Protein AF-A0A821Z2F1-F1 (afdb_monomer_lite)

Sequence (787 aa):
LSSLIKKAEKNDVDFREMKLNYENVFTEQVNHIKKLVKEREVLHLYIQRLEVENSSLAARTNDDETIKLLTYSSQSPTSYEEACTLIIQLREQIIEQIKIRDKLRHDIEQLEHNYNADIRQREQIEQLINRDLTAAKDEIVVLQSVRSEYEHLLNLTNDRERQLEECTNELTTTKTVVHSITNRFKEKIEEISSEKEKLNEENVGLRIQIQKLKIDFENSESVQHDFVKLSQALQVQLEEIRNSENELRWQPEEDFSDCQRCHTQFSVTWRKHHCRHCGKVLCKECTNKTVYTGPNNRPSRVCDVCYTLLVKSSQPYFFTGVPQNPADISAISSLSSVASIWPVTVYPRPVTSGKNIVDLSEFVTETENAAYKNAFAPHVMGGVDKLHAQGFKGEGVFIAVVDTGVDYRHPALGRGFGLGYKIQFGYDFVGDNYNGSNSFVPDPDPLDCGGHGTHVSGIVSAIAPTFTGVAPNATLGVYRVFGCSGGSSNDVVIAAFNAAYQAGAQIITASLGSPSGWTEDPLAVVVDRIVDAGVSCTFSAGNNGNEGLFFASTAANGIDVTAIGSVDSIITPQIMYEGQFTINSSANTNFQYLPANNPFPNNISGYPLYVVDHNITNPADACTALPADTPILSEKIVLIRRGSCTFLSKIANVQKFGAQYIMIYNNENPMVKPQSPSGVFAAMVSAEQGAYWISRLQESLVINFYFSPKSITTTISSPNNITGGTMSIFSSWSPTNELIIKPEVSAPGGNILSTYPLHLGGYAILSGTSMAAPYIAGVIALYKNAK

Structure (mmCIF, N/CA/C/O backbone):
data_AF-A0A821Z2F1-F1
#
_entry.id   AF-A0A821Z2F1-F1
#
loop_
_atom_site.group_PDB
_atom_site.id
_atom_site.type_symbol
_atom_site.label_atom_id
_atom_site.label_alt_id
_atom_site.label_comp_id
_atom_site.label_asym_id
_atom_site.label_entity_id
_atom_site.label_seq_id
_atom_site.pdbx_PDB_ins_code
_atom_site.Cartn_x
_atom_site.Cartn_y
_atom_site.Cartn_z
_atom_site.occupancy
_atom_site.B_iso_or_equiv
_atom_site.auth_seq_id
_atom_site.auth_comp_id
_atom_site.auth_asym_id
_atom_site.auth_atom_id
_atom_site.pdbx_PDB_model_num
ATOM 1 N N . LEU A 1 1 ? 14.673 15.417 26.219 1.00 50.06 1 LEU A N 1
ATOM 2 C CA . LEU A 1 1 ? 15.508 14.726 27.230 1.00 50.06 1 LEU A CA 1
ATOM 3 C C . LEU A 1 1 ? 15.208 15.129 28.680 1.00 50.06 1 LEU A C 1
ATOM 5 O O . LEU A 1 1 ? 14.709 14.291 29.409 1.00 50.06 1 LEU A O 1
ATOM 9 N N . SER A 1 2 ? 15.421 16.380 29.117 1.00 41.91 2 SER A N 1
ATOM 10 C CA . SER A 1 2 ? 15.244 16.776 30.540 1.00 41.91 2 SER A CA 1
ATOM 11 C C . SER A 1 2 ? 13.840 16.500 31.120 1.00 41.91 2 SER A C 1
ATOM 13 O O . SER A 1 2 ? 13.707 16.049 32.254 1.00 41.91 2 SER A O 1
ATOM 15 N N . SER A 1 3 ? 12.783 16.687 30.322 1.00 46.91 3 SER A N 1
ATOM 16 C CA . SER A 1 3 ? 11.408 16.341 30.719 1.00 46.91 3 SER A CA 1
ATOM 17 C C . SER A 1 3 ? 11.168 14.828 30.823 1.00 46.91 3 SER A C 1
ATOM 19 O O . SER A 1 3 ? 10.341 14.418 31.631 1.00 46.91 3 SER A O 1
ATOM 21 N N . LEU A 1 4 ? 11.871 14.015 30.030 1.00 49.72 4 LEU A N 1
ATOM 22 C CA . LEU A 1 4 ? 11.778 12.552 30.068 1.00 49.72 4 LEU A CA 1
ATOM 23 C C . LEU A 1 4 ? 12.533 11.995 31.275 1.00 49.72 4 LEU A C 1
ATOM 25 O O . LEU A 1 4 ? 12.000 11.130 31.957 1.00 49.72 4 LEU A O 1
ATOM 29 N N . ILE A 1 5 ? 13.698 12.566 31.601 1.00 67.06 5 ILE A N 1
ATOM 30 C CA . ILE A 1 5 ? 14.477 12.220 32.800 1.00 67.06 5 ILE A CA 1
ATOM 31 C C . ILE A 1 5 ? 13.660 12.508 34.065 1.00 67.06 5 ILE A C 1
ATOM 33 O O . ILE A 1 5 ? 13.474 11.614 34.879 1.00 67.06 5 ILE A O 1
ATOM 37 N N . LYS A 1 6 ? 13.037 13.692 34.172 1.00 66.38 6 LYS A N 1
ATOM 38 C CA . LYS A 1 6 ? 12.150 14.014 35.308 1.00 66.38 6 LYS A CA 1
ATOM 39 C C . LYS A 1 6 ? 10.935 13.090 35.418 1.00 66.38 6 LYS A C 1
ATOM 41 O O . LYS A 1 6 ? 10.429 12.860 36.512 1.00 66.38 6 LYS A O 1
ATOM 46 N N . LYS A 1 7 ? 10.432 12.589 34.286 1.00 60.81 7 LYS A N 1
ATOM 47 C CA . LYS A 1 7 ? 9.293 11.663 34.254 1.00 60.81 7 LYS A CA 1
ATOM 48 C C . LYS A 1 7 ? 9.719 10.248 34.651 1.00 60.81 7 LYS A C 1
ATOM 50 O O . LYS A 1 7 ? 8.982 9.588 35.368 1.00 60.81 7 LYS A O 1
ATOM 55 N N . ALA A 1 8 ? 10.914 9.822 34.245 1.00 58.22 8 ALA A N 1
ATOM 56 C CA . ALA A 1 8 ? 11.517 8.562 34.667 1.00 58.22 8 ALA A CA 1
ATOM 57 C C . ALA A 1 8 ? 11.845 8.568 36.168 1.00 58.22 8 ALA A C 1
ATOM 59 O O . ALA A 1 8 ? 11.496 7.622 36.861 1.00 58.22 8 ALA A O 1
ATOM 60 N N . GLU A 1 9 ? 12.414 9.659 36.688 1.00 70.06 9 GLU A N 1
ATOM 61 C CA . GLU A 1 9 ? 12.672 9.838 38.124 1.00 70.06 9 GLU A CA 1
ATOM 62 C C . GLU A 1 9 ? 11.376 9.800 38.940 1.00 70.06 9 GLU A C 1
ATOM 64 O O . GLU A 1 9 ? 11.316 9.136 39.970 1.00 70.06 9 GLU A O 1
ATOM 69 N N . LYS A 1 10 ? 10.316 10.465 38.461 1.00 73.56 10 LYS A N 1
ATOM 70 C CA . LYS A 1 10 ? 9.008 10.430 39.121 1.00 73.56 10 LYS A CA 1
ATOM 71 C C . LYS A 1 10 ? 8.396 9.027 39.107 1.00 73.56 10 LYS A C 1
ATOM 73 O O . LYS A 1 10 ? 7.945 8.562 40.144 1.00 73.56 10 LYS A O 1
ATOM 78 N N . ASN A 1 11 ? 8.444 8.335 37.971 1.00 67.81 11 ASN A N 1
ATOM 79 C CA . ASN A 1 11 ? 7.937 6.968 37.866 1.00 67.81 11 ASN A CA 1
ATOM 80 C C . ASN A 1 11 ? 8.715 5.987 38.762 1.00 67.81 11 ASN A C 1
ATOM 82 O O . ASN A 1 11 ? 8.120 5.061 39.302 1.00 67.81 11 ASN A O 1
ATOM 86 N N . ASP A 1 12 ? 10.024 6.187 38.942 1.00 75.88 12 ASP A N 1
ATOM 87 C CA . ASP A 1 12 ? 10.842 5.353 39.831 1.00 75.88 12 ASP A CA 1
ATOM 88 C C . ASP A 1 12 ? 10.504 5.595 41.315 1.00 75.88 12 ASP A C 1
ATOM 90 O O . ASP A 1 12 ? 10.508 4.666 42.123 1.00 75.88 12 ASP A O 1
ATOM 94 N N . VAL A 1 13 ? 10.139 6.832 41.676 1.00 79.19 13 VAL A N 1
ATOM 95 C CA . VAL A 1 13 ? 9.620 7.173 43.011 1.00 79.19 13 VAL A CA 1
ATOM 96 C C . VAL A 1 13 ? 8.240 6.552 43.239 1.00 79.19 13 VAL A C 1
ATOM 98 O O . VAL A 1 13 ? 8.054 5.865 44.244 1.00 79.19 13 VAL A O 1
ATOM 101 N N . ASP A 1 14 ? 7.317 6.707 42.287 1.00 71.88 14 ASP A N 1
ATOM 102 C CA . ASP A 1 14 ? 5.956 6.159 42.370 1.00 71.88 14 ASP A CA 1
ATOM 103 C C . ASP A 1 14 ? 5.987 4.617 42.461 1.00 71.88 14 ASP A C 1
ATOM 105 O O . ASP A 1 14 ? 5.252 4.005 43.239 1.00 71.88 14 ASP A O 1
ATOM 109 N N . PHE A 1 15 ? 6.903 3.966 41.733 1.00 70.06 15 PHE A N 1
ATOM 110 C CA . PHE A 1 15 ? 7.087 2.514 41.789 1.00 70.06 15 PHE A CA 1
ATOM 111 C C . PHE A 1 15 ? 7.615 2.036 43.150 1.00 70.06 15 PHE A C 1
ATOM 113 O O . PHE A 1 15 ? 7.170 1.008 43.668 1.00 70.06 15 PHE A O 1
ATOM 120 N N . ARG A 1 16 ? 8.540 2.782 43.771 1.00 76.75 16 ARG A N 1
ATOM 121 C CA . ARG A 1 16 ? 9.030 2.466 45.123 1.00 76.75 16 ARG A CA 1
ATOM 122 C C . ARG A 1 16 ? 7.940 2.635 46.175 1.00 76.75 16 ARG A C 1
ATOM 124 O O . ARG A 1 16 ? 7.850 1.802 47.073 1.00 76.75 16 ARG A O 1
ATOM 131 N N . GLU A 1 17 ? 7.111 3.667 46.054 1.00 76.81 17 GLU A N 1
ATOM 132 C CA . GLU A 1 17 ? 5.995 3.911 46.971 1.00 76.81 17 GLU A CA 1
ATOM 133 C C . GLU A 1 17 ? 4.920 2.821 46.846 1.00 76.81 17 GLU A C 1
ATOM 135 O O . GLU A 1 17 ? 4.467 2.271 47.851 1.00 76.81 17 GLU A O 1
ATOM 140 N N . MET A 1 18 ? 4.597 2.410 45.617 1.00 70.19 18 MET A N 1
ATOM 141 C CA . MET A 1 18 ? 3.678 1.303 45.352 1.00 70.19 18 MET A CA 1
ATOM 142 C C . MET A 1 18 ? 4.207 -0.031 45.896 1.00 70.19 18 MET A C 1
ATOM 144 O O . MET A 1 18 ? 3.452 -0.791 46.506 1.00 70.19 18 MET A O 1
ATOM 148 N N . LYS A 1 19 ? 5.508 -0.303 45.738 1.00 75.88 19 LYS A N 1
ATOM 149 C CA . LYS A 1 19 ? 6.150 -1.495 46.307 1.00 75.88 19 LYS A CA 1
ATOM 150 C C . LYS A 1 19 ? 6.089 -1.498 47.837 1.00 75.88 19 LYS A C 1
ATOM 152 O O . LYS A 1 19 ? 5.759 -2.526 48.423 1.00 75.88 19 LYS A O 1
ATOM 157 N N . LEU A 1 20 ? 6.347 -0.355 48.474 1.00 80.88 20 LEU A N 1
ATOM 158 C CA . LEU A 1 20 ? 6.273 -0.211 49.929 1.00 80.88 20 LEU A CA 1
ATOM 159 C C . LEU A 1 20 ? 4.838 -0.418 50.442 1.00 80.88 20 LEU A C 1
ATOM 161 O O . LEU A 1 20 ? 4.628 -1.108 51.438 1.00 80.88 20 LEU A O 1
ATOM 165 N N . ASN A 1 21 ? 3.841 0.124 49.736 1.00 77.44 21 ASN A N 1
ATOM 166 C CA . ASN A 1 21 ? 2.431 -0.091 50.063 1.00 77.44 21 ASN A CA 1
ATOM 167 C C . ASN A 1 21 ? 2.036 -1.563 49.930 1.00 77.44 21 ASN A C 1
ATOM 169 O O . ASN A 1 21 ? 1.373 -2.099 50.815 1.00 77.44 21 ASN A O 1
ATOM 173 N N . TYR A 1 22 ? 2.479 -2.237 48.869 1.00 77.25 22 TYR A N 1
ATOM 174 C CA . TYR A 1 22 ? 2.230 -3.664 48.693 1.00 77.25 22 TYR A CA 1
ATOM 175 C C . TYR A 1 22 ? 2.861 -4.498 49.817 1.00 77.25 22 TYR A C 1
ATOM 177 O O . TYR A 1 22 ? 2.195 -5.359 50.388 1.00 77.25 22 TYR A O 1
ATOM 185 N N . GLU A 1 23 ? 4.114 -4.222 50.187 1.00 77.38 23 GLU A N 1
ATOM 186 C CA . GLU A 1 23 ? 4.799 -4.911 51.289 1.00 77.38 23 GLU A CA 1
ATOM 187 C C . GLU A 1 23 ? 4.103 -4.674 52.641 1.00 77.38 23 GLU A C 1
ATOM 189 O O . GLU A 1 23 ? 3.961 -5.612 53.431 1.00 77.38 23 GLU A O 1
ATOM 194 N N . ASN A 1 24 ? 3.595 -3.461 52.887 1.00 76.31 24 ASN A N 1
ATOM 195 C CA . ASN A 1 24 ? 2.825 -3.136 54.089 1.00 76.31 24 ASN A CA 1
ATOM 196 C C . ASN A 1 24 ? 1.492 -3.895 54.140 1.00 76.31 24 ASN A C 1
ATOM 198 O O . ASN A 1 24 ? 1.216 -4.565 55.135 1.00 76.31 24 ASN A O 1
ATOM 202 N N . VAL A 1 25 ? 0.707 -3.861 53.057 1.00 75.50 25 VAL A N 1
ATOM 203 C CA . VAL A 1 25 ? -0.578 -4.577 52.961 1.00 75.50 25 VAL A CA 1
ATOM 204 C C . VAL A 1 25 ? -0.365 -6.085 53.083 1.00 75.50 25 VAL A C 1
ATOM 206 O O . VAL A 1 25 ? -1.085 -6.760 53.817 1.00 75.50 25 VAL A O 1
ATOM 209 N N . PHE A 1 26 ? 0.661 -6.628 52.427 1.00 78.12 26 PHE A N 1
ATOM 210 C CA . PHE A 1 26 ? 1.012 -8.042 52.525 1.00 78.12 26 PHE A CA 1
ATOM 211 C C . PHE A 1 26 ? 1.370 -8.436 53.963 1.00 78.12 26 PHE A C 1
ATOM 213 O O . PHE A 1 26 ? 0.881 -9.442 54.479 1.00 78.12 26 PHE A O 1
ATOM 220 N N . THR A 1 27 ? 2.177 -7.622 54.645 1.00 79.69 27 THR A N 1
ATOM 221 C CA . THR A 1 27 ? 2.567 -7.865 56.040 1.00 79.69 27 THR A CA 1
ATOM 222 C C . THR A 1 27 ? 1.363 -7.786 56.982 1.00 79.69 27 THR A C 1
ATOM 224 O O . THR A 1 27 ? 1.234 -8.609 57.892 1.00 79.69 27 THR A O 1
ATOM 227 N N . GLU A 1 28 ? 0.450 -6.843 56.750 1.00 78.12 28 GLU A N 1
ATOM 228 C CA . GLU A 1 28 ? -0.784 -6.689 57.520 1.00 78.12 28 GLU A CA 1
ATOM 229 C C . GLU A 1 28 ? -1.712 -7.902 57.354 1.00 78.12 28 GLU A C 1
ATOM 231 O O . GLU A 1 28 ? -2.166 -8.470 58.350 1.00 78.12 28 GLU A O 1
ATOM 236 N N . GLN A 1 29 ? -1.895 -8.386 56.121 1.00 73.56 29 GLN A N 1
ATOM 237 C CA . GLN A 1 29 ? -2.688 -9.585 55.832 1.00 73.56 29 GLN A CA 1
ATOM 238 C C . GLN A 1 29 ? -2.061 -10.853 56.425 1.00 73.56 29 GLN A C 1
ATOM 240 O O . GLN A 1 29 ? -2.753 -11.660 57.048 1.00 73.56 29 GLN A O 1
ATOM 245 N N . VAL A 1 30 ? -0.738 -11.016 56.330 1.00 77.81 30 VAL A N 1
ATOM 246 C CA . VAL A 1 30 ? -0.025 -12.143 56.956 1.00 77.81 30 VAL A CA 1
ATOM 247 C C . VAL A 1 30 ? -0.170 -12.115 58.480 1.00 77.81 30 VAL A C 1
ATOM 249 O O . VAL A 1 30 ? -0.363 -13.162 59.103 1.00 77.81 30 VAL A O 1
ATOM 252 N N . ASN A 1 31 ? -0.114 -10.936 59.101 1.00 75.69 31 ASN A N 1
ATOM 253 C CA . ASN A 1 31 ? -0.331 -10.791 60.540 1.00 75.69 31 ASN A CA 1
ATOM 254 C C . ASN A 1 31 ? -1.787 -11.074 60.935 1.00 75.69 31 ASN A C 1
ATOM 256 O O . ASN A 1 31 ? -2.022 -11.710 61.965 1.00 75.69 31 ASN A O 1
ATOM 260 N N . HIS A 1 32 ? -2.753 -10.677 60.104 1.00 72.69 32 HIS A N 1
ATOM 261 C CA . HIS A 1 32 ? -4.164 -10.998 60.301 1.00 72.69 32 HIS A CA 1
ATOM 262 C C . HIS A 1 32 ? -4.412 -12.513 60.233 1.00 72.69 32 HIS A C 1
ATOM 264 O O . HIS A 1 32 ? -5.022 -13.082 61.137 1.00 72.69 32 HIS A O 1
ATOM 270 N N . ILE A 1 33 ? -3.833 -13.196 59.242 1.00 68.44 33 ILE A N 1
ATOM 271 C CA . ILE A 1 33 ? -3.902 -14.659 59.114 1.00 68.44 33 ILE A CA 1
ATOM 272 C C . ILE A 1 33 ? -3.255 -15.345 60.323 1.00 68.44 33 ILE A C 1
ATOM 274 O O . ILE A 1 33 ? -3.845 -16.257 60.898 1.00 68.44 33 ILE A O 1
ATOM 278 N N . LYS A 1 34 ? -2.079 -14.888 60.775 1.00 76.50 34 LYS A N 1
ATOM 279 C CA . LYS A 1 34 ? -1.432 -15.428 61.987 1.00 76.50 34 LYS A CA 1
ATOM 280 C C . LYS A 1 34 ? -2.302 -15.262 63.232 1.00 76.50 34 LYS A C 1
ATOM 282 O O . LYS A 1 34 ? -2.340 -16.166 64.066 1.00 76.50 34 LYS A O 1
ATOM 287 N N . LYS A 1 35 ? -3.009 -14.136 63.361 1.00 78.00 35 LYS A N 1
ATOM 288 C CA . LYS A 1 35 ? -3.954 -13.897 64.457 1.00 78.00 35 LYS A CA 1
ATOM 289 C C . LYS A 1 35 ? -5.127 -14.880 64.399 1.00 78.00 35 LYS A C 1
ATOM 291 O O . LYS A 1 35 ? -5.404 -15.526 65.403 1.00 78.00 35 LYS A O 1
ATOM 296 N N . LEU A 1 36 ? -5.728 -15.066 63.223 1.00 65.44 36 LEU A N 1
ATOM 297 C CA . LEU A 1 36 ? -6.833 -16.008 63.011 1.00 65.44 36 LEU A CA 1
ATOM 298 C C . LEU A 1 36 ? -6.425 -17.468 63.259 1.00 65.44 36 LEU A C 1
ATOM 300 O O . LEU A 1 36 ? -7.190 -18.231 63.842 1.00 65.44 36 LEU A O 1
ATOM 304 N N . VAL A 1 37 ? -5.210 -17.866 62.869 1.00 74.00 37 VAL A N 1
ATOM 305 C CA . VAL A 1 37 ? -4.671 -19.206 63.169 1.00 74.00 37 VAL A CA 1
ATOM 306 C C . VAL A 1 37 ? -4.535 -19.406 64.678 1.00 74.00 37 VAL A C 1
ATOM 308 O O . VAL A 1 37 ? -4.934 -20.445 65.196 1.00 74.00 37 VAL A O 1
ATOM 311 N N . LYS A 1 38 ? -4.050 -18.391 65.398 1.00 76.00 38 LYS A N 1
ATOM 312 C CA . LYS A 1 38 ? -3.902 -18.443 66.855 1.00 76.00 38 LYS A CA 1
ATOM 313 C C . LYS A 1 38 ? -5.256 -18.476 67.573 1.00 76.00 38 LYS A C 1
ATOM 315 O O . LYS A 1 38 ? -5.428 -19.229 68.524 1.00 76.00 38 LYS A O 1
ATOM 320 N N . GLU A 1 39 ? -6.235 -17.709 67.097 1.00 72.88 39 GLU A N 1
ATOM 321 C CA . GLU A 1 39 ? -7.618 -17.750 67.595 1.00 72.88 39 GLU A CA 1
ATOM 322 C C . GLU A 1 39 ? -8.273 -19.111 67.329 1.00 72.88 39 GLU A C 1
ATOM 324 O O . GLU A 1 39 ? -8.926 -19.663 68.214 1.00 72.88 39 GLU A O 1
ATOM 329 N N . ARG A 1 40 ? -8.027 -19.707 66.156 1.00 73.19 40 ARG A N 1
ATOM 330 C CA . ARG A 1 40 ? -8.454 -21.074 65.837 1.00 73.19 40 ARG A CA 1
ATOM 331 C C . ARG A 1 40 ? -7.820 -22.099 66.776 1.00 73.19 40 ARG A C 1
ATOM 333 O O . ARG A 1 40 ? -8.531 -22.983 67.233 1.00 73.19 40 ARG A O 1
ATOM 340 N N . GLU A 1 41 ? -6.524 -22.011 67.067 1.00 76.44 41 GLU A N 1
ATOM 341 C CA . GLU A 1 41 ? -5.853 -22.918 68.014 1.00 76.44 41 GLU A CA 1
ATOM 342 C C . GLU A 1 41 ? -6.441 -22.801 69.426 1.00 76.44 41 GLU A C 1
ATOM 344 O O . GLU A 1 41 ? -6.706 -23.815 70.070 1.00 76.44 41 GLU A O 1
ATOM 349 N N . VAL A 1 42 ? -6.726 -21.577 69.885 1.00 76.06 42 VAL A N 1
ATOM 350 C CA . VAL A 1 42 ? -7.385 -21.332 71.178 1.00 76.06 42 VAL A CA 1
ATOM 351 C C . VAL A 1 42 ? -8.796 -21.920 71.202 1.00 76.06 42 VAL A C 1
ATOM 353 O O . VAL A 1 42 ? -9.159 -22.585 72.172 1.00 76.06 42 VAL A O 1
ATOM 356 N N . LEU A 1 43 ? -9.578 -21.733 70.136 1.00 70.00 43 LEU A N 1
ATOM 357 C CA . LEU A 1 43 ? -10.902 -22.345 70.002 1.00 70.00 43 LEU A CA 1
ATOM 358 C C . LEU A 1 43 ? -10.817 -2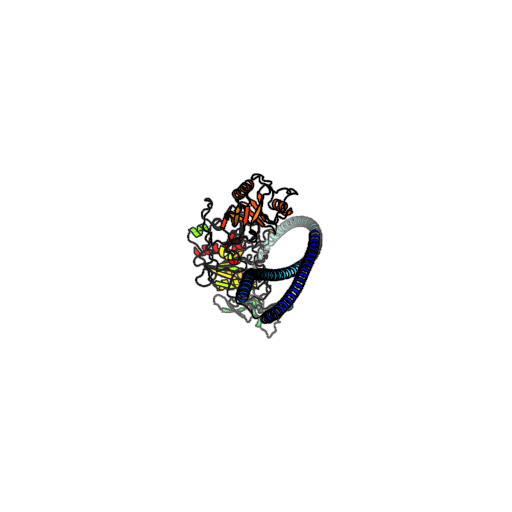3.870 69.967 1.00 70.00 43 LEU A C 1
ATOM 360 O O . LEU A 1 43 ? -11.637 -24.538 70.585 1.00 70.00 43 LEU A O 1
ATOM 364 N N . HIS A 1 44 ? -9.805 -24.432 69.308 1.00 72.94 44 HIS A N 1
ATOM 365 C CA . HIS A 1 44 ? -9.620 -25.876 69.235 1.00 72.94 44 HIS A CA 1
ATOM 366 C C . HIS A 1 44 ? -9.276 -26.482 70.601 1.00 72.94 44 HIS A C 1
ATOM 368 O O . HIS A 1 44 ? -9.797 -27.541 70.947 1.00 72.94 44 HIS A O 1
ATOM 374 N N . LEU A 1 45 ? -8.455 -25.787 71.396 1.00 75.50 45 LEU A N 1
ATOM 375 C CA . LEU A 1 45 ? -8.164 -26.147 72.785 1.00 75.50 45 LEU A CA 1
ATOM 376 C C . LEU A 1 45 ? -9.397 -25.992 73.684 1.00 75.50 45 LEU A C 1
ATOM 378 O O . LEU A 1 45 ? -9.601 -26.796 74.591 1.00 75.50 45 LEU A O 1
ATOM 382 N N . TYR A 1 46 ? -10.235 -24.984 73.433 1.00 71.88 46 TYR A N 1
ATOM 383 C CA . TYR A 1 46 ? -11.494 -24.798 74.153 1.00 71.88 46 TYR A CA 1
ATOM 384 C C . TYR A 1 46 ? -12.497 -25.911 73.834 1.00 71.88 46 TYR A C 1
ATOM 386 O O . TYR A 1 46 ? -13.099 -26.455 74.752 1.00 71.88 46 TYR A O 1
ATOM 394 N N . ILE A 1 47 ? -12.609 -26.316 72.564 1.00 70.31 47 ILE A N 1
ATOM 395 C CA . ILE A 1 47 ? -13.419 -27.464 72.138 1.00 70.31 47 ILE A CA 1
ATOM 396 C C . ILE A 1 47 ? -12.895 -28.749 72.778 1.00 70.31 47 ILE A C 1
ATOM 398 O O . ILE A 1 47 ? -13.682 -29.467 73.373 1.00 70.31 47 ILE A O 1
ATOM 402 N N . GLN A 1 48 ? -11.584 -29.007 72.763 1.00 73.19 48 GLN A N 1
ATOM 403 C CA . GLN A 1 48 ? -11.016 -30.184 73.436 1.00 73.19 48 GLN A CA 1
ATOM 404 C C . GLN A 1 48 ? -11.275 -30.176 74.945 1.00 73.19 48 GLN A C 1
ATOM 406 O O . GLN A 1 48 ? -11.576 -31.212 75.534 1.00 73.19 48 GLN A O 1
ATOM 411 N N . ARG A 1 49 ? -11.186 -29.009 75.595 1.00 77.19 49 ARG A N 1
ATOM 412 C CA . ARG A 1 49 ? -11.540 -28.876 77.011 1.00 77.19 49 ARG A CA 1
ATOM 413 C C . ARG A 1 49 ? -13.020 -29.160 77.237 1.00 77.19 49 ARG A C 1
ATOM 415 O O . ARG A 1 49 ? -13.331 -29.888 78.170 1.00 77.19 49 ARG A O 1
ATOM 422 N N . LEU A 1 50 ? -13.902 -28.627 76.392 1.00 70.12 50 LEU A N 1
ATOM 423 C CA . LEU A 1 50 ? -15.335 -28.898 76.448 1.00 70.12 50 LEU A CA 1
ATOM 424 C C . LEU A 1 50 ? -15.635 -30.371 76.177 1.00 70.12 50 LEU A C 1
ATOM 426 O O . LEU A 1 50 ? -16.467 -30.930 76.866 1.00 70.12 50 LEU A O 1
ATOM 430 N N . GLU A 1 51 ? -14.943 -31.034 75.253 1.00 69.25 51 GLU A N 1
ATOM 431 C CA . GLU A 1 51 ? -15.082 -32.472 74.997 1.00 69.25 51 GLU A CA 1
ATOM 432 C C . GLU A 1 51 ? -14.655 -33.301 76.211 1.00 69.25 51 GLU A C 1
ATOM 434 O O . GLU A 1 51 ? -15.344 -34.253 76.576 1.00 69.25 51 GLU A O 1
ATOM 439 N N . VAL A 1 52 ? -13.563 -32.924 76.883 1.00 73.81 52 VAL A N 1
ATOM 440 C CA . VAL A 1 52 ? -13.109 -33.576 78.121 1.00 73.81 52 VAL A CA 1
ATOM 441 C C . VAL A 1 52 ? -14.057 -33.285 79.284 1.00 73.81 52 VAL A C 1
ATOM 443 O O . VAL A 1 52 ? -14.396 -34.202 80.027 1.00 73.81 52 VAL A O 1
ATOM 446 N N . GLU A 1 53 ? -14.528 -32.048 79.444 1.00 71.81 53 GLU A N 1
ATOM 447 C CA . GLU A 1 53 ? -15.521 -31.684 80.458 1.00 71.81 53 GLU A CA 1
ATOM 448 C C . GLU A 1 53 ? -16.841 -32.407 80.212 1.00 71.81 53 GLU A C 1
ATOM 450 O O . GLU A 1 53 ? -17.393 -32.961 81.156 1.00 71.81 53 GLU A O 1
ATOM 455 N N . ASN A 1 54 ? -17.294 -32.498 78.963 1.00 63.97 54 ASN A N 1
ATOM 456 C CA . ASN A 1 54 ? -18.511 -33.197 78.567 1.00 63.97 54 ASN A CA 1
ATOM 457 C C . ASN A 1 54 ? -18.358 -34.717 78.729 1.00 63.97 54 ASN A C 1
ATOM 459 O O . ASN A 1 54 ? -19.274 -35.371 79.207 1.00 63.97 54 ASN A O 1
ATOM 463 N N . SER A 1 55 ? -17.175 -35.277 78.455 1.00 64.31 55 SER A N 1
ATOM 464 C CA . SER A 1 55 ? -16.849 -36.678 78.764 1.00 64.31 55 SER A CA 1
ATOM 465 C C . SER A 1 55 ? -16.804 -36.929 80.275 1.00 64.31 55 SER A C 1
ATOM 467 O O . SER A 1 55 ? -17.261 -37.967 80.744 1.00 64.31 55 SER A O 1
ATOM 469 N N . SER A 1 56 ? -16.300 -35.969 81.060 1.00 62.88 56 SER A N 1
ATOM 470 C CA . SER A 1 56 ? -16.284 -36.039 82.526 1.00 62.88 56 SER A CA 1
ATOM 471 C C . SER A 1 56 ? -17.677 -35.865 83.130 1.00 62.88 56 SER A C 1
ATOM 473 O O . SER A 1 56 ? -17.981 -36.494 84.137 1.00 62.88 56 SER A O 1
ATOM 475 N N . LEU A 1 57 ? -18.530 -35.046 82.509 1.00 55.41 57 LEU A N 1
ATOM 476 C CA . LEU A 1 57 ? -19.927 -34.855 82.875 1.00 55.41 57 LEU A CA 1
ATOM 477 C C . LEU A 1 57 ? -20.733 -36.092 82.502 1.00 55.41 57 LEU A C 1
ATOM 479 O O . LEU A 1 57 ? -21.474 -36.551 83.351 1.00 55.41 57 LEU A O 1
ATOM 483 N N . ALA A 1 58 ? -20.507 -36.684 81.325 1.00 52.53 58 ALA A N 1
ATOM 484 C CA . ALA A 1 58 ? -21.104 -37.947 80.894 1.00 52.53 58 ALA A CA 1
ATOM 485 C C . ALA A 1 58 ? -20.697 -39.120 81.804 1.00 52.53 58 ALA A C 1
ATOM 487 O O . ALA A 1 58 ? -21.534 -39.949 82.160 1.00 52.53 58 ALA A O 1
ATOM 488 N N . ALA A 1 59 ? -19.430 -39.168 82.232 1.00 54.81 59 ALA A N 1
ATOM 489 C CA . ALA A 1 59 ? -18.948 -40.131 83.220 1.00 54.81 59 ALA A CA 1
ATOM 490 C C . ALA A 1 59 ? -19.541 -39.865 84.615 1.00 54.81 59 ALA A C 1
ATOM 492 O O . ALA A 1 59 ? -19.973 -40.799 85.279 1.00 54.81 59 ALA A O 1
ATOM 493 N N . ARG A 1 60 ? -19.650 -38.598 85.041 1.00 53.16 60 ARG A N 1
ATOM 494 C CA . ARG A 1 60 ? -20.296 -38.217 86.307 1.00 53.16 60 ARG A CA 1
ATOM 495 C C . ARG A 1 60 ? -21.807 -38.421 86.295 1.00 53.16 60 ARG A C 1
ATOM 497 O O . ARG A 1 60 ? -22.337 -38.729 87.344 1.00 53.16 60 ARG A O 1
ATOM 504 N N . THR A 1 61 ? -22.514 -38.295 85.175 1.00 50.66 61 THR A N 1
ATOM 505 C CA . THR A 1 61 ? -23.935 -38.670 85.080 1.00 50.66 61 THR A CA 1
ATOM 506 C C . THR A 1 61 ? -24.086 -40.184 85.089 1.00 50.66 61 THR A C 1
ATOM 508 O O . THR A 1 61 ? -24.930 -40.687 85.814 1.00 50.66 61 THR A O 1
ATOM 511 N N . ASN A 1 62 ? -23.211 -40.932 84.408 1.00 48.00 62 ASN A N 1
ATOM 512 C CA . ASN A 1 62 ? -23.230 -42.393 84.495 1.00 48.00 62 ASN A CA 1
ATOM 513 C C . ASN A 1 62 ? -22.869 -42.910 85.896 1.00 48.00 62 ASN A C 1
ATOM 515 O O . ASN A 1 62 ? -23.426 -43.921 86.300 1.00 48.00 62 ASN A O 1
ATOM 519 N N . ASP A 1 63 ? -22.016 -42.231 86.665 1.00 47.84 63 ASP A N 1
ATOM 520 C CA . ASP A 1 63 ? -21.681 -42.653 88.031 1.00 47.84 63 ASP A CA 1
ATOM 521 C C . ASP A 1 63 ? -22.658 -42.087 89.078 1.00 47.84 63 ASP A C 1
ATOM 523 O O . ASP A 1 63 ? -23.123 -42.831 89.932 1.00 47.84 63 ASP A O 1
ATOM 527 N N . ASP A 1 64 ? -23.047 -40.811 89.018 1.00 47.31 64 ASP A N 1
ATOM 528 C CA . ASP A 1 64 ? -23.890 -40.149 90.031 1.00 47.31 64 ASP A CA 1
ATOM 529 C C . ASP A 1 64 ? -25.388 -40.470 89.855 1.00 47.31 64 ASP A C 1
ATOM 531 O O . ASP A 1 64 ? -26.125 -40.525 90.839 1.00 47.31 64 ASP A O 1
ATOM 535 N N . GLU A 1 65 ? -25.853 -40.758 88.631 1.00 49.91 65 GLU A N 1
ATOM 536 C CA . GLU A 1 65 ? -27.225 -41.217 88.359 1.00 49.91 65 GLU A CA 1
ATOM 537 C C . GLU A 1 65 ? -27.368 -42.724 88.633 1.00 49.91 65 GLU A C 1
ATOM 539 O O . GLU A 1 65 ? -28.351 -43.133 89.248 1.00 49.91 65 GLU A O 1
ATOM 544 N N . THR A 1 66 ? -26.341 -43.538 88.341 1.00 45.94 66 THR A N 1
ATOM 545 C CA . THR A 1 66 ? -26.297 -44.956 88.755 1.00 45.94 66 THR A CA 1
ATOM 546 C C . THR A 1 66 ? -26.132 -45.094 90.274 1.00 45.94 66 THR A C 1
ATOM 548 O O . THR A 1 66 ? -26.786 -45.943 90.874 1.00 45.94 66 THR A O 1
ATOM 551 N N . ILE A 1 67 ? -25.362 -44.225 90.945 1.00 49.00 67 ILE A N 1
ATOM 552 C CA . ILE A 1 67 ? -25.254 -44.201 92.415 1.00 49.00 67 ILE A CA 1
ATOM 553 C C . ILE A 1 67 ? -26.538 -43.646 93.063 1.00 49.00 67 ILE A C 1
ATOM 555 O O . ILE A 1 67 ? -26.988 -44.212 94.060 1.00 49.00 67 ILE A O 1
ATOM 559 N N . LYS A 1 68 ? -27.218 -42.633 92.502 1.00 48.28 68 LYS A N 1
ATOM 560 C CA . LYS A 1 68 ? -28.533 -42.179 93.017 1.00 48.28 68 LYS A CA 1
ATOM 561 C C . LYS A 1 68 ? -29.647 -43.210 92.794 1.00 48.28 68 LYS A C 1
ATOM 563 O O . LYS A 1 68 ? -30.441 -43.424 93.711 1.00 48.28 68 LYS A O 1
ATOM 568 N N . LEU A 1 69 ? -29.665 -43.909 91.654 1.00 46.72 69 LEU A N 1
ATOM 569 C CA . LEU A 1 69 ? -30.591 -45.022 91.384 1.00 46.72 69 LEU A CA 1
ATOM 570 C C . LEU A 1 69 ? -30.322 -46.237 92.286 1.00 46.72 69 LEU A C 1
ATOM 572 O O . LEU A 1 69 ? -31.267 -46.874 92.752 1.00 46.72 69 LEU A O 1
ATOM 576 N N . LEU A 1 70 ? -29.057 -46.527 92.609 1.00 44.19 70 LEU A N 1
ATOM 577 C CA . LEU A 1 70 ? -28.702 -47.586 93.560 1.00 44.19 70 LEU A CA 1
ATOM 578 C C . LEU A 1 70 ? -29.046 -47.211 95.010 1.00 44.19 70 LEU A C 1
ATOM 580 O O . LEU A 1 70 ? -29.474 -48.081 95.771 1.00 44.19 70 LEU A O 1
ATOM 584 N N . THR A 1 71 ? -28.954 -45.929 95.382 1.00 46.47 71 THR A N 1
ATOM 585 C CA . THR A 1 71 ? -29.291 -45.465 96.741 1.00 46.47 71 THR A CA 1
ATOM 586 C C . THR A 1 71 ? -30.806 -45.438 96.990 1.00 46.47 71 THR A C 1
ATOM 588 O O . THR A 1 71 ? -31.242 -45.796 98.085 1.00 46.47 71 THR A O 1
ATOM 591 N N . TYR A 1 72 ? -31.634 -45.126 95.982 1.00 45.94 72 TYR A N 1
ATOM 592 C CA . TYR A 1 72 ? -33.101 -45.182 96.118 1.00 45.94 72 TYR A CA 1
ATOM 593 C C . TYR A 1 72 ? -33.665 -46.618 96.181 1.00 45.94 72 TYR A C 1
ATOM 595 O O . TYR A 1 72 ? -34.776 -46.823 96.663 1.00 45.94 72 TYR A O 1
ATOM 603 N N . SER A 1 73 ? -32.900 -47.641 95.771 1.00 44.41 73 SER A N 1
ATOM 604 C CA . SER A 1 73 ? -33.347 -49.049 95.823 1.00 44.41 73 SER A CA 1
ATOM 605 C C . SER A 1 73 ? -33.317 -49.689 97.224 1.00 44.41 73 SER A C 1
ATOM 607 O O . SER A 1 73 ? -33.638 -50.867 97.373 1.00 44.41 73 SER A O 1
ATOM 609 N N . SER A 1 74 ? -32.970 -48.925 98.267 1.00 47.47 74 SER A N 1
ATOM 610 C CA . SER A 1 74 ? -32.858 -49.423 99.648 1.00 47.47 74 SER A CA 1
ATOM 611 C C . SER A 1 74 ? -34.039 -49.083 100.572 1.00 47.47 74 SER A C 1
ATOM 613 O O . SER A 1 74 ? -34.019 -49.461 101.743 1.00 47.47 74 SER A O 1
ATOM 615 N N . GLN A 1 75 ? -35.113 -48.469 100.062 1.00 52.38 75 GLN A N 1
ATOM 616 C CA . GLN A 1 75 ? -36.392 -48.376 100.778 1.00 52.38 75 GLN A CA 1
ATOM 617 C C . GLN A 1 75 ? -37.522 -48.938 99.913 1.00 52.38 75 GLN A C 1
ATOM 619 O O . GLN A 1 75 ? -38.074 -48.266 99.048 1.00 52.38 75 GLN A O 1
ATOM 624 N N . SER A 1 76 ? -37.860 -50.207 100.150 1.00 49.09 76 SER A N 1
ATOM 625 C CA . SER A 1 76 ? -39.095 -50.798 99.636 1.00 49.09 76 SER A CA 1
ATOM 626 C C . SER A 1 76 ? -40.280 -50.090 100.311 1.00 49.09 76 SER A C 1
ATOM 628 O O . SER A 1 76 ? -40.311 -50.070 101.545 1.00 49.09 76 SER A O 1
ATOM 630 N N . PRO A 1 77 ? -41.232 -49.497 99.567 1.00 52.59 77 PRO A N 1
ATOM 631 C CA . PRO A 1 77 ? -42.378 -48.813 100.160 1.00 52.59 77 PRO A CA 1
ATOM 632 C C . PRO A 1 77 ? -43.189 -49.812 100.987 1.00 52.59 77 PRO A C 1
ATOM 634 O O . PRO A 1 77 ? -43.562 -50.881 100.502 1.00 52.59 77 PRO A O 1
ATOM 637 N N . THR A 1 78 ? -43.434 -49.492 102.257 1.00 50.28 78 THR A N 1
ATOM 638 C CA . THR A 1 78 ? -44.103 -50.426 103.183 1.00 50.28 78 THR A CA 1
ATOM 639 C C . THR A 1 78 ? -45.630 -50.326 103.125 1.00 50.28 78 THR A C 1
ATOM 641 O O . THR A 1 78 ? -46.318 -51.136 103.747 1.00 50.28 78 THR A O 1
ATOM 644 N N . SER A 1 79 ? -46.175 -49.397 102.323 1.00 59.22 79 SER A N 1
ATOM 645 C CA . SER A 1 79 ? -47.611 -49.264 102.048 1.00 59.22 79 SER A CA 1
ATOM 646 C C . SER A 1 79 ? -47.929 -48.922 100.579 1.00 59.22 79 SER A C 1
ATOM 648 O O . SER A 1 79 ? -47.111 -48.362 99.846 1.00 59.22 79 SER A O 1
ATOM 650 N N . TYR A 1 80 ? -49.153 -49.252 100.149 1.00 62.06 80 TYR A N 1
ATOM 651 C CA . TYR A 1 80 ? -49.665 -48.996 98.794 1.00 62.06 80 TYR A CA 1
ATOM 652 C C . TYR A 1 80 ? -49.703 -47.494 98.440 1.00 62.06 80 TYR A C 1
ATOM 654 O O . TYR A 1 80 ? -49.445 -47.125 97.296 1.00 62.06 80 TYR A O 1
ATOM 662 N N . GLU A 1 81 ? -49.955 -46.616 99.417 1.00 63.66 81 GLU A N 1
ATOM 663 C CA . GLU A 1 81 ? -49.983 -45.160 99.208 1.00 63.66 81 GLU A CA 1
ATOM 664 C C . GLU A 1 81 ? -48.587 -44.575 98.941 1.00 63.66 81 GLU A C 1
ATOM 666 O O . GLU A 1 81 ? -48.434 -43.721 98.065 1.00 63.66 81 GLU A O 1
ATOM 671 N N . GLU A 1 82 ? -47.543 -45.077 99.606 1.00 60.00 82 GLU A N 1
ATOM 672 C CA . GLU A 1 82 ? -46.157 -44.643 99.364 1.00 60.00 82 GLU A CA 1
ATOM 673 C C . GLU A 1 82 ? -45.675 -45.039 97.960 1.00 60.00 82 GLU A C 1
ATOM 675 O O . GLU A 1 82 ? -45.049 -44.236 97.265 1.00 60.00 82 GLU A O 1
ATOM 680 N N . ALA A 1 83 ? -46.038 -46.240 97.493 1.00 58.41 83 ALA A N 1
ATOM 681 C CA . ALA A 1 83 ? -45.710 -46.708 96.147 1.00 58.41 83 ALA A CA 1
ATOM 682 C C . ALA A 1 83 ? -46.403 -45.876 95.051 1.00 58.41 83 ALA A C 1
ATOM 684 O O . ALA A 1 83 ? -45.774 -45.513 94.055 1.00 58.41 83 ALA A O 1
ATOM 685 N N . CYS A 1 84 ? -47.683 -45.528 95.233 1.00 63.41 84 CYS A N 1
ATOM 686 C CA . CYS A 1 84 ? -48.404 -44.671 94.288 1.00 63.41 84 CYS A CA 1
ATOM 687 C C . CYS A 1 84 ? -47.811 -43.257 94.214 1.00 63.41 84 CYS A C 1
ATOM 689 O O . CYS A 1 84 ? -47.694 -42.701 93.122 1.00 63.41 84 CYS A O 1
ATOM 691 N N . THR A 1 85 ? -47.394 -42.696 95.350 1.00 70.00 85 THR A N 1
ATOM 692 C CA . THR A 1 85 ? -46.802 -41.351 95.408 1.00 70.00 85 THR A CA 1
ATOM 693 C C . THR A 1 85 ? -45.433 -41.315 94.721 1.00 70.00 85 THR A C 1
ATOM 695 O O . THR A 1 85 ? -45.158 -40.409 93.932 1.00 70.00 85 THR A O 1
ATOM 698 N N . LEU A 1 86 ? -44.614 -42.352 94.925 1.00 70.00 86 LEU A N 1
ATOM 699 C CA . LEU A 1 86 ? -43.312 -42.490 94.274 1.00 70.00 86 LEU A CA 1
ATOM 700 C C . LEU A 1 86 ? -43.433 -42.647 92.746 1.00 70.00 86 LEU A C 1
ATOM 702 O O . LEU A 1 86 ? -42.669 -42.041 91.999 1.00 70.00 86 LEU A O 1
ATOM 706 N N . ILE A 1 87 ? -44.424 -43.405 92.259 1.00 70.00 87 ILE A N 1
ATOM 707 C CA . ILE A 1 87 ? -44.684 -43.561 90.815 1.00 70.00 87 ILE A CA 1
ATOM 708 C C . ILE A 1 87 ? -45.077 -42.226 90.166 1.00 70.00 87 ILE A C 1
ATOM 710 O O . ILE A 1 87 ? -44.676 -41.957 89.032 1.00 70.00 87 ILE A O 1
ATOM 714 N N . ILE A 1 88 ? -45.850 -41.388 90.862 1.00 72.25 88 ILE A N 1
ATOM 715 C CA . ILE A 1 88 ? -46.244 -40.065 90.360 1.00 72.25 88 ILE A CA 1
ATOM 716 C C . ILE A 1 88 ? -45.026 -39.136 90.290 1.00 72.25 88 ILE A C 1
ATOM 718 O O . ILE A 1 88 ? -44.802 -38.531 89.243 1.00 72.25 88 ILE A O 1
ATOM 722 N N . GLN A 1 89 ? -44.194 -39.098 91.335 1.00 71.62 89 GLN A N 1
ATOM 723 C CA . GLN A 1 89 ? -42.964 -38.296 91.345 1.00 71.62 89 GLN A CA 1
ATOM 724 C C . GLN A 1 89 ? -41.969 -38.735 90.260 1.00 71.62 89 GLN A C 1
ATOM 726 O O . GLN A 1 89 ? -41.409 -37.894 89.557 1.00 71.62 89 GLN A O 1
ATOM 731 N N . LEU A 1 90 ? -41.796 -40.045 90.056 1.00 69.88 90 LEU A N 1
ATOM 732 C CA . LEU A 1 90 ? -40.956 -40.576 88.978 1.00 69.88 90 LEU A CA 1
ATOM 733 C C . LEU A 1 90 ? -41.517 -40.231 87.591 1.00 69.88 90 LEU A C 1
ATOM 735 O O . LEU A 1 90 ? -40.756 -39.904 86.682 1.00 69.88 90 LEU A O 1
ATOM 739 N N . ARG A 1 91 ? -42.846 -40.255 87.409 1.00 72.12 91 ARG A N 1
ATOM 740 C CA . ARG A 1 91 ? -43.479 -39.824 86.152 1.00 72.12 91 ARG A CA 1
ATOM 741 C C . ARG A 1 91 ? -43.263 -38.343 85.870 1.00 72.12 91 ARG A C 1
ATOM 743 O O . ARG A 1 91 ? -42.977 -38.003 84.725 1.00 72.12 91 ARG A O 1
ATOM 750 N N . GLU A 1 92 ? -43.392 -37.479 86.873 1.00 73.44 92 GLU A N 1
ATOM 751 C CA . GLU A 1 92 ? -43.132 -36.044 86.708 1.00 73.44 92 GLU A CA 1
ATOM 752 C C . GLU A 1 92 ? -41.673 -35.781 86.327 1.00 73.44 92 GLU A C 1
ATOM 754 O O . GLU A 1 92 ? -41.427 -35.073 85.349 1.00 73.44 92 GLU A O 1
ATOM 759 N N . GLN A 1 93 ? -40.717 -36.440 86.991 1.00 72.19 93 GLN A N 1
ATOM 760 C CA . GLN A 1 93 ? -39.297 -36.332 86.639 1.00 72.19 93 GLN A CA 1
ATOM 761 C C . GLN A 1 93 ? -39.006 -36.815 85.211 1.00 72.19 93 GLN A C 1
ATOM 763 O O . GLN A 1 93 ? -38.271 -36.157 84.476 1.00 72.19 93 GLN A O 1
ATOM 768 N N . ILE A 1 94 ? -39.617 -37.921 84.770 1.00 71.75 94 ILE A N 1
ATOM 769 C CA . ILE A 1 94 ? -39.458 -38.420 83.394 1.00 71.75 94 ILE A CA 1
ATOM 770 C C . ILE A 1 94 ? -40.023 -37.423 82.373 1.00 71.75 94 ILE A C 1
ATOM 772 O O . ILE A 1 94 ? -39.400 -37.182 81.340 1.00 71.75 94 ILE A O 1
ATOM 776 N N . ILE A 1 95 ? -41.184 -36.820 82.642 1.00 73.62 95 ILE A N 1
ATOM 777 C CA . ILE A 1 95 ? -41.792 -35.824 81.745 1.00 73.62 95 ILE A CA 1
ATOM 778 C C . ILE A 1 95 ? -40.902 -34.582 81.628 1.00 73.62 95 ILE A C 1
ATOM 780 O O . ILE A 1 95 ? -40.756 -34.026 80.537 1.00 73.62 95 ILE A O 1
ATOM 784 N N . GLU A 1 96 ? -40.295 -34.147 82.728 1.00 74.19 96 GLU A N 1
ATOM 785 C CA . GLU A 1 96 ? -39.396 -32.996 82.738 1.00 74.19 96 GLU A CA 1
ATOM 786 C C . GLU A 1 96 ? -38.100 -33.277 81.959 1.00 74.19 96 GLU A C 1
ATOM 788 O O . GLU A 1 96 ? -37.694 -32.464 81.126 1.00 74.19 96 GLU A O 1
ATOM 793 N N . GLN A 1 97 ? -37.533 -34.479 82.104 1.00 71.56 97 GLN A N 1
ATOM 794 C CA . GLN A 1 97 ? -36.380 -34.927 81.314 1.00 71.56 97 GLN A CA 1
ATOM 795 C C . GLN A 1 97 ? -36.691 -35.037 79.814 1.00 71.56 97 GLN A C 1
ATOM 797 O O . GLN A 1 97 ? -35.880 -34.636 78.977 1.00 71.56 97 GLN A O 1
ATOM 802 N N . ILE A 1 98 ? -37.888 -35.509 79.444 1.00 74.56 98 ILE A N 1
ATOM 803 C CA . ILE A 1 98 ? -38.324 -35.565 78.039 1.00 74.56 98 ILE A CA 1
ATOM 804 C C . ILE A 1 98 ? -38.395 -34.158 77.431 1.00 74.56 98 ILE A C 1
ATOM 806 O O . ILE A 1 98 ? -37.898 -33.954 76.326 1.00 74.56 98 ILE A O 1
ATOM 810 N N . LYS A 1 99 ? -38.929 -33.167 78.159 1.00 77.81 99 LYS A N 1
ATOM 811 C CA . LYS A 1 99 ? -38.984 -31.772 77.679 1.00 77.81 99 LYS A CA 1
ATOM 812 C C . LYS A 1 99 ? -37.594 -31.183 77.439 1.00 77.81 99 LYS A C 1
ATOM 814 O O . LYS A 1 99 ? -37.389 -30.491 76.445 1.00 77.81 99 LYS A O 1
ATOM 819 N N . ILE A 1 100 ? -36.649 -31.449 78.341 1.00 77.88 100 ILE A N 1
ATOM 820 C CA . ILE A 1 100 ? -35.263 -30.981 78.211 1.00 77.88 100 ILE A CA 1
ATOM 821 C C . ILE A 1 100 ? -34.597 -31.629 76.992 1.00 77.88 100 ILE A C 1
ATOM 823 O O . ILE A 1 100 ? -33.987 -30.930 76.183 1.00 77.88 100 ILE A O 1
ATOM 827 N N . ARG A 1 101 ? -34.769 -32.944 76.816 1.00 77.88 101 ARG A N 1
ATOM 828 C CA . ARG A 1 101 ? -34.242 -33.688 75.666 1.00 77.88 101 ARG A CA 1
ATOM 829 C C . ARG A 1 101 ? -34.802 -33.177 74.341 1.00 77.88 101 ARG A C 1
ATOM 831 O O . ARG A 1 101 ? -34.046 -33.003 73.392 1.00 77.88 101 ARG A O 1
ATOM 838 N N . ASP A 1 102 ? -36.107 -32.936 74.269 1.00 76.94 102 ASP A N 1
ATOM 839 C CA . ASP A 1 102 ? -36.749 -32.484 73.035 1.00 76.94 102 ASP A CA 1
ATOM 840 C C . ASP A 1 102 ? -36.304 -31.054 72.669 1.00 76.94 102 ASP A C 1
ATOM 842 O O . ASP A 1 102 ? -36.100 -30.757 71.492 1.00 76.94 102 ASP A O 1
ATOM 846 N N . LYS A 1 103 ? -36.046 -30.199 73.671 1.00 82.88 103 LYS A N 1
ATOM 847 C CA . LYS A 1 103 ? -35.447 -28.872 73.464 1.00 82.88 103 LYS A CA 1
ATOM 848 C C . LYS A 1 103 ? -34.003 -28.960 72.956 1.00 82.88 103 LYS A C 1
ATOM 850 O O . LYS A 1 103 ? -33.682 -28.345 71.947 1.00 82.88 103 LYS A O 1
ATOM 855 N N . LEU A 1 104 ? -33.163 -29.776 73.597 1.00 80.62 104 LEU A N 1
ATOM 856 C CA . LEU A 1 104 ? -31.782 -30.025 73.156 1.00 80.62 104 LEU A CA 1
ATOM 857 C C . LEU A 1 104 ? -31.726 -30.584 71.731 1.00 80.62 104 LEU A C 1
ATOM 859 O O . LEU A 1 104 ? -30.869 -30.188 70.948 1.00 80.62 104 LEU A O 1
ATOM 863 N N . ARG A 1 105 ? -32.654 -31.478 71.374 1.00 79.56 105 ARG A N 1
ATOM 864 C CA . ARG A 1 105 ? -32.749 -32.040 70.023 1.00 79.56 105 ARG A CA 1
ATOM 865 C C . ARG A 1 105 ? -33.028 -30.959 68.981 1.00 79.56 105 ARG A C 1
ATOM 867 O O . ARG A 1 105 ? -32.389 -30.958 67.936 1.00 79.56 105 ARG A O 1
ATOM 874 N N . HIS A 1 106 ? -33.935 -30.033 69.283 1.00 83.69 106 HIS A N 1
ATOM 875 C CA . HIS A 1 106 ? -34.235 -28.912 68.398 1.00 83.69 106 HIS A CA 1
ATOM 876 C C . HIS A 1 106 ? -33.042 -27.957 68.242 1.00 83.69 106 HIS A C 1
ATOM 878 O O . HIS A 1 106 ? -32.705 -27.572 67.124 1.00 83.69 106 HIS A O 1
ATOM 884 N N . ASP A 1 107 ? -32.361 -27.633 69.344 1.00 83.50 107 ASP A N 1
ATOM 885 C CA . ASP A 1 107 ? -31.188 -26.753 69.323 1.00 83.50 107 ASP A CA 1
ATOM 886 C C . ASP A 1 107 ? -30.026 -27.376 68.515 1.00 83.50 107 ASP A C 1
ATOM 888 O O . ASP A 1 107 ? -29.343 -26.672 67.768 1.00 83.50 107 ASP A O 1
ATOM 892 N N . ILE A 1 108 ? -29.832 -28.701 68.599 1.00 82.69 108 ILE A N 1
ATOM 893 C CA . ILE A 1 108 ? -28.844 -29.443 67.792 1.00 82.69 108 ILE A CA 1
ATOM 894 C C . ILE A 1 108 ? -29.198 -29.390 66.302 1.00 82.69 108 ILE A C 1
ATOM 896 O O . ILE A 1 108 ? -28.336 -29.048 65.494 1.00 82.69 108 ILE A O 1
ATOM 900 N N . GLU A 1 109 ? -30.454 -29.666 65.934 1.00 83.06 109 GLU A N 1
ATOM 901 C CA . GLU A 1 109 ? -30.912 -29.602 64.536 1.00 83.06 109 GLU A CA 1
ATOM 902 C C . GLU A 1 109 ? -30.699 -28.191 63.945 1.00 83.06 109 GLU A C 1
ATOM 904 O O . GLU A 1 109 ? -30.281 -28.034 62.794 1.00 83.06 109 GLU A O 1
ATOM 909 N N . GLN A 1 110 ? -30.921 -27.144 64.747 1.00 85.12 110 GLN A N 1
ATOM 910 C CA . GLN A 1 110 ? -30.707 -25.760 64.329 1.00 85.12 110 GLN A CA 1
ATOM 911 C C . GLN A 1 110 ? -29.215 -25.415 64.167 1.00 85.12 110 GLN A C 1
ATOM 913 O O . GLN A 1 110 ? -28.833 -24.742 63.205 1.00 85.12 110 GLN A O 1
ATOM 918 N N . LEU A 1 111 ? -28.356 -25.894 65.071 1.00 81.06 111 LEU A N 1
ATOM 919 C CA . LEU A 1 111 ? -26.905 -25.713 64.978 1.00 81.06 111 LEU A CA 1
ATOM 920 C C . LEU A 1 111 ? -26.305 -26.454 63.776 1.00 81.06 111 LEU A C 1
ATOM 922 O O . LEU A 1 111 ? -25.469 -25.883 63.076 1.00 81.06 111 LEU A O 1
ATOM 926 N N . GLU A 1 112 ? -26.759 -27.674 63.484 1.00 86.25 112 GLU A N 1
ATOM 927 C CA . GLU A 1 112 ? -26.336 -28.431 62.299 1.00 86.25 112 GLU A CA 1
ATOM 928 C C . GLU A 1 112 ? -26.715 -27.714 60.999 1.00 86.25 112 GLU A C 1
ATOM 930 O O . GLU A 1 112 ? -25.921 -27.659 60.055 1.00 86.25 112 GLU A O 1
ATOM 935 N N . HIS A 1 113 ? -27.908 -27.116 60.941 1.00 84.12 113 HIS A N 1
ATOM 936 C CA . HIS A 1 113 ? -28.319 -26.336 59.777 1.00 84.12 113 HIS A CA 1
ATOM 937 C C . HIS A 1 113 ? -27.409 -25.116 59.563 1.00 84.12 113 HIS A C 1
ATOM 939 O O . HIS A 1 113 ? -26.986 -24.850 58.433 1.00 84.12 113 HIS A O 1
ATOM 945 N N . ASN A 1 114 ? -27.084 -24.386 60.633 1.00 81.81 114 ASN A N 1
ATOM 946 C CA . ASN A 1 114 ? -26.202 -23.219 60.564 1.00 81.81 114 ASN A CA 1
ATOM 947 C C . ASN A 1 114 ? -24.770 -23.614 60.175 1.00 81.81 114 ASN A C 1
ATOM 949 O O . ASN A 1 114 ? -24.182 -23.001 59.287 1.00 81.81 114 ASN A O 1
ATOM 953 N N . TYR A 1 115 ? -24.239 -24.690 60.755 1.00 83.25 115 TYR A N 1
ATOM 954 C CA . TYR A 1 115 ? -22.907 -25.203 60.436 1.00 83.25 115 TYR A CA 1
ATOM 955 C C . TYR A 1 115 ? -22.773 -25.609 58.958 1.00 83.25 115 TYR A C 1
ATOM 957 O O . TYR A 1 115 ? -21.810 -25.243 58.283 1.00 83.25 115 TYR A O 1
ATOM 965 N N . ASN A 1 116 ? -23.779 -26.296 58.411 1.00 84.00 116 ASN A N 1
ATOM 966 C CA . ASN A 1 116 ? -23.799 -26.680 56.998 1.00 84.00 116 ASN A CA 1
ATOM 967 C C . ASN A 1 116 ? -23.986 -25.483 56.047 1.00 84.00 116 ASN A C 1
ATOM 969 O O . ASN A 1 116 ? -23.614 -25.553 54.873 1.00 84.00 116 ASN A O 1
ATOM 973 N N . ALA A 1 117 ? -24.598 -24.388 56.504 1.00 82.94 117 ALA A N 1
ATOM 974 C CA . ALA A 1 117 ? -24.660 -23.144 55.738 1.00 82.94 117 ALA A CA 1
ATOM 975 C C . ALA A 1 117 ? -23.281 -22.463 55.674 1.00 82.94 117 ALA A C 1
ATOM 977 O O . ALA A 1 117 ? -22.830 -22.121 54.580 1.00 82.94 117 ALA A O 1
ATOM 978 N N . ASP A 1 118 ? -22.576 -22.382 56.805 1.00 79.50 118 ASP A N 1
ATOM 979 C CA . ASP A 1 118 ? -21.227 -21.809 56.891 1.00 79.50 118 ASP A CA 1
ATOM 980 C C . ASP A 1 118 ? -20.198 -22.583 56.052 1.00 79.50 118 ASP A C 1
ATOM 982 O O . ASP A 1 118 ? -19.358 -21.973 55.385 1.00 79.50 118 ASP A O 1
ATOM 986 N N . ILE A 1 119 ? -20.272 -23.922 56.027 1.00 85.88 119 ILE A N 1
ATOM 987 C CA . ILE A 1 119 ? -19.405 -24.752 55.170 1.00 85.88 119 ILE A CA 1
ATOM 988 C C . ILE A 1 119 ? -19.600 -24.399 53.693 1.00 85.88 119 ILE A C 1
ATOM 990 O O . ILE A 1 119 ? -18.624 -24.139 52.991 1.00 85.88 119 ILE A O 1
ATOM 994 N N . ARG A 1 120 ? -20.853 -24.326 53.229 1.00 84.38 120 ARG A N 1
ATOM 995 C CA . ARG A 1 120 ? -21.156 -23.987 51.829 1.00 84.38 120 ARG A CA 1
ATOM 996 C C . ARG A 1 120 ? -20.666 -22.591 51.461 1.00 84.38 120 ARG A C 1
ATOM 998 O O . ARG A 1 120 ? -20.152 -22.390 50.363 1.00 84.38 120 ARG A O 1
ATOM 1005 N N . GLN A 1 121 ? -20.785 -21.636 52.379 1.00 83.44 121 GLN A N 1
ATOM 1006 C CA . GLN A 1 121 ? -20.282 -20.284 52.164 1.00 83.44 121 GLN A CA 1
ATOM 1007 C C . GLN A 1 121 ? -18.748 -20.252 52.082 1.00 83.44 121 GLN A C 1
ATOM 1009 O O . GLN A 1 121 ? -18.194 -19.562 51.226 1.00 83.44 121 GLN A O 1
ATOM 1014 N N . ARG A 1 122 ? -18.047 -21.033 52.916 1.00 81.00 122 ARG A N 1
ATOM 1015 C CA . ARG A 1 122 ? -16.586 -21.187 52.830 1.00 81.00 122 ARG A CA 1
ATOM 1016 C C . ARG A 1 122 ? -16.136 -21.776 51.499 1.00 81.00 122 ARG A C 1
ATOM 1018 O O . ARG A 1 122 ? -15.232 -21.216 50.888 1.00 81.00 122 ARG A O 1
ATOM 1025 N N . GLU A 1 123 ? -16.774 -22.849 51.039 1.00 87.31 123 GLU A N 1
ATOM 1026 C CA . GLU A 1 123 ? -16.431 -23.491 49.763 1.00 87.31 123 GLU A CA 1
ATOM 1027 C C . GLU A 1 123 ? -16.610 -22.531 48.576 1.00 87.31 123 GLU A C 1
ATOM 1029 O O . GLU A 1 123 ? -15.761 -22.475 47.686 1.00 87.31 123 GLU A O 1
ATOM 1034 N N . GLN A 1 124 ? -17.670 -21.714 48.583 1.00 85.94 124 GLN A N 1
ATOM 1035 C CA . GLN A 1 124 ? -17.891 -20.690 47.555 1.00 85.94 124 GLN A CA 1
ATOM 1036 C C . GLN A 1 124 ? -16.805 -19.607 47.557 1.00 85.94 124 GLN A C 1
ATOM 1038 O O . GLN A 1 124 ? -16.317 -19.217 46.495 1.00 85.94 124 GLN A O 1
ATOM 1043 N N . ILE A 1 125 ? -16.405 -19.129 48.739 1.00 82.25 125 ILE A N 1
ATOM 1044 C CA . ILE A 1 125 ? -15.342 -18.124 48.876 1.00 82.25 125 ILE A CA 1
ATOM 1045 C C . ILE A 1 125 ? -13.996 -18.699 48.418 1.00 82.25 125 ILE A C 1
ATOM 1047 O O . ILE A 1 125 ? -13.247 -18.025 47.715 1.00 82.25 125 ILE A O 1
ATOM 1051 N N . GLU A 1 126 ? -13.693 -19.949 48.763 1.00 84.50 126 GLU A N 1
ATOM 1052 C CA . GLU A 1 126 ? -12.444 -20.607 48.371 1.00 84.50 126 GLU A CA 1
ATOM 1053 C C . GLU A 1 126 ? -12.349 -20.814 46.850 1.00 84.50 126 GLU A C 1
ATOM 1055 O O . GLU A 1 126 ? -11.288 -20.609 46.256 1.00 84.50 126 GLU A O 1
ATOM 1060 N N . GLN A 1 127 ? -13.465 -21.136 46.189 1.00 86.31 127 GLN A N 1
ATOM 1061 C CA . GLN A 1 127 ? -13.527 -21.202 44.726 1.00 86.31 127 GLN A CA 1
ATOM 1062 C C . GLN A 1 127 ? -13.303 -19.835 44.067 1.00 86.31 127 GLN A C 1
ATOM 1064 O O . GLN A 1 127 ? -12.567 -19.752 43.082 1.00 86.31 127 GLN A O 1
ATOM 1069 N N . LEU A 1 128 ? -13.892 -18.767 44.616 1.00 88.19 128 LEU A N 1
ATOM 1070 C CA . LEU A 1 128 ? -13.684 -17.395 44.141 1.00 88.19 128 LEU A CA 1
ATOM 1071 C C . LEU A 1 128 ? -12.216 -16.974 44.265 1.00 88.19 128 LEU A C 1
ATOM 1073 O O . LEU A 1 128 ? -11.614 -16.566 43.274 1.00 88.19 128 LEU A O 1
ATOM 1077 N N . ILE A 1 129 ? -11.612 -17.171 45.442 1.00 83.38 129 ILE A N 1
ATOM 1078 C CA . ILE A 1 129 ? -10.205 -16.829 45.692 1.00 83.38 129 ILE A CA 1
ATOM 1079 C C . ILE A 1 129 ? -9.278 -17.599 44.748 1.00 83.38 129 ILE A C 1
ATOM 1081 O O . ILE A 1 129 ? -8.360 -17.013 44.180 1.00 83.38 129 ILE A O 1
ATOM 1085 N N . ASN A 1 130 ? -9.510 -18.899 44.544 1.00 82.50 130 ASN A N 1
ATOM 1086 C CA . ASN A 1 130 ? -8.682 -19.691 43.633 1.00 82.50 130 ASN A CA 1
ATOM 1087 C C . ASN A 1 130 ? -8.812 -19.221 42.179 1.00 82.50 130 ASN A C 1
ATOM 1089 O O . ASN A 1 130 ? -7.816 -19.198 41.453 1.00 82.50 130 ASN A O 1
ATOM 1093 N N . ARG A 1 131 ? -10.007 -18.802 41.748 1.00 86.25 131 ARG A N 1
ATOM 1094 C CA . ARG A 1 131 ? -10.211 -18.254 40.403 1.00 86.25 131 ARG A CA 1
ATOM 1095 C C . ARG A 1 131 ? -9.448 -16.944 40.210 1.00 86.25 131 ARG A C 1
ATOM 1097 O O . ARG A 1 131 ? -8.729 -16.809 39.221 1.00 86.25 131 ARG A O 1
ATOM 1104 N N . ASP A 1 132 ? -9.538 -16.039 41.178 1.00 84.12 132 ASP A N 1
ATOM 1105 C CA . ASP A 1 132 ? -8.857 -14.741 41.140 1.00 84.12 132 ASP A CA 1
ATOM 1106 C C . ASP A 1 132 ? -7.331 -14.901 41.232 1.00 84.12 132 ASP A C 1
ATOM 1108 O O . ASP A 1 132 ? -6.587 -14.242 40.507 1.00 84.12 132 ASP A O 1
ATOM 1112 N N . LEU A 1 133 ? -6.844 -15.849 42.043 1.00 81.31 133 LEU A N 1
ATOM 1113 C CA . LEU A 1 133 ? -5.421 -16.193 42.130 1.00 81.31 133 LEU A CA 1
ATOM 1114 C C . LEU A 1 133 ? -4.876 -16.720 40.794 1.00 81.31 133 LEU A C 1
ATOM 1116 O O . LEU A 1 133 ? -3.729 -16.448 40.442 1.00 81.31 133 LEU A O 1
ATOM 1120 N N . THR A 1 134 ? -5.675 -17.499 40.064 1.00 84.69 134 THR A N 1
ATOM 1121 C CA . THR A 1 134 ? -5.270 -18.050 38.764 1.00 84.69 134 THR A CA 1
ATOM 1122 C C . THR A 1 134 ? -5.210 -16.941 37.714 1.00 84.69 134 THR A C 1
ATOM 1124 O O . THR A 1 134 ? -4.194 -16.807 37.039 1.00 84.69 134 THR A O 1
ATOM 1127 N N . ALA A 1 135 ? -6.221 -16.068 37.673 1.00 81.75 135 ALA A N 1
ATOM 1128 C CA . ALA A 1 135 ? -6.233 -14.903 36.790 1.00 81.75 135 ALA A CA 1
ATOM 1129 C C . ALA A 1 135 ? -5.044 -13.958 37.051 1.00 81.75 135 ALA A C 1
ATOM 1131 O O . ALA A 1 135 ? -4.365 -13.546 36.113 1.00 81.75 135 ALA A O 1
ATOM 1132 N N . ALA A 1 136 ? -4.728 -13.684 38.321 1.00 74.62 136 ALA A N 1
ATOM 1133 C CA . ALA A 1 136 ? -3.585 -12.848 38.689 1.00 74.62 136 ALA A CA 1
ATOM 1134 C C . ALA A 1 136 ? -2.235 -13.474 38.285 1.00 74.62 136 ALA A C 1
ATOM 1136 O O . ALA A 1 136 ? -1.302 -12.763 37.913 1.00 74.62 136 ALA A O 1
ATOM 1137 N N . LYS A 1 137 ? -2.106 -14.808 38.338 1.00 80.62 137 LYS A N 1
ATOM 1138 C CA . LYS A 1 137 ? -0.897 -15.509 37.871 1.00 80.62 137 LYS A CA 1
ATOM 1139 C C . LYS A 1 137 ? -0.720 -15.396 36.360 1.00 80.62 137 LYS A C 1
ATOM 1141 O O . LYS A 1 137 ? 0.399 -15.143 35.917 1.00 80.62 137 LYS A O 1
ATOM 1146 N N . ASP A 1 138 ? -1.796 -15.543 35.595 1.00 84.56 138 ASP A N 1
ATOM 1147 C CA . ASP A 1 138 ? -1.756 -15.399 34.138 1.00 84.56 138 ASP A CA 1
ATOM 1148 C C . ASP A 1 138 ? -1.381 -13.962 33.739 1.00 84.56 138 ASP A C 1
ATOM 1150 O O . ASP A 1 138 ? -0.551 -13.749 32.853 1.00 84.56 138 ASP A O 1
ATOM 1154 N N . GLU A 1 139 ? -1.898 -12.967 34.462 1.00 84.50 139 GLU A N 1
ATOM 1155 C CA . GLU A 1 139 ? -1.566 -11.556 34.253 1.00 84.50 139 GLU A CA 1
ATOM 1156 C C . GLU A 1 139 ? -0.081 -11.256 34.536 1.00 84.50 139 GLU A C 1
ATOM 1158 O O . GLU A 1 139 ? 0.574 -10.551 33.765 1.00 84.50 139 GLU A O 1
ATOM 1163 N N . ILE A 1 140 ? 0.503 -11.867 35.575 1.00 80.25 140 ILE A N 1
ATOM 1164 C CA . ILE A 1 140 ? 1.943 -11.759 35.869 1.00 80.25 140 ILE A CA 1
ATOM 1165 C C . ILE A 1 140 ? 2.799 -12.329 34.728 1.00 80.25 140 ILE A C 1
ATOM 1167 O O . ILE A 1 140 ? 3.822 -11.732 34.388 1.00 80.25 140 ILE A O 1
ATOM 1171 N N . VAL A 1 141 ? 2.403 -13.451 34.120 1.00 87.31 141 VAL A N 1
ATOM 1172 C CA . VAL A 1 141 ? 3.140 -14.051 32.991 1.00 87.31 141 VAL A CA 1
ATOM 1173 C C . VAL A 1 141 ? 3.132 -13.117 31.779 1.00 87.31 141 VAL A C 1
ATOM 1175 O O . VAL A 1 141 ? 4.176 -12.895 31.159 1.00 87.31 141 VAL A O 1
ATOM 1178 N N . VAL A 1 142 ? 1.985 -12.504 31.478 1.00 85.06 142 VAL A N 1
ATOM 1179 C CA . VAL A 1 142 ? 1.873 -11.513 30.398 1.00 85.06 142 VAL A CA 1
ATOM 1180 C C . VAL A 1 142 ? 2.752 -10.294 30.689 1.00 85.06 142 VAL A C 1
ATOM 1182 O O . VAL A 1 142 ? 3.514 -9.863 29.823 1.00 85.06 142 VAL A O 1
ATOM 1185 N N . LEU A 1 143 ? 2.731 -9.773 31.919 1.00 79.44 143 LEU A N 1
ATOM 1186 C CA . LEU A 1 143 ? 3.568 -8.636 32.316 1.00 79.44 143 LEU A CA 1
ATOM 1187 C C . LEU A 1 143 ? 5.072 -8.949 32.239 1.00 79.44 143 LEU A C 1
ATOM 1189 O O . LEU A 1 143 ? 5.861 -8.081 31.862 1.00 79.44 143 LEU A O 1
ATOM 1193 N N . GLN A 1 144 ? 5.486 -10.181 32.545 1.00 83.44 144 GLN A N 1
ATOM 1194 C CA . GLN A 1 144 ? 6.876 -10.621 32.385 1.00 83.44 144 GLN A CA 1
ATOM 1195 C C . GLN A 1 144 ? 7.304 -10.668 30.912 1.00 83.44 144 GLN A C 1
ATOM 1197 O O . GLN A 1 144 ? 8.408 -10.224 30.590 1.00 83.44 144 GLN A O 1
ATOM 1202 N N . SER A 1 145 ? 6.424 -11.130 30.019 1.00 84.25 145 SER A N 1
ATOM 1203 C CA . SER A 1 145 ? 6.654 -11.092 28.569 1.00 84.25 145 SER A CA 1
ATOM 1204 C C . SER A 1 145 ? 6.831 -9.657 28.068 1.00 84.25 145 SER A C 1
ATOM 1206 O O . SER A 1 145 ? 7.821 -9.346 27.408 1.00 84.25 145 SER A O 1
ATOM 1208 N N . VAL A 1 146 ? 5.916 -8.758 28.447 1.00 82.38 146 VAL A N 1
ATOM 1209 C CA . VAL A 1 146 ? 5.962 -7.339 28.052 1.00 82.38 146 VAL A CA 1
ATOM 1210 C C . VAL A 1 146 ? 7.226 -6.656 28.576 1.00 82.38 146 VAL A C 1
ATOM 1212 O O . VAL A 1 146 ? 7.849 -5.864 27.869 1.00 82.38 146 VAL A O 1
ATOM 1215 N N . ARG A 1 147 ? 7.658 -6.982 29.800 1.00 83.75 147 ARG A N 1
ATOM 1216 C CA . ARG A 1 147 ? 8.908 -6.460 30.361 1.00 83.75 147 ARG A CA 1
ATOM 1217 C C . ARG A 1 147 ? 10.132 -6.904 29.555 1.00 83.75 147 ARG A C 1
ATOM 1219 O O . ARG A 1 147 ? 10.994 -6.072 29.285 1.00 83.75 147 ARG A O 1
ATOM 1226 N N . SER A 1 148 ? 10.209 -8.178 29.169 1.00 83.31 148 SER A N 1
ATOM 1227 C CA . SER A 1 148 ? 11.316 -8.687 28.347 1.00 83.31 148 SER A CA 1
ATOM 1228 C C . SER A 1 148 ? 11.380 -7.982 26.989 1.00 83.31 148 SER A C 1
ATOM 1230 O O . SER A 1 148 ? 12.463 -7.670 26.495 1.00 83.31 148 SER A O 1
ATOM 1232 N N . GLU A 1 149 ? 10.224 -7.713 26.387 1.00 86.25 149 GLU A N 1
ATOM 1233 C CA . GLU A 1 149 ? 10.131 -6.996 25.117 1.00 86.25 149 GLU A CA 1
ATOM 1234 C C . GLU A 1 149 ? 10.539 -5.521 25.265 1.00 86.25 149 GLU A C 1
ATOM 1236 O O . GLU A 1 149 ? 11.290 -4.993 24.444 1.00 86.25 149 GLU A O 1
ATOM 1241 N N . TYR A 1 150 ? 10.147 -4.872 26.364 1.00 83.25 150 TYR A N 1
ATOM 1242 C CA . TYR A 1 150 ? 10.579 -3.512 26.685 1.00 83.25 150 TYR A CA 1
ATOM 1243 C C . TYR A 1 150 ? 12.098 -3.408 26.891 1.00 83.25 150 TYR A C 1
ATOM 1245 O O . TYR A 1 150 ? 12.729 -2.499 26.353 1.00 83.25 150 TYR A O 1
ATOM 1253 N N . GLU A 1 151 ? 12.706 -4.347 27.625 1.00 87.00 151 GLU A N 1
ATOM 1254 C CA . GLU A 1 151 ? 14.162 -4.400 27.821 1.00 87.00 151 GLU A CA 1
ATOM 1255 C C . GLU A 1 151 ? 14.900 -4.579 26.479 1.00 87.00 151 GLU A C 1
ATOM 1257 O O . GLU A 1 151 ? 15.915 -3.920 26.232 1.00 87.00 151 GLU A O 1
ATOM 1262 N N . HIS A 1 152 ? 14.356 -5.387 25.561 1.00 86.69 152 HIS A N 1
ATOM 1263 C CA . HIS A 1 152 ? 14.904 -5.512 24.212 1.00 86.69 152 HIS A CA 1
ATOM 1264 C C . HIS A 1 152 ? 14.804 -4.196 23.421 1.00 86.69 152 HIS A C 1
ATOM 1266 O O . HIS A 1 152 ? 15.795 -3.763 22.820 1.00 86.69 152 HIS A O 1
ATOM 1272 N N . LEU A 1 153 ? 13.639 -3.546 23.424 1.00 83.88 153 LEU A N 1
ATOM 1273 C CA . LEU A 1 153 ? 13.420 -2.288 22.704 1.00 83.88 153 LEU A CA 1
ATOM 1274 C C . LEU A 1 153 ? 14.290 -1.150 23.249 1.00 83.88 153 LEU A C 1
ATOM 1276 O O . LEU A 1 153 ? 14.782 -0.328 22.472 1.00 83.88 153 LEU A O 1
ATOM 1280 N N . LEU A 1 154 ? 14.525 -1.118 24.561 1.00 87.06 154 LEU A N 1
ATOM 1281 C CA . LEU A 1 154 ? 15.416 -0.149 25.194 1.00 87.06 154 LEU A CA 1
ATOM 1282 C C . LEU A 1 154 ? 16.857 -0.311 24.692 1.00 87.06 154 LEU A C 1
ATOM 1284 O O . LEU A 1 154 ? 17.479 0.670 24.287 1.00 87.06 154 LEU A O 1
ATOM 1288 N N . ASN A 1 155 ? 17.362 -1.547 24.634 1.00 87.88 155 ASN A N 1
ATOM 1289 C CA . ASN A 1 155 ? 18.696 -1.826 24.097 1.00 87.88 155 ASN A CA 1
ATOM 1290 C C . ASN A 1 155 ? 18.817 -1.429 22.620 1.00 87.88 155 ASN A C 1
ATOM 1292 O O . ASN A 1 155 ? 19.799 -0.801 22.233 1.00 87.88 155 ASN A O 1
ATOM 1296 N N . LEU A 1 156 ? 17.794 -1.722 21.811 1.00 86.81 156 LEU A N 1
ATOM 1297 C CA . LEU A 1 156 ? 17.760 -1.342 20.395 1.00 86.81 156 LEU A CA 1
ATOM 1298 C C . LEU A 1 156 ? 17.745 0.184 20.203 1.00 86.81 156 LEU A C 1
ATOM 1300 O O . LEU A 1 156 ? 18.324 0.705 19.252 1.00 86.81 156 LEU A O 1
ATOM 1304 N N . THR A 1 157 ? 17.068 0.904 21.099 1.00 83.31 157 THR A N 1
ATOM 1305 C CA . THR A 1 157 ? 17.000 2.371 21.065 1.00 83.31 157 THR A CA 1
ATOM 1306 C C . THR A 1 157 ? 18.357 2.983 21.398 1.00 83.31 157 THR A C 1
ATOM 1308 O O . THR A 1 157 ? 18.817 3.848 20.659 1.00 83.31 157 THR A O 1
ATOM 1311 N N . ASN A 1 158 ? 19.034 2.481 22.433 1.00 87.38 158 ASN A N 1
ATOM 1312 C CA . ASN A 1 158 ? 20.377 2.937 22.801 1.00 87.38 158 ASN A CA 1
ATOM 1313 C C . ASN A 1 158 ? 21.396 2.694 21.674 1.00 87.38 158 ASN A C 1
ATOM 1315 O O . ASN A 1 158 ? 22.232 3.552 21.395 1.00 87.38 158 ASN A O 1
ATOM 1319 N N . ASP A 1 159 ? 21.311 1.546 20.997 1.00 87.94 159 ASP A N 1
ATOM 1320 C CA . ASP A 1 159 ? 22.210 1.220 19.885 1.00 87.94 159 ASP A CA 1
ATOM 1321 C C . ASP A 1 159 ? 21.964 2.134 18.670 1.00 87.94 159 ASP A C 1
ATOM 1323 O O . ASP A 1 159 ? 22.899 2.630 18.042 1.00 87.94 159 ASP A O 1
ATOM 1327 N N . ARG A 1 160 ? 20.694 2.463 18.395 1.00 87.00 160 ARG A N 1
ATOM 1328 C CA . ARG A 1 160 ? 20.317 3.449 17.369 1.00 87.00 160 ARG A CA 1
ATOM 1329 C C . ARG A 1 160 ? 20.766 4.867 17.702 1.00 87.00 160 ARG A C 1
ATOM 1331 O O . ARG A 1 160 ? 21.203 5.571 16.798 1.00 87.00 160 ARG A O 1
ATOM 1338 N N . GLU A 1 161 ? 20.663 5.300 18.957 1.00 85.19 161 GLU A N 1
ATOM 1339 C CA . GLU A 1 161 ? 21.164 6.617 19.376 1.00 85.19 161 GLU A CA 1
ATOM 1340 C C . GLU A 1 161 ? 22.677 6.722 19.159 1.00 85.19 161 GLU A C 1
ATOM 1342 O O . GLU A 1 161 ? 23.150 7.728 18.631 1.00 85.19 161 GLU A O 1
ATOM 1347 N N . ARG A 1 162 ? 23.422 5.650 19.454 1.00 88.38 162 ARG A N 1
ATOM 1348 C CA . ARG A 1 162 ? 24.862 5.582 19.188 1.00 88.38 162 ARG A CA 1
ATOM 1349 C C . ARG A 1 162 ? 25.184 5.664 17.692 1.00 88.38 162 ARG A C 1
ATOM 1351 O O . ARG A 1 162 ? 26.038 6.452 17.297 1.00 88.38 162 ARG A O 1
ATOM 1358 N N . GLN A 1 163 ? 24.473 4.907 16.856 1.00 87.19 163 GLN A N 1
ATOM 1359 C CA . GLN A 1 163 ? 24.637 4.970 15.396 1.00 87.19 163 GLN A CA 1
ATOM 1360 C C . GLN A 1 163 ? 24.290 6.355 14.832 1.00 87.19 163 GLN A C 1
ATOM 1362 O O . GLN A 1 163 ? 24.945 6.837 13.908 1.00 87.19 163 GLN A O 1
ATOM 1367 N N . LEU A 1 164 ? 23.275 7.019 15.391 1.00 85.38 164 LEU A N 1
ATOM 1368 C CA . LEU A 1 164 ? 22.893 8.370 14.989 1.00 85.38 164 LEU A CA 1
ATOM 1369 C C . LEU A 1 164 ? 23.991 9.386 15.332 1.00 85.38 164 LEU A C 1
ATOM 1371 O O . LEU A 1 164 ? 24.265 10.283 14.533 1.00 85.38 164 LEU A O 1
ATOM 1375 N N . GLU A 1 165 ? 24.629 9.249 16.493 1.00 90.19 165 GLU A N 1
ATOM 1376 C CA . GLU A 1 165 ? 25.742 10.106 16.908 1.00 90.19 165 GLU A CA 1
ATOM 1377 C C . GLU A 1 165 ? 26.974 9.905 16.010 1.00 90.19 165 GLU A C 1
ATOM 1379 O O . GLU A 1 165 ? 27.553 10.883 15.529 1.00 90.19 165 GLU A O 1
ATOM 1384 N N . GLU A 1 166 ? 27.315 8.655 15.686 1.00 90.62 166 GLU A N 1
ATOM 1385 C CA . GLU A 1 166 ? 28.384 8.320 14.734 1.00 90.62 166 GLU A CA 1
ATOM 1386 C C . GLU A 1 166 ? 28.101 8.912 13.341 1.00 90.62 166 GLU A C 1
ATOM 1388 O O . GLU A 1 166 ? 28.933 9.641 12.796 1.00 90.62 166 GLU A O 1
ATOM 1393 N N . CYS A 1 167 ? 26.887 8.728 12.812 1.00 84.25 167 CYS A N 1
ATOM 1394 C CA . CYS A 1 167 ? 26.487 9.281 11.516 1.00 84.25 167 CYS A CA 1
ATOM 1395 C C . CYS A 1 167 ? 26.484 10.823 11.507 1.00 84.25 167 CYS A C 1
ATOM 1397 O O . CYS A 1 167 ? 26.879 11.455 10.526 1.00 84.25 167 CYS A O 1
ATOM 1399 N N . THR A 1 168 ? 26.099 11.462 12.616 1.00 87.94 168 THR A N 1
ATOM 1400 C CA . THR A 1 168 ? 26.120 12.930 12.749 1.00 87.94 168 THR A CA 1
ATOM 1401 C C . THR A 1 168 ? 27.553 13.479 12.730 1.00 87.94 168 THR A C 1
ATOM 1403 O O . THR A 1 168 ? 27.822 14.528 12.128 1.00 87.94 168 THR A O 1
ATOM 1406 N N . ASN A 1 169 ? 28.496 12.758 13.339 1.00 88.81 169 ASN A N 1
ATOM 1407 C CA . ASN A 1 169 ? 29.919 13.101 13.323 1.00 88.81 169 ASN A CA 1
ATOM 1408 C C . ASN A 1 169 ? 30.543 12.903 11.929 1.00 88.81 169 ASN A C 1
ATOM 1410 O O . ASN A 1 169 ? 31.311 13.746 11.452 1.00 88.81 169 ASN A O 1
ATOM 1414 N N . GLU A 1 170 ? 30.164 11.843 11.217 1.00 89.69 170 GLU A N 1
ATOM 1415 C CA . GLU A 1 170 ? 30.581 11.638 9.825 1.00 89.69 170 GLU A CA 1
ATOM 1416 C C . GLU A 1 170 ? 30.005 12.709 8.894 1.00 89.69 170 GLU A C 1
ATOM 1418 O O . GLU A 1 170 ? 30.719 13.257 8.048 1.00 89.69 170 GLU A O 1
ATOM 1423 N N . LEU A 1 171 ? 28.736 13.080 9.080 1.00 86.94 171 LEU A N 1
ATOM 1424 C CA . LEU A 1 171 ? 28.075 14.120 8.296 1.00 86.94 171 LEU A CA 1
ATOM 1425 C C . LEU A 1 171 ? 28.733 15.489 8.501 1.00 86.94 171 LEU A C 1
ATOM 1427 O O . LEU A 1 171 ? 28.947 16.225 7.537 1.00 86.94 171 LEU A O 1
ATOM 1431 N N . THR A 1 172 ? 29.082 15.844 9.739 1.00 87.44 172 THR A N 1
ATOM 1432 C CA . THR A 1 172 ? 29.783 17.107 10.027 1.00 87.44 172 THR A CA 1
ATOM 1433 C C . THR A 1 172 ? 31.185 17.124 9.423 1.00 87.44 172 THR A C 1
ATOM 1435 O O . THR A 1 172 ? 31.576 18.138 8.841 1.00 87.44 172 THR A O 1
ATOM 1438 N N . THR A 1 173 ? 31.896 15.996 9.454 1.00 90.69 173 THR A N 1
ATOM 1439 C CA . THR A 1 173 ? 33.210 15.844 8.806 1.00 90.69 173 THR A CA 1
ATOM 1440 C C . THR A 1 173 ? 33.100 15.933 7.280 1.00 90.69 173 THR A C 1
ATOM 1442 O O . THR A 1 173 ? 33.858 16.643 6.623 1.00 90.69 173 THR A O 1
ATOM 1445 N N . THR A 1 174 ? 32.098 15.288 6.688 1.00 86.19 174 THR A N 1
ATOM 1446 C CA . THR A 1 174 ? 31.858 15.356 5.241 1.00 86.19 174 THR A CA 1
ATOM 1447 C C . THR A 1 174 ? 31.489 16.775 4.818 1.00 86.19 174 THR A C 1
ATOM 1449 O O . THR A 1 174 ? 31.985 17.280 3.812 1.00 86.19 174 THR A O 1
ATOM 1452 N N . LYS A 1 175 ? 30.677 17.474 5.616 1.00 88.75 175 LYS A N 1
ATOM 1453 C CA . LYS A 1 175 ? 30.271 18.857 5.349 1.00 88.75 175 LYS A CA 1
ATOM 1454 C C . LYS A 1 175 ? 31.459 19.822 5.347 1.00 88.75 175 LYS A C 1
ATOM 1456 O O . LYS A 1 175 ? 31.505 20.707 4.493 1.00 88.75 175 LYS A O 1
ATOM 1461 N N . THR A 1 176 ? 32.431 19.657 6.246 1.00 89.88 176 THR A N 1
ATOM 1462 C CA . THR A 1 176 ? 33.652 20.484 6.251 1.00 89.88 176 THR A CA 1
ATOM 1463 C C . THR A 1 176 ? 34.556 20.180 5.056 1.00 89.88 176 THR A C 1
ATOM 1465 O O . THR A 1 176 ? 35.085 21.113 4.447 1.00 89.88 176 THR A O 1
ATOM 1468 N N . VAL A 1 177 ? 34.669 18.911 4.647 1.00 92.00 177 VAL A N 1
ATOM 1469 C CA . VAL A 1 177 ? 35.400 18.512 3.430 1.00 92.00 177 VAL A CA 1
ATOM 1470 C C . VAL A 1 177 ? 34.735 19.067 2.167 1.00 92.00 177 VAL A C 1
ATOM 1472 O O . VAL A 1 177 ? 35.405 19.668 1.331 1.00 92.00 177 VAL A O 1
ATOM 1475 N N . VAL A 1 178 ? 33.414 18.951 2.032 1.00 89.31 178 VAL A N 1
ATOM 1476 C CA . VAL A 1 178 ? 32.679 19.518 0.889 1.00 89.31 178 VAL A CA 1
ATOM 1477 C C . VAL A 1 178 ? 32.835 21.036 0.847 1.00 89.31 178 VAL A C 1
ATOM 1479 O O . VAL A 1 178 ? 33.044 21.604 -0.227 1.00 89.31 178 VAL A O 1
ATOM 1482 N N . HIS A 1 179 ? 32.794 21.706 2.001 1.00 89.50 179 HIS A N 1
ATOM 1483 C CA . HIS A 1 179 ? 32.993 23.151 2.070 1.00 89.50 179 HIS A CA 1
ATOM 1484 C C . HIS A 1 179 ? 34.403 23.564 1.617 1.00 89.50 179 HIS A C 1
ATOM 1486 O O . HIS A 1 179 ? 34.540 24.504 0.832 1.00 89.50 179 HIS A O 1
ATOM 1492 N N . SER A 1 180 ? 35.449 22.837 2.031 1.00 89.75 180 SER A N 1
ATOM 1493 C CA . SER A 1 180 ? 36.825 23.125 1.603 1.00 89.75 180 SER A CA 1
ATOM 1494 C C . SER A 1 180 ? 37.034 22.871 0.106 1.00 89.75 180 SER A C 1
ATOM 1496 O O . SER A 1 180 ? 37.628 23.701 -0.583 1.00 89.75 180 SER A O 1
ATOM 1498 N N . ILE A 1 181 ? 36.470 21.783 -0.428 1.00 90.81 181 ILE A N 1
ATOM 1499 C CA . ILE A 1 181 ? 36.494 21.472 -1.862 1.00 90.81 181 ILE A CA 1
ATOM 1500 C C . ILE A 1 181 ? 35.764 22.556 -2.664 1.00 90.81 181 ILE A C 1
ATOM 1502 O O . ILE A 1 181 ? 36.276 23.009 -3.686 1.00 90.81 181 ILE A O 1
ATOM 1506 N N . THR A 1 182 ? 34.603 23.009 -2.185 1.00 87.12 182 THR A N 1
ATOM 1507 C CA . THR A 1 182 ? 33.812 24.066 -2.833 1.00 87.12 182 THR A CA 1
ATOM 1508 C C . THR A 1 182 ? 34.593 25.374 -2.913 1.00 87.12 182 THR A C 1
ATOM 1510 O O . THR A 1 182 ? 34.619 26.002 -3.969 1.00 87.12 182 THR A O 1
ATOM 1513 N N . ASN A 1 183 ? 35.270 25.772 -1.833 1.00 89.44 183 ASN A N 1
ATOM 1514 C CA . ASN A 1 183 ? 36.089 26.987 -1.831 1.00 89.44 183 ASN A CA 1
ATOM 1515 C C . ASN A 1 183 ? 37.268 26.866 -2.806 1.00 89.44 183 ASN A C 1
ATOM 1517 O O . ASN A 1 183 ? 37.495 27.769 -3.605 1.00 89.44 183 ASN A O 1
ATOM 1521 N N . ARG A 1 184 ? 37.929 25.705 -2.849 1.00 92.19 184 ARG A N 1
ATOM 1522 C CA . ARG A 1 184 ? 39.030 25.448 -3.787 1.00 92.19 184 ARG A CA 1
ATOM 1523 C C . ARG A 1 184 ? 38.581 25.453 -5.255 1.00 92.19 184 ARG A C 1
ATOM 1525 O O . ARG A 1 184 ? 39.340 25.842 -6.139 1.00 92.19 184 ARG A O 1
ATOM 1532 N N . PHE A 1 185 ? 37.356 25.005 -5.541 1.00 90.31 185 PHE A N 1
ATOM 1533 C CA . PHE A 1 185 ? 36.783 25.113 -6.885 1.00 90.31 185 PHE A CA 1
ATOM 1534 C C . PHE A 1 185 ? 36.407 26.550 -7.245 1.00 90.31 185 PHE A C 1
ATOM 1536 O O . PHE A 1 185 ? 36.618 26.934 -8.390 1.00 90.31 185 PHE A O 1
ATOM 1543 N N . LYS A 1 186 ? 35.910 27.353 -6.297 1.00 91.12 186 LYS A N 1
ATOM 1544 C CA . LYS A 1 186 ? 35.650 28.782 -6.534 1.00 91.12 186 LYS A CA 1
ATOM 1545 C C . LYS A 1 186 ? 36.924 29.536 -6.909 1.00 91.12 186 LYS A C 1
ATOM 1547 O O . LYS A 1 186 ? 36.917 30.232 -7.915 1.00 91.12 186 LYS A O 1
ATOM 1552 N N . GLU A 1 187 ? 38.015 29.313 -6.178 1.00 92.75 187 GLU A N 1
ATOM 1553 C CA . GLU A 1 187 ? 39.325 29.905 -6.490 1.00 92.75 187 GLU A CA 1
ATOM 1554 C C . GLU A 1 187 ? 39.791 29.531 -7.907 1.00 92.75 187 GLU A C 1
ATOM 1556 O O . GLU A 1 187 ? 40.170 30.399 -8.688 1.00 92.75 187 GLU A O 1
ATOM 1561 N N . LYS A 1 188 ? 39.675 28.250 -8.290 1.00 92.12 188 LYS A N 1
ATOM 1562 C CA . LYS A 1 188 ? 40.003 27.803 -9.656 1.00 92.12 188 LYS A CA 1
ATOM 1563 C C . LYS A 1 188 ? 39.103 28.407 -10.730 1.00 92.12 188 LYS A C 1
ATOM 1565 O O . LYS A 1 188 ? 39.569 28.651 -11.837 1.00 92.12 188 LYS A O 1
ATOM 1570 N N . ILE A 1 189 ? 37.818 28.614 -10.444 1.00 89.62 189 ILE A N 1
ATOM 1571 C CA . ILE A 1 189 ? 36.895 29.258 -11.388 1.00 89.62 189 ILE A CA 1
ATOM 1572 C C . ILE A 1 189 ? 37.302 30.717 -11.606 1.00 89.62 189 ILE A C 1
ATOM 1574 O O . ILE A 1 189 ? 37.305 31.168 -12.749 1.00 89.62 189 ILE A O 1
ATOM 1578 N N . GLU A 1 190 ? 37.674 31.438 -10.548 1.00 91.50 190 GLU A N 1
ATOM 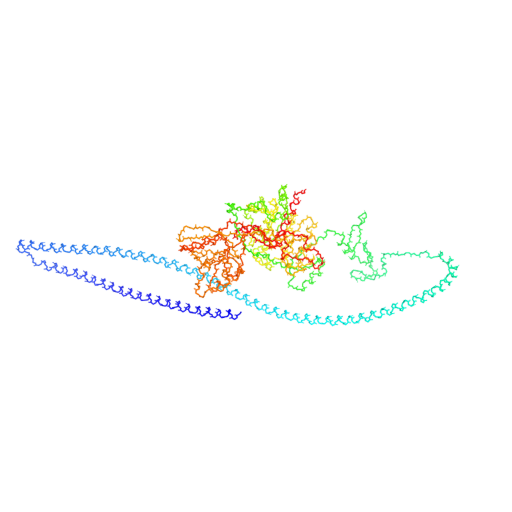1579 C CA . GLU A 1 190 ? 38.170 32.815 -10.656 1.00 91.50 190 GLU A CA 1
ATOM 1580 C C . GLU A 1 190 ? 39.482 32.882 -11.454 1.00 91.50 190 GLU A C 1
ATOM 1582 O O . GLU A 1 190 ? 39.611 33.716 -12.353 1.00 91.50 190 GLU A O 1
ATOM 1587 N N . GLU A 1 191 ? 40.412 31.955 -11.206 1.00 93.12 191 GLU A N 1
ATOM 1588 C CA . GLU A 1 191 ? 41.673 31.840 -11.949 1.00 93.12 191 GLU A CA 1
ATOM 1589 C C . GLU A 1 191 ? 41.436 31.576 -13.446 1.00 93.12 191 GLU A C 1
ATOM 1591 O O . GLU A 1 191 ? 41.909 32.334 -14.296 1.00 93.12 191 GLU A O 1
ATOM 1596 N N . ILE A 1 192 ? 40.624 30.563 -13.775 1.00 91.88 192 ILE A N 1
ATOM 1597 C CA . ILE A 1 192 ? 40.273 30.218 -15.162 1.00 91.88 192 ILE A CA 1
ATOM 1598 C C . ILE A 1 192 ? 39.521 31.369 -15.839 1.00 91.88 192 ILE A C 1
ATOM 1600 O O . ILE A 1 192 ? 39.717 31.617 -17.029 1.00 91.88 192 ILE A O 1
ATOM 1604 N N . SER A 1 193 ? 38.661 32.087 -15.112 1.00 90.19 193 SER A N 1
ATOM 1605 C CA . SER A 1 193 ? 37.943 33.240 -15.663 1.00 90.19 193 SER A CA 1
ATOM 1606 C C . SER A 1 193 ? 38.906 34.365 -16.046 1.00 90.19 193 SER A C 1
ATOM 1608 O O . SER A 1 193 ? 38.774 34.928 -17.131 1.00 90.19 193 SER A O 1
ATOM 1610 N N . SER A 1 194 ? 39.908 34.648 -15.207 1.00 93.06 194 SER A N 1
ATOM 1611 C CA . SER A 1 194 ? 40.938 35.647 -15.514 1.00 93.06 194 SER A CA 1
ATOM 1612 C C . SER A 1 194 ? 41.801 35.236 -16.711 1.00 93.06 194 SER A C 1
ATOM 1614 O O . SER A 1 194 ? 42.111 36.056 -17.576 1.00 93.06 194 SER A O 1
ATOM 1616 N N . GLU A 1 195 ? 42.172 33.958 -16.804 1.00 93.75 195 GLU A N 1
ATOM 1617 C CA . GLU A 1 195 ? 42.954 33.448 -17.933 1.00 93.75 195 GLU A CA 1
ATOM 1618 C C . GLU A 1 195 ? 42.150 33.459 -19.241 1.00 93.75 195 GLU A C 1
ATOM 1620 O O . GLU A 1 195 ? 42.664 33.855 -20.290 1.00 93.75 195 GLU A O 1
ATOM 1625 N N . LYS A 1 196 ? 40.855 33.126 -19.173 1.00 92.44 196 LYS A N 1
ATOM 1626 C CA . LYS A 1 196 ? 39.927 33.227 -20.304 1.00 92.44 196 LYS A CA 1
ATOM 1627 C C . LYS A 1 196 ? 39.839 34.655 -20.840 1.00 92.44 196 LYS A C 1
ATOM 1629 O O . LYS A 1 196 ? 39.821 34.826 -22.056 1.00 92.44 196 LYS A O 1
ATOM 1634 N N . GLU A 1 197 ? 39.769 35.664 -19.973 1.00 92.44 197 GLU A N 1
ATOM 1635 C CA . GLU A 1 197 ? 39.740 37.070 -20.398 1.00 92.44 197 GLU A CA 1
ATOM 1636 C C . GLU A 1 197 ? 41.013 37.450 -21.163 1.00 92.44 197 GLU A C 1
ATOM 1638 O O . GLU A 1 197 ? 40.915 37.968 -22.277 1.00 92.44 197 GLU A O 1
ATOM 1643 N N . LYS A 1 198 ? 42.193 37.078 -20.648 1.00 93.38 198 LYS A N 1
ATOM 1644 C CA . LYS A 1 198 ? 43.482 37.322 -21.320 1.00 93.38 198 LYS A CA 1
ATOM 1645 C C . LYS A 1 198 ? 43.571 36.638 -22.684 1.00 93.38 198 LYS A C 1
ATOM 1647 O O . LYS A 1 198 ? 43.931 37.271 -23.674 1.00 93.38 198 LYS A O 1
ATOM 1652 N N . LEU A 1 199 ? 43.201 35.358 -22.757 1.00 91.75 199 LEU A N 1
ATOM 1653 C CA . LEU A 1 199 ? 43.196 34.610 -24.018 1.00 91.75 199 LEU A CA 1
ATOM 1654 C C . LEU A 1 199 ? 42.194 35.182 -25.023 1.00 91.75 199 LEU A C 1
ATOM 1656 O O . LEU A 1 199 ? 42.406 35.082 -26.232 1.00 91.75 199 LEU A O 1
ATOM 1660 N N . ASN A 1 200 ? 41.090 35.763 -24.554 1.00 91.69 200 ASN A N 1
ATOM 1661 C CA . ASN A 1 200 ? 40.112 36.395 -25.427 1.00 91.69 200 ASN A CA 1
ATOM 1662 C C . ASN A 1 200 ? 40.658 37.706 -26.015 1.00 91.69 200 ASN A C 1
ATOM 1664 O O . ASN A 1 200 ? 40.507 37.940 -27.213 1.00 91.69 200 ASN A O 1
ATOM 1668 N N . GLU A 1 201 ? 41.353 38.519 -25.214 1.00 92.56 201 GLU A N 1
ATOM 1669 C CA . GLU A 1 201 ? 42.064 39.710 -25.698 1.00 92.56 201 GLU A CA 1
ATOM 1670 C C . GLU A 1 201 ? 43.141 39.348 -26.732 1.00 92.56 201 GLU A C 1
ATOM 1672 O O . GLU A 1 201 ? 43.204 39.952 -27.806 1.00 92.56 201 GLU A O 1
ATOM 1677 N N . GLU A 1 202 ? 43.933 38.307 -26.463 1.00 93.50 202 GLU A N 1
ATOM 1678 C CA . GLU A 1 202 ? 44.951 37.818 -27.396 1.00 93.50 202 GLU A CA 1
ATOM 1679 C C . GLU A 1 202 ? 44.329 37.288 -28.696 1.00 93.50 202 GLU A C 1
ATOM 1681 O O . GLU A 1 202 ? 44.784 37.632 -29.788 1.00 93.50 202 GLU A O 1
ATOM 1686 N N . ASN A 1 203 ? 43.231 36.526 -28.612 1.00 90.31 203 ASN A N 1
ATOM 1687 C CA . ASN A 1 203 ? 42.491 36.057 -29.786 1.00 90.31 203 ASN A CA 1
ATOM 1688 C C . ASN A 1 203 ? 41.959 37.211 -30.639 1.00 90.31 203 ASN A C 1
ATOM 1690 O O . ASN A 1 203 ? 41.997 37.134 -31.869 1.00 90.31 203 ASN A O 1
ATOM 1694 N N . VAL A 1 204 ? 41.458 38.281 -30.016 1.00 92.81 204 VAL A N 1
ATOM 1695 C CA . VAL A 1 204 ? 41.034 39.485 -30.740 1.00 92.81 204 VAL A CA 1
ATOM 1696 C 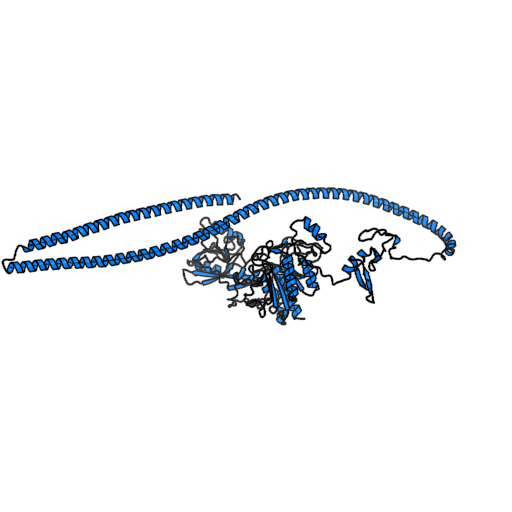C . VAL A 1 204 ? 42.229 40.117 -31.460 1.00 92.81 204 VAL A C 1
ATOM 1698 O O . VAL A 1 204 ? 42.124 40.429 -32.647 1.00 92.81 204 VAL A O 1
ATOM 1701 N N . GLY A 1 205 ? 43.383 40.227 -30.796 1.00 91.88 205 GLY A N 1
ATOM 1702 C CA . GLY A 1 205 ? 44.621 40.724 -31.405 1.00 91.88 205 GLY A CA 1
ATOM 1703 C C . GLY A 1 205 ? 45.096 39.878 -32.592 1.00 91.88 205 GLY A C 1
ATOM 1704 O O . GLY A 1 205 ? 45.370 40.411 -33.671 1.00 91.88 205 GLY A O 1
ATOM 1705 N N . LEU A 1 206 ? 45.125 38.553 -32.434 1.00 91.88 206 LEU A N 1
ATOM 1706 C CA . LEU A 1 206 ? 45.496 37.613 -33.493 1.00 91.88 206 LEU A CA 1
ATOM 1707 C C . LEU A 1 206 ? 44.523 37.668 -34.672 1.00 91.88 206 LEU A C 1
ATOM 1709 O O . LEU A 1 206 ? 44.957 37.643 -35.819 1.00 91.88 206 LEU A O 1
ATOM 1713 N N . ARG A 1 207 ? 43.214 37.812 -34.430 1.00 90.69 207 ARG A N 1
ATOM 1714 C CA . ARG A 1 207 ? 42.222 37.988 -35.505 1.00 90.69 207 ARG A CA 1
ATOM 1715 C C . ARG A 1 207 ? 42.478 39.250 -36.321 1.00 90.69 207 ARG A C 1
ATOM 1717 O O . ARG A 1 207 ? 42.391 39.195 -37.546 1.00 90.69 207 ARG A O 1
ATOM 1724 N N . ILE A 1 208 ? 42.838 40.355 -35.669 1.00 91.31 208 ILE A N 1
ATOM 1725 C CA . ILE A 1 208 ? 43.216 41.599 -36.356 1.00 91.31 208 ILE A CA 1
ATOM 1726 C C . ILE A 1 208 ? 44.472 41.375 -37.211 1.00 91.31 208 ILE A C 1
ATOM 1728 O O . ILE A 1 208 ? 44.519 41.810 -38.363 1.00 91.31 208 ILE A O 1
ATOM 1732 N N . GLN A 1 209 ? 45.475 40.658 -36.693 1.00 91.88 209 GLN A N 1
ATOM 1733 C CA . GLN A 1 209 ? 46.679 40.320 -37.459 1.00 91.88 209 GLN A CA 1
ATOM 1734 C C . GLN A 1 209 ? 46.386 39.399 -38.645 1.00 91.88 209 GLN A C 1
ATOM 1736 O O . GLN A 1 209 ? 46.875 39.663 -39.739 1.00 91.88 209 GLN A O 1
ATOM 1741 N N . ILE A 1 210 ? 45.564 38.362 -38.460 1.00 90.88 210 ILE A N 1
ATOM 1742 C CA . ILE A 1 210 ? 45.123 37.469 -39.538 1.00 90.88 210 ILE A CA 1
ATOM 1743 C C . ILE A 1 210 ? 44.387 38.270 -40.607 1.00 90.88 210 ILE A C 1
ATOM 1745 O O . ILE A 1 210 ? 44.637 38.066 -41.787 1.00 90.88 210 ILE A O 1
ATOM 1749 N N . GLN A 1 211 ? 43.515 39.204 -40.223 1.00 90.12 211 GLN A N 1
ATOM 1750 C CA . GLN A 1 211 ? 42.804 40.048 -41.181 1.00 90.12 211 GLN A CA 1
ATOM 1751 C C . GLN A 1 211 ? 43.767 40.936 -41.975 1.00 90.12 211 GLN A C 1
ATOM 1753 O O . GLN A 1 211 ? 43.621 41.060 -43.188 1.00 90.12 211 GLN A O 1
ATOM 1758 N N . LYS A 1 212 ? 44.788 41.495 -41.318 1.00 92.25 212 LYS A N 1
ATOM 1759 C CA . LYS A 1 212 ? 45.839 42.265 -41.990 1.00 92.25 212 LYS A CA 1
ATOM 1760 C C . LYS A 1 212 ? 46.654 41.400 -42.955 1.00 92.25 212 LYS A C 1
ATOM 1762 O O . LYS A 1 212 ? 46.789 41.756 -44.118 1.00 92.25 212 LYS A O 1
ATOM 1767 N N . LEU A 1 213 ? 47.130 40.242 -42.497 1.00 90.12 213 LEU A N 1
ATOM 1768 C CA . LEU A 1 213 ? 47.873 39.289 -43.324 1.00 90.12 213 LEU A CA 1
ATOM 1769 C C . LEU A 1 213 ? 47.031 38.751 -44.478 1.00 90.12 213 LEU A C 1
ATOM 1771 O O . LEU A 1 213 ? 47.570 38.514 -45.547 1.00 90.12 213 LEU A O 1
ATOM 1775 N N . LYS A 1 214 ? 45.721 38.577 -44.285 1.00 89.06 214 LYS A N 1
ATOM 1776 C CA . LYS A 1 214 ? 44.798 38.167 -45.341 1.00 89.06 214 LYS A CA 1
ATOM 1777 C C . LYS A 1 214 ? 44.700 39.232 -46.428 1.00 89.06 214 LYS A C 1
ATOM 1779 O O . LYS A 1 214 ? 44.757 38.878 -47.592 1.00 89.06 214 LYS A O 1
ATOM 1784 N N . ILE A 1 215 ? 44.624 40.511 -46.060 1.00 88.56 215 ILE A N 1
ATOM 1785 C CA . ILE A 1 215 ? 44.654 41.619 -47.027 1.00 88.56 215 ILE A CA 1
ATOM 1786 C C . ILE A 1 215 ? 45.998 41.642 -47.772 1.00 88.56 215 ILE A C 1
ATOM 1788 O O . ILE A 1 215 ? 46.029 41.746 -48.995 1.00 88.56 215 ILE A O 1
ATOM 1792 N N . ASP A 1 216 ? 47.117 41.501 -47.059 1.00 86.50 216 ASP A N 1
ATOM 1793 C CA . ASP A 1 216 ? 48.451 41.453 -47.675 1.00 86.50 216 ASP A CA 1
ATOM 1794 C C . ASP A 1 216 ? 48.620 40.224 -48.588 1.00 86.50 216 ASP A C 1
ATOM 1796 O O . ASP A 1 216 ? 49.257 40.300 -49.645 1.00 86.50 216 ASP A O 1
ATOM 1800 N N . PHE A 1 217 ? 48.017 39.098 -48.202 1.00 86.38 217 PHE A N 1
ATOM 1801 C CA . PHE A 1 217 ? 47.970 37.878 -48.992 1.00 86.38 217 PHE A CA 1
ATOM 1802 C C . PHE A 1 217 ? 47.088 38.047 -50.224 1.00 86.38 217 PHE A C 1
ATOM 1804 O O . PHE A 1 217 ? 47.561 37.724 -51.295 1.00 86.38 217 PHE A O 1
ATOM 1811 N N . GLU A 1 218 ? 45.882 38.610 -50.124 1.00 84.62 218 GLU A N 1
ATOM 1812 C CA . GLU A 1 218 ? 45.007 38.907 -51.272 1.00 84.62 218 GLU A CA 1
ATOM 1813 C C . GLU A 1 218 ? 45.705 39.848 -52.267 1.00 84.62 218 GLU A C 1
ATOM 1815 O O . GLU A 1 218 ? 45.647 39.647 -53.481 1.00 84.62 218 GLU A O 1
ATOM 1820 N N . ASN A 1 219 ? 46.452 40.834 -51.762 1.00 82.88 219 ASN A N 1
ATOM 1821 C CA . ASN A 1 219 ? 47.287 41.698 -52.594 1.00 82.88 219 ASN A CA 1
ATOM 1822 C C . ASN A 1 219 ? 48.415 40.911 -53.284 1.00 82.88 219 ASN A C 1
ATOM 1824 O O . ASN A 1 219 ? 48.669 41.108 -54.472 1.00 82.88 219 ASN A O 1
ATOM 1828 N N . SER A 1 220 ? 49.080 40.004 -52.566 1.00 79.12 220 SER A N 1
ATOM 1829 C CA . SER A 1 220 ? 50.148 39.161 -53.122 1.00 79.12 220 SER A CA 1
ATOM 1830 C C . SER A 1 220 ? 49.614 38.092 -54.081 1.00 79.12 220 SER A C 1
ATOM 1832 O O . SER A 1 220 ? 50.258 37.799 -55.082 1.00 79.12 220 SER A O 1
ATOM 1834 N N . GLU A 1 221 ? 48.438 37.532 -53.807 1.00 80.94 221 GLU A N 1
ATOM 1835 C CA . GLU A 1 221 ? 47.714 36.566 -54.629 1.00 80.94 221 GLU A CA 1
ATOM 1836 C C . GLU A 1 221 ? 47.254 37.226 -55.918 1.00 80.94 221 GLU A C 1
ATOM 1838 O O . GLU A 1 221 ? 47.410 36.631 -56.969 1.00 80.94 221 GLU A O 1
ATOM 1843 N N . SER A 1 222 ? 46.779 38.471 -55.878 1.00 77.19 222 SER A N 1
ATOM 1844 C CA . SER A 1 222 ? 46.495 39.243 -57.090 1.00 77.19 222 SER A CA 1
ATOM 1845 C C . SER A 1 222 ? 47.742 39.352 -57.981 1.00 77.19 222 SER A C 1
ATOM 1847 O O . SER A 1 222 ? 47.702 39.016 -59.166 1.00 77.19 222 SER A O 1
ATOM 1849 N N . VAL A 1 223 ? 48.895 39.690 -57.387 1.00 76.06 223 VAL A N 1
ATOM 1850 C CA . VAL A 1 223 ? 50.187 39.750 -58.095 1.00 76.06 223 VAL A CA 1
ATOM 1851 C C . VAL A 1 223 ? 50.621 38.373 -58.614 1.00 76.06 223 VAL A C 1
ATOM 1853 O O . VAL A 1 223 ? 51.117 38.257 -59.735 1.00 76.06 223 VAL A O 1
ATOM 1856 N N . GLN A 1 224 ? 50.429 37.310 -57.831 1.00 69.56 224 GLN A N 1
ATOM 1857 C CA . GLN A 1 224 ? 50.736 35.946 -58.256 1.00 69.56 224 GLN A CA 1
ATOM 1858 C C . GLN A 1 224 ? 49.766 35.433 -59.309 1.00 69.56 224 GLN A C 1
ATOM 1860 O O . GLN A 1 224 ? 50.206 34.737 -60.204 1.00 69.56 224 GLN A O 1
ATOM 1865 N N . HIS A 1 225 ? 48.484 35.771 -59.257 1.00 72.31 225 HIS A N 1
ATOM 1866 C CA . HIS A 1 225 ? 47.478 35.394 -60.240 1.00 72.31 225 HIS A CA 1
ATOM 1867 C C . HIS A 1 225 ? 47.771 36.049 -61.589 1.00 72.31 225 HIS A C 1
ATOM 1869 O O . HIS A 1 225 ? 47.606 35.411 -62.626 1.00 72.31 225 HIS A O 1
ATOM 1875 N N . ASP A 1 226 ? 48.308 37.267 -61.593 1.00 68.19 226 ASP A N 1
ATOM 1876 C CA . ASP A 1 226 ? 48.858 37.871 -62.806 1.00 68.19 226 ASP A CA 1
ATOM 1877 C C . ASP A 1 226 ? 50.095 37.101 -63.316 1.00 68.19 226 ASP A C 1
ATOM 1879 O O . ASP A 1 226 ? 50.236 36.874 -64.519 1.00 68.19 226 ASP A O 1
ATOM 1883 N N . PHE A 1 227 ? 50.940 36.591 -62.414 1.00 65.12 227 PHE A N 1
ATOM 1884 C CA . PHE A 1 227 ? 52.076 35.717 -62.746 1.00 65.12 227 PHE A CA 1
ATOM 1885 C C . PHE A 1 227 ? 51.654 34.307 -63.208 1.00 65.12 227 PHE A C 1
ATOM 1887 O O . PHE A 1 227 ? 52.285 33.711 -64.078 1.00 65.12 227 PHE A O 1
ATOM 1894 N N . VAL A 1 228 ? 50.567 33.776 -62.651 1.00 64.81 228 VAL A N 1
ATOM 1895 C CA . VAL A 1 228 ? 50.003 32.449 -62.910 1.00 64.81 228 VAL A CA 1
ATOM 1896 C C . VAL A 1 228 ? 49.166 32.468 -64.175 1.00 64.81 228 VAL A C 1
ATOM 1898 O O . VAL A 1 228 ? 49.230 31.515 -64.931 1.00 64.81 228 VAL A O 1
ATOM 1901 N N . LYS A 1 229 ? 48.476 33.558 -64.517 1.00 64.81 229 LYS A N 1
ATOM 1902 C CA . LYS A 1 229 ? 47.954 33.750 -65.879 1.00 64.81 229 LYS A CA 1
ATOM 1903 C C . LYS A 1 229 ? 49.078 33.684 -66.913 1.00 64.81 229 LYS A C 1
ATOM 1905 O O . LYS A 1 229 ? 48.878 33.142 -67.998 1.00 64.81 229 LYS A O 1
ATOM 1910 N N . LEU A 1 230 ? 50.269 34.171 -66.554 1.00 54.59 230 LEU A N 1
ATOM 1911 C CA . LEU A 1 230 ? 51.479 34.026 -67.360 1.00 54.59 230 LEU A CA 1
ATOM 1912 C C . LEU A 1 230 ? 51.996 32.569 -67.405 1.00 54.59 230 LEU A C 1
ATOM 1914 O O . LEU A 1 230 ? 52.501 32.146 -68.441 1.00 54.59 230 LEU A O 1
ATOM 1918 N N . SER A 1 231 ? 51.862 31.787 -66.322 1.00 54.75 231 SER A N 1
ATOM 1919 C CA . SER A 1 231 ? 52.387 30.410 -66.219 1.00 54.75 231 SER A CA 1
ATOM 1920 C C . SER A 1 231 ? 51.399 29.292 -66.594 1.00 54.75 231 SER A C 1
ATOM 1922 O O . SER A 1 231 ? 51.827 28.235 -67.044 1.00 54.75 231 SER A O 1
ATOM 1924 N N . GLN A 1 232 ? 50.086 29.490 -66.462 1.00 57.56 232 GLN A N 1
ATOM 1925 C CA . GLN A 1 232 ? 49.009 28.582 -66.889 1.00 57.56 232 GLN A CA 1
ATOM 1926 C C . GLN A 1 232 ? 48.908 28.520 -68.410 1.00 57.56 232 GLN A C 1
ATOM 1928 O O . GLN A 1 232 ? 48.579 27.470 -68.956 1.00 57.56 232 GLN A O 1
ATOM 1933 N N . ALA A 1 233 ? 49.320 29.586 -69.103 1.00 54.50 233 ALA A N 1
ATOM 1934 C CA . ALA A 1 233 ? 49.629 29.511 -70.526 1.00 54.50 233 ALA A CA 1
ATOM 1935 C C . ALA A 1 233 ? 50.714 28.449 -70.841 1.00 54.50 233 ALA A C 1
ATOM 1937 O O . ALA A 1 233 ? 50.755 27.938 -71.956 1.00 54.50 233 ALA A O 1
ATOM 1938 N N . LEU A 1 234 ? 51.556 28.082 -69.862 1.00 50.56 234 LEU A N 1
ATOM 1939 C CA . LEU A 1 234 ? 52.622 27.078 -69.964 1.00 50.56 234 LEU A CA 1
ATOM 1940 C C . LEU A 1 234 ? 52.234 25.694 -69.389 1.00 50.56 234 LEU A C 1
ATOM 1942 O O . LEU A 1 234 ? 52.720 24.678 -69.874 1.00 50.56 234 LEU A O 1
ATOM 1946 N N . GLN A 1 235 ? 51.379 25.621 -68.361 1.00 49.66 235 GLN A N 1
ATOM 1947 C CA . GLN A 1 235 ? 51.061 24.373 -67.636 1.00 49.66 235 GLN A CA 1
ATOM 1948 C C . GLN A 1 235 ? 49.864 23.577 -68.172 1.00 49.66 235 GLN A C 1
ATOM 1950 O O . GLN A 1 235 ? 49.791 22.380 -67.907 1.00 49.66 235 GLN A O 1
ATOM 1955 N N . VAL A 1 236 ? 49.002 24.163 -69.013 1.00 54.78 236 VAL A N 1
ATOM 1956 C CA . VAL A 1 236 ? 47.995 23.391 -69.780 1.00 54.78 236 VAL A CA 1
ATOM 1957 C C . VAL A 1 236 ? 48.655 22.284 -70.630 1.00 54.78 236 VAL A C 1
ATOM 1959 O O . VAL A 1 236 ? 48.006 21.311 -70.992 1.00 54.78 236 VAL A O 1
ATOM 1962 N N . GLN A 1 237 ? 49.966 22.372 -70.877 1.00 47.62 237 GLN A N 1
ATOM 1963 C CA . GLN A 1 237 ? 50.762 21.344 -71.555 1.00 47.62 237 GLN A CA 1
ATOM 1964 C C . GLN A 1 237 ? 51.225 20.170 -70.662 1.00 47.62 237 GLN A C 1
ATOM 1966 O O . GLN A 1 237 ? 51.733 19.188 -71.193 1.00 47.62 237 GLN A O 1
ATOM 1971 N N . LEU A 1 238 ? 51.103 20.245 -69.331 1.00 47.00 238 LEU A N 1
ATOM 1972 C CA . LEU A 1 238 ? 51.645 19.247 -68.385 1.00 47.00 238 LEU A CA 1
ATOM 1973 C C . LEU A 1 238 ? 50.567 18.434 -67.644 1.00 47.00 238 LEU A C 1
ATOM 1975 O O . LEU A 1 238 ? 50.870 17.365 -67.108 1.00 47.00 238 LEU A O 1
ATOM 1979 N N . GLU A 1 239 ? 49.313 18.886 -67.668 1.00 45.81 239 GLU A N 1
ATOM 1980 C CA . GLU A 1 239 ? 48.171 18.260 -66.982 1.00 45.81 239 GLU A CA 1
ATOM 1981 C C . GLU A 1 239 ? 47.570 17.045 -67.728 1.00 45.81 239 GLU A C 1
ATOM 1983 O O . GLU A 1 239 ? 46.507 16.552 -67.365 1.00 45.81 239 GLU A O 1
ATOM 1988 N N . GLU A 1 240 ? 48.241 16.521 -68.759 1.00 45.34 240 GLU A N 1
ATOM 1989 C CA . GLU A 1 240 ? 47.849 15.268 -69.432 1.00 45.34 240 GLU A CA 1
ATOM 1990 C C . GLU A 1 240 ? 48.419 14.002 -68.757 1.00 45.34 240 GLU A C 1
ATOM 1992 O O . GLU A 1 240 ? 48.041 12.893 -69.125 1.00 45.34 240 GLU A O 1
ATOM 1997 N N . ILE A 1 241 ? 49.306 14.115 -67.755 1.00 44.59 241 ILE A N 1
ATOM 1998 C CA . ILE A 1 241 ? 50.104 12.960 -67.282 1.00 44.59 241 ILE A CA 1
ATOM 1999 C C . ILE A 1 241 ? 49.705 12.386 -65.907 1.00 44.59 241 ILE A C 1
ATOM 2001 O O . ILE A 1 241 ? 50.143 11.287 -65.578 1.00 44.59 241 ILE A O 1
ATOM 2005 N N . ARG A 1 242 ? 48.883 13.031 -65.068 1.00 39.34 242 ARG A N 1
ATOM 2006 C CA . ARG A 1 242 ? 48.781 12.615 -63.643 1.00 39.34 242 ARG A CA 1
ATOM 2007 C C . ARG A 1 242 ? 47.382 12.314 -63.109 1.00 39.34 242 ARG A C 1
ATOM 2009 O O . ARG A 1 242 ? 47.063 12.642 -61.973 1.00 39.34 242 ARG A O 1
ATOM 2016 N N . ASN A 1 243 ? 46.597 11.578 -63.891 1.00 42.47 243 ASN A N 1
ATOM 2017 C CA . ASN A 1 243 ? 45.510 10.752 -63.355 1.00 42.47 243 ASN A CA 1
ATOM 2018 C C . ASN A 1 243 ? 46.024 9.328 -63.052 1.00 42.47 243 ASN A C 1
ATOM 2020 O O . ASN A 1 243 ? 46.324 8.592 -63.989 1.00 42.47 243 ASN A O 1
ATOM 2024 N N . SER A 1 244 ? 46.134 8.952 -61.769 1.00 32.53 244 SER A N 1
ATOM 2025 C CA . SER A 1 244 ? 46.176 7.584 -61.164 1.00 32.53 244 SER A CA 1
ATOM 2026 C C . SER A 1 244 ? 46.815 7.711 -59.762 1.00 32.53 244 SER A C 1
ATOM 2028 O O . SER A 1 244 ? 47.815 8.401 -59.640 1.00 32.53 244 SER A O 1
ATOM 2030 N N . GLU A 1 245 ? 46.352 7.170 -58.627 1.00 39.66 245 GLU A N 1
ATOM 2031 C CA . GLU A 1 245 ? 45.515 6.004 -58.309 1.00 39.66 245 GLU A CA 1
ATOM 2032 C C . GLU A 1 245 ? 45.115 5.995 -56.797 1.00 39.66 245 GLU A C 1
ATOM 2034 O O . GLU A 1 245 ? 45.608 6.800 -56.011 1.00 39.66 245 GLU A O 1
ATOM 2039 N N . ASN A 1 246 ? 44.213 5.069 -56.429 1.00 40.44 246 ASN A N 1
ATOM 2040 C CA . ASN A 1 246 ? 43.369 4.944 -55.216 1.00 40.44 246 ASN A CA 1
ATOM 2041 C C . ASN A 1 246 ? 43.942 4.172 -53.982 1.00 40.44 246 ASN A C 1
ATOM 2043 O O . ASN A 1 246 ? 44.950 3.480 -54.071 1.00 40.44 246 ASN A O 1
ATOM 2047 N N . GLU A 1 247 ? 43.187 4.226 -52.861 1.00 41.88 247 GLU A N 1
ATOM 2048 C CA . GLU A 1 247 ? 43.267 3.507 -51.553 1.00 41.88 247 GLU A CA 1
ATOM 2049 C C . GLU A 1 247 ? 42.943 1.979 -51.553 1.00 41.88 247 GLU A C 1
ATOM 2051 O O . GLU A 1 247 ? 42.215 1.518 -52.429 1.00 41.88 247 GLU A O 1
ATOM 2056 N N . LEU A 1 248 ? 43.328 1.215 -50.491 1.00 40.56 248 LEU A N 1
ATOM 2057 C CA . LEU A 1 248 ? 42.743 -0.104 -50.095 1.00 40.56 248 LEU A CA 1
ATOM 2058 C C . LEU A 1 248 ? 42.884 -0.476 -48.579 1.00 40.56 248 LEU A C 1
ATOM 2060 O O . LEU A 1 248 ? 43.856 -0.115 -47.924 1.00 40.56 248 LEU A O 1
ATOM 2064 N N . ARG A 1 249 ? 41.907 -1.249 -48.040 1.00 57.81 249 ARG A N 1
ATOM 2065 C CA . ARG A 1 249 ? 41.557 -1.502 -46.605 1.00 57.81 249 ARG A CA 1
ATOM 2066 C C . ARG A 1 249 ? 41.820 -2.947 -46.088 1.00 57.81 249 ARG A C 1
ATOM 2068 O O . ARG A 1 249 ? 41.025 -3.484 -45.316 1.00 57.81 249 ARG A O 1
ATOM 2075 N N . TRP A 1 250 ? 42.900 -3.603 -46.519 1.00 60.38 250 TRP A N 1
ATOM 2076 C CA . TRP A 1 250 ? 43.356 -4.921 -46.028 1.00 60.38 250 TRP A CA 1
ATOM 2077 C C . TRP A 1 250 ? 44.677 -4.741 -45.283 1.00 60.38 250 TRP A C 1
ATOM 2079 O O . TRP A 1 250 ? 45.577 -4.102 -45.817 1.00 60.38 250 TRP A O 1
ATOM 2089 N N . GLN A 1 251 ? 44.793 -5.269 -44.060 1.00 67.31 251 GLN A N 1
ATOM 2090 C CA . GLN A 1 251 ? 46.011 -5.083 -43.271 1.00 67.31 251 GLN A CA 1
ATOM 2091 C C . GLN A 1 251 ? 47.125 -6.017 -43.779 1.00 67.31 251 GLN A C 1
ATOM 2093 O O . GLN A 1 251 ? 46.927 -7.243 -43.777 1.00 67.31 251 GLN A O 1
ATOM 2098 N N . PRO A 1 252 ? 48.272 -5.467 -44.227 1.00 69.75 252 PRO A N 1
ATOM 2099 C CA . PRO A 1 252 ? 49.405 -6.258 -44.687 1.00 69.75 252 PRO A CA 1
ATOM 2100 C C . PRO A 1 252 ? 49.916 -7.172 -43.574 1.00 69.75 252 PRO A C 1
ATOM 2102 O O . PRO A 1 252 ? 50.028 -6.779 -42.415 1.00 69.75 252 PRO A O 1
ATOM 2105 N N . GLU A 1 253 ? 50.260 -8.413 -43.918 1.00 67.38 253 GLU A N 1
ATOM 2106 C CA . GLU A 1 253 ? 50.862 -9.347 -42.955 1.00 67.38 253 GLU A CA 1
ATOM 2107 C C . GLU A 1 253 ? 52.258 -8.899 -42.496 1.00 67.38 253 GLU A C 1
ATOM 2109 O O . GLU A 1 253 ? 52.770 -9.406 -41.498 1.00 67.38 253 GLU A O 1
ATOM 2114 N N . GLU A 1 254 ? 52.875 -7.978 -43.232 1.00 70.44 254 GLU A N 1
ATOM 2115 C CA . GLU A 1 254 ? 54.236 -7.475 -43.033 1.00 70.44 254 GLU A CA 1
ATOM 2116 C C . GLU A 1 254 ? 54.348 -6.578 -41.792 1.00 70.44 254 GLU A C 1
ATOM 2118 O O . GLU A 1 254 ? 55.392 -6.564 -41.145 1.00 70.44 254 GLU A O 1
ATOM 2123 N N . ASP A 1 255 ? 53.243 -5.948 -41.385 1.00 72.50 255 ASP A N 1
ATOM 2124 C CA . ASP A 1 255 ? 53.224 -4.931 -40.327 1.00 72.50 255 ASP A CA 1
ATOM 2125 C C . ASP A 1 255 ? 53.125 -5.507 -38.901 1.00 72.50 255 ASP A C 1
ATOM 2127 O O . ASP A 1 255 ? 53.225 -4.768 -37.922 1.00 72.50 255 ASP A O 1
ATOM 2131 N N . PHE A 1 256 ? 52.930 -6.824 -38.751 1.00 76.88 256 PHE A N 1
ATOM 2132 C CA . PHE A 1 256 ? 52.655 -7.451 -37.449 1.00 76.88 256 PHE A CA 1
ATOM 2133 C C . PHE A 1 256 ? 53.608 -8.605 -37.144 1.00 76.88 256 PHE A C 1
ATOM 2135 O O . PHE A 1 256 ? 53.583 -9.644 -37.809 1.00 76.88 256 PHE A O 1
ATOM 2142 N N . SER A 1 257 ? 54.437 -8.447 -36.113 1.00 78.50 257 SER A N 1
ATOM 2143 C CA . SER A 1 257 ? 55.382 -9.466 -35.633 1.00 78.50 257 SER A CA 1
ATOM 2144 C C . SER A 1 257 ? 54.810 -10.352 -34.515 1.00 78.50 257 SER A C 1
ATOM 2146 O O . SER A 1 257 ? 55.356 -11.422 -34.245 1.00 78.50 257 SER A O 1
ATOM 2148 N N . ASP A 1 258 ? 53.673 -9.980 -33.927 1.00 81.69 258 ASP A N 1
ATOM 2149 C CA . ASP A 1 258 ? 52.947 -10.715 -32.890 1.00 81.69 258 ASP A CA 1
ATOM 2150 C C . ASP A 1 258 ? 51.449 -10.864 -33.211 1.00 81.69 258 ASP A C 1
ATOM 2152 O O . ASP A 1 258 ? 50.858 -10.115 -33.991 1.00 81.69 258 ASP A O 1
ATOM 2156 N N . CYS A 1 259 ? 50.812 -11.879 -32.623 1.00 81.12 259 CYS A N 1
ATOM 2157 C CA . CYS A 1 259 ? 49.370 -12.069 -32.741 1.00 81.12 259 CYS A CA 1
ATOM 2158 C C . CYS A 1 259 ? 48.636 -10.893 -32.087 1.00 81.12 259 CYS A C 1
ATOM 2160 O O . CYS A 1 259 ? 48.714 -10.738 -30.872 1.00 81.12 259 CYS A O 1
ATOM 2162 N N . GLN A 1 260 ? 47.808 -10.158 -32.839 1.00 76.94 260 GLN A N 1
ATOM 2163 C CA . GLN A 1 260 ? 47.075 -8.969 -32.362 1.00 76.94 260 GLN A CA 1
ATOM 2164 C C . GLN A 1 260 ? 46.006 -9.245 -31.274 1.00 76.94 260 GLN A C 1
ATOM 2166 O O . GLN A 1 260 ? 45.130 -8.414 -31.031 1.00 76.94 260 GLN A O 1
ATOM 2171 N N . ARG A 1 261 ? 46.011 -10.432 -30.657 1.00 79.00 261 ARG A N 1
ATOM 2172 C CA . ARG A 1 261 ? 45.089 -10.828 -29.587 1.00 79.00 261 ARG A CA 1
ATOM 2173 C C . ARG A 1 261 ? 45.775 -11.478 -28.395 1.00 79.00 261 ARG A C 1
ATOM 2175 O O . ARG A 1 261 ? 45.479 -11.110 -27.269 1.00 79.00 261 ARG A O 1
ATOM 2182 N N . CYS A 1 262 ? 46.621 -12.479 -28.627 1.00 79.62 262 CYS A N 1
ATOM 2183 C CA . CYS A 1 262 ? 47.346 -13.153 -27.545 1.00 79.62 262 CYS A CA 1
ATOM 2184 C C . CYS A 1 262 ? 48.788 -12.654 -27.400 1.00 79.62 262 CYS A C 1
ATOM 2186 O O . CYS A 1 262 ? 49.505 -13.149 -26.538 1.00 79.62 262 CYS A O 1
ATOM 2188 N N . HIS A 1 263 ? 49.218 -11.721 -28.260 1.00 82.94 263 HIS A N 1
ATOM 2189 C CA . HIS A 1 263 ? 50.551 -11.109 -28.290 1.00 82.94 263 HIS A CA 1
ATOM 2190 C C . HIS A 1 263 ? 51.718 -12.103 -28.37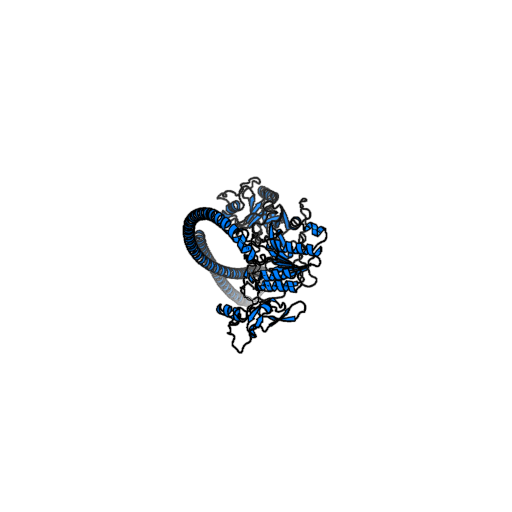0 1.00 82.94 263 HIS A C 1
ATOM 2192 O O . HIS A 1 263 ? 52.877 -11.759 -28.158 1.00 82.94 263 HIS A O 1
ATOM 2198 N N . THR A 1 264 ? 51.432 -13.358 -28.718 1.00 81.12 264 THR A N 1
ATOM 2199 C CA . THR A 1 264 ? 52.458 -14.363 -28.982 1.00 81.12 264 THR A CA 1
ATOM 2200 C C . THR A 1 264 ? 53.186 -13.995 -30.269 1.00 81.12 264 THR A C 1
ATOM 2202 O O . THR A 1 264 ? 52.542 -13.797 -31.304 1.00 81.12 264 THR A O 1
ATOM 2205 N N . GLN A 1 265 ? 54.515 -13.910 -30.210 1.00 81.06 265 GLN A N 1
ATOM 2206 C CA . GLN A 1 265 ? 55.342 -13.603 -31.374 1.00 81.06 265 GLN A CA 1
ATOM 2207 C C . GLN A 1 265 ? 55.195 -14.677 -32.454 1.00 81.06 265 GLN A C 1
ATOM 2209 O O . GLN A 1 265 ? 55.226 -15.878 -32.175 1.00 81.06 265 GLN A O 1
ATOM 2214 N N . PHE A 1 266 ? 55.048 -14.240 -33.703 1.00 80.06 266 PHE A N 1
ATOM 2215 C CA . PHE A 1 266 ? 55.069 -15.142 -34.842 1.00 80.06 266 PHE A CA 1
ATOM 2216 C C . PHE A 1 266 ? 56.507 -15.592 -35.109 1.00 80.06 266 PHE A C 1
ATOM 2218 O O . PHE A 1 266 ? 57.423 -14.779 -35.201 1.00 80.06 266 PHE A O 1
ATOM 2225 N N . SER A 1 267 ? 56.704 -16.898 -35.258 1.00 74.12 267 SER A N 1
ATOM 2226 C CA . SER A 1 267 ? 57.982 -17.486 -35.656 1.00 74.12 267 SER A CA 1
ATOM 2227 C C . SER A 1 267 ? 57.923 -17.965 -37.108 1.00 74.12 267 SER A C 1
ATOM 2229 O O . SER A 1 267 ? 56.848 -18.131 -37.682 1.00 74.12 267 SER A O 1
ATOM 2231 N N . VAL A 1 268 ? 59.083 -18.251 -37.704 1.00 67.69 268 VAL A N 1
ATOM 2232 C CA . VAL A 1 268 ? 59.200 -18.738 -39.095 1.00 67.69 268 VAL A CA 1
ATOM 2233 C C . VAL A 1 268 ? 58.472 -20.079 -39.313 1.00 67.69 268 VAL A C 1
ATOM 2235 O O . VAL A 1 268 ? 58.147 -20.443 -40.440 1.00 67.69 268 VAL A O 1
ATOM 2238 N N . THR A 1 269 ? 58.168 -20.814 -38.239 1.00 66.38 269 THR A N 1
ATOM 2239 C CA . THR A 1 269 ? 57.419 -22.077 -38.287 1.00 66.38 269 THR A CA 1
ATOM 2240 C C . THR A 1 269 ? 55.903 -21.900 -38.130 1.00 66.38 269 THR A C 1
ATOM 2242 O O . THR A 1 269 ? 55.166 -22.873 -38.290 1.00 66.38 269 THR A O 1
ATOM 2245 N N . TRP A 1 270 ? 55.405 -20.695 -37.816 1.00 64.56 270 TRP A N 1
ATOM 2246 C CA . TRP A 1 270 ? 53.996 -20.429 -37.498 1.00 64.56 270 TRP A CA 1
ATOM 2247 C C . TRP A 1 270 ? 53.342 -19.522 -38.547 1.00 64.56 270 TRP A C 1
ATOM 2249 O O . TRP A 1 270 ? 53.774 -18.401 -38.799 1.00 64.56 270 TRP A O 1
ATOM 2259 N N . ARG A 1 271 ? 52.248 -19.993 -39.156 1.00 72.88 271 ARG A N 1
ATOM 2260 C CA . ARG A 1 271 ? 51.543 -19.263 -40.220 1.00 72.88 271 ARG A CA 1
ATOM 2261 C C . ARG A 1 271 ? 50.610 -18.187 -39.643 1.00 72.88 271 ARG A C 1
ATOM 2263 O O . ARG A 1 271 ? 49.775 -18.499 -38.792 1.00 72.88 271 ARG A O 1
ATOM 2270 N N . LYS A 1 272 ? 50.715 -16.951 -40.148 1.00 84.12 272 LYS A N 1
ATOM 2271 C CA . LYS A 1 272 ? 49.792 -15.837 -39.862 1.00 84.12 272 LYS A CA 1
ATOM 2272 C C . LYS A 1 272 ? 48.412 -16.112 -40.482 1.00 84.12 272 LYS A C 1
ATOM 2274 O O . LYS A 1 272 ? 48.310 -16.714 -41.554 1.00 84.12 272 LYS A O 1
ATOM 2279 N N . HIS A 1 273 ? 47.336 -15.731 -39.795 1.00 84.56 273 HIS A N 1
ATOM 2280 C CA . HIS A 1 273 ? 45.962 -15.933 -40.264 1.00 84.56 273 HIS A CA 1
ATOM 2281 C C . HIS A 1 273 ? 45.113 -14.678 -40.077 1.00 84.56 273 HIS A C 1
ATOM 2283 O O . HIS A 1 273 ? 45.061 -14.141 -38.976 1.00 84.56 273 HIS A O 1
ATOM 2289 N N . HIS A 1 274 ? 44.356 -14.266 -41.097 1.00 86.19 274 HIS A N 1
ATOM 2290 C CA . HIS A 1 274 ? 43.368 -13.199 -40.930 1.00 86.19 274 HIS A CA 1
ATOM 2291 C C . HIS A 1 274 ? 42.028 -13.714 -40.410 1.00 86.19 274 HIS A C 1
ATOM 2293 O O . HIS A 1 274 ? 41.514 -14.747 -40.854 1.00 86.19 274 HIS A O 1
ATOM 2299 N N . CYS A 1 275 ? 41.407 -12.944 -39.518 1.00 81.06 275 CYS A N 1
ATOM 2300 C CA . CYS A 1 275 ? 39.983 -13.087 -39.241 1.00 81.06 275 CYS A CA 1
ATOM 2301 C C . CYS A 1 275 ? 39.183 -12.640 -40.471 1.00 81.06 275 CYS A C 1
ATOM 2303 O O . CYS A 1 275 ? 39.267 -11.481 -40.878 1.00 81.06 275 CYS A O 1
ATOM 2305 N N . ARG A 1 276 ? 38.347 -13.521 -41.033 1.00 83.25 276 ARG A N 1
ATOM 2306 C CA . ARG A 1 276 ? 37.560 -13.224 -42.247 1.00 83.25 276 ARG A CA 1
ATOM 2307 C C . ARG A 1 276 ? 36.385 -12.269 -42.026 1.00 83.25 276 ARG A C 1
ATOM 2309 O O . ARG A 1 276 ? 35.643 -11.998 -42.962 1.00 83.25 276 ARG A O 1
ATOM 2316 N N . HIS A 1 277 ? 36.212 -11.783 -40.801 1.00 77.50 277 HIS A N 1
ATOM 2317 C CA . HIS A 1 277 ? 35.206 -10.786 -40.457 1.00 77.50 277 HIS A CA 1
ATOM 2318 C C . HIS A 1 277 ? 35.821 -9.403 -40.200 1.00 77.50 277 HIS A C 1
ATOM 2320 O O . HIS A 1 277 ? 35.331 -8.419 -40.738 1.00 77.50 277 HIS A O 1
ATOM 2326 N N . CYS A 1 278 ? 36.911 -9.317 -39.427 1.00 77.19 278 CYS A N 1
ATOM 2327 C CA . CYS A 1 278 ? 37.508 -8.035 -39.026 1.00 77.19 278 CYS A CA 1
ATOM 2328 C C . CYS A 1 278 ? 38.880 -7.722 -39.649 1.00 77.19 278 CYS A C 1
ATOM 2330 O O . CYS A 1 278 ? 39.431 -6.664 -39.366 1.00 77.19 278 CYS A O 1
ATOM 2332 N N . GLY A 1 279 ? 39.456 -8.618 -40.459 1.00 76.81 279 GLY A N 1
ATOM 2333 C CA . GLY A 1 279 ? 40.702 -8.367 -41.198 1.00 76.81 279 GLY A CA 1
ATOM 2334 C C . GLY A 1 279 ? 41.984 -8.323 -40.355 1.00 76.81 279 GLY A C 1
ATOM 2335 O O . GLY A 1 279 ? 43.036 -8.002 -40.892 1.00 76.81 279 GLY A O 1
ATOM 2336 N N . LYS A 1 280 ? 41.921 -8.650 -39.058 1.00 82.81 280 LYS A N 1
ATOM 2337 C CA . LYS A 1 280 ? 43.085 -8.682 -38.151 1.00 82.81 280 LYS A CA 1
ATOM 2338 C C . LYS A 1 280 ? 43.950 -9.925 -38.345 1.00 82.81 280 LYS A C 1
ATOM 2340 O O . LYS A 1 280 ? 43.401 -11.008 -38.559 1.00 82.81 280 LYS A O 1
ATOM 2345 N N . VAL A 1 281 ? 45.261 -9.776 -38.166 1.00 85.75 281 VAL A N 1
ATOM 2346 C CA . VAL A 1 281 ? 46.288 -10.826 -38.212 1.00 85.75 281 VAL A CA 1
ATOM 2347 C C . VAL A 1 281 ? 46.418 -11.514 -36.846 1.00 85.75 281 VAL A C 1
ATOM 2349 O O . VAL A 1 281 ? 46.734 -10.897 -35.831 1.00 85.75 281 VAL A O 1
ATOM 2352 N N . LEU A 1 282 ? 46.163 -12.820 -36.807 1.00 85.56 282 LEU A N 1
ATOM 2353 C CA . LEU A 1 282 ? 46.024 -13.626 -35.593 1.00 85.56 282 LEU A CA 1
ATOM 2354 C C . LEU A 1 282 ? 46.682 -15.011 -35.751 1.00 85.56 282 LEU A C 1
ATOM 2356 O O . LEU A 1 282 ? 46.931 -15.481 -36.862 1.00 85.56 282 LEU A O 1
ATOM 2360 N N . CYS A 1 283 ? 46.947 -15.697 -34.635 1.00 85.19 283 CYS A N 1
ATOM 2361 C CA . CYS A 1 283 ? 47.463 -17.069 -34.636 1.00 85.19 283 CYS A CA 1
ATOM 2362 C C . CYS A 1 283 ? 46.358 -18.115 -34.893 1.00 85.19 283 CYS A C 1
ATOM 2364 O O . CYS A 1 283 ? 45.157 -17.824 -34.859 1.00 85.19 283 CYS A O 1
ATOM 2366 N N . LYS A 1 284 ? 46.765 -19.368 -35.146 1.00 83.44 284 LYS A N 1
ATOM 2367 C CA . LYS A 1 284 ? 45.845 -20.495 -35.394 1.00 83.44 284 LYS A CA 1
ATOM 2368 C C . LYS A 1 284 ? 44.900 -20.745 -34.219 1.00 83.44 284 LYS A C 1
ATOM 2370 O O . LYS A 1 284 ? 43.717 -20.974 -34.440 1.00 83.44 284 LYS A O 1
ATOM 2375 N N . GLU A 1 285 ? 45.401 -20.653 -32.992 1.00 80.62 285 GLU A N 1
ATOM 2376 C CA . GLU A 1 285 ? 44.600 -20.841 -31.776 1.00 80.62 285 GLU A CA 1
ATOM 2377 C C . GLU A 1 285 ? 43.560 -19.724 -31.622 1.00 80.62 285 GLU A C 1
ATOM 2379 O O . GLU A 1 285 ? 42.380 -19.998 -31.419 1.00 80.62 285 GLU A O 1
ATOM 2384 N N . CYS A 1 286 ? 43.959 -18.471 -31.864 1.00 80.00 286 CYS A N 1
ATOM 2385 C CA . CYS A 1 286 ? 43.077 -17.301 -31.806 1.00 80.00 286 CYS A CA 1
ATOM 2386 C C . CYS A 1 286 ? 42.067 -17.205 -32.961 1.00 80.00 286 CYS A C 1
ATOM 2388 O O . CYS A 1 286 ? 41.222 -16.309 -32.943 1.00 80.00 286 CYS A O 1
ATOM 2390 N N . THR A 1 287 ? 42.157 -18.090 -33.959 1.00 86.00 287 THR A N 1
ATOM 2391 C CA . THR A 1 287 ? 41.247 -18.178 -35.111 1.00 86.00 287 THR A CA 1
ATOM 2392 C C . THR A 1 287 ? 40.632 -19.572 -35.252 1.00 86.00 287 THR A C 1
ATOM 2394 O O . THR A 1 287 ? 40.202 -19.960 -36.331 1.00 86.00 287 THR A O 1
ATOM 2397 N N . ASN A 1 288 ? 40.562 -20.361 -34.179 1.00 84.44 288 ASN A N 1
ATOM 2398 C CA . ASN A 1 288 ? 40.092 -21.749 -34.249 1.00 84.44 288 ASN A CA 1
ATOM 2399 C C . ASN A 1 288 ? 38.558 -21.895 -34.380 1.00 84.44 288 ASN A C 1
ATOM 2401 O O . ASN A 1 288 ? 38.020 -23.001 -34.362 1.00 84.44 288 ASN A O 1
ATOM 2405 N N . LYS A 1 289 ? 37.823 -20.786 -34.493 1.00 82.75 289 LYS A N 1
ATOM 2406 C CA . LYS 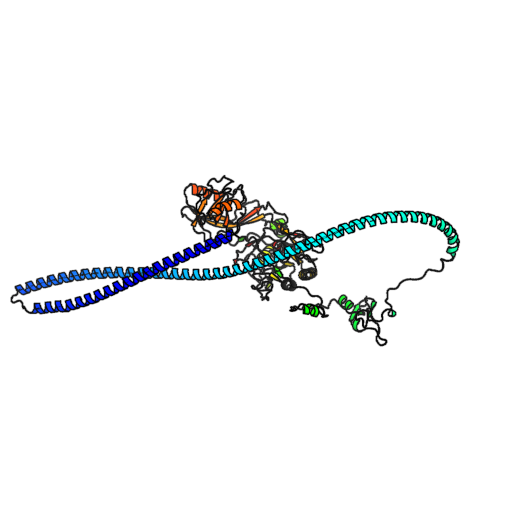A 1 289 ? 36.362 -20.780 -34.574 1.00 82.75 289 LYS A CA 1
ATOM 2407 C C . LYS A 1 289 ? 35.891 -20.516 -35.999 1.00 82.75 289 LYS A C 1
ATOM 2409 O O . LYS A 1 289 ? 36.515 -19.775 -36.760 1.00 82.75 289 LYS A O 1
ATOM 2414 N N . THR A 1 290 ? 34.774 -21.135 -36.364 1.00 84.69 290 THR A N 1
ATOM 2415 C CA . THR A 1 290 ? 34.203 -21.045 -37.712 1.00 84.69 290 THR A CA 1
ATOM 2416 C C . THR A 1 290 ? 32.745 -20.641 -37.618 1.00 84.69 290 THR A C 1
ATOM 2418 O O . THR A 1 290 ? 31.984 -21.258 -36.882 1.00 84.69 290 THR A O 1
ATOM 2421 N N . VAL A 1 291 ? 32.365 -19.624 -38.379 1.00 81.69 291 VAL A N 1
ATOM 2422 C CA . VAL A 1 291 ? 30.980 -19.170 -38.533 1.00 81.69 291 VAL A CA 1
ATOM 2423 C C . VAL A 1 291 ? 30.552 -19.366 -39.975 1.00 81.69 291 VAL A C 1
ATOM 2425 O O . VAL A 1 291 ? 31.375 -19.268 -40.886 1.00 81.69 291 VAL A O 1
ATOM 2428 N N . TYR A 1 292 ? 29.275 -19.643 -40.201 1.00 82.31 292 TYR A N 1
ATOM 2429 C CA . TYR A 1 292 ? 28.733 -19.735 -41.550 1.00 82.31 292 TYR A CA 1
ATOM 2430 C C . TYR A 1 292 ? 28.223 -18.355 -41.972 1.00 82.31 292 TYR A C 1
ATOM 2432 O O . TYR A 1 292 ? 27.353 -17.791 -41.314 1.00 82.31 292 TYR A O 1
ATOM 2440 N N . THR A 1 293 ? 28.823 -17.766 -43.012 1.00 67.88 293 THR A N 1
ATOM 2441 C CA . THR A 1 293 ? 28.516 -16.393 -43.454 1.00 67.88 293 THR A CA 1
ATOM 2442 C C . THR A 1 293 ? 28.494 -16.260 -44.982 1.00 67.88 293 THR A C 1
ATOM 2444 O O . THR A 1 293 ? 29.042 -17.089 -45.717 1.00 67.88 293 THR A O 1
ATOM 2447 N N . GLY A 1 294 ? 27.848 -15.192 -45.468 1.00 68.12 294 GLY A N 1
ATOM 2448 C CA . GLY A 1 294 ? 27.710 -14.855 -46.889 1.00 68.12 294 GLY A CA 1
ATOM 2449 C C . GLY A 1 294 ? 26.504 -15.509 -47.589 1.00 68.12 294 GLY A C 1
ATOM 2450 O O . GLY A 1 294 ? 25.847 -16.369 -47.006 1.00 68.12 294 GLY A O 1
ATOM 2451 N N . PRO A 1 295 ? 26.224 -15.146 -48.859 1.00 64.50 295 PRO A N 1
ATOM 2452 C CA . PRO A 1 295 ? 25.017 -15.568 -49.592 1.00 64.50 295 PRO A CA 1
ATOM 2453 C C . PRO A 1 295 ? 24.868 -17.086 -49.767 1.00 64.50 295 PRO A C 1
ATOM 2455 O O . PRO A 1 295 ? 23.767 -17.585 -49.950 1.00 64.50 295 PRO A O 1
ATOM 2458 N N . ASN A 1 296 ? 25.986 -17.819 -49.699 1.00 72.44 296 ASN A N 1
ATOM 2459 C CA . ASN A 1 296 ? 26.056 -19.270 -49.891 1.00 72.44 296 ASN A CA 1
ATOM 2460 C C . ASN A 1 296 ? 26.370 -20.034 -48.592 1.00 72.44 296 ASN A C 1
ATOM 2462 O O . ASN A 1 296 ? 26.826 -21.173 -48.663 1.00 72.44 296 ASN A O 1
ATOM 2466 N N . ASN A 1 297 ? 26.204 -19.394 -47.428 1.00 74.88 297 ASN A N 1
ATOM 2467 C CA . ASN A 1 297 ? 26.377 -19.997 -46.103 1.00 74.88 297 ASN A CA 1
ATOM 2468 C C . ASN A 1 297 ? 27.685 -20.802 -45.959 1.00 74.88 297 ASN A C 1
ATOM 2470 O O . ASN A 1 297 ? 27.680 -21.979 -45.600 1.00 74.88 297 ASN A O 1
ATOM 2474 N N . ARG A 1 298 ? 28.825 -20.195 -46.314 1.00 78.19 298 ARG A N 1
ATOM 2475 C CA . ARG A 1 298 ? 30.118 -20.896 -46.344 1.00 78.19 298 ARG A CA 1
ATOM 2476 C C . ARG A 1 298 ? 30.826 -20.806 -44.990 1.00 78.19 298 ARG A C 1
ATOM 2478 O O . ARG A 1 298 ? 30.756 -19.755 -44.349 1.00 78.19 298 ARG A O 1
ATOM 2485 N N . PRO A 1 299 ? 31.563 -21.854 -44.579 1.00 82.81 299 PRO A N 1
ATOM 2486 C CA . PRO A 1 299 ? 32.362 -21.811 -43.363 1.00 82.81 299 PRO A CA 1
ATOM 2487 C C . PRO A 1 299 ? 33.499 -20.787 -43.501 1.00 82.81 299 PRO A C 1
ATOM 2489 O O . PRO A 1 299 ? 34.383 -20.914 -44.353 1.00 82.81 299 PRO A O 1
ATOM 2492 N N . SER A 1 300 ? 33.479 -19.771 -42.643 1.00 83.25 300 SER A N 1
ATOM 2493 C CA . SER A 1 300 ? 34.463 -18.694 -42.570 1.00 83.25 300 SER A CA 1
ATOM 2494 C C . SER A 1 300 ? 35.124 -18.663 -41.199 1.00 83.25 300 SER A C 1
ATOM 2496 O O . SER A 1 300 ? 34.465 -18.628 -40.161 1.00 83.25 300 SER A O 1
ATOM 2498 N N . ARG A 1 301 ? 36.457 -18.661 -41.201 1.00 85.94 301 ARG A N 1
ATOM 2499 C CA . ARG A 1 301 ? 37.264 -18.623 -39.983 1.00 85.94 301 ARG A CA 1
ATOM 2500 C C . ARG A 1 301 ? 37.227 -17.240 -39.337 1.00 85.94 301 ARG A C 1
ATOM 2502 O O . ARG A 1 301 ? 37.513 -16.241 -40.003 1.00 85.94 301 ARG A O 1
ATOM 2509 N N . VAL A 1 302 ? 36.946 -17.195 -38.042 1.00 87.06 302 VAL A N 1
ATOM 2510 C CA . VAL A 1 302 ? 36.865 -15.959 -37.259 1.00 87.06 302 VAL A CA 1
ATOM 2511 C C . VAL A 1 302 ? 37.564 -16.109 -35.908 1.00 87.06 302 VAL A C 1
ATOM 2513 O O . VAL A 1 302 ? 37.843 -17.220 -35.459 1.00 87.06 302 VAL A O 1
ATOM 2516 N N . CYS A 1 303 ? 37.885 -14.986 -35.266 1.00 83.00 303 CYS A N 1
ATOM 2517 C CA . CYS A 1 303 ? 38.371 -14.995 -33.887 1.00 83.00 303 CYS A CA 1
ATOM 2518 C C . CYS A 1 303 ? 37.227 -15.239 -32.894 1.00 83.00 303 CYS A C 1
ATOM 2520 O O . CYS A 1 303 ? 36.064 -15.078 -33.260 1.00 83.00 303 CYS A O 1
ATOM 2522 N N . ASP A 1 304 ? 37.533 -15.587 -31.639 1.00 72.00 304 ASP A N 1
ATOM 2523 C CA . ASP A 1 304 ? 36.477 -15.907 -30.661 1.00 72.00 304 ASP A CA 1
ATOM 2524 C C . ASP A 1 304 ? 35.550 -14.716 -30.401 1.00 72.00 304 ASP A C 1
ATOM 2526 O O . ASP A 1 304 ? 34.354 -14.914 -30.263 1.00 72.00 304 ASP A O 1
ATOM 2530 N N . VAL A 1 305 ? 36.069 -13.481 -30.421 1.00 70.62 305 VAL A N 1
ATOM 2531 C CA . VAL A 1 305 ? 35.234 -12.274 -30.275 1.00 70.62 305 VAL A CA 1
ATOM 2532 C C . VAL A 1 305 ? 34.196 -12.210 -31.395 1.00 70.62 305 VAL A C 1
ATOM 2534 O O . VAL A 1 305 ? 33.007 -12.043 -31.148 1.00 70.62 305 VAL A O 1
ATOM 2537 N N . CYS A 1 306 ? 34.627 -12.415 -32.640 1.00 72.38 306 CYS A N 1
ATOM 2538 C CA . CYS A 1 306 ? 33.723 -12.451 -33.782 1.00 72.38 306 CYS A CA 1
ATOM 2539 C C . CYS A 1 306 ? 32.817 -13.694 -33.772 1.00 72.38 306 CYS A C 1
ATOM 2541 O O . CYS A 1 306 ? 31.711 -13.621 -34.284 1.00 72.38 306 CYS A O 1
ATOM 2543 N N . TYR A 1 307 ? 33.238 -14.819 -33.190 1.00 77.25 307 TYR A N 1
ATOM 2544 C CA . TYR A 1 307 ? 32.386 -16.002 -33.038 1.00 77.25 307 TYR A CA 1
ATOM 2545 C C . TYR A 1 307 ? 31.241 -15.748 -32.048 1.00 77.25 307 TYR A C 1
ATOM 2547 O O . TYR A 1 307 ? 30.092 -16.025 -32.377 1.00 77.25 307 TYR A O 1
ATOM 2555 N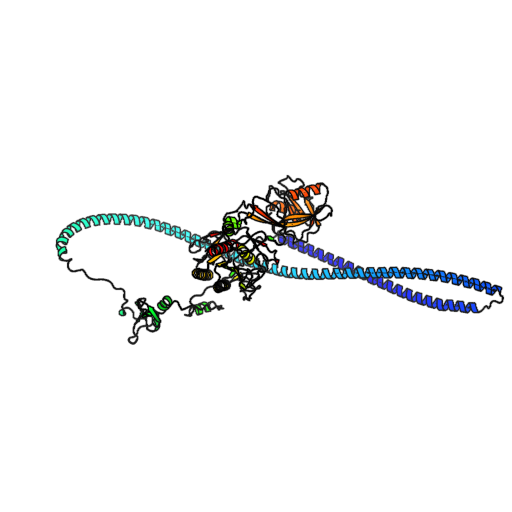 N . THR A 1 308 ? 31.533 -15.151 -30.889 1.00 67.62 308 THR A N 1
ATOM 2556 C CA . THR A 1 308 ? 30.527 -14.794 -29.873 1.00 67.62 308 THR A CA 1
ATOM 2557 C C . THR A 1 308 ? 29.537 -13.747 -30.386 1.00 67.62 308 THR A C 1
ATOM 2559 O O . THR A 1 308 ? 28.357 -13.809 -30.065 1.00 67.62 308 THR A O 1
ATOM 2562 N N . LEU A 1 309 ? 29.982 -12.821 -31.241 1.00 64.00 309 LEU A N 1
ATOM 2563 C CA . LEU A 1 309 ? 29.106 -11.822 -31.868 1.00 64.00 309 LEU A CA 1
ATOM 2564 C C . LEU A 1 309 ? 28.216 -12.395 -32.986 1.00 64.00 309 LEU A C 1
ATOM 2566 O O . LEU A 1 309 ? 27.176 -11.818 -33.294 1.00 64.00 309 LEU A O 1
ATOM 2570 N N . LEU A 1 310 ? 28.617 -13.503 -33.619 1.00 68.31 310 LEU A N 1
ATOM 2571 C CA . LEU A 1 310 ? 27.960 -14.035 -34.820 1.00 68.31 310 LEU A CA 1
ATOM 2572 C C . LEU A 1 310 ? 27.149 -15.323 -34.574 1.00 68.31 310 LEU A C 1
ATOM 2574 O O . LEU A 1 310 ? 26.364 -15.703 -35.442 1.00 68.31 310 LEU A O 1
ATOM 2578 N N . VAL A 1 311 ? 27.293 -15.996 -33.423 1.00 70.25 311 VAL A N 1
ATOM 2579 C CA . VAL A 1 311 ? 26.596 -17.261 -33.105 1.00 70.25 311 VAL A CA 1
ATOM 2580 C C . VAL A 1 311 ? 25.632 -17.081 -31.928 1.00 70.25 311 VAL A C 1
ATOM 2582 O O . VAL A 1 311 ? 26.035 -17.059 -30.773 1.00 70.25 311 VAL A O 1
ATOM 2585 N N . LYS A 1 312 ? 24.328 -17.010 -32.227 1.00 54.50 312 LYS A N 1
ATOM 2586 C CA . LYS A 1 312 ? 23.249 -16.707 -31.260 1.00 54.50 312 LYS A CA 1
ATOM 2587 C C . LYS A 1 312 ? 22.934 -17.816 -30.232 1.00 54.50 312 LYS A C 1
ATOM 2589 O O . LYS A 1 312 ? 22.170 -17.569 -29.309 1.00 54.50 312 LYS A O 1
ATOM 2594 N N . SER A 1 313 ? 23.465 -19.034 -30.384 1.00 53.84 313 SER A N 1
ATOM 2595 C CA . SER A 1 313 ? 23.086 -20.217 -29.582 1.00 53.84 313 SER A CA 1
ATOM 2596 C C . SER A 1 313 ? 23.952 -20.478 -28.342 1.00 53.84 313 SER A C 1
ATOM 2598 O O . SER A 1 313 ? 23.768 -21.491 -27.672 1.00 53.84 313 SER A O 1
ATOM 2600 N N . SER A 1 314 ? 24.917 -19.616 -28.026 1.00 54.19 314 SER A N 1
ATOM 2601 C CA . SER A 1 314 ? 25.707 -19.720 -26.795 1.00 54.19 314 SER A CA 1
ATOM 2602 C C . SER A 1 314 ? 24.988 -19.007 -25.642 1.00 54.19 314 SER A C 1
ATOM 2604 O O . SER A 1 314 ? 25.271 -17.843 -25.369 1.00 54.19 314 SER A O 1
ATOM 2606 N N . GLN A 1 315 ? 24.019 -19.671 -24.998 1.00 46.12 315 GLN A N 1
ATOM 2607 C CA . GLN A 1 315 ? 23.366 -19.147 -23.788 1.00 46.12 315 GLN A CA 1
ATOM 2608 C C . GLN A 1 315 ? 24.355 -19.088 -22.605 1.00 46.12 315 GLN A C 1
ATOM 2610 O O . GLN A 1 315 ? 25.093 -20.054 -22.395 1.00 46.12 315 GLN A O 1
ATOM 2615 N N . PRO A 1 316 ? 24.367 -18.006 -21.806 1.00 44.47 316 PRO A N 1
ATOM 2616 C CA . PRO A 1 316 ? 25.121 -17.957 -20.560 1.00 44.47 316 PRO A CA 1
ATOM 2617 C C . PRO A 1 316 ? 24.403 -18.721 -19.434 1.00 44.47 316 PRO A C 1
ATOM 2619 O O . PRO A 1 316 ? 23.195 -18.603 -19.240 1.00 44.47 316 PRO A O 1
ATOM 2622 N N . TYR A 1 317 ? 25.187 -19.494 -18.686 1.00 42.19 317 TYR A N 1
ATOM 2623 C CA . TYR A 1 317 ? 24.821 -20.148 -17.430 1.00 42.19 317 TYR A CA 1
ATOM 2624 C C . TYR A 1 317 ? 24.985 -19.151 -16.270 1.00 42.19 317 TYR A C 1
ATOM 2626 O O . TYR A 1 317 ? 26.049 -18.543 -16.138 1.00 42.19 317 TYR A O 1
ATOM 2634 N N . PHE A 1 318 ? 23.957 -18.981 -15.431 1.00 44.59 318 PHE A N 1
ATOM 2635 C CA . PHE A 1 318 ? 24.019 -18.149 -14.224 1.00 44.59 318 PHE A CA 1
ATOM 2636 C C . PHE A 1 318 ? 24.477 -19.001 -13.034 1.00 44.59 318 PHE A C 1
ATOM 2638 O O . PHE A 1 318 ? 23.763 -19.899 -12.593 1.00 44.59 318 PHE A O 1
ATOM 2645 N N . PHE A 1 319 ? 25.679 -18.732 -12.523 1.00 42.03 319 PHE A N 1
ATOM 2646 C CA . PHE A 1 319 ? 26.190 -19.338 -11.294 1.00 42.03 319 PHE A CA 1
ATOM 2647 C C . PHE A 1 319 ? 25.841 -18.449 -10.095 1.00 42.03 319 PHE A C 1
ATOM 2649 O O . PHE A 1 319 ? 26.297 -17.311 -10.016 1.00 42.03 319 PHE A O 1
ATOM 2656 N N . THR A 1 320 ? 25.064 -18.975 -9.150 1.00 44.19 320 THR A N 1
ATOM 2657 C CA . THR A 1 320 ? 24.774 -18.338 -7.859 1.00 44.19 320 THR A CA 1
ATOM 2658 C C . THR A 1 320 ? 25.710 -18.910 -6.795 1.00 44.19 320 THR A C 1
ATOM 2660 O O . THR A 1 320 ? 25.419 -19.934 -6.178 1.00 44.19 320 THR A O 1
ATOM 2663 N N . GLY A 1 321 ? 26.861 -18.276 -6.593 1.00 50.72 321 GLY A N 1
ATOM 2664 C CA . GLY A 1 321 ? 27.755 -18.576 -5.477 1.00 50.72 321 GLY A CA 1
ATOM 2665 C C . GLY A 1 321 ? 28.288 -17.283 -4.880 1.00 50.72 321 GLY A C 1
ATOM 2666 O O . GLY A 1 321 ? 28.679 -16.384 -5.618 1.00 50.72 321 GLY A O 1
ATOM 2667 N N . VAL A 1 322 ? 28.275 -17.186 -3.550 1.00 51.06 322 VAL A N 1
ATOM 2668 C CA . VAL A 1 322 ? 28.771 -16.020 -2.810 1.00 51.06 322 VAL A CA 1
ATOM 2669 C C . VAL A 1 322 ? 30.288 -16.163 -2.633 1.00 51.06 322 VAL A C 1
ATOM 2671 O O . VAL A 1 322 ? 30.714 -17.067 -1.911 1.00 51.06 322 VAL A O 1
ATOM 2674 N N . PRO A 1 323 ? 31.126 -15.313 -3.253 1.00 51.78 323 PRO A N 1
ATOM 2675 C CA . PRO A 1 323 ? 32.521 -15.208 -2.850 1.00 51.78 323 PRO A CA 1
ATOM 2676 C C . PRO A 1 323 ? 32.583 -14.660 -1.421 1.00 51.78 323 PRO A C 1
ATOM 2678 O O . PRO A 1 323 ? 32.095 -13.564 -1.154 1.00 51.78 323 PRO A O 1
ATOM 2681 N N . GLN A 1 324 ? 33.157 -15.423 -0.488 1.00 50.22 324 GLN A N 1
ATOM 2682 C CA . GLN A 1 324 ? 33.288 -14.983 0.907 1.00 50.22 324 GLN A CA 1
ATOM 2683 C C . GLN A 1 324 ? 34.414 -13.953 1.097 1.00 50.22 324 GLN A C 1
ATOM 2685 O O . GLN A 1 324 ? 34.493 -13.321 2.149 1.00 50.22 324 GLN A O 1
ATOM 2690 N N . ASN A 1 325 ? 35.265 -13.750 0.084 1.00 54.88 325 ASN A N 1
ATOM 2691 C CA . ASN A 1 325 ? 36.371 -12.800 0.108 1.00 54.88 325 ASN A CA 1
ATOM 2692 C C . ASN A 1 325 ? 36.332 -11.865 -1.124 1.00 54.88 325 ASN A C 1
ATOM 2694 O O . ASN A 1 325 ? 36.185 -12.350 -2.245 1.00 54.88 325 ASN A O 1
ATOM 2698 N N . PRO A 1 326 ? 36.536 -10.540 -0.979 1.00 56.22 326 PRO A N 1
ATOM 2699 C CA . PRO A 1 326 ? 36.702 -9.622 -2.113 1.00 56.22 326 PRO A CA 1
ATOM 2700 C C . PRO A 1 326 ? 37.783 -10.048 -3.124 1.00 56.22 326 PRO A C 1
ATOM 2702 O O . PRO A 1 326 ? 37.664 -9.758 -4.313 1.00 56.22 326 PRO A O 1
ATOM 2705 N N . ALA A 1 327 ? 38.817 -10.771 -2.678 1.00 55.56 327 ALA A N 1
ATOM 2706 C CA . ALA A 1 327 ? 39.836 -11.347 -3.559 1.00 55.56 327 ALA A CA 1
ATOM 2707 C C . ALA A 1 327 ? 39.272 -12.419 -4.517 1.00 55.56 327 ALA A C 1
ATOM 2709 O O . ALA A 1 327 ? 39.765 -12.563 -5.638 1.00 55.56 327 ALA A O 1
ATOM 2710 N N . ASP A 1 328 ? 38.207 -13.121 -4.118 1.00 63.72 328 ASP A N 1
ATOM 2711 C CA . ASP A 1 328 ? 37.546 -14.138 -4.938 1.00 63.72 328 ASP A CA 1
ATOM 2712 C C . ASP A 1 328 ? 36.772 -13.502 -6.103 1.00 63.72 328 ASP A C 1
ATOM 2714 O O . ASP A 1 328 ? 36.644 -14.122 -7.152 1.00 63.72 328 ASP A O 1
ATOM 2718 N N . ILE A 1 329 ? 36.308 -12.250 -5.984 1.00 67.50 329 ILE A N 1
ATOM 2719 C CA . ILE A 1 329 ? 35.617 -11.533 -7.076 1.00 67.50 329 ILE A CA 1
ATOM 2720 C C . ILE A 1 329 ? 36.573 -11.304 -8.256 1.00 67.50 329 ILE A C 1
ATOM 2722 O O . ILE A 1 329 ? 36.204 -11.501 -9.417 1.00 67.50 329 ILE A O 1
ATOM 2726 N N . SER A 1 330 ? 37.827 -10.945 -7.976 1.00 67.62 330 SER A N 1
ATOM 2727 C CA . SER A 1 330 ? 38.870 -10.797 -9.001 1.00 67.62 330 SER A CA 1
ATOM 2728 C C . SER A 1 330 ? 39.234 -12.141 -9.640 1.00 67.62 330 SER A C 1
ATOM 2730 O O . SER A 1 330 ? 39.443 -12.218 -10.848 1.00 67.62 330 SER A O 1
ATOM 2732 N N . ALA A 1 331 ? 39.252 -13.223 -8.856 1.00 66.56 331 ALA A N 1
ATOM 2733 C CA . ALA A 1 331 ? 39.492 -14.569 -9.372 1.00 66.56 331 ALA A CA 1
ATOM 2734 C C . ALA A 1 331 ? 38.324 -15.071 -10.241 1.00 66.56 331 ALA A C 1
ATOM 2736 O O . ALA A 1 331 ? 38.552 -15.569 -11.342 1.00 66.56 331 ALA A O 1
ATOM 2737 N N . ILE A 1 332 ? 37.078 -14.883 -9.800 1.00 69.81 332 ILE A N 1
ATOM 2738 C CA . ILE A 1 332 ? 35.866 -15.274 -10.534 1.00 69.81 332 ILE A CA 1
ATOM 2739 C C . ILE A 1 332 ? 35.723 -14.444 -11.814 1.00 69.81 332 ILE A C 1
ATOM 2741 O O . ILE A 1 332 ? 35.471 -15.014 -12.871 1.00 69.81 332 ILE A O 1
ATOM 2745 N N . SER A 1 333 ? 35.948 -13.127 -11.763 1.00 70.75 333 SER A N 1
ATOM 2746 C CA . SER A 1 333 ? 35.888 -12.271 -12.961 1.00 70.75 333 SER A CA 1
ATOM 2747 C C . SER A 1 333 ? 36.975 -12.596 -13.990 1.00 70.75 333 SER A C 1
ATOM 2749 O O . SER A 1 333 ? 36.781 -12.362 -15.180 1.00 70.75 333 SER A O 1
ATOM 2751 N N . SER A 1 334 ? 38.097 -13.187 -13.560 1.00 73.06 334 SER A N 1
ATOM 2752 C CA . SER A 1 334 ? 39.156 -13.657 -14.461 1.00 73.06 334 SER A CA 1
ATOM 2753 C C . SER A 1 334 ? 38.823 -14.967 -15.193 1.00 73.06 334 SER A C 1
ATOM 2755 O O . SER A 1 334 ? 39.507 -15.325 -16.156 1.00 73.06 334 SER A O 1
ATOM 2757 N N . LEU A 1 335 ? 37.776 -15.691 -14.773 1.00 71.06 335 LEU A N 1
ATOM 2758 C CA . LEU A 1 335 ? 37.338 -16.905 -15.454 1.00 71.06 335 LEU A CA 1
ATOM 2759 C C . LEU A 1 335 ? 36.694 -16.539 -16.791 1.00 71.06 335 LEU A C 1
ATOM 2761 O O . LEU A 1 335 ? 35.687 -15.845 -16.849 1.00 71.06 335 LEU A O 1
ATOM 2765 N N . SER A 1 336 ? 37.206 -17.111 -17.879 1.00 71.44 336 SER A N 1
ATOM 2766 C CA . SER A 1 336 ? 36.701 -16.879 -19.243 1.00 71.44 336 SER A CA 1
ATOM 2767 C C . SER A 1 336 ? 35.232 -17.271 -19.462 1.00 71.44 336 SER A C 1
ATOM 2769 O O . SER A 1 336 ? 34.646 -16.905 -20.477 1.00 71.44 336 SER A O 1
ATOM 2771 N N . SER A 1 337 ? 34.646 -18.033 -18.533 1.00 68.69 337 SER A N 1
ATOM 2772 C CA . SER A 1 337 ? 33.235 -18.441 -18.547 1.00 68.69 337 SER A CA 1
ATOM 2773 C C . SER A 1 337 ? 32.305 -17.451 -17.832 1.00 68.69 337 SER A C 1
ATOM 2775 O O . SER A 1 337 ? 31.090 -17.580 -17.949 1.00 68.69 337 SER A O 1
ATOM 2777 N N . VAL A 1 338 ? 32.846 -16.477 -17.093 1.00 63.34 338 VAL A N 1
ATOM 2778 C CA . VAL A 1 338 ? 32.068 -15.463 -16.373 1.00 63.34 338 VAL A CA 1
ATOM 2779 C C . VAL A 1 338 ? 31.912 -14.243 -17.272 1.00 63.34 338 VAL A C 1
ATOM 2781 O O . VAL A 1 338 ? 32.876 -13.545 -17.568 1.00 63.34 338 VAL A O 1
ATOM 2784 N N . ALA A 1 339 ? 30.685 -13.998 -17.736 1.00 66.94 339 ALA A N 1
ATOM 2785 C CA . ALA A 1 339 ? 30.399 -12.879 -18.632 1.00 66.94 339 ALA A CA 1
ATOM 2786 C C . ALA A 1 339 ? 30.367 -11.530 -17.896 1.00 66.94 339 ALA A C 1
ATOM 2788 O O . ALA A 1 339 ? 30.822 -10.522 -18.431 1.00 66.94 339 ALA A O 1
ATOM 2789 N N . SER A 1 340 ? 29.791 -11.493 -16.693 1.00 73.25 340 SER A N 1
ATOM 2790 C CA . SER A 1 340 ? 29.630 -10.292 -15.862 1.00 73.25 340 SER A CA 1
ATOM 2791 C C . SER A 1 340 ? 29.303 -10.691 -14.419 1.00 73.25 340 SER A C 1
ATOM 2793 O O . SER A 1 340 ? 28.835 -11.804 -14.177 1.00 73.25 340 SER A O 1
ATOM 2795 N N . ILE A 1 341 ? 29.559 -9.786 -13.469 1.00 75.44 341 ILE A N 1
ATOM 2796 C CA . ILE A 1 341 ? 29.256 -9.946 -12.040 1.00 75.44 341 ILE A CA 1
ATOM 2797 C C . ILE A 1 341 ? 28.471 -8.714 -11.592 1.00 75.44 341 ILE A C 1
ATOM 2799 O O . ILE A 1 341 ? 28.881 -7.593 -11.886 1.00 75.44 341 ILE A O 1
ATOM 2803 N N . TRP A 1 342 ? 27.382 -8.924 -10.855 1.00 76.50 342 TRP A N 1
ATOM 2804 C CA . TRP A 1 342 ? 26.547 -7.852 -10.317 1.00 76.50 342 TRP A CA 1
ATOM 2805 C C . TRP A 1 342 ? 26.329 -8.023 -8.811 1.00 76.50 342 TRP A C 1
ATOM 2807 O O . TRP A 1 342 ? 26.276 -9.160 -8.335 1.00 76.50 342 TRP A O 1
ATOM 2817 N N . PRO A 1 343 ? 26.201 -6.920 -8.052 1.00 78.50 343 PRO A N 1
ATOM 2818 C CA . PRO A 1 343 ? 25.881 -6.993 -6.636 1.00 78.50 343 PRO A CA 1
ATOM 2819 C C . PRO A 1 343 ? 24.428 -7.429 -6.419 1.00 78.50 343 PRO A C 1
ATOM 2821 O O . PRO A 1 343 ? 23.518 -7.023 -7.147 1.00 78.50 343 PRO A O 1
ATOM 2824 N N . VAL A 1 344 ? 24.214 -8.215 -5.366 1.00 83.12 344 VAL A N 1
ATOM 2825 C CA . VAL A 1 344 ? 22.873 -8.499 -4.852 1.00 83.12 344 VAL A CA 1
ATOM 2826 C C . VAL A 1 344 ? 22.433 -7.310 -4.003 1.00 83.12 344 VAL A C 1
ATOM 2828 O O . VAL A 1 344 ? 23.101 -6.956 -3.031 1.00 83.12 344 VAL A O 1
ATOM 2831 N N . THR A 1 345 ? 21.330 -6.671 -4.384 1.00 85.50 345 THR A N 1
ATOM 2832 C CA . THR A 1 345 ? 20.753 -5.522 -3.674 1.00 85.50 345 THR A CA 1
ATOM 2833 C C . THR A 1 345 ? 19.455 -5.930 -2.997 1.00 85.50 345 THR A C 1
ATOM 2835 O O . THR A 1 345 ? 18.694 -6.723 -3.543 1.00 85.50 345 THR A O 1
ATOM 2838 N N . VAL A 1 346 ? 19.207 -5.410 -1.793 1.00 87.12 346 VAL A N 1
ATOM 2839 C CA . VAL A 1 346 ? 17.989 -5.696 -1.023 1.00 87.12 346 VAL A CA 1
ATOM 2840 C C . VAL A 1 346 ? 17.030 -4.521 -1.140 1.00 87.12 346 VAL A C 1
ATOM 2842 O O . VAL A 1 346 ? 17.361 -3.395 -0.771 1.00 87.12 346 VAL A O 1
ATOM 2845 N N . TYR A 1 347 ? 15.826 -4.795 -1.622 1.00 88.62 347 TYR A N 1
ATOM 2846 C CA . TYR A 1 347 ? 14.721 -3.855 -1.673 1.00 88.62 347 TYR A CA 1
ATOM 2847 C C . TYR A 1 347 ? 13.916 -3.913 -0.378 1.00 88.62 347 TYR A C 1
ATOM 2849 O O . TYR A 1 347 ? 13.602 -5.006 0.103 1.00 88.62 347 TYR A O 1
ATOM 2857 N N . PRO A 1 348 ? 13.542 -2.763 0.200 1.00 86.56 348 PRO A N 1
ATOM 2858 C CA . PRO A 1 348 ? 12.685 -2.751 1.372 1.00 86.56 348 PRO A CA 1
ATOM 2859 C C . PRO A 1 348 ? 11.302 -3.297 1.015 1.00 86.56 348 PRO A C 1
ATOM 2861 O O . PRO A 1 348 ? 10.784 -3.055 -0.078 1.00 86.56 348 PRO A O 1
ATOM 2864 N N . ARG A 1 349 ? 10.667 -4.003 1.956 1.00 87.19 349 ARG A N 1
ATOM 2865 C CA . ARG A 1 349 ? 9.258 -4.362 1.806 1.00 87.19 349 ARG A CA 1
ATOM 2866 C C . ARG A 1 349 ? 8.411 -3.088 1.649 1.00 87.19 349 ARG A C 1
ATOM 2868 O O . ARG A 1 349 ? 8.614 -2.143 2.419 1.00 87.19 349 ARG A O 1
ATOM 2875 N N . PRO A 1 350 ? 7.429 -3.060 0.729 1.00 80.50 350 PRO A N 1
ATOM 2876 C CA . PRO A 1 350 ? 6.510 -1.937 0.607 1.00 80.50 350 PRO A CA 1
ATOM 2877 C C . PRO A 1 350 ? 5.819 -1.615 1.939 1.00 80.50 350 PRO A C 1
ATOM 2879 O O . PRO A 1 350 ? 5.220 -2.482 2.582 1.00 80.50 350 PRO A O 1
ATOM 2882 N N . VAL A 1 351 ? 5.907 -0.354 2.369 1.00 68.50 351 VAL A N 1
ATOM 2883 C CA . VAL A 1 351 ? 5.300 0.104 3.622 1.00 68.50 351 VAL A CA 1
ATOM 2884 C C . VAL A 1 351 ? 3.821 0.398 3.386 1.00 68.50 351 VAL A C 1
ATOM 2886 O O . VAL A 1 351 ? 3.470 1.338 2.681 1.00 68.50 351 VAL A O 1
ATOM 2889 N N . THR A 1 352 ? 2.934 -0.356 4.033 1.00 58.53 352 THR A N 1
ATOM 2890 C CA . THR A 1 352 ? 1.500 -0.036 4.090 1.00 58.53 352 THR A CA 1
ATOM 2891 C C . THR A 1 352 ? 1.263 1.037 5.165 1.00 58.53 352 THR A C 1
ATOM 2893 O O . THR A 1 352 ? 0.990 0.714 6.327 1.00 58.53 352 THR A O 1
ATOM 2896 N N . SER A 1 353 ? 1.438 2.315 4.828 1.00 42.88 353 SER A N 1
ATOM 2897 C CA . SER A 1 353 ? 1.120 3.442 5.719 1.00 42.88 353 SER A CA 1
ATOM 2898 C C . SER A 1 353 ? -0.338 3.900 5.531 1.00 42.88 353 SER A C 1
ATOM 2900 O O . SER A 1 353 ? -0.900 3.781 4.448 1.00 42.88 353 SER A O 1
ATOM 2902 N N . GLY A 1 354 ? -0.984 4.395 6.600 1.00 46.62 354 GLY A N 1
ATOM 2903 C CA . GLY A 1 354 ? -2.357 4.936 6.535 1.00 46.62 354 GLY A CA 1
ATOM 2904 C C . GLY A 1 354 ? -3.503 3.923 6.696 1.00 46.62 354 GLY A C 1
ATOM 2905 O O . GLY A 1 354 ? -4.550 4.087 6.078 1.00 46.62 354 GLY A O 1
ATOM 2906 N N . LYS A 1 355 ? -3.328 2.891 7.534 1.00 49.38 355 LYS A N 1
ATOM 2907 C CA . LYS A 1 355 ? -4.254 1.753 7.678 1.00 49.38 355 LYS A CA 1
ATOM 2908 C C . LYS A 1 355 ? -5.656 2.160 8.154 1.00 49.38 355 LYS A C 1
ATOM 2910 O O . LYS A 1 355 ? -5.886 2.348 9.341 1.00 49.38 355 LYS A O 1
ATOM 2915 N N . ASN A 1 356 ? -6.608 2.197 7.231 1.00 51.78 356 ASN A N 1
ATOM 2916 C CA . ASN A 1 356 ? -8.021 2.024 7.544 1.00 51.78 356 ASN A CA 1
ATOM 2917 C C . ASN A 1 356 ? -8.430 0.672 6.931 1.00 51.78 356 ASN A C 1
ATOM 2919 O O . ASN A 1 356 ? -8.451 0.574 5.705 1.00 51.78 356 ASN A O 1
ATOM 2923 N N . ILE A 1 357 ? -8.686 -0.355 7.748 1.00 51.84 357 ILE A N 1
ATOM 2924 C CA . ILE A 1 357 ? -9.024 -1.715 7.284 1.00 51.84 357 ILE A CA 1
ATOM 2925 C C . ILE A 1 357 ? -10.521 -2.003 7.538 1.00 51.84 357 ILE A C 1
ATOM 2927 O O . ILE A 1 357 ? -11.056 -1.480 8.510 1.00 51.84 357 ILE A O 1
ATOM 2931 N N . VAL A 1 358 ? -11.200 -2.764 6.666 1.00 51.84 358 VAL A N 1
ATOM 2932 C CA . VAL A 1 358 ? -12.665 -2.996 6.619 1.00 51.84 358 VAL A CA 1
ATOM 2933 C C . VAL A 1 358 ? -13.030 -4.403 6.224 1.00 51.84 358 VAL A C 1
ATOM 2935 O O . VAL A 1 358 ? -12.477 -4.871 5.243 1.00 51.84 358 VAL A O 1
ATOM 2938 N N . ASP A 1 359 ? -14.042 -4.990 6.863 1.00 46.97 359 ASP A N 1
ATOM 2939 C CA . ASP A 1 359 ? -14.758 -6.168 6.359 1.00 46.97 359 ASP A CA 1
ATOM 2940 C C . ASP A 1 359 ? -16.035 -5.712 5.630 1.00 46.97 359 ASP A C 1
ATOM 2942 O O . ASP A 1 359 ? -16.863 -5.016 6.212 1.00 46.97 359 ASP A O 1
ATOM 2946 N N . LEU A 1 360 ? -16.190 -6.049 4.343 1.00 53.09 360 LEU A N 1
ATOM 2947 C CA . LEU A 1 360 ? -17.375 -5.686 3.540 1.00 53.09 360 LEU A CA 1
ATOM 2948 C C . LEU A 1 360 ? -18.434 -6.803 3.482 1.00 53.09 360 LEU A C 1
ATOM 2950 O O . LEU A 1 360 ? -19.331 -6.746 2.642 1.00 53.09 360 LEU A O 1
ATOM 2954 N N . SER A 1 361 ? -18.333 -7.852 4.304 1.00 43.44 361 SER A N 1
ATOM 2955 C CA . SER A 1 361 ? -19.251 -8.999 4.235 1.00 43.44 361 SER A CA 1
ATOM 2956 C C . SER A 1 361 ? -20.694 -8.701 4.684 1.00 43.44 361 SER A C 1
ATOM 2958 O O . SER A 1 361 ? -21.598 -9.420 4.260 1.00 43.44 361 SER A O 1
ATOM 2960 N N . GLU A 1 362 ? -20.940 -7.620 5.436 1.00 37.94 362 GLU A N 1
ATOM 2961 C CA . GLU A 1 362 ? -22.271 -7.227 5.954 1.00 37.94 362 GLU A CA 1
ATOM 2962 C C . GLU A 1 362 ? -22.923 -6.039 5.206 1.00 37.94 362 GLU A C 1
ATOM 2964 O O . GLU A 1 362 ? -23.886 -5.439 5.680 1.00 37.94 362 GLU A O 1
ATOM 2969 N N . PHE A 1 363 ? -22.424 -5.690 4.014 1.00 48.66 363 PHE A N 1
ATOM 2970 C CA . PHE A 1 363 ? -22.849 -4.523 3.227 1.00 48.66 363 PHE A CA 1
ATOM 2971 C C . PHE A 1 363 ? -24.262 -4.687 2.618 1.00 48.66 363 PHE A C 1
ATOM 2973 O O . PHE A 1 363 ? -24.420 -4.911 1.420 1.00 48.66 363 PHE A O 1
ATOM 2980 N N . VAL A 1 364 ? -25.312 -4.573 3.433 1.00 32.97 364 VAL A N 1
ATOM 2981 C CA . VAL A 1 364 ? -26.704 -4.454 2.969 1.00 32.97 364 VAL A CA 1
ATOM 2982 C C . VAL A 1 364 ? -27.407 -3.354 3.754 1.00 32.97 364 VAL A C 1
ATOM 2984 O O . VAL A 1 364 ? -28.229 -3.635 4.608 1.00 32.97 364 VAL A O 1
ATOM 2987 N N . THR A 1 365 ? -27.095 -2.096 3.450 1.00 31.84 365 THR A N 1
ATOM 2988 C CA . THR A 1 365 ? -28.099 -1.019 3.396 1.00 31.84 365 THR A CA 1
ATOM 2989 C C . THR A 1 365 ? -27.487 0.184 2.695 1.00 31.84 365 THR A C 1
ATOM 2991 O O . THR A 1 365 ? -26.601 0.852 3.226 1.00 31.84 365 THR A O 1
ATOM 2994 N N . GLU A 1 366 ? -27.969 0.443 1.482 1.00 36.44 366 GLU A N 1
ATOM 2995 C CA . GLU A 1 366 ? -27.788 1.702 0.770 1.00 36.44 366 GLU A CA 1
ATOM 2996 C C . GLU A 1 366 ? -28.249 2.857 1.670 1.00 36.44 366 GLU A C 1
ATOM 2998 O O . GLU A 1 366 ? -29.404 2.901 2.088 1.00 36.44 366 GLU A O 1
ATOM 3003 N N . THR A 1 367 ? -27.369 3.815 1.956 1.00 34.44 367 THR A N 1
ATOM 3004 C CA . THR A 1 367 ? -27.819 5.177 2.260 1.00 34.44 367 THR A CA 1
ATOM 3005 C C . THR A 1 367 ? -27.226 6.132 1.238 1.00 34.44 367 THR A C 1
ATOM 3007 O O . THR A 1 367 ? -26.036 6.129 0.925 1.00 34.44 367 THR A O 1
ATOM 3010 N N . GLU A 1 368 ? -28.151 6.853 0.622 1.00 35.97 368 GLU A N 1
ATOM 3011 C CA . GLU A 1 368 ? -28.066 7.454 -0.693 1.00 35.97 368 GLU A CA 1
ATOM 3012 C C . GLU A 1 368 ? -27.309 8.783 -0.687 1.00 35.97 368 GLU A C 1
ATOM 3014 O O . GLU A 1 368 ? -27.553 9.669 0.130 1.00 35.97 368 GLU A O 1
ATOM 3019 N N . ASN A 1 369 ? -26.497 8.987 -1.722 1.00 33.56 369 ASN A N 1
ATOM 3020 C CA . ASN A 1 369 ? -26.376 10.303 -2.331 1.00 33.56 369 ASN A CA 1
ATOM 3021 C C . ASN A 1 369 ? -26.443 10.122 -3.851 1.00 33.56 369 ASN A C 1
ATOM 3023 O O . ASN A 1 369 ? -25.506 9.640 -4.488 1.00 33.56 369 ASN A O 1
ATOM 3027 N N . ALA A 1 370 ? -27.590 10.477 -4.434 1.00 31.08 370 ALA A N 1
ATOM 3028 C CA . ALA A 1 370 ? -27.954 10.204 -5.827 1.00 31.08 370 ALA A CA 1
ATOM 3029 C C . ALA A 1 370 ? -27.024 10.844 -6.884 1.00 31.08 370 ALA A C 1
ATOM 3031 O O . ALA A 1 370 ? -27.139 10.521 -8.064 1.00 31.08 370 ALA A O 1
ATOM 3032 N N . ALA A 1 371 ? -26.084 11.706 -6.479 1.00 35.25 371 ALA A N 1
ATOM 3033 C CA . ALA A 1 371 ? -25.066 12.285 -7.356 1.00 35.25 371 ALA A CA 1
ATOM 3034 C C . ALA A 1 371 ? -23.902 11.322 -7.688 1.00 35.25 371 ALA A C 1
ATOM 3036 O O . ALA A 1 371 ? -23.209 11.549 -8.675 1.00 35.25 371 ALA A O 1
ATOM 3037 N N . TYR A 1 372 ? -23.710 10.237 -6.921 1.00 41.66 372 TYR A N 1
ATOM 3038 C CA . TYR A 1 372 ? -22.626 9.252 -7.111 1.00 41.66 372 TYR A CA 1
ATOM 3039 C C . TYR A 1 372 ? -23.142 7.858 -7.481 1.00 41.66 372 TYR A C 1
ATOM 3041 O O . TYR A 1 372 ? -22.556 6.838 -7.120 1.00 41.66 372 TYR A O 1
ATOM 3049 N N . LYS A 1 373 ? -24.256 7.804 -8.216 1.00 38.38 373 LYS A N 1
ATOM 3050 C CA . LYS A 1 373 ? -24.773 6.559 -8.790 1.00 38.38 373 LYS A CA 1
ATOM 3051 C C . LYS A 1 373 ? -23.724 5.920 -9.721 1.00 38.38 373 LYS A C 1
ATOM 3053 O O . LYS A 1 373 ? -23.447 6.435 -10.799 1.00 38.38 373 LYS A O 1
ATOM 3058 N N . ASN A 1 374 ? -23.240 4.746 -9.313 1.00 46.72 374 ASN A N 1
ATOM 3059 C CA . ASN A 1 374 ? -22.780 3.630 -10.152 1.00 46.72 374 ASN A CA 1
ATOM 3060 C C . ASN A 1 374 ? -21.396 3.653 -10.820 1.00 46.72 374 ASN A C 1
ATOM 3062 O O . ASN A 1 374 ? -21.168 2.816 -11.693 1.00 46.72 374 ASN A O 1
ATOM 3066 N N . ALA A 1 375 ? -20.436 4.486 -10.414 1.00 62.97 375 ALA A N 1
ATOM 3067 C CA . ALA A 1 375 ? -19.087 4.346 -10.966 1.00 62.97 375 ALA A CA 1
ATOM 3068 C C . ALA A 1 375 ? -17.986 4.532 -9.917 1.00 62.97 375 ALA A C 1
ATOM 3070 O O . ALA A 1 375 ? -17.834 5.595 -9.316 1.00 62.97 375 ALA A O 1
ATOM 3071 N N . PHE A 1 376 ? -17.212 3.467 -9.699 1.00 83.25 376 PHE A N 1
ATOM 3072 C CA . PHE A 1 376 ? -16.020 3.482 -8.859 1.00 83.25 376 PHE A CA 1
ATOM 3073 C C . PHE A 1 376 ? -15.054 4.551 -9.388 1.00 83.25 376 PHE A C 1
ATOM 3075 O O . PHE A 1 376 ? -14.619 4.475 -10.536 1.00 83.25 376 PHE A O 1
ATOM 3082 N N . ALA A 1 377 ? -14.751 5.572 -8.580 1.00 87.25 377 ALA A N 1
ATOM 3083 C CA . ALA A 1 377 ? -14.065 6.782 -9.046 1.00 87.25 377 ALA A CA 1
ATOM 3084 C C . ALA A 1 377 ? -12.745 6.520 -9.801 1.00 87.25 377 ALA A C 1
ATOM 3086 O O . ALA A 1 377 ? -12.560 7.125 -10.861 1.00 87.25 377 ALA A O 1
ATOM 3087 N N . PRO A 1 378 ? -11.874 5.582 -9.367 1.00 91.69 378 PRO A N 1
ATOM 3088 C CA . PRO A 1 378 ? -10.701 5.204 -10.151 1.00 91.69 378 PRO A CA 1
ATOM 3089 C C . PRO A 1 378 ? -11.041 4.736 -11.571 1.00 91.69 378 PRO A C 1
ATOM 3091 O O . PRO A 1 378 ? -10.325 5.070 -12.510 1.00 91.69 378 PRO A O 1
ATOM 3094 N N . HIS A 1 379 ? -12.138 4.000 -11.772 1.00 92.94 379 HIS A N 1
ATOM 3095 C CA . HIS A 1 379 ? -12.557 3.550 -13.104 1.00 92.94 379 HIS A CA 1
ATOM 3096 C C . HIS A 1 379 ? -13.061 4.690 -13.980 1.00 92.94 379 HIS A C 1
ATOM 3098 O O . HIS A 1 379 ? -12.722 4.714 -15.157 1.00 92.94 379 HIS A O 1
ATOM 3104 N N . VAL A 1 380 ? -13.791 5.654 -13.413 1.00 91.12 380 VAL A N 1
ATOM 3105 C CA . VAL A 1 380 ? -14.233 6.852 -14.150 1.00 91.12 380 VAL A CA 1
ATOM 3106 C C . VAL A 1 380 ? -13.037 7.677 -14.612 1.00 91.12 380 VAL A C 1
ATOM 3108 O O . VAL A 1 380 ? -12.983 8.104 -15.762 1.00 91.12 380 VAL A O 1
ATOM 3111 N N . MET A 1 381 ? -12.057 7.881 -13.724 1.00 92.25 381 MET A N 1
ATOM 3112 C CA . MET A 1 381 ? -10.853 8.658 -14.030 1.00 92.25 381 MET A CA 1
ATOM 3113 C C . MET A 1 381 ? -10.045 8.046 -15.177 1.00 92.25 381 MET A C 1
ATOM 3115 O O . MET A 1 381 ? -9.595 8.772 -16.058 1.00 92.25 381 MET A O 1
ATOM 3119 N N . GLY A 1 382 ? -9.863 6.722 -15.168 1.00 91.94 382 GLY A N 1
ATOM 3120 C CA . GLY A 1 382 ? -9.104 6.012 -16.203 1.00 91.94 382 GLY A CA 1
ATOM 3121 C C . GLY A 1 382 ? -9.932 5.536 -17.401 1.00 91.94 382 GLY A C 1
ATOM 3122 O O . GLY A 1 382 ? -9.370 4.945 -18.318 1.00 91.94 382 GLY A O 1
ATOM 3123 N N . GLY A 1 383 ? -11.251 5.761 -17.416 1.00 93.25 383 GLY A N 1
ATOM 3124 C CA . GLY A 1 383 ? -12.152 5.309 -18.483 1.00 93.25 383 GLY A CA 1
ATOM 3125 C C . GLY A 1 383 ? -12.413 3.795 -18.525 1.00 93.25 383 GLY A C 1
ATOM 3126 O O . GLY A 1 383 ? -12.915 3.287 -19.529 1.00 93.25 383 GLY A O 1
ATOM 3127 N N . VAL A 1 384 ? -12.074 3.063 -17.461 1.00 95.31 384 VAL A N 1
ATOM 3128 C CA . VAL A 1 384 ? -12.306 1.611 -17.334 1.00 95.31 384 VAL A CA 1
ATOM 3129 C C . VAL A 1 384 ? -13.800 1.289 -17.282 1.00 95.31 384 VAL A C 1
ATOM 3131 O O . VAL A 1 384 ? -14.231 0.276 -17.826 1.00 95.31 384 VAL A O 1
ATOM 3134 N N . ASP A 1 385 ? -14.606 2.181 -16.707 1.00 92.25 385 ASP A N 1
ATOM 3135 C CA . ASP A 1 385 ? -16.069 2.093 -16.691 1.00 92.25 385 ASP A CA 1
ATOM 3136 C C . ASP A 1 385 ? -16.655 1.956 -18.109 1.00 92.25 385 ASP A C 1
ATOM 3138 O O . ASP A 1 385 ? -17.552 1.144 -18.346 1.00 92.25 385 ASP A O 1
ATOM 3142 N N . LYS A 1 386 ? -16.090 2.682 -19.080 1.00 93.06 386 LYS A N 1
ATOM 3143 C CA . LYS A 1 386 ? -16.489 2.612 -20.494 1.00 93.06 386 LYS A CA 1
ATOM 3144 C C . LYS A 1 386 ? -16.105 1.283 -21.141 1.00 93.06 386 LYS A C 1
ATOM 3146 O O . LYS A 1 386 ? -16.887 0.755 -21.927 1.00 93.06 386 LYS A O 1
ATOM 3151 N N . LEU A 1 387 ? -14.933 0.734 -20.816 1.00 93.88 387 LEU A N 1
ATOM 3152 C CA . LEU A 1 387 ? -14.489 -0.571 -21.324 1.00 93.88 387 LEU A CA 1
ATOM 3153 C C . LEU A 1 387 ? -15.336 -1.710 -20.744 1.00 93.88 387 LEU A C 1
ATOM 3155 O O . LEU A 1 387 ? -15.776 -2.592 -21.481 1.00 93.88 387 LEU A O 1
ATOM 3159 N N . HIS A 1 388 ? -15.660 -1.640 -19.451 1.00 93.50 388 HIS A N 1
ATOM 3160 C CA . HIS A 1 388 ? -16.570 -2.587 -18.801 1.00 93.50 388 HIS A CA 1
ATOM 3161 C C . HIS A 1 388 ? -17.971 -2.537 -19.405 1.00 93.50 388 HIS A C 1
ATOM 3163 O O . HIS A 1 388 ? -18.578 -3.589 -19.610 1.00 93.50 388 HIS A O 1
ATOM 3169 N N . ALA A 1 389 ? -18.474 -1.342 -19.733 1.00 91.62 389 ALA A N 1
ATOM 3170 C CA . ALA A 1 389 ? -19.758 -1.172 -20.413 1.00 91.62 389 ALA A CA 1
ATOM 3171 C C . ALA A 1 389 ? -19.774 -1.788 -21.826 1.00 91.62 389 ALA A C 1
ATOM 3173 O O . ALA A 1 389 ? -20.832 -2.194 -22.301 1.00 91.62 389 ALA A O 1
ATOM 3174 N N . GLN A 1 390 ? -18.612 -1.900 -22.479 1.00 93.94 390 GLN A N 1
ATOM 3175 C CA . GLN A 1 390 ? -18.444 -2.601 -23.759 1.00 93.94 390 GLN A CA 1
ATOM 3176 C C . GLN A 1 390 ? -18.253 -4.120 -23.602 1.00 93.94 390 GLN A C 1
ATOM 3178 O O . GLN A 1 390 ? -18.204 -4.832 -24.600 1.00 93.94 390 GLN A O 1
ATOM 3183 N N . GLY A 1 391 ? -18.181 -4.628 -22.369 1.00 92.69 391 GLY A N 1
ATOM 3184 C CA . GLY A 1 391 ? -18.036 -6.052 -22.074 1.00 92.69 391 GLY A CA 1
ATOM 3185 C C . GLY A 1 391 ? -16.595 -6.536 -21.923 1.00 92.69 391 GLY A C 1
ATOM 3186 O O . GLY A 1 391 ? -16.408 -7.708 -21.619 1.00 92.69 391 GLY A O 1
ATOM 3187 N N . PHE A 1 392 ? -15.592 -5.665 -22.063 1.00 96.00 392 PHE A N 1
ATOM 3188 C CA . PHE A 1 392 ? -14.196 -6.045 -21.849 1.00 96.00 392 PHE A CA 1
ATOM 3189 C C . PHE A 1 392 ? -13.898 -6.119 -20.355 1.00 96.00 392 PHE A C 1
ATOM 3191 O O . PHE A 1 392 ? -13.962 -5.103 -19.658 1.00 96.00 392 PHE A O 1
ATOM 3198 N N . LYS A 1 393 ? -13.582 -7.316 -19.849 1.00 95.25 393 LYS A N 1
ATOM 3199 C CA . LYS A 1 393 ? -13.302 -7.551 -18.422 1.00 95.25 393 LYS A CA 1
ATOM 3200 C C . LYS A 1 393 ? -12.025 -8.358 -18.183 1.00 95.25 393 LYS A C 1
ATOM 3202 O O . LYS A 1 393 ? -11.734 -8.706 -17.037 1.00 95.25 393 LYS A O 1
ATOM 3207 N N . GLY A 1 394 ? -11.235 -8.603 -19.230 1.00 96.62 394 GLY A N 1
ATOM 3208 C CA . GLY A 1 394 ? -9.933 -9.270 -19.144 1.00 96.62 394 GLY A CA 1
ATOM 3209 C C . GLY A 1 394 ? -9.992 -10.784 -19.343 1.00 96.62 394 GLY A C 1
ATOM 3210 O O . GLY A 1 394 ? -9.051 -11.481 -18.976 1.00 96.62 394 GLY A O 1
ATOM 3211 N N . GLU A 1 395 ? -11.083 -11.304 -19.907 1.00 95.94 395 GLU A N 1
ATOM 3212 C CA . GLU A 1 395 ? -11.236 -12.721 -20.223 1.00 95.94 395 GLU A CA 1
ATOM 3213 C C . GLU A 1 395 ? -10.067 -13.239 -21.071 1.00 95.94 395 GLU A C 1
ATOM 3215 O O . GLU A 1 395 ? -9.655 -12.612 -22.049 1.00 95.94 395 GLU A O 1
ATOM 3220 N N . GLY A 1 396 ? -9.554 -14.417 -20.707 1.00 94.88 396 GLY A N 1
ATOM 3221 C CA . GLY A 1 396 ? -8.475 -15.083 -21.440 1.00 94.88 396 GLY A CA 1
ATOM 3222 C C . GLY A 1 396 ? -7.091 -14.453 -21.262 1.00 94.88 396 GLY A C 1
ATOM 3223 O O . GLY A 1 396 ? -6.145 -14.933 -21.879 1.00 94.88 396 GLY A O 1
ATOM 3224 N N . VAL A 1 397 ? -6.954 -13.419 -20.424 1.00 97.94 397 VAL A N 1
ATOM 3225 C CA . VAL A 1 397 ? -5.662 -12.794 -20.127 1.00 97.94 397 VAL A CA 1
ATOM 3226 C C . VAL A 1 397 ? -5.101 -13.313 -18.806 1.00 97.94 397 VAL A C 1
ATOM 3228 O O . VAL A 1 397 ? -5.780 -13.285 -17.776 1.00 97.94 397 VAL A O 1
ATOM 3231 N N . PHE A 1 398 ? -3.847 -13.762 -18.832 1.00 97.75 398 PHE A N 1
ATOM 3232 C CA . PHE A 1 398 ? -3.087 -14.157 -17.649 1.00 97.75 398 PHE A CA 1
ATOM 3233 C C . PHE A 1 398 ? -2.149 -13.028 -17.192 1.00 97.75 398 PHE A C 1
ATOM 3235 O O . PHE A 1 398 ? -1.251 -12.609 -17.931 1.00 97.75 398 PHE A O 1
ATOM 3242 N N . ILE A 1 399 ? -2.362 -12.552 -15.960 1.00 98.69 399 ILE A N 1
ATOM 3243 C CA . ILE A 1 399 ? -1.578 -11.499 -15.306 1.00 98.69 399 ILE A CA 1
ATOM 3244 C C . ILE A 1 399 ? -0.838 -12.092 -14.102 1.00 98.69 399 ILE A C 1
ATOM 3246 O O . ILE A 1 399 ? -1.456 -12.658 -13.200 1.00 98.69 399 ILE A O 1
ATOM 3250 N N . ALA A 1 400 ? 0.480 -11.923 -14.059 1.00 98.62 400 ALA A N 1
ATOM 3251 C CA . ALA A 1 400 ? 1.297 -12.257 -12.902 1.00 98.62 400 ALA A CA 1
ATOM 3252 C C . ALA A 1 400 ? 1.521 -11.031 -12.007 1.00 98.62 400 ALA A C 1
ATOM 3254 O O . ALA A 1 400 ? 1.826 -9.943 -12.491 1.00 98.62 400 ALA A O 1
ATOM 3255 N N . VAL A 1 401 ? 1.405 -11.220 -10.697 1.00 98.62 401 VAL A N 1
ATOM 3256 C CA . VAL A 1 401 ? 1.673 -10.223 -9.659 1.00 98.62 401 VAL A CA 1
ATOM 3257 C C . VAL A 1 401 ? 2.892 -10.687 -8.869 1.00 98.62 401 VAL A C 1
ATOM 3259 O O . VAL A 1 401 ? 2.857 -11.756 -8.260 1.00 98.62 401 VAL A O 1
ATOM 3262 N N . VAL A 1 402 ? 3.965 -9.898 -8.879 1.00 98.44 402 VAL A N 1
ATOM 3263 C CA . VAL A 1 402 ? 5.178 -10.152 -8.085 1.00 98.44 402 VAL A CA 1
ATOM 3264 C C . VAL A 1 402 ? 5.185 -9.186 -6.903 1.00 98.44 402 VAL A C 1
ATOM 3266 O O . VAL A 1 402 ? 5.403 -7.987 -7.083 1.00 98.44 402 VAL A O 1
ATOM 3269 N N . ASP A 1 403 ? 4.876 -9.686 -5.703 1.00 97.38 403 ASP A N 1
ATOM 3270 C CA . ASP A 1 403 ? 4.599 -8.837 -4.533 1.00 97.38 403 ASP A CA 1
ATOM 3271 C C . ASP A 1 403 ? 4.770 -9.602 -3.195 1.00 97.38 403 ASP A C 1
ATOM 3273 O O . ASP A 1 403 ? 5.497 -10.593 -3.117 1.00 97.38 403 ASP A O 1
ATOM 3277 N N . THR A 1 404 ? 4.127 -9.160 -2.109 1.00 96.50 404 THR A N 1
ATOM 3278 C CA . THR A 1 404 ? 4.199 -9.767 -0.768 1.00 96.50 404 THR A CA 1
ATOM 3279 C C . THR A 1 404 ? 3.314 -11.003 -0.573 1.00 96.50 404 THR A C 1
ATOM 3281 O O . THR A 1 404 ? 3.214 -11.488 0.551 1.00 96.50 404 THR A O 1
ATOM 3284 N N . GLY A 1 405 ? 2.669 -11.496 -1.633 1.00 97.06 405 GLY A N 1
ATOM 3285 C CA . GLY A 1 405 ? 1.709 -12.606 -1.601 1.00 97.06 405 GLY A CA 1
ATOM 3286 C C . GLY A 1 405 ? 0.261 -12.169 -1.838 1.00 97.06 405 GLY A C 1
ATOM 3287 O O . GLY A 1 405 ? -0.010 -11.012 -2.153 1.00 97.06 405 GLY A O 1
ATOM 3288 N N . VAL A 1 406 ? -0.687 -13.096 -1.691 1.00 97.81 406 VAL A N 1
ATOM 3289 C CA . VAL A 1 406 ? -2.133 -12.838 -1.777 1.00 97.81 406 VAL A CA 1
ATOM 3290 C C . VAL A 1 406 ? -2.920 -13.657 -0.751 1.00 97.81 406 VAL A C 1
ATOM 3292 O O . VAL A 1 406 ? -2.705 -14.855 -0.599 1.00 97.81 406 VAL A O 1
ATOM 3295 N N . ASP A 1 407 ? -3.896 -13.048 -0.074 1.00 97.12 407 ASP A N 1
ATOM 3296 C CA . ASP A 1 407 ? -4.920 -13.802 0.659 1.00 97.12 407 ASP A CA 1
ATOM 3297 C C . ASP A 1 407 ? -5.982 -14.336 -0.318 1.00 97.12 407 ASP A C 1
ATOM 3299 O O . ASP A 1 407 ? -7.064 -13.771 -0.481 1.00 97.12 407 ASP A O 1
ATOM 3303 N N . TYR A 1 408 ? -5.675 -15.437 -1.004 1.00 96.19 408 TYR A N 1
ATOM 3304 C CA . TYR A 1 408 ? -6.563 -16.064 -1.998 1.00 96.19 408 TYR A CA 1
ATOM 3305 C C . TYR A 1 408 ? -7.887 -16.582 -1.412 1.00 96.19 408 TYR A C 1
ATOM 3307 O O . TYR A 1 408 ? -8.840 -16.851 -2.145 1.00 96.19 408 TYR A O 1
ATOM 3315 N N . ARG A 1 409 ? -7.990 -16.698 -0.081 1.00 95.50 409 ARG A N 1
ATOM 3316 C CA . ARG A 1 409 ? -9.232 -17.062 0.624 1.00 95.50 409 ARG A CA 1
ATOM 3317 C C . ARG A 1 409 ? -10.252 -15.921 0.598 1.00 95.50 409 ARG A C 1
ATOM 3319 O O . ARG A 1 409 ? -11.431 -16.141 0.878 1.00 95.50 409 ARG A O 1
ATOM 3326 N N . HIS A 1 410 ? -9.811 -14.711 0.257 1.00 93.56 410 HIS A N 1
ATOM 3327 C CA . HIS A 1 410 ? -10.642 -13.523 0.214 1.00 93.56 410 HIS A CA 1
ATOM 3328 C C . HIS A 1 410 ? -11.820 -13.687 -0.778 1.00 93.56 410 HIS A C 1
ATOM 3330 O O . HIS A 1 410 ? -11.600 -14.038 -1.943 1.00 93.56 410 HIS A O 1
ATOM 3336 N N . PRO A 1 411 ? -13.081 -13.401 -0.380 1.00 90.94 411 PRO A N 1
ATOM 3337 C CA . PRO A 1 411 ? -14.261 -13.572 -1.232 1.00 90.94 411 PRO A CA 1
ATOM 3338 C C . PRO A 1 411 ? -14.179 -12.874 -2.584 1.00 90.94 411 PRO A C 1
ATOM 3340 O O . PRO A 1 411 ? -14.478 -13.483 -3.608 1.00 90.94 411 PRO A O 1
ATOM 3343 N N . ALA A 1 412 ? -13.705 -11.628 -2.590 1.00 89.38 412 ALA A N 1
ATOM 3344 C CA . ALA A 1 412 ? -13.554 -10.859 -3.820 1.00 89.38 412 ALA A CA 1
ATOM 3345 C C . ALA A 1 412 ? -12.441 -11.387 -4.744 1.00 89.38 412 ALA A C 1
ATOM 3347 O O . ALA A 1 412 ? -12.395 -11.007 -5.911 1.00 89.38 412 ALA A O 1
ATOM 3348 N N . LEU A 1 413 ? -11.567 -12.271 -4.248 1.00 95.31 413 LEU A N 1
ATOM 3349 C CA . LEU A 1 413 ? -10.470 -12.886 -5.000 1.00 95.31 413 LEU A CA 1
ATOM 3350 C C . LEU A 1 413 ? -10.727 -14.368 -5.328 1.00 95.31 413 LEU A C 1
ATOM 3352 O O . LEU A 1 413 ? -9.815 -15.082 -5.727 1.00 95.31 413 LEU A O 1
ATOM 3356 N N . GLY A 1 414 ? -11.977 -14.831 -5.230 1.00 89.25 414 GLY A N 1
ATOM 3357 C CA . GLY A 1 414 ? -12.382 -16.152 -5.721 1.00 89.25 414 GLY A CA 1
ATOM 3358 C C . GLY A 1 414 ? -12.357 -17.289 -4.694 1.00 89.25 414 GLY A C 1
ATOM 3359 O O . GLY A 1 414 ? -12.704 -18.406 -5.064 1.00 89.25 414 GLY A O 1
ATOM 3360 N N . ARG A 1 415 ? -12.035 -17.020 -3.417 1.00 93.12 415 ARG A N 1
ATOM 3361 C CA . ARG A 1 415 ? -12.116 -17.986 -2.294 1.00 93.12 415 ARG A CA 1
ATOM 3362 C C . ARG A 1 415 ? -11.292 -19.270 -2.469 1.00 93.12 415 ARG A C 1
ATOM 3364 O O . ARG A 1 415 ? -11.661 -20.311 -1.926 1.00 93.12 415 ARG A O 1
ATOM 3371 N N . GLY A 1 416 ? -10.188 -19.218 -3.201 1.00 93.75 416 GLY A N 1
ATOM 3372 C CA . GLY A 1 416 ? -9.309 -20.369 -3.344 1.00 93.75 416 GLY A CA 1
ATOM 3373 C C . GLY A 1 416 ? -8.135 -20.131 -4.277 1.00 93.75 416 GLY A C 1
ATOM 3374 O O . GLY A 1 416 ? -8.016 -19.078 -4.906 1.00 93.75 416 GLY A O 1
ATOM 3375 N N . PHE A 1 417 ? -7.268 -21.136 -4.324 1.00 96.62 417 PHE A N 1
ATOM 3376 C CA . PHE A 1 417 ? -5.993 -21.125 -5.024 1.00 96.62 417 PHE A CA 1
ATOM 3377 C C . PHE A 1 417 ? -5.821 -22.409 -5.836 1.00 96.62 417 PHE A C 1
ATOM 3379 O O . PHE A 1 417 ? -6.160 -23.496 -5.363 1.00 96.62 417 PHE A O 1
ATOM 3386 N N . GLY A 1 418 ? -5.302 -22.277 -7.055 1.00 94.56 418 GLY A N 1
ATOM 3387 C CA . GLY A 1 418 ? -5.067 -23.380 -7.985 1.00 94.56 418 GLY A CA 1
ATOM 3388 C C . GLY A 1 418 ? -6.051 -23.415 -9.157 1.00 94.56 418 GLY A C 1
ATOM 3389 O O . GLY A 1 418 ? -6.888 -22.527 -9.336 1.00 94.56 418 GLY A O 1
ATOM 3390 N N . LEU A 1 419 ? -5.939 -24.454 -9.989 1.00 92.00 419 LEU A N 1
ATOM 3391 C CA . LEU A 1 419 ? -6.750 -24.602 -11.201 1.00 92.00 419 LEU A CA 1
ATOM 3392 C C . LEU A 1 419 ? -8.254 -24.529 -10.890 1.00 92.00 419 LEU A C 1
ATOM 3394 O O . LEU A 1 419 ? -8.753 -25.221 -10.006 1.00 92.00 419 LEU A O 1
ATOM 3398 N N . GLY A 1 420 ? -8.978 -23.700 -11.646 1.00 88.69 420 GLY A N 1
ATOM 3399 C CA . GLY A 1 420 ? -10.414 -23.461 -11.461 1.00 88.69 420 GLY A CA 1
ATOM 3400 C C . GLY A 1 420 ? -10.760 -22.293 -10.530 1.00 88.69 420 GLY A C 1
ATOM 3401 O O . GLY A 1 420 ? -11.908 -21.852 -10.532 1.00 88.69 420 GLY A O 1
ATOM 3402 N N . TYR A 1 421 ? -9.789 -21.747 -9.793 1.00 94.50 421 TYR A N 1
ATOM 3403 C CA . TYR A 1 421 ? -9.953 -20.504 -9.037 1.00 94.50 421 TYR A CA 1
ATOM 3404 C C . TYR A 1 421 ? -9.508 -19.279 -9.846 1.00 94.50 421 TYR A C 1
ATOM 3406 O O . TYR A 1 421 ? -8.983 -19.386 -10.952 1.00 94.50 421 TYR A O 1
ATOM 3414 N N . LYS A 1 422 ? -9.735 -18.080 -9.297 1.00 93.06 422 LYS A N 1
ATOM 3415 C CA . LYS A 1 422 ? -9.262 -16.818 -9.890 1.00 93.06 422 LYS A CA 1
ATOM 3416 C C . LYS A 1 422 ? -7.738 -16.690 -9.810 1.00 93.06 422 LYS A C 1
ATOM 3418 O O . LYS A 1 422 ? -7.106 -16.296 -10.789 1.00 93.06 422 LYS A O 1
ATOM 3423 N N . ILE A 1 423 ? -7.167 -17.034 -8.653 1.00 96.62 423 ILE A N 1
ATOM 3424 C CA . ILE A 1 423 ? -5.721 -17.159 -8.467 1.00 96.62 423 ILE A CA 1
ATOM 3425 C C . ILE A 1 423 ? -5.332 -18.593 -8.839 1.00 96.62 423 ILE A C 1
ATOM 3427 O O . ILE A 1 423 ? -5.451 -19.505 -8.021 1.00 96.62 423 ILE A O 1
ATOM 3431 N N . GLN A 1 424 ? -4.931 -18.812 -10.091 1.00 95.56 424 GLN A N 1
ATOM 3432 C CA . GLN A 1 424 ? -4.629 -20.162 -10.588 1.00 95.56 424 GLN A CA 1
ATOM 3433 C C . GLN A 1 424 ? -3.187 -20.581 -10.341 1.00 95.56 424 GLN A C 1
ATOM 3435 O O . GLN A 1 424 ? -2.918 -21.766 -10.154 1.00 95.56 424 GLN A O 1
ATOM 3440 N N . PHE A 1 425 ? -2.276 -19.611 -10.344 1.00 94.56 425 PHE A N 1
ATOM 3441 C CA . PHE A 1 425 ? -0.844 -19.844 -10.224 1.00 94.56 425 PHE A CA 1
ATOM 3442 C C . PHE A 1 425 ? -0.277 -19.066 -9.045 1.00 94.56 425 PHE A C 1
ATOM 3444 O O . PHE A 1 425 ? -0.797 -18.022 -8.650 1.00 94.56 425 PHE A O 1
ATOM 3451 N N . GLY A 1 426 ? 0.811 -19.560 -8.479 1.00 94.56 426 GLY A N 1
ATOM 3452 C CA . GLY A 1 426 ? 1.543 -18.828 -7.465 1.00 94.56 426 GLY A CA 1
ATOM 3453 C C . GLY A 1 426 ? 2.601 -19.676 -6.795 1.00 94.56 426 GLY A C 1
ATOM 3454 O O . GLY A 1 426 ? 2.603 -20.899 -6.936 1.00 94.56 426 GLY A O 1
ATOM 3455 N N . TYR A 1 427 ? 3.536 -19.000 -6.143 1.00 97.31 427 TYR A N 1
ATOM 3456 C CA . TYR A 1 427 ? 4.666 -19.622 -5.467 1.00 97.31 427 TYR A CA 1
ATOM 3457 C C . TYR A 1 427 ? 5.280 -18.633 -4.475 1.00 97.31 427 TYR A C 1
ATOM 3459 O O . TYR A 1 427 ? 5.361 -17.439 -4.782 1.00 97.31 427 TYR A O 1
ATOM 3467 N N . ASP A 1 428 ? 5.728 -19.117 -3.321 1.00 97.88 428 ASP A N 1
ATOM 3468 C CA . ASP A 1 428 ? 6.531 -18.357 -2.369 1.00 97.88 428 ASP A CA 1
ATOM 3469 C C . ASP A 1 428 ? 8.016 -18.668 -2.570 1.00 97.88 428 ASP A C 1
ATOM 3471 O O . ASP A 1 428 ? 8.473 -19.797 -2.404 1.00 97.88 428 ASP A O 1
ATOM 3475 N N . PHE A 1 429 ? 8.790 -17.654 -2.955 1.00 96.69 429 PHE A N 1
ATOM 3476 C CA . PHE A 1 429 ? 10.229 -17.796 -3.182 1.00 96.69 429 PHE A CA 1
ATOM 3477 C C . PHE A 1 429 ? 11.054 -17.709 -1.905 1.00 96.69 429 PHE A C 1
ATOM 3479 O O . PHE A 1 429 ? 12.256 -17.970 -1.955 1.00 96.69 429 PHE A O 1
ATOM 3486 N N . VAL A 1 430 ? 10.457 -17.296 -0.788 1.00 95.75 430 VAL A N 1
ATOM 3487 C CA . VAL A 1 430 ? 11.217 -16.820 0.366 1.00 95.75 430 VAL A CA 1
ATOM 3488 C C . VAL A 1 430 ? 10.787 -17.402 1.702 1.00 95.75 430 VAL A C 1
ATOM 3490 O O . VAL A 1 430 ? 11.655 -17.641 2.548 1.00 95.75 430 VAL A O 1
ATOM 3493 N N . GLY A 1 431 ? 9.496 -17.660 1.887 1.00 95.25 431 GLY A N 1
ATOM 3494 C CA . GLY A 1 431 ? 8.922 -18.096 3.152 1.00 95.25 431 GLY A CA 1
ATOM 3495 C C . GLY A 1 431 ? 8.799 -16.966 4.184 1.00 95.25 431 GLY A C 1
ATOM 3496 O O . GLY A 1 431 ? 9.404 -15.893 4.085 1.00 95.25 431 GLY A O 1
ATOM 3497 N N . ASP A 1 432 ? 8.022 -17.218 5.238 1.00 94.56 432 ASP A N 1
ATOM 3498 C CA . ASP A 1 432 ? 7.601 -16.193 6.207 1.00 94.56 432 ASP A CA 1
ATOM 3499 C C . ASP A 1 432 ? 8.743 -15.508 6.969 1.00 94.56 432 ASP A C 1
ATOM 3501 O O . ASP A 1 432 ? 8.668 -14.312 7.261 1.00 94.56 432 ASP A O 1
ATOM 3505 N N . ASN A 1 433 ? 9.806 -16.246 7.290 1.00 93.75 433 ASN A N 1
ATOM 3506 C CA . ASN A 1 433 ? 10.909 -15.750 8.117 1.00 93.75 433 ASN A CA 1
ATOM 3507 C C . ASN A 1 433 ? 11.975 -14.986 7.323 1.00 93.75 433 ASN A C 1
ATOM 3509 O O . ASN A 1 433 ? 12.962 -14.534 7.909 1.00 93.75 433 ASN A O 1
ATOM 3513 N N . TYR A 1 434 ? 11.831 -14.867 6.003 1.00 93.62 434 TYR A N 1
ATOM 3514 C CA . TYR A 1 434 ? 12.810 -14.167 5.188 1.00 93.62 434 TYR A CA 1
ATOM 3515 C C . TYR A 1 434 ? 12.790 -12.660 5.457 1.00 93.62 434 TYR A C 1
ATOM 3517 O O . TYR A 1 434 ? 11.727 -12.043 5.522 1.00 93.62 434 TYR A O 1
ATOM 3525 N N . ASN A 1 435 ? 13.972 -12.071 5.626 1.00 89.19 435 ASN A N 1
ATOM 3526 C CA . ASN A 1 435 ? 14.151 -10.659 5.965 1.00 89.19 435 ASN A CA 1
ATOM 3527 C C . ASN A 1 435 ? 15.039 -9.895 4.966 1.00 89.19 435 ASN A C 1
ATOM 3529 O O . ASN A 1 435 ? 15.322 -8.715 5.188 1.00 89.19 435 ASN A O 1
ATOM 3533 N N . GLY A 1 436 ? 15.468 -10.544 3.879 1.00 87.69 436 GLY A N 1
ATOM 3534 C CA . GLY A 1 436 ? 16.344 -9.973 2.854 1.00 87.69 436 GLY A CA 1
ATOM 3535 C C . GLY A 1 436 ? 17.822 -10.348 2.994 1.00 87.69 436 GLY A C 1
ATOM 3536 O O . GLY A 1 436 ? 18.577 -10.142 2.049 1.00 87.69 436 GLY A O 1
ATOM 3537 N N . SER A 1 437 ? 18.252 -10.894 4.138 1.00 85.00 437 SER A N 1
ATOM 3538 C CA . SER A 1 437 ? 19.658 -11.262 4.384 1.00 85.00 437 SER A CA 1
ATOM 3539 C C . SER A 1 437 ? 19.869 -12.700 4.861 1.00 85.00 437 SER A C 1
ATOM 3541 O O . SER A 1 437 ? 20.980 -13.220 4.759 1.00 85.00 437 SER A O 1
ATOM 3543 N N . ASN A 1 438 ? 18.828 -13.363 5.364 1.00 88.00 438 ASN A N 1
ATOM 3544 C CA . ASN A 1 438 ? 18.867 -14.781 5.708 1.00 88.00 438 ASN A CA 1
ATOM 3545 C C . ASN A 1 438 ? 18.565 -15.686 4.504 1.00 88.00 438 ASN A C 1
ATOM 3547 O O . ASN A 1 438 ? 18.135 -15.241 3.444 1.00 88.00 438 ASN A O 1
ATOM 3551 N N . SER A 1 439 ? 18.796 -16.988 4.670 1.00 88.12 439 SER A N 1
ATOM 3552 C CA . SER A 1 439 ? 18.430 -17.980 3.660 1.00 88.12 439 SER A CA 1
ATOM 3553 C C . SER A 1 439 ? 16.913 -18.037 3.475 1.00 88.12 439 SER A C 1
ATOM 3555 O O . SER A 1 439 ? 16.170 -18.091 4.456 1.00 88.12 439 SER A O 1
ATOM 3557 N N . PHE A 1 440 ? 16.470 -18.057 2.221 1.00 89.38 440 PHE A N 1
ATOM 3558 C CA . PHE A 1 440 ? 15.072 -18.271 1.864 1.00 89.38 440 PHE A CA 1
ATOM 3559 C C . PHE A 1 440 ? 14.646 -19.732 2.081 1.00 89.38 440 PHE A C 1
ATOM 3561 O O . PHE A 1 440 ? 15.446 -20.657 1.919 1.00 89.38 440 PHE A O 1
ATOM 3568 N N . VAL A 1 441 ? 13.370 -19.935 2.418 1.00 93.06 441 VAL A N 1
ATOM 3569 C CA . VAL A 1 441 ? 12.711 -21.243 2.550 1.00 93.06 441 VAL A CA 1
ATOM 3570 C C . VAL A 1 441 ? 11.475 -21.235 1.642 1.00 93.06 441 VAL A C 1
ATOM 3572 O O . VAL A 1 441 ? 10.393 -20.902 2.112 1.00 93.06 441 VAL A O 1
ATOM 3575 N N . PRO A 1 442 ? 11.632 -21.528 0.339 1.00 94.00 442 PRO A N 1
ATOM 3576 C CA . PRO A 1 442 ? 10.551 -21.424 -0.633 1.00 94.00 442 PRO A CA 1
ATOM 3577 C C . PRO A 1 442 ? 9.512 -22.524 -0.432 1.00 94.00 442 PRO A C 1
ATOM 3579 O O . PRO A 1 442 ? 9.862 -23.660 -0.094 1.00 94.00 442 PRO A O 1
ATOM 3582 N N . ASP A 1 443 ? 8.260 -22.221 -0.742 1.00 95.31 443 ASP A N 1
ATOM 3583 C CA . ASP A 1 443 ? 7.143 -23.152 -0.639 1.00 95.31 443 ASP A CA 1
ATOM 3584 C C . ASP A 1 443 ? 6.022 -22.784 -1.643 1.00 95.31 443 ASP A C 1
ATOM 3586 O O . ASP A 1 443 ? 6.070 -21.733 -2.285 1.00 95.31 443 ASP A O 1
ATOM 3590 N N . PRO A 1 444 ? 5.041 -23.668 -1.897 1.00 95.25 444 PRO A N 1
ATOM 3591 C CA . PRO A 1 444 ? 4.039 -23.428 -2.931 1.00 95.25 444 PRO A CA 1
ATOM 3592 C C . PRO A 1 444 ? 2.880 -22.509 -2.499 1.00 95.25 444 PRO A C 1
ATOM 3594 O O . PRO A 1 444 ? 1.982 -22.302 -3.315 1.00 95.25 444 PRO A O 1
ATOM 3597 N N . ASP A 1 445 ? 2.845 -21.994 -1.264 1.00 96.38 445 ASP A N 1
ATOM 3598 C CA . ASP A 1 445 ? 1.735 -21.201 -0.720 1.00 96.38 445 ASP A CA 1
ATOM 3599 C C . ASP A 1 445 ? 2.043 -19.689 -0.749 1.00 96.38 445 ASP A C 1
ATOM 3601 O O . ASP A 1 445 ? 2.722 -19.166 0.131 1.00 96.38 445 ASP A O 1
ATOM 3605 N N . PRO A 1 446 ? 1.520 -18.918 -1.723 1.00 96.56 446 PRO A N 1
ATOM 3606 C CA . PRO A 1 446 ? 1.825 -17.494 -1.858 1.00 96.56 446 PRO A CA 1
ATOM 3607 C C . PRO A 1 446 ? 1.023 -16.621 -0.874 1.00 96.56 446 PRO A C 1
ATOM 3609 O O . PRO A 1 446 ? 0.641 -15.501 -1.224 1.00 96.56 446 PRO A O 1
ATOM 3612 N N . LEU A 1 447 ? 0.691 -17.122 0.319 1.00 96.81 447 LEU A N 1
ATOM 3613 C CA . LEU A 1 447 ? -0.209 -16.450 1.251 1.00 96.81 447 LEU A CA 1
ATOM 3614 C C . LEU A 1 447 ? 0.385 -15.128 1.759 1.00 96.81 447 LEU A C 1
ATOM 3616 O O . LEU A 1 447 ? 1.532 -15.049 2.188 1.00 96.81 447 LEU A O 1
ATOM 3620 N N . ASP A 1 448 ? -0.418 -14.064 1.741 1.00 94.75 448 ASP A N 1
ATOM 3621 C CA . ASP A 1 448 ? 0.020 -12.750 2.219 1.00 94.75 448 ASP A CA 1
ATOM 3622 C C . ASP A 1 448 ? -0.153 -12.595 3.733 1.00 94.75 448 ASP A C 1
ATOM 3624 O O . ASP A 1 448 ? -1.248 -12.774 4.276 1.00 94.75 448 ASP A O 1
ATOM 3628 N N . CYS A 1 449 ? 0.903 -12.136 4.399 1.00 90.50 449 CYS A N 1
ATOM 3629 C CA . CYS A 1 449 ? 0.876 -11.762 5.813 1.00 90.50 449 CYS A CA 1
ATOM 3630 C C . CYS A 1 449 ? 0.897 -10.246 6.071 1.00 90.50 449 CYS A C 1
ATOM 3632 O O . CYS A 1 449 ? 0.619 -9.822 7.189 1.00 90.50 449 CYS A O 1
ATOM 3634 N N . GLY A 1 450 ? 1.227 -9.408 5.077 1.00 82.81 450 GLY A N 1
ATOM 3635 C CA . GLY A 1 450 ? 1.324 -7.945 5.267 1.00 82.81 450 GLY A CA 1
ATOM 3636 C C . GLY A 1 450 ? 0.290 -7.132 4.497 1.00 82.81 450 GLY A C 1
ATOM 3637 O O . GLY A 1 450 ? 0.052 -5.967 4.816 1.00 82.81 450 GLY A O 1
ATOM 3638 N N . GLY A 1 451 ? -0.339 -7.739 3.497 1.00 91.06 451 GLY A N 1
ATOM 3639 C CA . GLY A 1 451 ? -1.532 -7.244 2.826 1.00 91.06 451 GLY A CA 1
ATOM 3640 C C . GLY A 1 451 ? -1.312 -6.352 1.609 1.00 91.06 451 GLY A C 1
ATOM 3641 O O . GLY A 1 451 ? -2.284 -6.042 0.923 1.00 91.06 451 GLY A O 1
ATOM 3642 N N . HIS A 1 452 ? -0.073 -5.947 1.318 1.00 95.00 452 HIS A N 1
ATOM 3643 C CA . HIS A 1 452 ? 0.233 -5.123 0.147 1.00 95.00 452 HIS A CA 1
ATOM 3644 C C . HIS A 1 452 ? -0.090 -5.867 -1.157 1.00 95.00 452 HIS A C 1
ATOM 3646 O O . HIS A 1 452 ? -0.883 -5.374 -1.958 1.00 95.00 452 HIS A O 1
ATOM 3652 N N . GLY A 1 453 ? 0.419 -7.089 -1.329 1.00 96.94 453 GLY A N 1
ATOM 3653 C CA . GLY A 1 453 ? 0.150 -7.898 -2.517 1.00 96.94 453 GLY A CA 1
ATOM 3654 C C . GLY A 1 453 ? -1.321 -8.305 -2.658 1.00 96.94 453 GLY A C 1
ATOM 3655 O O . GLY A 1 453 ? -1.859 -8.327 -3.770 1.00 96.94 453 GLY A O 1
ATOM 3656 N N . THR A 1 454 ? -2.031 -8.510 -1.543 1.00 97.44 454 THR A N 1
ATOM 3657 C CA . THR A 1 454 ? -3.492 -8.706 -1.552 1.00 97.44 454 THR A CA 1
ATOM 3658 C C . THR A 1 454 ? -4.231 -7.462 -2.050 1.00 97.44 454 THR A C 1
ATOM 3660 O O . THR A 1 454 ? -5.204 -7.585 -2.794 1.00 97.44 454 THR A O 1
ATOM 3663 N N . HIS A 1 455 ? -3.771 -6.263 -1.685 1.00 96.50 455 HIS A N 1
ATOM 3664 C CA . HIS A 1 455 ? -4.344 -4.990 -2.142 1.00 96.50 455 HIS A CA 1
ATOM 3665 C C . HIS A 1 455 ? -4.102 -4.749 -3.629 1.00 96.50 455 HIS A C 1
ATOM 3667 O O . HIS A 1 455 ? -5.053 -4.484 -4.370 1.00 96.50 455 HIS A O 1
ATOM 3673 N N . VAL A 1 456 ? -2.866 -4.970 -4.079 1.00 98.00 456 VAL A N 1
ATOM 3674 C CA . VAL A 1 456 ? -2.456 -4.941 -5.491 1.00 98.00 456 VAL A CA 1
ATOM 3675 C C . VAL A 1 456 ? -3.303 -5.911 -6.322 1.00 98.00 456 VAL A C 1
ATOM 3677 O O . VAL A 1 456 ? -3.895 -5.511 -7.324 1.00 98.00 456 VAL A O 1
ATOM 3680 N N . SER A 1 457 ? -3.457 -7.159 -5.871 1.00 98.25 457 SER A N 1
ATOM 3681 C CA . SER A 1 457 ? -4.261 -8.183 -6.560 1.00 98.25 457 SER A CA 1
ATOM 3682 C C . SER A 1 457 ? -5.736 -7.786 -6.698 1.00 98.25 457 SER A C 1
ATOM 3684 O O . SER A 1 457 ? -6.371 -8.071 -7.720 1.00 98.25 457 SER A O 1
ATOM 3686 N N . GLY A 1 458 ? -6.284 -7.092 -5.695 1.00 97.25 458 GLY A N 1
ATOM 3687 C CA . GLY A 1 458 ? -7.656 -6.594 -5.733 1.00 97.25 458 GLY A CA 1
ATOM 3688 C C . GLY A 1 458 ? -7.886 -5.496 -6.763 1.00 97.25 458 GLY A C 1
ATOM 3689 O O . GLY A 1 458 ? -8.899 -5.531 -7.462 1.00 97.25 458 GLY A O 1
ATOM 3690 N N . ILE A 1 459 ? -6.923 -4.584 -6.932 1.00 98.06 459 ILE A N 1
ATOM 3691 C CA . ILE A 1 459 ? -6.985 -3.530 -7.957 1.00 98.06 459 ILE A CA 1
ATOM 3692 C C . ILE A 1 459 ? -7.055 -4.165 -9.346 1.00 98.06 459 ILE A C 1
ATOM 3694 O O . ILE A 1 459 ? -7.808 -3.703 -10.203 1.00 98.06 459 ILE A O 1
ATOM 3698 N N . VAL A 1 460 ? -6.321 -5.262 -9.555 1.00 98.25 460 VAL A N 1
ATOM 3699 C CA . VAL A 1 460 ? -6.346 -5.978 -10.830 1.00 98.25 460 VAL A CA 1
ATOM 3700 C C . VAL A 1 460 ? -7.686 -6.671 -11.052 1.00 98.25 460 VAL A C 1
ATOM 3702 O O . VAL A 1 460 ? -8.294 -6.447 -12.090 1.00 98.25 460 VAL A O 1
ATOM 3705 N N . SER A 1 461 ? -8.163 -7.518 -10.131 1.00 96.44 461 SER A N 1
ATOM 3706 C CA . SER A 1 461 ? -9.224 -8.482 -10.485 1.00 96.44 461 SER A CA 1
ATOM 3707 C C . SER A 1 461 ? -10.303 -8.753 -9.429 1.00 96.44 461 SER A C 1
ATOM 3709 O O . SER A 1 461 ? -11.067 -9.714 -9.588 1.00 96.44 461 SER A O 1
ATOM 3711 N N . ALA A 1 462 ? -10.405 -7.942 -8.368 1.00 94.25 462 ALA A N 1
ATOM 3712 C CA . ALA A 1 462 ? -11.426 -8.150 -7.340 1.00 94.25 462 ALA A CA 1
ATOM 3713 C C . ALA A 1 462 ? -12.855 -8.086 -7.903 1.00 94.25 462 ALA A C 1
ATOM 3715 O O . ALA A 1 462 ? -13.161 -7.316 -8.811 1.00 94.25 462 ALA A O 1
ATOM 3716 N N . ILE A 1 463 ? -13.756 -8.860 -7.304 1.00 91.00 463 ILE A N 1
ATOM 3717 C CA . ILE A 1 463 ? -15.206 -8.721 -7.466 1.00 91.00 463 ILE A CA 1
ATOM 3718 C C . ILE A 1 463 ? -15.799 -8.563 -6.065 1.00 91.00 463 ILE A C 1
ATOM 3720 O O . ILE A 1 463 ? -16.124 -9.548 -5.404 1.00 91.00 463 ILE A O 1
ATOM 3724 N N . ALA A 1 464 ? -15.859 -7.325 -5.577 1.00 83.56 464 ALA A N 1
ATOM 3725 C CA . ALA A 1 464 ? -16.411 -6.989 -4.270 1.00 83.56 464 ALA A CA 1
ATOM 3726 C C . ALA A 1 464 ? -17.846 -6.443 -4.412 1.00 83.56 464 ALA A C 1
ATOM 3728 O O . ALA A 1 464 ? -18.243 -6.036 -5.505 1.00 83.56 464 ALA A O 1
ATOM 3729 N N . PRO A 1 465 ? -18.637 -6.389 -3.324 1.00 72.94 465 PRO A N 1
ATOM 3730 C CA . PRO A 1 465 ? -19.991 -5.833 -3.377 1.00 72.94 465 PRO A CA 1
ATOM 3731 C C . PRO A 1 465 ? -20.043 -4.370 -3.845 1.00 72.94 465 PRO A C 1
ATOM 3733 O O . PRO A 1 465 ? -20.992 -3.969 -4.510 1.00 72.94 465 PRO A O 1
ATOM 3736 N N . THR A 1 466 ? -19.023 -3.574 -3.508 1.00 72.25 466 THR A N 1
ATOM 3737 C CA . THR A 1 466 ? -19.009 -2.114 -3.717 1.00 72.25 466 THR A CA 1
ATOM 3738 C C . THR A 1 466 ? -18.065 -1.645 -4.823 1.00 72.25 466 THR A C 1
ATOM 3740 O O . THR A 1 466 ? -18.146 -0.492 -5.244 1.00 72.25 466 THR A O 1
ATOM 3743 N N . PHE A 1 467 ? -17.167 -2.508 -5.301 1.00 84.12 467 PHE A N 1
ATOM 3744 C CA . PHE A 1 467 ? -16.243 -2.199 -6.390 1.00 84.12 467 PHE A CA 1
ATOM 3745 C C . PHE A 1 467 ? -15.770 -3.474 -7.095 1.00 84.12 467 PHE A C 1
ATOM 3747 O O . PHE A 1 467 ? -15.804 -4.574 -6.543 1.00 84.12 467 PHE A O 1
ATOM 3754 N N . THR A 1 468 ? -15.269 -3.318 -8.314 1.00 91.12 468 THR A N 1
ATOM 3755 C CA . THR A 1 468 ? -14.549 -4.371 -9.035 1.00 91.12 468 THR A CA 1
ATOM 3756 C C . THR A 1 468 ? -13.142 -3.889 -9.359 1.00 91.12 468 THR A C 1
ATOM 3758 O O . THR A 1 468 ? -12.917 -2.685 -9.465 1.00 91.12 468 THR A O 1
ATOM 3761 N N . GLY A 1 469 ? -12.205 -4.816 -9.541 1.00 95.12 469 GLY A N 1
ATOM 3762 C CA . GLY A 1 469 ? -10.905 -4.522 -10.132 1.00 95.12 469 GLY A CA 1
ATOM 3763 C C . GLY A 1 469 ? -11.029 -4.140 -11.608 1.00 95.12 469 GLY A C 1
ATOM 3764 O O . GLY A 1 469 ? -12.111 -4.221 -12.204 1.00 95.12 469 GLY A O 1
ATOM 3765 N N . VAL A 1 470 ? -9.908 -3.744 -12.205 1.00 98.00 470 VAL A N 1
ATOM 3766 C CA . VAL A 1 470 ? -9.851 -3.280 -13.597 1.00 98.00 470 VAL A CA 1
ATOM 3767 C C . VAL A 1 470 ? -10.123 -4.412 -14.591 1.00 98.00 470 VAL A C 1
ATOM 3769 O O . VAL A 1 470 ? -10.863 -4.220 -15.546 1.00 98.00 470 VAL A O 1
ATOM 3772 N N . ALA A 1 471 ? -9.588 -5.607 -14.359 1.00 98.00 471 ALA A N 1
ATOM 3773 C CA . ALA A 1 471 ? -9.761 -6.802 -15.182 1.00 98.00 471 ALA A CA 1
ATOM 3774 C C . ALA A 1 471 ? -10.348 -7.955 -14.338 1.00 98.00 471 ALA A C 1
ATOM 3776 O O . ALA A 1 471 ? -9.648 -8.916 -14.001 1.00 98.00 471 ALA A O 1
ATOM 3777 N N . PRO A 1 472 ? -11.636 -7.877 -13.945 1.00 96.62 472 PRO A N 1
ATOM 3778 C CA . PRO A 1 472 ? -12.235 -8.814 -12.997 1.00 96.62 472 PRO A CA 1
ATOM 3779 C C . PRO A 1 472 ? -12.361 -10.248 -13.529 1.00 96.62 472 PRO A C 1
ATOM 3781 O O . PRO A 1 472 ? -12.558 -11.154 -12.726 1.00 96.62 472 PRO A O 1
ATOM 3784 N N . ASN A 1 473 ? -12.220 -10.485 -14.834 1.00 96.38 473 ASN A N 1
ATOM 3785 C CA . ASN A 1 473 ? -12.276 -11.821 -15.435 1.00 96.38 473 ASN A CA 1
ATOM 3786 C C . ASN A 1 473 ? -10.903 -12.337 -15.906 1.00 96.38 473 ASN A C 1
ATOM 3788 O O . ASN A 1 473 ? -10.830 -13.412 -16.504 1.00 96.38 473 ASN A O 1
ATOM 3792 N N . ALA A 1 474 ? -9.819 -11.612 -15.610 1.00 97.25 474 ALA A N 1
ATOM 3793 C CA . ALA A 1 474 ? -8.461 -12.094 -15.843 1.00 97.25 474 ALA A CA 1
ATOM 3794 C C . ALA A 1 474 ? -8.089 -13.235 -14.885 1.00 97.25 474 ALA A C 1
ATOM 3796 O O . ALA A 1 474 ? -8.556 -13.303 -13.743 1.00 97.25 474 ALA A O 1
ATOM 3797 N N . THR A 1 475 ? -7.209 -14.118 -15.357 1.00 96.88 475 THR A N 1
ATOM 3798 C CA . THR A 1 475 ? -6.557 -15.129 -14.518 1.00 96.88 475 THR A CA 1
ATOM 3799 C C . THR A 1 475 ? -5.352 -14.499 -13.838 1.00 96.88 475 THR A C 1
ATOM 3801 O O . THR A 1 475 ? -4.560 -13.828 -14.502 1.00 96.88 475 THR A O 1
ATOM 3804 N N . LEU A 1 476 ? -5.195 -14.726 -12.532 1.00 97.94 476 LEU A N 1
ATOM 3805 C CA . LEU A 1 476 ? -4.043 -14.232 -11.783 1.00 97.94 476 LEU A CA 1
ATOM 3806 C C . LEU A 1 476 ? -3.063 -15.340 -11.411 1.00 97.94 476 LEU A C 1
ATOM 3808 O O . LEU A 1 476 ? -3.447 -16.473 -11.105 1.00 97.94 476 LEU A O 1
ATOM 3812 N N . GLY A 1 477 ? -1.793 -14.952 -11.375 1.00 97.88 477 GLY A N 1
ATOM 3813 C CA . GLY A 1 477 ? -0.702 -15.707 -10.781 1.00 97.88 477 GLY A CA 1
ATOM 3814 C C . GLY A 1 477 ? 0.026 -14.831 -9.777 1.00 97.88 477 GLY A C 1
ATOM 3815 O O . GLY A 1 477 ? 0.363 -13.706 -10.125 1.00 97.88 477 GLY A O 1
ATOM 3816 N N . VAL A 1 478 ? 0.255 -15.293 -8.550 1.00 98.25 478 VAL A N 1
ATOM 3817 C CA . VAL A 1 478 ? 0.897 -14.462 -7.518 1.00 98.25 478 VAL A CA 1
ATOM 3818 C C . VAL A 1 478 ? 2.199 -15.087 -7.044 1.00 98.25 478 VAL A C 1
ATOM 3820 O O . VAL A 1 478 ? 2.211 -16.175 -6.478 1.00 98.25 478 VAL A O 1
ATOM 3823 N N . TYR A 1 479 ? 3.299 -14.376 -7.265 1.00 98.38 479 TYR A N 1
ATOM 3824 C CA . TYR A 1 479 ? 4.648 -14.803 -6.923 1.00 98.38 479 TYR A CA 1
ATOM 3825 C C . TYR A 1 479 ? 5.133 -13.961 -5.745 1.00 98.38 479 TYR A C 1
ATOM 3827 O O . TYR A 1 479 ? 5.371 -12.756 -5.874 1.00 98.38 479 TYR A O 1
ATOM 3835 N N . ARG A 1 480 ? 5.217 -14.590 -4.574 1.00 97.69 480 ARG A N 1
ATOM 3836 C CA . ARG A 1 480 ? 5.600 -13.935 -3.327 1.00 97.69 480 ARG A CA 1
ATOM 3837 C C . ARG A 1 480 ? 7.121 -13.868 -3.224 1.00 97.69 480 ARG A C 1
ATOM 3839 O O . ARG A 1 480 ? 7.796 -14.889 -3.308 1.00 97.69 480 ARG A O 1
ATOM 3846 N N . VAL A 1 481 ? 7.646 -12.658 -3.035 1.00 97.19 481 VAL A N 1
ATOM 3847 C CA . VAL A 1 481 ? 9.097 -12.393 -2.940 1.00 97.19 481 VAL A CA 1
ATOM 3848 C C . VAL A 1 481 ? 9.515 -11.771 -1.608 1.00 97.19 481 VAL A C 1
ATOM 3850 O O . VAL A 1 481 ? 10.697 -11.612 -1.346 1.00 97.19 481 VAL A O 1
ATOM 3853 N N . PHE A 1 482 ? 8.566 -11.449 -0.725 1.00 95.88 482 PHE A N 1
ATOM 3854 C CA . PHE A 1 482 ? 8.850 -10.906 0.606 1.00 95.88 482 PHE A CA 1
ATOM 3855 C C . PHE A 1 482 ? 8.370 -11.851 1.710 1.00 95.88 482 PHE A C 1
ATOM 3857 O O . PHE A 1 482 ? 7.243 -12.350 1.656 1.00 95.88 482 PHE A O 1
ATOM 3864 N N . GLY A 1 483 ? 9.186 -12.014 2.757 1.00 92.94 483 GLY A N 1
ATOM 3865 C CA . GLY A 1 483 ? 8.752 -12.641 4.006 1.00 92.94 483 GLY A CA 1
ATOM 3866 C C . GLY A 1 483 ? 7.803 -11.732 4.791 1.00 92.94 483 GLY A C 1
ATOM 3867 O O . GLY A 1 483 ? 7.309 -10.721 4.285 1.00 92.94 483 GLY A O 1
ATOM 3868 N N . CYS A 1 484 ? 7.513 -12.056 6.050 1.00 91.88 484 CYS A N 1
ATOM 3869 C CA . CYS A 1 484 ? 6.598 -11.274 6.890 1.00 91.88 484 CYS A CA 1
ATOM 3870 C C . CYS A 1 484 ? 7.216 -10.004 7.495 1.00 91.88 484 CYS A C 1
ATOM 3872 O O . CYS A 1 484 ? 6.499 -9.139 7.997 1.00 91.88 484 CYS A O 1
ATOM 3874 N N . SER A 1 485 ? 8.524 -9.805 7.332 1.00 88.19 485 SER A N 1
ATOM 3875 C CA . SER A 1 485 ? 9.237 -8.579 7.708 1.00 88.19 485 SER A CA 1
ATOM 3876 C C . SER A 1 485 ? 10.468 -8.360 6.810 1.00 88.19 485 SER A C 1
ATOM 3878 O O . SER A 1 485 ? 10.764 -9.195 5.965 1.00 88.19 485 SER A O 1
ATOM 3880 N N . GLY A 1 486 ? 11.176 -7.235 6.960 1.00 87.75 486 GLY A N 1
ATOM 3881 C CA . GLY A 1 486 ? 12.445 -6.988 6.257 1.00 87.75 486 GLY A CA 1
ATOM 3882 C C . GLY A 1 486 ? 12.300 -6.548 4.795 1.00 87.75 486 GLY A C 1
ATOM 3883 O O . GLY A 1 486 ? 11.520 -5.642 4.494 1.00 87.75 486 GLY A O 1
ATOM 3884 N N . GLY A 1 487 ? 13.099 -7.137 3.903 1.00 90.38 487 GLY A N 1
ATOM 3885 C CA . GLY A 1 487 ? 13.155 -6.820 2.474 1.00 90.38 487 GLY A CA 1
ATOM 3886 C C . GLY A 1 487 ? 13.291 -8.053 1.577 1.00 90.38 487 GLY A C 1
ATOM 3887 O O . GLY A 1 487 ? 13.193 -9.181 2.052 1.00 90.38 487 GLY A O 1
ATOM 3888 N N . SER A 1 488 ? 13.510 -7.828 0.281 1.00 92.19 488 SER A N 1
ATOM 3889 C CA . SER A 1 488 ? 13.766 -8.871 -0.717 1.00 92.19 488 SER A CA 1
ATOM 3890 C C . SER A 1 488 ? 14.960 -8.529 -1.576 1.00 92.19 488 SER A C 1
ATOM 3892 O O . SER A 1 488 ? 15.077 -7.396 -2.034 1.00 92.19 488 SER A O 1
ATOM 3894 N N . SER A 1 489 ? 15.816 -9.506 -1.849 1.00 90.75 489 SER A N 1
ATOM 3895 C CA . SER A 1 489 ? 16.938 -9.321 -2.757 1.00 90.75 489 SER A CA 1
ATOM 3896 C C . SER A 1 489 ? 16.524 -9.362 -4.234 1.00 90.75 489 SER A C 1
ATOM 3898 O O . SER A 1 489 ? 15.510 -9.958 -4.606 1.00 90.75 489 SER A O 1
ATOM 3900 N N . ASN A 1 490 ? 17.290 -8.683 -5.087 1.00 89.94 490 ASN A N 1
ATOM 3901 C CA . ASN A 1 490 ? 17.013 -8.562 -6.519 1.00 89.94 490 ASN A CA 1
ATOM 3902 C C . ASN A 1 490 ? 17.083 -9.895 -7.280 1.00 89.94 490 ASN A C 1
ATOM 3904 O O . ASN A 1 490 ? 16.316 -10.091 -8.216 1.00 89.94 490 ASN A O 1
ATOM 3908 N N . ASP A 1 491 ? 17.933 -10.832 -6.866 1.00 89.06 491 ASP A N 1
ATOM 3909 C CA . ASP A 1 491 ? 18.024 -12.186 -7.422 1.00 89.06 491 ASP A CA 1
ATOM 3910 C C . ASP A 1 491 ? 16.739 -13.005 -7.198 1.00 89.06 491 ASP A C 1
ATOM 3912 O O . ASP A 1 491 ? 16.270 -13.672 -8.122 1.00 89.06 491 ASP A O 1
ATOM 3916 N N . VAL A 1 492 ? 16.114 -12.886 -6.023 1.00 93.06 492 VAL A N 1
ATOM 3917 C CA . VAL A 1 492 ? 14.797 -13.475 -5.722 1.00 93.06 492 VAL A CA 1
ATOM 3918 C C . VAL A 1 492 ? 13.722 -12.879 -6.629 1.00 93.06 492 VAL A C 1
ATOM 3920 O O . VAL A 1 492 ? 12.930 -13.611 -7.226 1.00 93.06 492 VAL A O 1
ATOM 3923 N N . VAL A 1 493 ? 13.708 -11.552 -6.783 1.00 95.12 493 VAL A N 1
ATOM 3924 C CA . VAL A 1 493 ? 12.746 -10.876 -7.666 1.00 95.12 493 VAL A CA 1
ATOM 3925 C C . VAL A 1 493 ? 12.949 -11.315 -9.119 1.00 95.12 493 VAL A C 1
ATOM 3927 O O . VAL A 1 493 ? 11.984 -11.667 -9.795 1.00 95.12 493 VAL A O 1
ATOM 3930 N N . ILE A 1 494 ? 14.195 -11.380 -9.594 1.00 94.31 494 ILE A N 1
ATOM 3931 C CA . ILE A 1 494 ? 14.547 -11.889 -10.928 1.00 94.31 494 ILE A CA 1
ATOM 3932 C C . ILE A 1 494 ? 14.052 -13.331 -11.115 1.00 94.31 494 ILE A C 1
ATOM 3934 O O . ILE A 1 494 ? 13.505 -13.662 -12.171 1.00 94.31 494 ILE A O 1
ATOM 3938 N N . ALA A 1 495 ? 14.207 -14.198 -10.111 1.00 93.69 495 ALA A N 1
ATOM 3939 C CA . ALA A 1 495 ? 13.705 -15.570 -10.164 1.00 93.69 495 ALA A CA 1
ATOM 3940 C C . ALA A 1 495 ? 12.173 -15.616 -10.302 1.00 93.69 495 ALA A C 1
ATOM 3942 O O . ALA A 1 495 ? 11.661 -16.360 -11.141 1.00 93.69 495 ALA A O 1
ATOM 3943 N N . ALA A 1 496 ? 11.449 -14.773 -9.562 1.00 96.75 496 ALA A N 1
ATOM 3944 C CA . ALA A 1 496 ? 9.995 -14.668 -9.661 1.00 96.75 496 ALA A CA 1
ATOM 3945 C C . ALA A 1 496 ? 9.527 -14.157 -11.034 1.00 96.75 496 ALA A C 1
ATOM 3947 O O . ALA A 1 496 ? 8.591 -14.715 -11.608 1.00 96.75 496 ALA A O 1
ATOM 3948 N N . PHE A 1 497 ? 10.205 -13.160 -11.611 1.00 97.00 497 PHE A N 1
ATOM 3949 C CA . PHE A 1 497 ? 9.920 -12.675 -12.968 1.00 97.00 497 PHE A CA 1
ATOM 3950 C C . PHE A 1 497 ? 10.135 -13.758 -14.029 1.00 97.00 497 PHE A C 1
ATOM 3952 O O . PHE A 1 497 ? 9.287 -13.953 -14.902 1.00 97.00 497 PHE A O 1
ATOM 3959 N N . ASN A 1 498 ? 11.230 -14.512 -13.925 1.00 96.06 498 ASN A N 1
ATOM 3960 C CA . ASN A 1 498 ? 11.484 -15.643 -14.813 1.00 96.06 498 ASN A CA 1
ATOM 3961 C C . ASN A 1 498 ? 10.421 -16.740 -14.658 1.00 96.06 498 ASN A C 1
ATOM 3963 O O . ASN A 1 498 ? 9.967 -17.284 -15.662 1.00 96.06 498 ASN A O 1
ATOM 3967 N N . ALA A 1 499 ? 9.990 -17.046 -13.433 1.00 94.75 499 ALA A N 1
ATOM 3968 C CA . ALA A 1 499 ? 8.935 -18.026 -13.187 1.00 94.75 499 ALA A CA 1
ATOM 3969 C C . ALA A 1 499 ? 7.575 -17.574 -13.742 1.00 94.75 499 ALA A C 1
ATOM 3971 O O . ALA A 1 499 ? 6.861 -18.378 -14.341 1.00 94.75 499 ALA A O 1
ATOM 3972 N N . ALA A 1 500 ? 7.234 -16.290 -13.607 1.00 96.81 500 ALA A N 1
ATOM 3973 C CA . ALA A 1 500 ? 6.036 -15.701 -14.202 1.00 96.81 500 ALA A CA 1
ATOM 3974 C C . ALA A 1 500 ? 6.058 -15.779 -15.736 1.00 96.81 500 ALA A C 1
ATOM 3976 O O . ALA A 1 500 ? 5.085 -16.217 -16.353 1.00 96.81 500 ALA A O 1
ATOM 3977 N N . TYR A 1 501 ? 7.190 -15.431 -16.352 1.00 96.56 501 TYR A N 1
ATOM 3978 C CA . TYR A 1 501 ? 7.396 -15.576 -17.791 1.00 96.56 501 TYR A CA 1
ATOM 3979 C C . TYR A 1 501 ? 7.262 -17.041 -18.244 1.00 96.56 501 TYR A C 1
ATOM 3981 O O . TYR A 1 501 ? 6.524 -17.339 -19.182 1.00 96.56 501 TYR A O 1
ATOM 3989 N N . GLN A 1 502 ? 7.910 -17.978 -17.544 1.00 94.50 502 GLN A N 1
ATOM 3990 C CA . GLN A 1 502 ? 7.859 -19.413 -17.856 1.00 94.50 502 GLN A CA 1
ATOM 3991 C C . GLN A 1 502 ? 6.465 -20.023 -17.672 1.00 94.50 502 GLN A C 1
ATOM 3993 O O . GLN A 1 502 ? 6.102 -20.941 -18.405 1.00 94.50 502 GLN A O 1
ATOM 3998 N N . ALA A 1 503 ? 5.668 -19.502 -16.737 1.00 92.06 503 ALA A N 1
ATOM 3999 C CA . ALA A 1 503 ? 4.271 -19.889 -16.565 1.00 92.06 503 ALA A CA 1
ATOM 4000 C C . ALA A 1 503 ? 3.359 -19.378 -17.697 1.00 92.06 503 ALA A C 1
ATOM 4002 O O . ALA A 1 503 ? 2.192 -19.760 -17.758 1.00 92.06 503 ALA A O 1
ATOM 4003 N N . GLY A 1 504 ? 3.874 -18.532 -18.597 1.00 95.50 504 GLY A N 1
ATOM 4004 C CA . GLY A 1 504 ? 3.136 -17.993 -19.737 1.00 95.50 504 GLY A CA 1
ATOM 4005 C C . GLY A 1 504 ? 2.367 -16.710 -19.429 1.00 95.50 504 GLY A C 1
ATOM 4006 O O . GLY A 1 504 ? 1.377 -16.427 -20.107 1.00 95.50 504 GLY A O 1
ATOM 4007 N N . ALA A 1 505 ? 2.780 -15.941 -18.414 1.00 97.69 505 ALA A N 1
ATOM 4008 C CA . ALA A 1 505 ? 2.168 -14.649 -18.118 1.00 97.69 505 ALA A CA 1
ATOM 4009 C C . ALA A 1 505 ? 2.238 -13.726 -19.341 1.00 97.69 505 ALA A C 1
ATOM 4011 O O . ALA A 1 505 ? 3.286 -13.569 -19.961 1.00 97.69 505 ALA A O 1
ATOM 4012 N N . GLN A 1 506 ? 1.117 -13.092 -19.684 1.00 98.25 506 GLN A N 1
ATOM 4013 C CA . GLN A 1 506 ? 1.055 -12.120 -20.782 1.00 98.25 506 GLN A CA 1
ATOM 4014 C C . GLN A 1 506 ? 1.337 -10.696 -20.296 1.00 98.25 506 GLN A C 1
ATOM 4016 O O . GLN A 1 506 ? 1.639 -9.809 -21.104 1.00 98.25 506 GLN A O 1
ATOM 4021 N N . ILE A 1 507 ? 1.172 -10.482 -18.989 1.00 98.62 507 ILE A N 1
ATOM 4022 C CA . ILE A 1 507 ? 1.411 -9.234 -18.274 1.00 98.62 507 ILE A CA 1
ATOM 4023 C C . ILE A 1 507 ? 2.037 -9.592 -16.923 1.00 98.62 507 ILE A C 1
ATOM 4025 O O . ILE A 1 507 ? 1.535 -10.491 -16.249 1.00 98.62 507 ILE A O 1
ATOM 4029 N N . ILE A 1 508 ? 3.093 -8.894 -16.513 1.00 98.62 508 ILE A N 1
ATOM 4030 C CA . ILE A 1 508 ? 3.679 -9.008 -15.172 1.00 98.62 508 ILE A CA 1
ATOM 4031 C C . ILE A 1 508 ? 3.644 -7.627 -14.521 1.00 98.62 508 ILE A C 1
ATOM 4033 O O . ILE A 1 508 ? 4.127 -6.654 -15.091 1.00 98.62 508 ILE A O 1
ATOM 4037 N N . THR A 1 509 ? 3.074 -7.526 -13.324 1.00 98.44 509 THR A N 1
ATOM 4038 C CA . THR A 1 509 ? 3.064 -6.287 -12.543 1.00 98.44 509 THR A CA 1
ATOM 4039 C C . THR A 1 509 ? 3.817 -6.469 -11.239 1.00 98.44 509 THR A C 1
ATOM 4041 O O . THR A 1 509 ? 3.644 -7.475 -10.548 1.00 98.44 509 THR A O 1
ATOM 4044 N N . ALA A 1 510 ? 4.624 -5.475 -10.884 1.00 96.94 510 ALA A N 1
ATOM 4045 C CA . ALA A 1 510 ? 5.342 -5.444 -9.621 1.00 96.94 510 ALA A CA 1
ATOM 4046 C C . ALA A 1 510 ? 5.281 -4.052 -8.994 1.00 96.94 510 ALA A C 1
ATOM 4048 O O . ALA A 1 510 ? 5.352 -3.024 -9.666 1.00 96.94 510 ALA A O 1
ATOM 4049 N N . SER A 1 511 ? 5.113 -4.029 -7.678 1.00 92.38 511 SER A N 1
ATOM 4050 C CA . SER A 1 511 ? 4.984 -2.807 -6.881 1.00 92.38 511 SER A CA 1
ATOM 4051 C C . SER A 1 511 ? 6.042 -2.776 -5.786 1.00 92.38 511 SER A C 1
ATOM 4053 O O . SER A 1 511 ? 5.758 -2.686 -4.593 1.00 92.38 511 SER A O 1
ATOM 4055 N N . LEU A 1 512 ? 7.287 -2.906 -6.236 1.00 90.88 512 LEU A N 1
ATOM 4056 C CA . LEU A 1 512 ? 8.499 -2.949 -5.433 1.00 90.88 512 LEU A CA 1
ATOM 4057 C C . LEU A 1 512 ? 9.610 -2.183 -6.147 1.00 90.88 512 LEU A C 1
ATOM 4059 O O . LEU A 1 512 ? 9.571 -1.996 -7.363 1.00 90.88 512 LEU A O 1
ATOM 4063 N N . GLY A 1 513 ? 10.616 -1.781 -5.382 1.00 86.44 513 GLY A N 1
ATOM 4064 C CA . GLY A 1 513 ? 11.806 -1.133 -5.904 1.00 86.44 513 GLY A CA 1
ATOM 4065 C C . GLY A 1 513 ? 12.463 -0.244 -4.860 1.00 86.44 513 GLY A C 1
ATOM 4066 O O . GLY A 1 513 ? 12.032 -0.155 -3.709 1.00 86.44 513 GLY A O 1
ATOM 4067 N N . SER A 1 514 ? 13.524 0.423 -5.282 1.00 85.12 514 SER A N 1
ATOM 4068 C CA . SER A 1 514 ? 14.238 1.429 -4.506 1.00 85.12 514 SER A CA 1
ATOM 4069 C C . SER A 1 514 ? 14.728 2.528 -5.445 1.00 85.12 514 SER A C 1
ATOM 4071 O O . SER A 1 514 ? 14.963 2.234 -6.622 1.00 85.12 514 SER A O 1
ATOM 4073 N N . PRO A 1 515 ? 14.943 3.761 -4.954 1.00 84.06 515 PRO A N 1
ATOM 4074 C CA . PRO A 1 515 ? 15.553 4.818 -5.752 1.00 84.06 515 PRO A CA 1
ATOM 4075 C C . PRO A 1 515 ? 16.875 4.358 -6.376 1.00 84.06 515 PRO A C 1
ATOM 4077 O O . PRO A 1 515 ? 17.828 4.032 -5.669 1.00 84.06 515 PRO A O 1
ATOM 4080 N N . SER A 1 516 ? 16.901 4.277 -7.702 1.00 81.44 516 SER A N 1
ATOM 4081 C CA . SER A 1 516 ? 18.069 3.966 -8.522 1.00 81.44 516 SER A CA 1
ATOM 4082 C C . SER A 1 516 ? 17.696 4.228 -9.979 1.00 81.44 516 SER A C 1
ATOM 4084 O O . SER A 1 516 ? 16.745 3.657 -10.509 1.00 81.44 516 SER A O 1
ATOM 4086 N N . GLY A 1 517 ? 18.437 5.132 -10.615 1.00 77.62 517 GLY A N 1
ATOM 4087 C CA . GLY A 1 517 ? 18.144 5.625 -11.956 1.00 77.62 517 GLY A CA 1
ATOM 4088 C C . GLY A 1 517 ? 19.025 5.038 -13.058 1.00 77.62 517 GLY A C 1
ATOM 4089 O O . GLY A 1 517 ? 19.098 5.663 -14.106 1.00 77.62 517 GLY A O 1
ATOM 4090 N N . TRP A 1 518 ? 19.710 3.912 -12.847 1.00 86.94 518 TRP A N 1
ATOM 4091 C CA . TRP A 1 518 ? 20.608 3.297 -13.844 1.00 86.94 518 TRP A CA 1
ATOM 4092 C C . TRP A 1 518 ? 19.931 2.132 -14.564 1.00 86.94 518 TRP A C 1
ATOM 4094 O O . TRP A 1 518 ? 19.522 1.169 -13.909 1.00 86.94 518 TRP A O 1
ATOM 4104 N N . THR A 1 519 ? 19.766 2.224 -15.882 1.00 86.88 519 THR A N 1
ATOM 4105 C CA . THR A 1 519 ? 19.053 1.212 -16.681 1.00 86.88 519 THR A CA 1
ATOM 4106 C C . THR A 1 519 ? 19.792 -0.121 -16.759 1.00 86.88 519 THR A C 1
ATOM 4108 O O . THR A 1 519 ? 19.180 -1.155 -17.009 1.00 86.88 519 THR A O 1
ATOM 4111 N N . GLU A 1 520 ? 21.087 -0.136 -16.446 1.00 85.00 520 GLU A N 1
ATOM 4112 C CA . GLU A 1 520 ? 21.915 -1.340 -16.399 1.00 85.00 520 GLU A CA 1
ATOM 4113 C C . GLU A 1 520 ? 21.756 -2.149 -15.103 1.00 85.00 520 GLU A C 1
ATOM 4115 O O . GLU A 1 520 ? 22.459 -3.148 -14.907 1.00 85.00 520 GLU A O 1
ATOM 4120 N N . ASP A 1 521 ? 20.847 -1.739 -14.210 1.00 87.06 521 ASP A N 1
ATOM 4121 C CA . ASP A 1 521 ? 20.470 -2.539 -13.049 1.00 87.06 521 ASP A CA 1
ATOM 4122 C C . ASP A 1 521 ? 20.042 -3.955 -13.496 1.00 87.06 521 ASP A C 1
ATOM 4124 O O . ASP A 1 521 ? 19.252 -4.096 -14.435 1.00 87.06 521 ASP A O 1
ATOM 4128 N N . PRO A 1 522 ? 20.533 -5.027 -12.843 1.00 88.06 522 PRO A N 1
ATOM 4129 C CA . PRO A 1 522 ? 20.242 -6.399 -13.254 1.00 88.06 522 PRO A CA 1
ATOM 4130 C C . PRO A 1 522 ? 18.752 -6.713 -13.366 1.00 88.06 522 PRO A C 1
ATOM 4132 O O . PRO A 1 522 ? 18.352 -7.443 -14.273 1.00 88.06 522 PRO A O 1
ATOM 4135 N N . LEU A 1 523 ? 17.931 -6.178 -12.458 1.00 90.88 523 LEU A N 1
ATOM 4136 C CA . LEU A 1 523 ? 16.493 -6.391 -12.499 1.00 90.88 523 LEU A CA 1
ATOM 4137 C C . LEU A 1 523 ? 15.887 -5.648 -13.693 1.00 90.88 523 LEU A C 1
ATOM 4139 O O . LEU A 1 523 ? 15.126 -6.259 -14.438 1.00 90.88 523 LEU A O 1
ATOM 4143 N N . ALA A 1 524 ? 16.272 -4.390 -13.933 1.00 91.56 524 ALA A N 1
ATOM 4144 C CA . ALA A 1 524 ? 15.819 -3.626 -15.099 1.00 91.56 524 ALA A CA 1
ATOM 4145 C C . ALA A 1 524 ? 16.149 -4.349 -16.417 1.00 91.56 524 ALA A C 1
ATOM 4147 O O . ALA A 1 524 ? 15.253 -4.599 -17.220 1.00 91.56 524 ALA A O 1
ATOM 4148 N N . VAL A 1 525 ? 17.393 -4.813 -16.580 1.00 90.94 525 VAL A N 1
ATOM 4149 C CA . VAL A 1 525 ? 17.845 -5.545 -17.776 1.00 90.94 525 VAL A CA 1
ATOM 4150 C C . VAL A 1 525 ? 17.084 -6.859 -17.979 1.00 90.94 525 VAL A C 1
ATOM 4152 O O . VAL A 1 525 ? 16.778 -7.237 -19.113 1.00 90.94 525 VAL A O 1
ATOM 4155 N N . VAL A 1 526 ? 16.801 -7.606 -16.907 1.00 91.62 526 VAL A N 1
ATOM 4156 C CA . VAL A 1 526 ? 16.018 -8.848 -17.010 1.00 91.62 526 VAL A CA 1
ATOM 4157 C C . VAL A 1 526 ? 14.580 -8.548 -17.417 1.00 91.62 526 VAL A C 1
ATOM 4159 O O . VAL A 1 526 ? 14.048 -9.233 -18.291 1.00 91.62 526 VAL A O 1
ATOM 4162 N N . VAL A 1 527 ? 13.956 -7.541 -16.807 1.00 94.19 527 VAL A N 1
ATOM 4163 C CA . VAL A 1 527 ? 12.570 -7.177 -17.111 1.00 94.19 527 VAL A CA 1
ATOM 4164 C C . VAL A 1 527 ? 12.458 -6.655 -18.545 1.00 94.19 527 VAL A C 1
ATOM 4166 O O . VAL A 1 527 ? 11.556 -7.099 -19.250 1.00 94.19 527 VAL A O 1
ATOM 4169 N N . ASP A 1 528 ? 13.396 -5.830 -19.019 1.00 92.75 528 ASP A N 1
ATOM 4170 C CA . ASP A 1 528 ? 13.450 -5.375 -20.418 1.00 92.75 528 ASP A CA 1
ATOM 4171 C C . ASP A 1 528 ? 13.481 -6.559 -21.395 1.00 92.75 528 ASP A C 1
ATOM 4173 O O . ASP A 1 528 ? 12.689 -6.623 -22.331 1.00 92.75 528 ASP A O 1
ATOM 4177 N N . ARG A 1 529 ? 14.299 -7.585 -21.129 1.00 93.31 529 ARG A N 1
ATOM 4178 C CA . ARG A 1 529 ? 14.341 -8.797 -21.972 1.00 93.31 529 ARG A CA 1
ATOM 4179 C C . ARG A 1 529 ? 13.029 -9.583 -21.975 1.00 93.31 529 ARG A C 1
ATOM 4181 O O . ARG A 1 529 ? 12.712 -10.242 -22.964 1.00 93.31 529 ARG A O 1
ATOM 4188 N N . ILE A 1 530 ? 12.287 -9.565 -20.869 1.00 95.56 530 ILE A N 1
ATOM 4189 C CA . ILE A 1 530 ? 10.952 -10.176 -20.794 1.00 95.56 530 ILE A CA 1
ATOM 4190 C C . ILE A 1 530 ? 9.953 -9.360 -21.629 1.00 95.56 530 ILE A C 1
ATOM 4192 O O . ILE A 1 530 ? 9.117 -9.946 -22.324 1.00 95.56 530 ILE A O 1
ATOM 4196 N N . VAL A 1 531 ? 10.081 -8.029 -21.627 1.00 96.31 531 VAL A N 1
ATOM 4197 C CA . VAL A 1 531 ? 9.293 -7.144 -22.495 1.00 96.31 531 VAL A CA 1
ATOM 4198 C C . VAL A 1 531 ? 9.599 -7.390 -23.970 1.00 96.31 531 VAL A C 1
ATOM 4200 O O . VAL A 1 531 ? 8.664 -7.596 -24.747 1.00 96.31 531 VAL A O 1
ATOM 4203 N N . ASP A 1 532 ? 10.875 -7.505 -24.341 1.00 93.88 532 ASP A N 1
ATOM 4204 C CA . ASP A 1 532 ? 11.320 -7.871 -25.695 1.00 93.88 532 ASP A CA 1
ATOM 4205 C C . ASP A 1 532 ? 10.761 -9.223 -26.162 1.00 93.88 532 ASP A C 1
ATOM 4207 O O . ASP A 1 532 ? 10.499 -9.434 -27.350 1.00 93.88 532 ASP A O 1
ATOM 4211 N N . ALA A 1 533 ? 10.549 -10.155 -25.229 1.00 95.19 533 ALA A N 1
ATOM 4212 C CA . ALA A 1 533 ? 9.930 -11.450 -25.498 1.00 95.19 533 ALA A CA 1
ATOM 4213 C C . ALA A 1 533 ? 8.394 -11.380 -25.660 1.00 95.19 533 ALA A C 1
ATOM 4215 O O . ALA A 1 533 ? 7.755 -12.403 -25.913 1.00 95.19 533 ALA A O 1
ATOM 4216 N N . GLY A 1 534 ? 7.793 -10.190 -25.555 1.00 94.69 534 GLY A N 1
ATOM 4217 C CA . GLY A 1 534 ? 6.375 -9.931 -25.818 1.00 94.69 534 GLY A CA 1
ATOM 4218 C C . GLY A 1 534 ? 5.471 -9.908 -24.582 1.00 94.69 534 GLY A C 1
ATOM 4219 O O . GLY A 1 534 ? 4.243 -9.865 -24.730 1.00 94.69 534 GLY A O 1
ATOM 4220 N N . VAL A 1 535 ? 6.038 -9.926 -23.372 1.00 97.75 535 VAL A N 1
ATOM 4221 C CA . VAL A 1 535 ? 5.284 -9.877 -22.110 1.00 97.75 535 VAL A CA 1
ATOM 4222 C C . VAL A 1 535 ? 5.302 -8.462 -21.545 1.00 97.75 535 VAL A C 1
ATOM 4224 O O . VAL A 1 535 ? 6.352 -7.909 -21.257 1.00 97.75 535 VAL A O 1
ATOM 4227 N N . SER A 1 536 ? 4.134 -7.847 -21.369 1.00 97.19 536 SER A N 1
ATOM 4228 C CA . SER A 1 536 ? 4.066 -6.460 -20.892 1.00 97.19 536 SER A CA 1
ATOM 4229 C C . SER A 1 536 ? 4.396 -6.378 -19.398 1.00 97.19 536 SER A C 1
ATOM 4231 O O . SER A 1 536 ? 3.716 -7.015 -18.596 1.00 97.19 536 SER A O 1
ATOM 4233 N N . CYS A 1 537 ? 5.382 -5.568 -19.013 1.00 97.62 537 CYS A N 1
ATOM 4234 C CA . CYS A 1 537 ? 5.784 -5.404 -17.615 1.00 97.62 537 CYS A CA 1
ATOM 4235 C C . CYS A 1 537 ? 5.455 -3.998 -17.098 1.00 97.62 537 CYS A C 1
ATOM 4237 O O . CYS A 1 537 ? 5.889 -3.005 -17.685 1.00 97.62 537 CYS A O 1
ATOM 4239 N N . THR A 1 538 ? 4.719 -3.912 -15.987 1.00 97.50 538 THR A N 1
ATOM 4240 C CA . THR A 1 538 ? 4.379 -2.645 -15.320 1.00 97.50 538 THR A CA 1
ATOM 4241 C C . THR A 1 538 ? 5.037 -2.552 -13.951 1.00 97.50 538 THR A C 1
ATOM 4243 O O . THR A 1 538 ? 4.912 -3.467 -13.133 1.00 97.50 538 THR A O 1
ATOM 4246 N N . PHE A 1 539 ? 5.684 -1.421 -13.679 1.00 95.75 539 PHE A N 1
ATOM 4247 C CA . PHE A 1 539 ? 6.340 -1.148 -12.402 1.00 95.75 539 PHE A CA 1
ATOM 4248 C C . PHE A 1 539 ? 5.893 0.181 -11.799 1.00 95.75 539 PHE A C 1
ATOM 4250 O O . PHE A 1 539 ? 5.666 1.169 -12.497 1.00 95.75 539 PHE A O 1
ATOM 4257 N N . SER A 1 540 ? 5.802 0.222 -10.473 1.00 94.81 540 SER A N 1
ATOM 4258 C CA . SER A 1 540 ? 5.591 1.463 -9.727 1.00 94.81 540 SER A CA 1
ATOM 4259 C C . SER A 1 540 ? 6.786 2.407 -9.895 1.00 94.81 540 SER A C 1
ATOM 4261 O O . SER A 1 540 ? 7.922 1.996 -9.667 1.00 94.81 540 SER A O 1
ATOM 4263 N N . ALA A 1 541 ? 6.547 3.679 -10.226 1.00 93.88 541 ALA A N 1
ATOM 4264 C CA . ALA A 1 541 ? 7.623 4.655 -10.434 1.00 93.88 541 ALA A CA 1
ATOM 4265 C C . ALA A 1 541 ? 8.434 4.984 -9.165 1.00 93.88 541 ALA A C 1
ATOM 4267 O O . ALA A 1 541 ? 9.566 5.459 -9.268 1.00 93.88 541 ALA A O 1
ATOM 4268 N N . GLY A 1 542 ? 7.864 4.737 -7.981 1.00 91.94 542 GLY A N 1
ATOM 4269 C CA . GLY A 1 542 ? 8.449 5.059 -6.680 1.00 91.94 542 GLY A CA 1
ATOM 4270 C C . GLY A 1 542 ? 7.645 6.117 -5.920 1.00 91.94 542 GLY A C 1
ATOM 4271 O O . GLY A 1 542 ? 6.802 6.816 -6.487 1.00 91.94 542 GLY A O 1
ATOM 4272 N N . ASN A 1 543 ? 7.886 6.213 -4.609 1.00 92.25 543 ASN A N 1
ATOM 4273 C CA . ASN A 1 543 ? 7.150 7.099 -3.697 1.00 92.25 543 ASN A CA 1
ATOM 4274 C C . ASN A 1 543 ? 8.052 8.187 -3.075 1.00 92.25 543 ASN A C 1
ATOM 4276 O O . ASN A 1 543 ? 7.800 8.650 -1.961 1.00 92.25 543 ASN A O 1
ATOM 4280 N N . ASN A 1 544 ? 9.117 8.583 -3.779 1.00 90.12 544 ASN A N 1
ATOM 4281 C CA . ASN A 1 544 ? 10.125 9.535 -3.306 1.00 90.12 544 ASN A CA 1
ATOM 4282 C C . ASN A 1 544 ? 9.992 10.917 -3.962 1.00 90.12 544 ASN A C 1
ATOM 4284 O O . ASN A 1 544 ? 10.963 11.658 -4.056 1.00 90.12 544 ASN A O 1
ATOM 4288 N N . GLY A 1 545 ? 8.791 11.295 -4.402 1.00 87.94 545 GLY A N 1
ATOM 4289 C CA . GLY A 1 545 ? 8.573 12.547 -5.128 1.00 87.94 545 GLY A CA 1
ATOM 4290 C C . GLY A 1 545 ? 8.910 13.818 -4.345 1.00 87.94 545 GLY A C 1
ATOM 4291 O O . GLY A 1 545 ? 9.294 14.819 -4.945 1.00 87.94 545 GLY A O 1
ATOM 4292 N N . ASN A 1 546 ? 8.861 13.760 -3.011 1.00 86.19 546 ASN A N 1
ATOM 4293 C CA . ASN A 1 546 ? 9.275 14.865 -2.141 1.00 86.19 546 ASN A CA 1
ATOM 4294 C C . ASN A 1 546 ? 10.786 15.153 -2.198 1.00 86.19 546 ASN A C 1
ATOM 4296 O O . ASN A 1 546 ? 11.196 16.250 -1.826 1.00 86.19 546 ASN A O 1
ATOM 4300 N N . GLU A 1 547 ? 11.600 14.196 -2.653 1.00 88.06 547 GLU A N 1
ATOM 4301 C CA . GLU A 1 547 ? 13.053 14.358 -2.802 1.00 88.06 547 GLU A CA 1
ATOM 4302 C C . GLU A 1 547 ? 13.424 15.129 -4.085 1.00 88.06 547 GLU A C 1
ATOM 4304 O O . GLU A 1 547 ? 14.522 15.672 -4.196 1.00 88.06 547 GLU A O 1
ATOM 4309 N N . GLY A 1 548 ? 12.493 15.228 -5.044 1.00 86.62 548 GLY A N 1
ATOM 4310 C CA . GLY A 1 548 ? 12.665 15.946 -6.306 1.00 86.62 548 GLY A CA 1
ATOM 4311 C C . GLY A 1 548 ? 12.994 15.048 -7.505 1.00 86.62 548 GLY A C 1
ATOM 4312 O O . GLY A 1 548 ? 12.584 13.889 -7.577 1.00 86.62 548 GLY A O 1
ATOM 4313 N N . LEU A 1 549 ? 13.680 15.630 -8.496 1.00 89.56 549 LEU A N 1
ATOM 4314 C CA . LEU A 1 549 ? 14.070 14.957 -9.744 1.00 89.56 549 LEU A CA 1
ATOM 4315 C C . LEU A 1 549 ? 15.163 13.902 -9.489 1.00 89.56 549 LEU A C 1
ATOM 4317 O O . LEU A 1 549 ? 15.867 13.975 -8.485 1.00 89.56 549 LEU A O 1
ATOM 4321 N N . PHE A 1 550 ? 15.355 12.975 -10.436 1.00 88.75 550 PHE A N 1
ATOM 4322 C CA . PHE A 1 550 ? 16.370 11.903 -10.380 1.00 88.75 550 PHE A CA 1
ATOM 4323 C C . PHE A 1 550 ? 16.118 10.809 -9.330 1.00 88.75 550 PHE A C 1
ATOM 4325 O O . PHE A 1 550 ? 17.030 10.091 -8.930 1.00 88.75 550 PHE A O 1
ATOM 4332 N N . PHE A 1 551 ? 14.859 10.636 -8.923 1.00 88.81 551 PHE A N 1
ATOM 4333 C CA . PHE A 1 551 ? 14.424 9.606 -7.971 1.00 88.81 551 PHE A CA 1
ATOM 4334 C C . PHE A 1 551 ? 13.634 8.470 -8.636 1.00 88.81 551 PHE A C 1
ATOM 4336 O O . PHE A 1 551 ? 12.760 7.853 -8.017 1.00 88.81 551 PHE A O 1
ATOM 4343 N N . ALA A 1 552 ? 13.944 8.188 -9.906 1.00 85.94 552 ALA A N 1
ATOM 4344 C CA . ALA A 1 552 ? 13.428 7.016 -10.602 1.00 85.94 552 ALA A CA 1
ATOM 4345 C C . ALA A 1 552 ? 13.744 5.741 -9.800 1.00 85.94 552 ALA A C 1
ATOM 4347 O O . ALA A 1 552 ? 14.841 5.588 -9.256 1.00 85.94 552 ALA A O 1
ATOM 4348 N N . SER A 1 553 ? 12.764 4.845 -9.693 1.00 89.25 553 SER A N 1
ATOM 4349 C CA . SER A 1 553 ? 12.939 3.553 -9.029 1.00 89.25 553 SER A CA 1
ATOM 4350 C C . SER A 1 553 ? 13.575 2.535 -9.971 1.00 89.25 553 SER A C 1
ATOM 4352 O O . SER A 1 553 ? 13.248 2.500 -11.160 1.00 89.25 553 SER A O 1
ATOM 4354 N N . THR A 1 554 ? 14.410 1.651 -9.420 1.00 87.31 554 THR A N 1
ATOM 4355 C CA . THR A 1 554 ? 14.917 0.507 -10.183 1.00 87.31 554 THR A CA 1
ATOM 4356 C C . THR A 1 554 ? 13.791 -0.421 -10.623 1.00 87.31 554 THR A C 1
ATOM 4358 O O . THR A 1 554 ? 12.717 -0.469 -10.009 1.00 87.31 554 THR A O 1
ATOM 4361 N N . ALA A 1 555 ? 14.077 -1.123 -11.715 1.00 85.50 555 ALA A N 1
ATOM 4362 C CA . ALA A 1 555 ? 13.207 -1.875 -12.604 1.00 85.50 555 ALA A CA 1
ATOM 4363 C C . ALA A 1 555 ? 12.194 -1.019 -13.371 1.00 85.50 555 ALA A C 1
ATOM 4365 O O . ALA A 1 555 ? 12.037 -1.218 -14.570 1.00 85.50 555 ALA A O 1
ATOM 4366 N N . ALA A 1 556 ? 11.575 -0.016 -12.739 1.00 91.38 556 ALA A N 1
ATOM 4367 C CA . ALA A 1 556 ? 10.737 0.960 -13.445 1.00 91.38 556 ALA A CA 1
ATOM 4368 C C . ALA A 1 556 ? 11.545 1.782 -14.467 1.00 91.38 556 ALA A C 1
ATOM 4370 O O . ALA A 1 556 ? 11.028 2.237 -15.481 1.00 91.38 556 ALA A O 1
ATOM 4371 N N . ASN A 1 557 ? 12.834 1.968 -14.207 1.00 88.69 557 ASN A N 1
ATOM 4372 C CA . ASN A 1 557 ? 13.755 2.666 -15.086 1.00 88.69 557 ASN A CA 1
ATOM 4373 C C . ASN A 1 557 ? 14.237 1.850 -16.299 1.00 88.69 557 ASN A C 1
ATOM 4375 O O . ASN A 1 557 ? 14.919 2.442 -17.129 1.00 88.69 557 ASN A O 1
ATOM 4379 N N . GLY A 1 558 ? 13.898 0.559 -16.425 1.00 89.56 558 GLY A N 1
ATOM 4380 C CA . GLY A 1 558 ? 14.226 -0.230 -17.622 1.00 89.56 558 GLY A CA 1
ATOM 4381 C C . GLY A 1 558 ? 13.663 0.416 -18.888 1.00 89.56 558 GLY A C 1
ATOM 4382 O O . GLY A 1 558 ? 12.639 1.096 -18.830 1.00 89.56 558 GLY A O 1
ATOM 4383 N N . ILE A 1 559 ? 14.353 0.275 -20.015 1.00 89.19 559 ILE A N 1
ATOM 4384 C CA . ILE A 1 559 ? 14.081 1.038 -21.240 1.00 89.19 559 ILE A CA 1
ATOM 4385 C C . ILE A 1 559 ? 12.652 0.787 -21.735 1.00 89.19 559 ILE A C 1
ATOM 4387 O O . ILE A 1 559 ? 11.913 1.748 -21.956 1.00 89.19 559 ILE A O 1
ATOM 4391 N N . ASP A 1 560 ? 12.241 -0.477 -21.817 1.00 90.75 560 ASP A N 1
ATOM 4392 C CA . ASP A 1 560 ? 10.944 -0.896 -22.356 1.00 90.75 560 ASP A CA 1
ATOM 4393 C C . ASP A 1 560 ? 9.921 -1.238 -21.253 1.00 90.75 560 ASP A C 1
ATOM 4395 O O . ASP A 1 560 ? 8.740 -1.482 -21.522 1.00 90.75 560 ASP A O 1
ATOM 4399 N N . VAL A 1 561 ? 10.335 -1.204 -19.981 1.00 93.50 561 VAL A N 1
ATOM 4400 C CA . VAL A 1 561 ? 9.432 -1.355 -18.829 1.00 93.50 561 VAL A CA 1
ATOM 4401 C C . VAL A 1 561 ? 8.494 -0.158 -18.703 1.00 93.50 561 VAL A C 1
ATOM 4403 O O . VAL A 1 561 ? 8.929 0.988 -18.693 1.00 93.50 561 VAL A O 1
ATOM 4406 N N . THR A 1 562 ? 7.195 -0.393 -18.512 1.00 95.31 562 THR A N 1
ATOM 4407 C CA . THR A 1 562 ? 6.241 0.708 -18.308 1.00 95.31 562 THR A CA 1
ATOM 4408 C C . THR A 1 562 ? 6.260 1.171 -16.847 1.00 95.31 562 THR A C 1
ATOM 4410 O O . THR A 1 562 ? 5.769 0.462 -15.962 1.00 95.31 562 THR A O 1
ATOM 4413 N N . ALA A 1 563 ? 6.798 2.364 -16.583 1.00 95.50 563 ALA A N 1
ATOM 4414 C CA . ALA A 1 563 ? 6.810 2.966 -15.253 1.00 95.50 563 ALA A CA 1
ATOM 4415 C C . ALA A 1 563 ? 5.549 3.792 -15.008 1.00 95.50 563 ALA A C 1
ATOM 4417 O O . ALA A 1 563 ? 5.170 4.636 -15.823 1.00 95.50 563 ALA A O 1
ATOM 4418 N N . ILE A 1 564 ? 4.917 3.570 -13.854 1.00 96.88 564 ILE A N 1
ATOM 4419 C CA . ILE A 1 564 ? 3.595 4.119 -13.555 1.00 96.88 564 ILE A CA 1
ATOM 4420 C C . ILE A 1 564 ? 3.649 5.102 -12.382 1.00 96.88 564 ILE A C 1
ATOM 4422 O O . ILE A 1 564 ? 3.968 4.730 -11.248 1.00 96.88 564 ILE A O 1
ATOM 4426 N N . GLY A 1 565 ? 3.317 6.364 -12.660 1.00 95.81 565 GLY A N 1
ATOM 4427 C CA . GLY A 1 565 ? 3.117 7.419 -11.667 1.00 95.81 565 GLY A CA 1
ATOM 4428 C C . GLY A 1 565 ? 1.735 7.362 -11.005 1.00 95.81 565 GLY A C 1
ATOM 4429 O O . GLY A 1 565 ? 0.812 6.710 -11.495 1.00 95.81 565 GLY A O 1
ATOM 4430 N N . SER A 1 566 ? 1.576 8.067 -9.884 1.00 96.12 566 SER A N 1
ATOM 4431 C CA . SER A 1 566 ? 0.332 8.076 -9.104 1.00 96.12 566 SER A CA 1
ATOM 4432 C C . SER A 1 566 ? -0.423 9.394 -9.250 1.00 96.12 566 SER A C 1
ATOM 4434 O O . SER A 1 566 ? 0.157 10.470 -9.115 1.00 96.12 566 SER A O 1
ATOM 4436 N N . VAL A 1 567 ? -1.733 9.291 -9.469 1.00 95.50 567 VAL A N 1
ATOM 4437 C CA . VAL A 1 567 ? -2.710 10.386 -9.403 1.00 95.50 567 VAL A CA 1
ATOM 4438 C C . VAL A 1 567 ? -3.657 10.120 -8.237 1.00 95.50 567 VAL A C 1
ATOM 4440 O O . VAL A 1 567 ? -4.107 8.988 -8.031 1.00 95.50 567 VAL A O 1
ATOM 4443 N N . ASP A 1 568 ? -3.979 11.157 -7.472 1.00 90.31 568 ASP A N 1
ATOM 4444 C CA . ASP A 1 568 ? -4.921 11.041 -6.363 1.00 90.31 568 ASP A CA 1
ATOM 4445 C C . ASP A 1 568 ? -6.354 10.884 -6.881 1.00 90.31 568 ASP A C 1
ATOM 4447 O O . ASP A 1 568 ? -6.811 11.630 -7.753 1.00 90.31 568 ASP A O 1
ATOM 4451 N N . SER A 1 569 ? -7.091 9.924 -6.317 1.00 89.56 569 SER A N 1
ATOM 4452 C CA . SER A 1 569 ? -8.497 9.702 -6.649 1.00 89.56 569 SER A CA 1
ATOM 4453 C C . SER A 1 569 ? -9.329 10.975 -6.436 1.00 89.56 569 SER A C 1
ATOM 4455 O O . SER A 1 569 ? -9.171 11.676 -5.433 1.00 89.56 569 SER A O 1
ATOM 4457 N N . ILE A 1 570 ? -10.254 11.253 -7.364 1.00 83.38 570 ILE A N 1
ATOM 4458 C CA . ILE A 1 570 ? -11.223 12.365 -7.275 1.00 83.38 570 ILE A CA 1
ATOM 4459 C C . ILE A 1 570 ? -12.238 12.185 -6.138 1.00 83.38 570 ILE A C 1
ATOM 4461 O O . ILE A 1 570 ? -12.932 13.128 -5.765 1.00 83.38 570 ILE A O 1
ATOM 4465 N N . ILE A 1 571 ? -12.311 10.979 -5.575 1.00 81.56 571 ILE A N 1
ATOM 4466 C CA . ILE A 1 571 ? -13.086 10.648 -4.384 1.00 81.56 571 ILE A CA 1
ATOM 4467 C C . ILE A 1 571 ? -12.136 10.112 -3.323 1.00 81.56 571 ILE A C 1
ATOM 4469 O O . ILE A 1 571 ? -11.351 9.203 -3.599 1.00 81.56 571 ILE A O 1
ATOM 4473 N N . THR A 1 572 ? -12.265 10.620 -2.102 1.00 75.19 572 THR A N 1
ATOM 4474 C CA . THR A 1 572 ? -11.612 10.054 -0.923 1.00 75.19 572 THR A CA 1
ATOM 4475 C C . THR A 1 572 ? -12.584 9.081 -0.262 1.00 75.19 572 THR A C 1
ATOM 4477 O O . THR A 1 572 ? -13.542 9.528 0.379 1.00 75.19 572 THR A O 1
ATOM 4480 N N . PRO A 1 573 ? -12.399 7.756 -0.412 1.00 75.88 573 PRO A N 1
ATOM 4481 C CA . PRO A 1 573 ? -13.150 6.808 0.390 1.00 75.88 573 PRO A CA 1
ATOM 4482 C C . PRO A 1 573 ? -12.772 6.986 1.866 1.00 75.88 573 PRO A C 1
ATOM 4484 O O . PRO A 1 573 ? -11.625 7.264 2.220 1.00 75.88 573 PRO A O 1
ATOM 4487 N N . GLN A 1 574 ? -13.755 6.852 2.741 1.00 73.12 574 GLN A N 1
ATOM 4488 C CA . GLN A 1 574 ? -13.587 6.883 4.185 1.00 73.12 574 GLN A CA 1
ATOM 4489 C C . GLN A 1 574 ? -14.294 5.689 4.791 1.00 73.12 574 GLN A C 1
ATOM 4491 O O . GLN A 1 574 ? -15.322 5.242 4.293 1.00 73.12 574 GLN A O 1
ATOM 4496 N N . ILE A 1 575 ? -13.723 5.180 5.872 1.00 73.38 575 ILE A N 1
ATOM 4497 C CA . ILE A 1 575 ? -14.176 3.963 6.528 1.00 73.38 575 ILE A CA 1
ATOM 4498 C C . ILE A 1 575 ? -14.812 4.363 7.849 1.00 73.38 575 ILE A C 1
ATOM 4500 O O . ILE A 1 575 ? -14.129 4.914 8.715 1.00 73.38 575 ILE A O 1
ATOM 4504 N N . MET A 1 576 ? -16.109 4.093 7.977 1.00 75.19 576 MET A N 1
ATOM 4505 C CA . MET A 1 576 ? -16.868 4.350 9.193 1.00 75.19 576 MET A CA 1
ATOM 4506 C C . MET A 1 576 ? -16.899 3.104 10.068 1.00 75.19 576 MET A C 1
ATOM 4508 O O . MET A 1 576 ? -17.221 2.013 9.601 1.00 75.19 576 MET A O 1
ATOM 4512 N N . TYR A 1 577 ? -16.613 3.296 11.346 1.00 79.00 577 TYR A N 1
ATOM 4513 C CA . TYR A 1 577 ? -16.752 2.287 12.385 1.00 79.00 577 TYR A CA 1
ATOM 4514 C C . TYR A 1 577 ? -18.044 2.533 13.148 1.00 79.00 577 TYR A C 1
ATOM 4516 O O . TYR A 1 577 ? -18.499 3.670 13.263 1.00 79.00 577 TYR A O 1
ATOM 4524 N N . GLU A 1 578 ? -18.629 1.479 13.688 1.00 80.12 578 GLU A N 1
ATOM 4525 C CA . GLU A 1 578 ? -19.800 1.566 14.543 1.00 80.12 578 GLU A CA 1
ATOM 4526 C C . GLU A 1 578 ? -19.396 1.503 16.017 1.00 80.12 578 GLU A C 1
ATOM 4528 O O . GLU A 1 578 ? -18.515 0.750 16.439 1.00 80.12 578 GLU A O 1
ATOM 4533 N N . GLY A 1 579 ? -20.035 2.355 16.808 1.00 87.75 579 GLY A N 1
ATOM 4534 C CA . GLY A 1 579 ? -20.028 2.297 18.258 1.00 87.75 579 GLY A CA 1
ATOM 4535 C C . GLY A 1 579 ? -21.453 2.171 18.772 1.00 87.75 579 GLY A C 1
ATOM 4536 O O . GLY A 1 579 ? -22.425 2.356 18.038 1.00 87.75 579 GLY A O 1
ATOM 4537 N N . GLN A 1 580 ? -21.578 1.889 20.060 1.00 90.31 580 GLN A N 1
ATOM 4538 C CA . GLN A 1 580 ? -22.855 1.858 20.752 1.00 90.31 580 GLN A CA 1
ATOM 4539 C C . GLN A 1 580 ? -22.858 2.881 21.877 1.00 90.31 580 GLN A C 1
ATOM 4541 O O . GLN A 1 580 ? -21.834 3.136 22.511 1.00 90.31 580 GLN A O 1
ATOM 4546 N N . PHE A 1 581 ? -24.018 3.466 22.141 1.00 93.12 581 PHE A N 1
ATOM 4547 C CA . PHE A 1 581 ? -24.227 4.278 23.329 1.00 93.12 581 PHE A CA 1
ATOM 4548 C C . PHE A 1 581 ? -25.557 3.942 23.998 1.00 93.12 581 PHE A C 1
ATOM 4550 O O . PHE A 1 581 ? -26.496 3.475 23.352 1.00 93.12 581 PHE A O 1
ATOM 4557 N N . THR A 1 582 ? -25.637 4.196 25.299 1.00 94.50 582 THR A N 1
ATOM 4558 C CA . THR A 1 582 ? -26.879 4.121 26.075 1.00 94.50 582 THR A CA 1
ATOM 4559 C C . THR A 1 582 ? -27.208 5.483 26.658 1.00 94.50 582 THR A C 1
ATOM 4561 O O . THR A 1 582 ? -26.320 6.297 26.908 1.00 94.50 582 THR A O 1
ATOM 4564 N N . ILE A 1 583 ? -28.498 5.726 26.885 1.00 92.69 583 ILE A N 1
ATOM 4565 C CA . ILE A 1 583 ? -28.999 6.903 27.601 1.00 92.69 583 ILE A CA 1
ATOM 4566 C C . ILE A 1 583 ? -29.654 6.405 28.888 1.00 92.69 583 ILE A C 1
ATOM 4568 O O . ILE A 1 583 ? -30.618 5.645 28.813 1.00 92.69 583 ILE A O 1
ATOM 4572 N N . ASN A 1 584 ? -29.146 6.790 30.060 1.00 89.06 584 ASN A N 1
ATOM 4573 C CA . ASN A 1 584 ? -29.630 6.324 31.372 1.00 89.06 584 ASN A CA 1
ATOM 4574 C C . ASN A 1 584 ? -29.763 4.788 31.475 1.00 89.06 584 ASN A C 1
ATOM 4576 O O . ASN A 1 584 ? -30.743 4.279 32.018 1.00 89.06 584 ASN A O 1
ATOM 4580 N N . SER A 1 585 ? -28.799 4.047 30.918 1.00 79.25 585 SER A N 1
ATOM 4581 C CA . SER A 1 585 ? -28.800 2.572 30.903 1.00 79.25 585 SER A CA 1
ATOM 4582 C C . SER A 1 585 ? -29.987 1.938 30.158 1.00 79.25 585 SER A C 1
ATOM 4584 O O . SER A 1 585 ? -30.357 0.797 30.430 1.00 79.25 585 SER A O 1
ATOM 4586 N N . SER A 1 586 ? -30.587 2.666 29.209 1.00 85.19 586 SER A N 1
ATOM 4587 C CA . SER A 1 586 ? -31.517 2.103 28.221 1.00 85.19 586 SER A CA 1
ATOM 4588 C C . SER A 1 586 ? -30.811 1.168 27.224 1.00 85.19 586 SER A C 1
ATOM 4590 O O . SER A 1 586 ? -29.601 0.956 27.299 1.00 85.19 586 SER A O 1
ATOM 4592 N N . ALA A 1 587 ? -31.575 0.584 26.296 1.00 86.31 587 ALA A N 1
ATOM 4593 C CA . ALA A 1 587 ? -31.043 -0.285 25.248 1.00 86.31 587 ALA A CA 1
ATOM 4594 C C . ALA A 1 587 ? -29.944 0.405 24.415 1.00 86.31 587 ALA A C 1
ATOM 4596 O O . ALA A 1 587 ? -30.009 1.607 24.144 1.00 86.31 587 ALA A O 1
ATOM 4597 N N . ASN A 1 588 ? -28.955 -0.381 23.981 1.00 85.25 588 ASN A N 1
ATOM 4598 C CA . ASN A 1 588 ? -27.857 0.099 23.145 1.00 85.25 588 ASN A CA 1
ATOM 4599 C C . ASN A 1 588 ? -28.391 0.668 21.826 1.00 85.25 588 ASN A C 1
ATOM 4601 O O . ASN A 1 588 ? -29.156 0.016 21.117 1.00 85.25 588 ASN A O 1
ATOM 4605 N N . THR A 1 589 ? -27.951 1.879 21.497 1.00 89.69 589 THR A N 1
ATOM 4606 C CA . THR A 1 589 ? -28.194 2.529 20.209 1.00 89.69 589 THR A CA 1
ATOM 4607 C C . THR A 1 589 ? -26.886 2.589 19.431 1.00 89.69 589 THR A C 1
ATOM 4609 O O . THR A 1 589 ? -25.870 3.040 19.963 1.00 89.69 589 THR A O 1
ATOM 4612 N N . ASN A 1 590 ? -26.906 2.137 18.178 1.00 87.94 590 ASN A N 1
ATOM 4613 C CA . ASN A 1 590 ? -25.740 2.179 17.301 1.00 87.94 590 ASN A CA 1
ATOM 4614 C C . ASN A 1 590 ? -25.538 3.589 16.728 1.00 87.94 590 ASN A C 1
ATOM 4616 O O . ASN A 1 590 ? -26.497 4.312 16.456 1.00 87.94 590 ASN A O 1
ATOM 4620 N N . PHE A 1 591 ? -24.284 3.963 16.505 1.00 86.94 591 PHE A N 1
ATOM 4621 C CA . PHE A 1 591 ? -23.899 5.163 15.767 1.00 86.94 591 PHE A CA 1
ATOM 4622 C C . PHE A 1 591 ? -22.624 4.896 14.973 1.00 86.94 591 PHE A C 1
ATOM 4624 O O . PHE A 1 591 ? -21.844 4.012 15.318 1.00 86.94 591 PHE A O 1
ATOM 4631 N N . GLN A 1 592 ? -22.383 5.694 13.938 1.00 84.81 592 GLN A N 1
ATOM 4632 C CA . GLN A 1 592 ? -21.187 5.586 13.109 1.00 84.81 592 GLN A CA 1
ATOM 4633 C C . GLN A 1 592 ? -20.202 6.719 13.402 1.00 84.81 592 GLN A C 1
ATOM 4635 O O . GLN A 1 592 ? -20.608 7.863 13.612 1.00 84.81 592 GLN A O 1
ATOM 4640 N N . TYR A 1 593 ? -18.906 6.418 13.361 1.00 86.62 593 TYR A N 1
ATOM 4641 C CA . TYR A 1 593 ? -17.824 7.380 13.534 1.00 86.62 593 TYR A CA 1
ATOM 4642 C C . TYR A 1 593 ? -16.641 7.115 12.590 1.00 86.62 593 TYR A C 1
ATOM 4644 O O . TYR A 1 593 ? -16.363 5.986 12.195 1.00 86.62 593 TYR A O 1
ATOM 4652 N N . LEU A 1 594 ? -15.915 8.177 12.247 1.00 84.88 594 LEU A N 1
ATOM 4653 C CA . LEU A 1 594 ? -14.722 8.164 11.404 1.00 84.88 594 LEU A CA 1
ATOM 4654 C C . LEU A 1 594 ? -13.457 8.329 12.262 1.00 84.88 594 LEU A C 1
ATOM 4656 O O . LEU A 1 594 ? -13.204 9.439 12.737 1.00 84.88 594 LEU A O 1
ATOM 4660 N N . PRO A 1 595 ? -12.631 7.295 12.475 1.00 86.25 595 PRO A N 1
ATOM 4661 C CA . PRO A 1 595 ? -11.431 7.423 13.298 1.00 86.25 595 PRO A CA 1
ATOM 4662 C C . PRO A 1 595 ? -10.309 8.242 12.637 1.00 86.25 595 PRO A C 1
ATOM 4664 O O . PRO A 1 595 ? -10.138 8.245 11.417 1.00 86.25 595 PRO A O 1
ATOM 4667 N N . ALA A 1 596 ? -9.496 8.896 13.472 1.00 85.19 596 ALA A N 1
ATOM 4668 C CA . ALA A 1 596 ? -8.297 9.637 13.080 1.00 85.19 596 ALA A CA 1
ATOM 4669 C C . ALA A 1 596 ? -7.136 8.722 12.680 1.00 85.19 596 ALA A C 1
ATOM 4671 O O . ALA A 1 596 ? -6.588 8.858 11.600 1.00 85.19 596 ALA A O 1
ATOM 4672 N N . ASN A 1 597 ? -6.727 7.799 13.548 1.00 78.31 597 ASN A N 1
ATOM 4673 C CA . ASN A 1 597 ? -5.597 6.900 13.281 1.00 78.31 597 ASN A CA 1
ATOM 4674 C C . ASN A 1 597 ? -6.029 5.451 13.471 1.00 78.31 597 ASN A C 1
ATOM 4676 O O . ASN A 1 597 ? -5.912 4.652 12.553 1.00 78.31 597 ASN A O 1
ATOM 4680 N N . ASN A 1 598 ? -6.580 5.157 14.648 1.00 78.56 598 ASN A N 1
ATOM 4681 C CA . ASN A 1 598 ? -7.102 3.852 15.025 1.00 78.56 598 ASN A CA 1
ATOM 4682 C C . ASN A 1 598 ? -8.562 4.005 15.475 1.00 78.56 598 ASN A C 1
ATOM 4684 O O . ASN A 1 598 ? -8.909 5.066 16.011 1.00 78.56 598 ASN A O 1
ATOM 4688 N N . PRO A 1 599 ? -9.406 2.976 15.289 1.00 82.12 599 PRO A N 1
ATOM 4689 C CA . PRO A 1 599 ? -10.720 2.935 15.918 1.00 82.12 599 PRO A CA 1
ATOM 4690 C C . PRO A 1 599 ? -10.598 2.969 17.442 1.00 82.12 599 PRO A C 1
ATOM 4692 O O . PRO A 1 599 ? -9.536 2.680 18.003 1.00 82.12 599 PRO A O 1
ATOM 4695 N N . PHE A 1 600 ? -11.690 3.327 18.114 1.00 87.56 600 PHE A N 1
ATOM 4696 C CA . PHE A 1 600 ? -11.726 3.282 19.570 1.00 87.56 600 PHE A CA 1
ATOM 4697 C C . PHE A 1 600 ? -11.527 1.841 20.069 1.00 87.56 600 PHE A C 1
ATOM 4699 O O . PHE A 1 600 ? -12.098 0.913 19.487 1.00 87.56 600 PHE A O 1
ATOM 4706 N N . PRO A 1 601 ? -10.712 1.630 21.118 1.00 86.69 601 PRO A N 1
ATOM 4707 C CA . PRO A 1 601 ? -10.415 0.298 21.618 1.00 86.69 601 PRO A CA 1
ATOM 4708 C C . PRO A 1 601 ? -11.633 -0.334 22.304 1.00 86.69 601 PRO A C 1
ATOM 4710 O O . PRO A 1 601 ? -12.501 0.341 22.857 1.00 86.69 601 PRO A O 1
ATOM 4713 N N . ASN A 1 602 ? -11.680 -1.663 22.277 1.00 82.69 602 ASN A N 1
ATOM 4714 C CA . ASN A 1 602 ? -12.799 -2.467 22.777 1.00 82.69 602 ASN A CA 1
ATOM 4715 C C . ASN A 1 602 ? -12.887 -2.560 24.309 1.00 82.69 602 ASN A C 1
ATOM 4717 O O . ASN A 1 602 ? -13.860 -3.086 24.839 1.00 82.69 602 ASN A O 1
ATOM 4721 N N . ASN A 1 603 ? -11.875 -2.073 25.025 1.00 82.88 603 ASN A N 1
ATOM 4722 C CA . ASN A 1 603 ? -11.877 -1.991 26.484 1.00 82.88 603 ASN A CA 1
ATOM 4723 C C . ASN A 1 603 ? -12.735 -0.826 27.005 1.00 82.88 603 ASN A C 1
ATOM 4725 O O . ASN A 1 603 ? -12.989 -0.740 28.204 1.00 82.88 603 ASN A O 1
ATOM 4729 N N . ILE A 1 604 ? -13.201 0.061 26.121 1.00 87.00 604 ILE A N 1
ATOM 4730 C CA . ILE A 1 604 ? -14.143 1.116 26.476 1.00 87.00 604 ILE A CA 1
ATOM 4731 C C . ILE A 1 604 ? -15.538 0.502 26.598 1.00 87.00 604 ILE A C 1
ATOM 4733 O O . ILE A 1 604 ? -16.235 0.268 25.607 1.00 87.00 604 ILE A O 1
ATOM 4737 N N . SER A 1 605 ? -15.945 0.276 27.842 1.00 88.31 605 SER A N 1
ATOM 4738 C CA . SER A 1 605 ? -17.267 -0.226 28.196 1.00 88.31 605 SER A CA 1
ATOM 4739 C C . SER A 1 605 ? -17.885 0.666 29.266 1.00 88.31 605 SER A C 1
ATOM 4741 O O . SER A 1 605 ? -17.547 0.566 30.443 1.00 88.31 605 SER A O 1
ATOM 4743 N N . GLY A 1 606 ? -18.811 1.530 28.855 1.00 90.44 606 GLY A N 1
ATOM 4744 C CA . GLY A 1 606 ? -19.573 2.390 29.755 1.00 90.44 606 GLY A CA 1
ATOM 4745 C C . GLY A 1 606 ? -18.927 3.743 30.051 1.00 90.44 606 GLY A C 1
ATOM 4746 O O . GLY A 1 606 ? -19.266 4.356 31.058 1.00 90.44 606 GLY A O 1
ATOM 4747 N N . TYR A 1 607 ? -18.005 4.221 29.209 1.00 94.50 607 TYR A N 1
ATOM 4748 C CA . TYR A 1 607 ? -17.344 5.508 29.454 1.00 94.50 607 TYR A CA 1
ATOM 4749 C C . TYR A 1 607 ? -18.331 6.660 29.224 1.00 94.50 607 TYR A C 1
ATOM 4751 O O . TYR A 1 607 ? -18.952 6.710 28.154 1.00 94.50 607 TYR A O 1
ATOM 4759 N N . PRO A 1 608 ? -18.478 7.597 30.177 1.00 95.62 608 PRO A N 1
ATOM 4760 C CA . PRO A 1 608 ? -19.433 8.684 30.055 1.00 95.62 608 PRO A CA 1
ATOM 4761 C C . PRO A 1 608 ? -18.973 9.749 29.055 1.00 95.62 608 PRO A C 1
ATOM 4763 O O . PRO A 1 608 ? -17.778 10.024 28.894 1.00 95.62 608 PRO A O 1
ATOM 4766 N N . LEU A 1 609 ? -19.947 10.401 28.422 1.00 96.38 609 LEU A N 1
ATOM 4767 C CA . LEU A 1 609 ? -19.718 11.579 27.594 1.00 96.38 609 LEU A CA 1
ATOM 4768 C C . LEU A 1 609 ? -19.358 12.794 28.454 1.00 96.38 609 LEU A C 1
ATOM 4770 O O . LEU A 1 609 ? -20.060 13.123 29.410 1.00 96.38 609 LEU A O 1
ATOM 4774 N N . TYR A 1 610 ? -18.306 13.508 28.070 1.00 95.81 610 TYR A N 1
ATOM 4775 C CA . TYR A 1 610 ? -17.969 14.822 28.605 1.00 95.81 610 TYR A CA 1
ATOM 4776 C C . TYR A 1 610 ? -17.994 15.853 27.484 1.00 95.81 610 TYR A C 1
ATOM 4778 O O . TYR A 1 610 ? -17.292 15.700 26.490 1.00 95.81 610 TYR A O 1
ATOM 4786 N N . VAL A 1 611 ? -18.783 16.911 27.641 1.00 94.56 611 VAL A N 1
ATOM 4787 C CA . VAL A 1 611 ? -18.893 17.990 26.654 1.00 94.56 611 VAL A CA 1
ATOM 4788 C C . VAL A 1 611 ? -18.074 19.179 27.136 1.00 94.56 611 VAL A C 1
ATOM 4790 O O . VAL A 1 611 ? -18.232 19.609 28.275 1.00 94.56 611 VAL A O 1
ATOM 4793 N N . VAL A 1 612 ? -17.193 19.699 26.278 1.00 92.75 612 VAL A N 1
ATOM 4794 C CA . VAL A 1 612 ? -16.393 20.891 26.608 1.00 92.75 612 VAL A CA 1
ATOM 4795 C C . VAL A 1 612 ? -17.253 22.154 26.559 1.00 92.75 612 VAL A C 1
ATOM 4797 O O . VAL A 1 612 ? -17.206 22.962 27.483 1.00 92.75 612 VAL A O 1
ATOM 4800 N N . ASP A 1 613 ? -18.065 22.300 25.511 1.00 92.25 613 ASP A N 1
ATOM 4801 C CA . ASP A 1 613 ? -19.010 23.402 25.349 1.00 92.25 613 ASP A CA 1
ATOM 4802 C C . ASP A 1 613 ? -20.379 22.881 24.884 1.00 92.25 613 ASP A C 1
ATOM 4804 O O . ASP A 1 613 ? -20.503 22.193 23.870 1.00 92.25 613 ASP A O 1
ATOM 4808 N N . HIS A 1 614 ? -21.429 23.222 25.635 1.00 91.38 614 HIS A N 1
ATOM 4809 C CA . HIS A 1 614 ? -22.810 22.859 25.310 1.00 91.38 614 HIS A CA 1
ATOM 4810 C C . HIS A 1 614 ? -23.407 23.725 24.185 1.00 91.38 614 HIS A C 1
ATOM 4812 O O . HIS A 1 614 ? -24.505 23.439 23.704 1.00 91.38 614 HIS A O 1
ATOM 4818 N N . ASN A 1 615 ? -22.723 24.790 23.757 1.00 91.31 615 ASN A N 1
ATOM 4819 C CA . ASN A 1 615 ? -23.153 25.627 22.648 1.00 91.31 615 ASN A CA 1
ATOM 4820 C C . ASN A 1 615 ? -22.773 25.011 21.290 1.00 91.31 615 ASN A C 1
ATOM 4822 O O . ASN A 1 615 ? -21.650 25.156 20.800 1.00 91.31 615 ASN A O 1
ATOM 4826 N N . ILE A 1 616 ? -23.763 24.420 20.614 1.00 91.06 616 ILE A N 1
ATOM 4827 C CA . ILE A 1 616 ? -23.595 23.763 19.307 1.00 91.06 616 ILE A CA 1
ATOM 4828 C C . ILE A 1 616 ? -23.209 24.703 18.154 1.00 91.06 616 ILE A C 1
ATOM 4830 O O . ILE A 1 616 ? -22.924 24.234 17.049 1.00 91.06 616 ILE A O 1
ATOM 4834 N N . THR A 1 617 ? -23.204 26.023 18.365 1.00 91.50 617 THR A N 1
ATOM 4835 C CA . THR A 1 617 ? -22.821 27.006 17.343 1.00 91.50 617 THR A CA 1
ATOM 4836 C C . THR A 1 617 ? -21.447 27.627 17.572 1.00 91.50 617 THR A C 1
ATOM 4838 O O . THR A 1 617 ? -20.999 28.372 16.706 1.00 91.50 617 THR A O 1
ATOM 4841 N N . ASN A 1 618 ? -20.758 27.354 18.688 1.00 92.19 618 ASN A N 1
ATOM 4842 C CA . ASN A 1 618 ? -19.469 27.986 18.986 1.00 92.19 618 ASN A CA 1
ATOM 4843 C C . ASN A 1 618 ? -18.319 27.387 18.141 1.00 92.19 618 ASN A C 1
ATOM 4845 O O . ASN A 1 618 ? -17.892 26.258 18.395 1.00 92.19 618 ASN A O 1
ATOM 4849 N N . PRO A 1 619 ? -17.736 28.116 17.167 1.00 89.62 619 PRO A N 1
ATOM 4850 C CA . PRO A 1 619 ? -16.630 27.584 16.372 1.00 89.62 619 PRO A CA 1
ATOM 4851 C C . PRO A 1 619 ? -15.312 27.472 17.161 1.00 89.62 619 PRO A C 1
ATOM 4853 O O . PRO A 1 619 ? -14.401 26.768 16.719 1.00 89.62 619 PRO A O 1
ATOM 4856 N N . ALA A 1 620 ? -15.193 28.141 18.311 1.00 93.69 620 ALA A N 1
ATOM 4857 C CA . ALA A 1 620 ? -13.978 28.204 19.121 1.00 93.69 620 ALA A CA 1
ATOM 4858 C C . ALA A 1 620 ? -13.908 27.145 20.245 1.00 93.69 620 ALA A C 1
ATOM 4860 O O . ALA A 1 620 ? -13.051 27.250 21.122 1.00 93.69 620 ALA A O 1
ATOM 4861 N N . ASP A 1 621 ? -14.768 26.121 20.219 1.00 94.69 621 ASP A N 1
ATOM 4862 C CA . ASP A 1 621 ? -14.792 25.050 21.225 1.00 94.69 621 ASP A CA 1
ATOM 4863 C C . ASP A 1 621 ? -13.404 24.397 21.419 1.00 94.69 621 ASP A C 1
ATOM 4865 O O . ASP A 1 621 ? -12.739 24.027 20.446 1.00 94.69 621 ASP A O 1
ATOM 4869 N N . ALA A 1 622 ? -12.932 24.308 22.664 1.00 94.44 622 ALA A N 1
ATOM 4870 C CA . ALA A 1 622 ? -11.593 23.847 23.054 1.00 94.44 622 ALA A CA 1
ATOM 4871 C C . ALA A 1 622 ? -10.396 24.530 22.342 1.00 94.44 622 ALA A C 1
ATOM 4873 O O . ALA A 1 622 ? -9.285 23.994 22.356 1.00 94.44 622 ALA A O 1
ATOM 4874 N N . CYS A 1 623 ? -10.565 25.701 21.714 1.00 95.88 623 CYS A N 1
ATOM 4875 C CA . CYS A 1 623 ? -9.458 26.392 21.036 1.00 95.88 623 CYS A CA 1
ATOM 4876 C C . CYS A 1 623 ? -8.482 27.073 22.005 1.00 95.88 623 CYS A C 1
ATOM 4878 O O . CYS A 1 623 ? -7.309 27.257 21.680 1.00 95.88 623 CYS A O 1
ATOM 4880 N N . THR A 1 624 ? -8.946 27.410 23.205 1.00 94.19 624 THR A N 1
ATOM 4881 C CA . THR A 1 624 ? -8.138 27.967 24.293 1.00 94.19 624 THR A CA 1
ATOM 4882 C C . THR A 1 624 ? -7.976 26.956 25.424 1.00 94.19 624 THR A C 1
ATOM 4884 O O . THR A 1 624 ? -8.641 25.921 25.449 1.00 94.19 624 THR A O 1
ATOM 4887 N N . ALA A 1 625 ? -7.084 27.252 26.374 1.00 92.94 625 ALA A N 1
ATOM 4888 C CA . ALA A 1 625 ? -6.948 26.442 27.580 1.00 92.94 625 ALA A CA 1
ATOM 4889 C C . ALA A 1 625 ? -8.302 26.307 28.296 1.00 92.94 625 ALA A C 1
ATOM 4891 O O . ALA A 1 625 ? -9.024 27.296 28.440 1.00 92.94 625 ALA A O 1
ATOM 4892 N N . LEU A 1 626 ? -8.629 25.083 28.720 1.00 93.50 626 LEU A N 1
ATOM 4893 C CA . LEU A 1 626 ? -9.834 24.819 29.500 1.00 93.50 626 LEU A CA 1
ATOM 4894 C C . LEU A 1 626 ? -9.678 25.372 30.932 1.00 93.50 626 LEU A C 1
ATOM 4896 O O . LEU A 1 626 ? -8.544 25.509 31.410 1.00 93.50 626 LEU A O 1
ATOM 4900 N N . PRO A 1 627 ? -10.793 25.683 31.617 1.00 93.50 627 PRO A N 1
ATOM 4901 C CA . PRO A 1 627 ? -10.790 26.121 33.011 1.00 93.50 627 PRO A CA 1
ATOM 4902 C C . PRO A 1 627 ? -10.018 25.168 33.936 1.00 93.50 627 PRO A C 1
ATOM 4904 O O . PRO A 1 627 ? -10.034 23.953 33.740 1.00 93.50 627 PRO A O 1
ATOM 4907 N N . ALA A 1 628 ? -9.335 25.710 34.950 1.00 89.88 628 ALA A N 1
ATOM 4908 C CA . ALA A 1 628 ? -8.479 24.927 35.850 1.00 89.88 628 ALA A CA 1
ATOM 4909 C C . ALA A 1 628 ? -9.251 23.906 36.710 1.00 89.88 628 ALA A C 1
ATOM 4911 O O . ALA A 1 628 ? -8.661 22.943 37.189 1.00 89.88 628 ALA A O 1
ATOM 4912 N N . ASP A 1 629 ? -10.555 24.110 36.886 1.00 91.75 629 ASP A N 1
ATOM 4913 C CA . ASP A 1 629 ? -11.506 23.235 37.576 1.00 91.75 629 ASP A CA 1
ATOM 4914 C C . ASP A 1 629 ? -12.084 22.123 36.680 1.00 91.75 629 ASP A C 1
ATOM 4916 O O . ASP A 1 629 ? -12.917 21.336 37.131 1.00 91.75 629 ASP A O 1
ATOM 4920 N N . THR A 1 630 ? -11.630 22.015 35.426 1.00 93.19 630 THR A N 1
ATOM 4921 C CA . THR A 1 630 ? -12.015 20.914 34.530 1.00 93.19 630 THR A CA 1
ATOM 4922 C C . THR A 1 630 ? -11.647 19.562 35.165 1.00 93.19 630 THR A C 1
ATOM 4924 O O . THR A 1 630 ? -10.506 19.379 35.603 1.00 93.19 630 THR A O 1
ATOM 4927 N N . PRO A 1 631 ? -12.578 18.589 35.216 1.00 93.62 631 PRO A N 1
ATOM 4928 C CA . PRO A 1 631 ? -12.331 17.286 35.827 1.00 93.62 631 PRO A CA 1
ATOM 4929 C C . PRO A 1 631 ? -11.307 16.464 35.036 1.00 93.62 631 PRO A C 1
ATOM 4931 O O . PRO A 1 631 ? -11.036 16.732 33.869 1.00 93.62 631 PRO A O 1
ATOM 4934 N N . ILE A 1 632 ? -10.793 15.396 35.649 1.00 94.12 632 ILE A N 1
ATOM 4935 C CA . ILE A 1 632 ? -9.947 14.416 34.955 1.00 94.12 632 ILE A CA 1
ATOM 4936 C C . ILE A 1 632 ? -10.762 13.728 33.845 1.00 94.12 632 ILE A C 1
ATOM 4938 O O . ILE A 1 632 ? -11.903 13.306 34.060 1.00 94.12 632 ILE A O 1
ATOM 4942 N N . LEU A 1 633 ? -10.172 13.630 32.652 1.00 95.94 633 LEU A N 1
ATOM 4943 C CA . LEU A 1 633 ? -10.826 13.171 31.421 1.00 95.94 633 LEU A CA 1
ATOM 4944 C C . LEU A 1 633 ? -10.304 11.813 30.909 1.00 95.94 633 LEU A C 1
ATOM 4946 O O . LEU A 1 633 ? -10.643 11.417 29.797 1.00 95.94 633 LEU A O 1
ATOM 4950 N N . SER A 1 634 ? -9.485 11.091 31.681 1.00 92.44 634 SER A N 1
ATOM 4951 C CA . SER A 1 634 ? -8.858 9.822 31.258 1.00 92.44 634 SER A CA 1
ATOM 4952 C C . SER A 1 634 ? -9.847 8.692 30.960 1.00 92.44 634 SER A C 1
ATOM 4954 O O . SER A 1 634 ? -9.587 7.875 30.081 1.00 92.44 634 SER A O 1
ATOM 4956 N N . GLU A 1 635 ? -10.993 8.672 31.640 1.00 92.81 635 GLU A N 1
ATOM 4957 C CA . GLU A 1 635 ? -12.044 7.652 31.489 1.00 92.81 635 GLU A CA 1
ATOM 4958 C C . GLU A 1 635 ? -13.341 8.238 30.919 1.00 92.81 635 GLU A C 1
ATOM 4960 O O . GLU A 1 635 ? -14.443 7.827 31.269 1.00 92.81 635 GLU A O 1
ATOM 4965 N N . LYS A 1 636 ? -13.227 9.260 30.066 1.00 95.81 636 LYS A N 1
ATOM 4966 C CA . LYS A 1 636 ? -14.379 9.925 29.447 1.00 95.81 636 LYS A CA 1
ATOM 4967 C C . LYS A 1 636 ? -14.210 10.007 27.940 1.00 95.81 636 LYS A C 1
ATOM 4969 O O . LYS A 1 636 ? -13.093 10.158 27.448 1.00 95.81 636 LYS A O 1
ATOM 4974 N N . ILE A 1 637 ? -15.328 9.973 27.220 1.00 97.06 637 ILE A N 1
ATOM 4975 C CA . ILE A 1 637 ? -15.360 10.349 25.805 1.00 97.06 637 ILE A CA 1
ATOM 4976 C C . ILE A 1 637 ? -15.571 11.858 25.741 1.00 97.06 637 ILE A C 1
ATOM 4978 O O . ILE A 1 637 ? -16.637 12.352 26.100 1.00 97.06 637 ILE A O 1
ATOM 4982 N N . VAL A 1 638 ? -14.553 12.605 25.321 1.00 97.75 638 VAL A N 1
ATOM 4983 C CA . VAL A 1 638 ? -14.605 14.072 25.274 1.00 97.75 638 VAL A CA 1
ATOM 4984 C C . VAL A 1 638 ? -15.176 14.525 23.935 1.00 97.75 638 VAL A C 1
ATOM 4986 O O . VAL A 1 638 ? -14.538 14.324 22.906 1.00 97.75 638 VAL A O 1
ATOM 4989 N N . LEU A 1 639 ? -16.355 15.146 23.937 1.00 97.56 639 LEU A N 1
ATOM 4990 C CA . LEU A 1 639 ? -16.999 15.695 22.748 1.00 97.56 639 LEU A CA 1
ATOM 4991 C C . LEU A 1 639 ? -16.554 17.142 22.508 1.00 97.56 639 LEU A C 1
ATOM 4993 O O . LEU A 1 639 ? -16.716 17.994 23.383 1.00 97.56 639 LEU A O 1
ATOM 4997 N N . ILE A 1 640 ? -16.027 17.411 21.312 1.00 96.69 640 ILE A N 1
ATOM 4998 C CA . ILE A 1 640 ? -15.558 18.736 20.883 1.00 96.69 640 ILE A CA 1
ATOM 4999 C C . ILE A 1 640 ? -16.123 19.065 19.500 1.00 96.69 640 ILE A C 1
ATOM 5001 O O . ILE A 1 640 ? -16.128 18.231 18.596 1.00 96.69 640 ILE A O 1
ATOM 5005 N N . ARG A 1 641 ? -16.553 20.303 19.281 1.00 95.44 641 ARG A N 1
ATOM 5006 C CA . ARG A 1 641 ? -17.000 20.776 17.969 1.00 95.44 641 ARG A CA 1
ATOM 5007 C C . ARG A 1 641 ? -15.830 21.065 17.029 1.00 95.44 641 ARG A C 1
ATOM 5009 O O . ARG A 1 641 ? -14.867 21.750 17.399 1.00 95.44 641 ARG A O 1
ATOM 5016 N N . ARG A 1 642 ? -15.934 20.656 15.759 1.00 94.31 642 ARG A N 1
ATOM 5017 C CA . ARG A 1 642 ? -15.070 21.175 14.680 1.00 94.31 642 ARG A CA 1
ATOM 5018 C C . ARG A 1 642 ? -15.310 22.681 14.477 1.00 94.31 642 ARG A C 1
ATOM 5020 O O . ARG A 1 642 ? -16.434 23.170 14.579 1.00 94.31 642 ARG A O 1
ATOM 5027 N N . GLY A 1 643 ? -14.255 23.446 14.198 1.00 92.00 643 GLY A N 1
ATOM 5028 C CA . GLY A 1 643 ? -14.397 24.891 14.029 1.00 92.00 643 GLY A CA 1
ATOM 5029 C C . GLY A 1 643 ? -13.101 25.607 13.668 1.00 92.00 643 GLY A C 1
ATOM 5030 O O . GLY A 1 643 ? -12.329 25.097 12.867 1.00 92.00 643 GLY A O 1
ATOM 5031 N N . SER A 1 644 ? -12.880 26.795 14.236 1.00 92.44 644 SER A N 1
ATOM 5032 C CA . SER A 1 644 ? -11.907 27.783 13.741 1.00 92.44 644 SER A CA 1
ATOM 5033 C C . SER A 1 644 ? -10.434 27.431 13.970 1.00 92.44 644 SER A C 1
ATOM 5035 O O . SER A 1 644 ? -9.575 27.936 13.252 1.00 92.44 644 SER A O 1
ATOM 5037 N N . CYS A 1 645 ? -10.121 26.582 14.950 1.00 92.81 645 CYS A N 1
ATOM 5038 C CA . CYS A 1 645 ? -8.759 26.128 15.234 1.00 92.81 645 CYS A CA 1
ATOM 5039 C C . CYS A 1 645 ? -8.541 24.656 14.845 1.00 92.81 645 CYS A C 1
ATOM 5041 O O . CYS A 1 645 ? -9.491 23.886 14.685 1.00 92.81 645 CYS A O 1
ATOM 5043 N N . THR A 1 646 ? -7.271 24.256 14.720 1.00 92.81 646 THR A N 1
ATOM 5044 C CA . THR A 1 646 ? -6.889 22.906 14.270 1.00 92.81 646 THR A CA 1
ATOM 5045 C C . THR A 1 646 ? -7.335 21.803 15.238 1.00 92.81 646 THR A C 1
ATOM 5047 O O . THR A 1 646 ? -7.437 22.025 16.448 1.00 92.81 646 THR A O 1
ATOM 5050 N N . PHE A 1 647 ? -7.536 20.584 14.720 1.00 93.56 647 PHE A N 1
ATOM 5051 C CA . PHE A 1 647 ? -7.834 19.403 15.542 1.00 93.56 647 PHE A CA 1
ATOM 5052 C C . PHE A 1 647 ? -6.763 19.164 16.613 1.00 93.56 647 PHE A C 1
ATOM 5054 O O . PHE A 1 647 ? -7.094 18.940 17.774 1.00 93.56 647 PHE A O 1
ATOM 5061 N N . LEU A 1 648 ? -5.484 19.299 16.243 1.00 94.31 648 LEU A N 1
ATOM 5062 C CA . LEU A 1 648 ? -4.356 19.127 17.159 1.00 94.31 648 LEU A CA 1
ATOM 5063 C C . LEU A 1 648 ? -4.386 20.142 18.308 1.00 94.31 648 LEU A C 1
ATOM 5065 O O . LEU A 1 648 ? -4.130 19.767 19.448 1.00 94.31 648 LEU A O 1
ATOM 5069 N N . SER A 1 649 ? -4.745 21.403 18.041 1.00 95.50 649 SER A N 1
ATOM 5070 C CA . SER A 1 649 ? -4.885 22.426 19.087 1.00 95.50 649 SER A CA 1
ATOM 5071 C C . SER A 1 649 ? -5.992 22.077 20.086 1.00 95.50 649 SER A C 1
ATOM 5073 O O . SER A 1 649 ? -5.771 22.165 21.293 1.00 95.50 649 SER A O 1
ATOM 5075 N N . LYS A 1 650 ? -7.158 21.635 19.594 1.00 96.12 650 LYS A N 1
ATOM 5076 C CA . LYS A 1 650 ? -8.293 21.211 20.433 1.00 96.12 650 LYS A CA 1
ATOM 5077 C C . LYS A 1 650 ? -7.914 20.021 21.316 1.00 96.12 650 LYS A C 1
ATOM 5079 O O . LYS A 1 650 ? -8.098 20.065 22.531 1.00 96.12 650 LYS A O 1
ATOM 5084 N N . ILE A 1 651 ? -7.319 18.991 20.707 1.00 96.38 651 ILE A N 1
ATOM 5085 C CA . ILE A 1 651 ? -6.856 17.782 21.398 1.00 96.38 651 ILE A CA 1
ATOM 5086 C C . ILE A 1 651 ? -5.815 18.141 22.466 1.00 96.38 651 ILE A C 1
ATOM 5088 O O . ILE A 1 651 ? -5.960 17.740 23.618 1.00 96.38 651 ILE A O 1
ATOM 5092 N N . ALA A 1 652 ? -4.818 18.967 22.137 1.00 96.38 652 ALA A N 1
ATOM 5093 C CA . ALA A 1 652 ? -3.772 19.363 23.078 1.00 96.38 652 ALA A CA 1
ATOM 5094 C C . ALA A 1 652 ? -4.317 20.075 24.330 1.00 96.38 652 ALA A C 1
ATOM 5096 O O . ALA A 1 652 ? -3.746 19.936 25.413 1.00 96.38 652 ALA A O 1
ATOM 5097 N N . ASN A 1 653 ? -5.416 20.826 24.213 1.00 96.56 653 ASN A N 1
ATOM 5098 C CA . ASN A 1 653 ? -6.023 21.510 25.354 1.00 96.56 653 ASN A CA 1
ATOM 5099 C C . ASN A 1 653 ? -6.753 20.550 26.299 1.00 96.56 653 ASN A C 1
ATOM 5101 O O . ASN A 1 653 ? -6.610 20.692 27.512 1.00 96.56 653 ASN A O 1
ATOM 5105 N N . VAL A 1 654 ? -7.465 19.547 25.776 1.00 96.31 654 VAL A N 1
ATOM 5106 C CA . VAL A 1 654 ? -8.147 18.543 26.616 1.00 96.31 654 VAL A CA 1
ATOM 5107 C C . VAL A 1 654 ? -7.186 17.478 27.155 1.00 96.31 654 VAL A C 1
ATOM 5109 O O . VAL A 1 654 ? -7.372 16.977 28.263 1.00 96.31 654 VAL A O 1
ATOM 5112 N N . GLN A 1 655 ? -6.095 17.186 26.440 1.00 95.75 655 GLN A N 1
ATOM 5113 C CA . GLN A 1 655 ? -5.049 16.265 26.899 1.00 95.75 655 GLN A CA 1
ATOM 5114 C C . GLN A 1 655 ? -4.353 16.726 28.184 1.00 95.75 655 GLN A C 1
ATOM 5116 O O . GLN A 1 655 ? -3.897 15.887 28.960 1.00 95.75 655 GLN A O 1
ATOM 5121 N N . LYS A 1 656 ? -4.297 18.039 28.453 1.00 94.62 656 LYS A N 1
ATOM 5122 C CA . LYS A 1 656 ? -3.767 18.578 29.722 1.00 94.62 656 LYS A CA 1
ATOM 5123 C C . LYS A 1 656 ? -4.530 18.062 30.949 1.00 94.62 656 LYS A C 1
ATOM 5125 O O . LYS A 1 656 ? -3.961 18.034 32.033 1.00 94.62 656 LYS A O 1
ATOM 5130 N N . PHE A 1 657 ? -5.770 17.610 30.755 1.00 96.62 657 PHE A N 1
ATOM 5131 C CA . PHE A 1 657 ? -6.637 17.016 31.775 1.00 96.62 657 PHE A CA 1
ATOM 5132 C C . PHE A 1 657 ? -6.732 15.484 31.649 1.00 96.62 657 PHE A C 1
ATOM 5134 O O . PHE A 1 657 ? -7.610 14.856 32.234 1.00 96.62 657 PHE A O 1
ATOM 5141 N N . GLY A 1 658 ? -5.828 14.864 30.883 1.00 94.50 658 GLY A N 1
ATOM 5142 C CA . GLY A 1 658 ? -5.728 13.412 30.740 1.00 94.50 658 GLY A CA 1
ATOM 5143 C C . GLY A 1 658 ? -6.635 12.795 29.676 1.00 94.50 658 GLY A C 1
ATOM 5144 O O . GLY A 1 658 ? -6.699 11.573 29.611 1.00 94.50 658 GLY A O 1
ATOM 5145 N N . ALA A 1 659 ? -7.315 13.589 28.840 1.00 96.06 659 ALA A N 1
ATOM 5146 C CA . ALA A 1 659 ? -8.183 13.064 27.784 1.00 96.06 659 ALA A CA 1
ATOM 5147 C C . ALA A 1 659 ? -7.410 12.169 26.798 1.00 96.06 659 ALA A C 1
ATOM 5149 O O . ALA A 1 659 ? -6.469 12.626 26.146 1.00 96.06 659 ALA A O 1
ATOM 5150 N N . GLN A 1 660 ? -7.835 10.910 26.669 1.00 94.44 660 GLN A N 1
ATOM 5151 C CA . GLN A 1 660 ? -7.286 9.944 25.703 1.00 94.44 660 GLN A CA 1
ATOM 5152 C C . GLN A 1 660 ? -8.260 9.624 24.564 1.00 94.44 660 GLN A C 1
ATOM 5154 O O . GLN A 1 660 ? -7.819 9.234 23.480 1.00 94.44 660 GLN A O 1
ATOM 5159 N N . TYR A 1 661 ? -9.561 9.821 24.800 1.00 95.88 661 TYR A N 1
ATOM 5160 C CA . TYR A 1 661 ? -10.642 9.456 23.892 1.00 95.88 661 TYR A CA 1
ATOM 5161 C C . TYR A 1 661 ? -11.464 10.692 23.525 1.00 95.88 661 TYR A C 1
ATOM 5163 O O . TYR A 1 661 ? -12.218 11.219 24.342 1.00 95.88 661 TYR A O 1
ATOM 5171 N N . ILE A 1 662 ? -11.295 11.182 22.299 1.00 97.56 662 ILE A N 1
ATOM 5172 C CA . ILE A 1 662 ? -11.894 12.435 21.838 1.00 97.56 662 ILE A CA 1
ATOM 5173 C C . ILE A 1 662 ? -12.831 12.168 20.665 1.00 97.56 662 ILE A C 1
ATOM 5175 O O . ILE A 1 662 ? -12.429 11.669 19.617 1.00 97.56 662 ILE A O 1
ATOM 5179 N N . MET A 1 663 ? -14.087 12.558 20.819 1.00 96.69 663 MET A N 1
ATOM 5180 C CA . MET A 1 663 ? -15.070 12.563 19.752 1.00 96.69 663 MET A CA 1
ATOM 5181 C C . MET A 1 663 ? -15.226 13.986 19.221 1.00 96.69 663 MET A C 1
ATOM 5183 O O . MET A 1 663 ? -15.524 14.914 19.965 1.00 96.69 663 MET A O 1
ATOM 5187 N N . ILE A 1 664 ? -15.023 14.183 17.927 1.00 96.44 664 ILE A N 1
ATOM 5188 C CA . ILE A 1 664 ? -15.172 15.479 17.274 1.00 96.44 664 ILE A CA 1
ATOM 5189 C C . ILE A 1 664 ? -16.467 15.449 16.477 1.00 96.44 664 ILE A C 1
ATOM 5191 O O . ILE A 1 664 ? -16.610 14.629 15.581 1.00 96.44 664 ILE A O 1
ATOM 5195 N N . TYR A 1 665 ? -17.425 16.324 16.751 1.00 94.94 665 TYR A N 1
ATOM 5196 C CA . TYR A 1 665 ? -18.598 16.411 15.880 1.00 94.94 665 TYR A CA 1
ATOM 5197 C C . TYR A 1 665 ? -18.401 17.490 14.825 1.00 94.94 665 TYR A C 1
ATOM 5199 O O . TYR A 1 665 ? -17.829 18.561 15.066 1.00 94.94 665 TYR A O 1
ATOM 5207 N N . ASN A 1 666 ? -18.813 17.147 13.615 1.00 91.62 666 ASN A N 1
ATOM 5208 C CA . ASN A 1 666 ? -18.573 17.946 12.435 1.00 91.62 666 ASN A CA 1
ATOM 5209 C C . ASN A 1 666 ? -19.397 19.249 12.443 1.00 91.62 666 ASN A C 1
ATOM 5211 O O . ASN A 1 666 ? -20.396 19.368 13.147 1.00 91.62 666 ASN A O 1
ATOM 5215 N N . ASN A 1 667 ? -18.986 20.232 11.644 1.00 86.00 667 ASN A N 1
ATOM 5216 C CA . ASN A 1 667 ? -19.705 21.497 11.444 1.00 86.00 667 ASN A CA 1
ATOM 5217 C C . ASN A 1 667 ? -20.050 21.771 9.968 1.00 86.00 667 ASN A C 1
ATOM 5219 O O . ASN A 1 667 ? -20.754 22.737 9.691 1.00 86.00 667 ASN A O 1
ATOM 5223 N N . GLU A 1 668 ? -19.538 20.959 9.039 1.00 76.69 668 GLU A N 1
ATOM 5224 C CA . GLU A 1 668 ? -19.658 21.124 7.584 1.00 76.69 668 GLU A CA 1
ATOM 5225 C C . GLU A 1 668 ? -19.702 19.755 6.910 1.00 76.69 668 GLU A C 1
ATOM 5227 O O . GLU A 1 668 ? -18.885 18.910 7.244 1.00 76.69 668 GLU A O 1
ATOM 5232 N N . ASN A 1 669 ? -20.556 19.529 5.913 1.00 66.88 669 ASN A N 1
ATOM 5233 C CA . ASN A 1 669 ? -20.506 18.288 5.133 1.00 66.88 669 ASN A CA 1
ATOM 5234 C C . ASN A 1 669 ? -19.527 18.404 3.951 1.00 66.88 669 ASN A C 1
ATOM 5236 O O . ASN A 1 669 ? -19.490 19.456 3.309 1.00 66.88 669 ASN A O 1
ATOM 5240 N N . PRO A 1 670 ? -18.780 17.336 3.611 1.00 67.94 670 PRO A N 1
ATOM 5241 C CA . PRO A 1 670 ? -18.758 16.005 4.235 1.00 67.94 670 PRO A CA 1
ATOM 5242 C C . PRO A 1 670 ? -17.877 15.930 5.499 1.00 67.94 670 PRO A C 1
ATOM 5244 O O . PRO A 1 670 ? -17.106 16.843 5.796 1.00 67.94 670 PRO A O 1
ATOM 5247 N N . MET A 1 671 ? -17.974 14.820 6.244 1.00 77.62 671 MET A N 1
ATOM 5248 C CA . MET A 1 671 ? -17.025 14.514 7.325 1.00 77.62 671 MET A CA 1
ATOM 5249 C C . MET A 1 671 ? -15.596 14.397 6.796 1.00 77.62 671 MET A C 1
ATOM 5251 O O . MET A 1 671 ? -15.342 13.928 5.686 1.00 77.62 671 MET A O 1
ATOM 5255 N N . VAL A 1 672 ? -14.645 14.826 7.622 1.00 77.06 672 VAL A N 1
ATOM 5256 C CA . VAL A 1 672 ? -13.216 14.775 7.315 1.00 77.06 672 VAL A CA 1
ATOM 5257 C C . VAL A 1 672 ? -12.491 13.997 8.397 1.00 77.06 672 VAL A C 1
ATOM 5259 O O . VAL A 1 672 ? -12.811 14.106 9.579 1.00 77.06 672 VAL A O 1
ATOM 5262 N N . LYS A 1 673 ? -11.492 13.214 7.996 1.00 79.94 673 LYS A N 1
ATOM 5263 C CA . LYS A 1 673 ? -10.662 12.450 8.925 1.00 79.94 673 LYS A CA 1
ATOM 5264 C C . LYS A 1 673 ? -9.909 13.422 9.854 1.00 79.94 673 LYS A C 1
ATOM 5266 O O . LYS A 1 673 ? -9.139 14.241 9.346 1.00 79.94 673 LYS A O 1
ATOM 5271 N N . PRO A 1 674 ? -10.125 13.386 11.184 1.00 85.00 674 PRO A N 1
ATOM 5272 C CA . PRO A 1 674 ? -9.438 14.300 12.088 1.00 85.00 674 PRO A CA 1
ATOM 5273 C C . PRO A 1 674 ? -7.956 13.930 12.232 1.00 85.00 674 PRO A C 1
ATOM 5275 O O . PRO A 1 674 ? -7.586 12.762 12.151 1.00 85.00 674 PRO A O 1
ATOM 5278 N N . GLN A 1 675 ? -7.096 14.923 12.468 1.00 84.88 675 GLN A N 1
ATOM 5279 C CA . GLN A 1 675 ? -5.693 14.690 12.831 1.00 84.88 675 GLN A CA 1
ATOM 5280 C C . GLN A 1 675 ? -5.588 14.392 14.331 1.00 84.88 675 GLN A C 1
ATOM 5282 O O . GLN A 1 675 ? -6.212 15.090 15.130 1.00 84.88 675 GLN A O 1
ATOM 5287 N N . SER A 1 676 ? -4.772 13.404 14.716 1.00 88.44 676 SER A N 1
ATOM 5288 C CA . SER A 1 676 ? -4.544 13.037 16.122 1.00 88.44 676 SER A CA 1
ATOM 5289 C C . SER A 1 676 ? -3.070 12.710 16.399 1.00 88.44 676 SER A C 1
ATOM 5291 O O . SER A 1 676 ? -2.440 12.056 15.560 1.00 88.44 676 SER A O 1
ATOM 5293 N N . PRO A 1 677 ? -2.508 13.118 17.556 1.00 87.44 677 PRO A N 1
ATOM 5294 C CA . PRO A 1 677 ? -1.200 12.656 18.019 1.00 87.44 677 PRO A CA 1
ATOM 5295 C C . PRO A 1 677 ? -1.158 11.136 18.250 1.00 87.44 677 PRO A C 1
ATOM 5297 O O . PRO A 1 677 ? -2.185 10.488 18.462 1.00 87.44 677 PRO A O 1
ATOM 5300 N N . SER A 1 678 ? 0.048 10.560 18.268 1.00 83.88 678 SER A N 1
ATOM 5301 C CA . SER A 1 678 ? 0.235 9.158 18.664 1.00 83.88 678 SER A CA 1
ATOM 5302 C C . SER A 1 678 ? -0.210 8.930 20.117 1.00 83.88 678 SER A C 1
ATOM 5304 O O . SER A 1 678 ? 0.019 9.780 20.977 1.00 83.88 678 SER A O 1
ATOM 5306 N N . GLY A 1 679 ? -0.852 7.790 20.385 1.00 84.44 679 GLY A N 1
ATOM 5307 C CA . GLY A 1 679 ? -1.383 7.436 21.709 1.00 84.44 679 GLY A CA 1
ATOM 5308 C C . GLY A 1 679 ? -2.720 8.091 22.079 1.00 84.44 679 GLY A C 1
ATOM 5309 O O . GLY A 1 679 ? -3.200 7.881 23.188 1.00 84.44 679 GLY A O 1
ATOM 5310 N N . VAL A 1 680 ? -3.331 8.865 21.174 1.00 91.75 680 VAL A N 1
ATOM 5311 C CA . VAL A 1 680 ? -4.641 9.499 21.380 1.00 91.75 680 VAL A CA 1
ATOM 5312 C C . VAL A 1 680 ? -5.637 8.991 20.351 1.00 91.75 680 VAL A C 1
ATOM 5314 O O . VAL A 1 680 ? -5.409 9.096 19.140 1.00 91.75 680 VAL A O 1
ATOM 5317 N N . PHE A 1 681 ? -6.772 8.497 20.831 1.00 92.62 681 PHE A N 1
ATOM 5318 C CA . PHE A 1 681 ? -7.871 8.062 19.984 1.00 92.62 681 PHE A CA 1
ATOM 5319 C C . PHE A 1 681 ? -8.803 9.245 19.751 1.00 92.62 681 PHE A C 1
ATOM 5321 O O . PHE A 1 681 ? -9.493 9.701 20.662 1.00 92.62 681 PHE A O 1
ATOM 5328 N N . ALA A 1 682 ? -8.806 9.751 18.521 1.00 94.38 682 ALA A N 1
ATOM 5329 C CA . ALA A 1 682 ? -9.763 10.753 18.083 1.00 94.38 682 ALA A CA 1
ATOM 5330 C C . ALA A 1 682 ? -10.630 10.185 16.960 1.00 94.38 682 ALA A C 1
ATOM 5332 O O . ALA A 1 682 ? -10.139 9.420 16.128 1.00 94.38 682 ALA A O 1
ATOM 5333 N N . ALA A 1 683 ? -11.893 10.585 16.903 1.00 92.81 683 ALA A N 1
ATOM 5334 C CA . ALA A 1 683 ? -12.788 10.252 15.804 1.00 92.81 683 ALA A CA 1
ATOM 5335 C C . ALA A 1 683 ? -13.734 11.405 15.483 1.00 92.81 683 ALA A C 1
ATOM 5337 O O . ALA A 1 683 ? -13.856 12.339 16.271 1.00 92.81 683 ALA A O 1
ATOM 5338 N N . MET A 1 684 ? -14.401 11.334 14.332 1.00 92.12 684 MET A N 1
ATOM 5339 C CA . MET A 1 684 ? -15.420 12.283 13.912 1.00 92.12 684 MET A CA 1
ATOM 5340 C C . MET A 1 684 ? -16.805 11.642 13.800 1.00 92.12 684 MET A C 1
ATOM 5342 O O . MET A 1 684 ? -16.930 10.541 13.277 1.00 92.12 684 MET A O 1
ATOM 5346 N N . VAL A 1 685 ? -17.844 12.353 14.234 1.00 92.25 685 VAL A N 1
ATOM 5347 C CA . VAL A 1 685 ? -19.260 12.030 13.974 1.00 92.25 685 VAL A CA 1
ATOM 5348 C C . VAL A 1 685 ? -19.939 13.180 13.236 1.00 92.25 685 VAL A C 1
ATOM 5350 O O . VAL A 1 685 ? -19.387 14.283 13.140 1.00 92.25 685 VAL A O 1
ATOM 5353 N N . SER A 1 686 ? -21.146 12.944 12.720 1.00 89.19 686 SER A N 1
ATOM 5354 C CA . SER A 1 686 ? -21.919 13.984 12.041 1.00 89.19 686 SER A CA 1
ATOM 5355 C C . SER A 1 686 ? -22.296 15.138 12.981 1.00 89.19 686 SER A C 1
ATOM 5357 O O . SER A 1 686 ? -22.262 15.014 14.211 1.00 89.19 686 SER A O 1
ATOM 5359 N N . ALA A 1 687 ? -22.656 16.280 12.392 1.00 89.81 687 ALA A N 1
ATOM 5360 C CA . ALA A 1 687 ? -23.112 17.444 13.147 1.00 89.81 687 ALA A CA 1
ATOM 5361 C C . ALA A 1 687 ? -24.393 17.118 13.934 1.00 89.81 687 ALA A C 1
ATOM 5363 O O . ALA A 1 687 ? -24.536 17.507 15.093 1.00 89.81 687 ALA A O 1
ATOM 5364 N N . GLU A 1 688 ? -25.289 16.346 13.318 1.00 90.44 688 GLU A N 1
ATOM 5365 C CA . GLU A 1 688 ? -26.572 15.929 13.878 1.00 90.44 688 GLU A CA 1
ATOM 5366 C C . GLU A 1 688 ? -26.376 15.006 15.083 1.00 90.44 688 GLU A C 1
ATOM 5368 O O . GLU A 1 688 ? -27.029 15.192 16.109 1.00 90.44 688 GLU A O 1
ATOM 5373 N N . GLN A 1 689 ? -25.438 14.056 14.993 1.00 92.75 689 GLN A N 1
ATOM 5374 C CA . GLN A 1 689 ? -25.146 13.124 16.082 1.00 92.75 689 GLN A CA 1
ATOM 5375 C C . GLN A 1 689 ? -24.574 13.849 17.308 1.00 92.75 689 GLN A C 1
ATOM 5377 O O . GLN A 1 689 ? -25.002 13.595 18.436 1.00 92.75 689 GLN A O 1
ATOM 5382 N N . GLY A 1 690 ? -23.637 14.779 17.091 1.00 94.06 690 GLY A N 1
ATOM 5383 C CA . GLY A 1 690 ? -23.074 15.597 18.167 1.00 94.06 690 GLY A CA 1
ATOM 5384 C C . GLY A 1 690 ? -24.121 16.490 18.832 1.00 94.06 690 GLY A C 1
ATOM 5385 O O . GLY A 1 690 ? -24.224 16.512 20.059 1.00 94.06 690 GLY A O 1
ATOM 5386 N N . ALA A 1 691 ? -24.946 17.173 18.032 1.00 93.69 691 ALA A N 1
ATOM 5387 C CA . ALA A 1 691 ? -26.031 18.009 18.540 1.00 93.69 691 ALA A CA 1
ATOM 5388 C C . ALA A 1 691 ? -27.071 17.195 19.330 1.00 93.69 691 ALA A C 1
ATOM 5390 O O . ALA A 1 691 ? -27.522 17.641 20.385 1.00 93.69 691 ALA A O 1
ATOM 5391 N N . TYR A 1 692 ? -27.400 15.986 18.864 1.00 94.81 692 TYR A N 1
ATOM 5392 C CA . TYR A 1 692 ? -28.300 15.070 19.563 1.00 94.81 692 TYR A CA 1
ATOM 5393 C C . TYR A 1 692 ? -27.765 14.679 20.945 1.00 94.81 692 TYR A C 1
ATOM 5395 O O . TYR A 1 692 ? -28.498 14.742 21.928 1.00 94.81 692 TYR A O 1
ATOM 5403 N N . TRP A 1 693 ? -26.486 14.318 21.071 1.00 96.06 693 TRP A N 1
ATOM 5404 C CA . TRP A 1 693 ? -25.927 13.988 22.386 1.00 96.06 693 TRP A CA 1
ATOM 5405 C C . TRP A 1 693 ? -25.900 15.187 23.339 1.00 96.06 693 TRP A C 1
ATOM 5407 O O . TRP A 1 693 ? -26.214 15.040 24.522 1.00 96.06 693 TRP A O 1
ATOM 5417 N N . ILE A 1 694 ? -25.587 16.382 22.830 1.00 95.25 694 ILE A N 1
ATOM 5418 C CA . ILE A 1 694 ? -25.601 17.613 23.630 1.00 95.25 694 ILE A CA 1
ATOM 5419 C C . ILE A 1 694 ? -27.017 17.916 24.141 1.00 95.25 694 ILE A C 1
ATOM 5421 O O . ILE A 1 694 ? -27.168 18.244 25.320 1.00 95.25 694 ILE A O 1
ATOM 5425 N N . SER A 1 695 ? -28.056 17.750 23.311 1.00 94.50 695 SER A N 1
ATOM 5426 C CA . SER A 1 695 ? -29.442 17.997 23.737 1.00 94.50 695 SER A CA 1
ATOM 5427 C C . SER A 1 695 ? -29.887 17.036 24.844 1.00 94.50 695 SER A C 1
ATOM 5429 O O . SER A 1 695 ? -30.581 17.439 25.771 1.00 94.50 695 SER A O 1
ATOM 5431 N N . ARG A 1 696 ? -29.451 15.770 24.798 1.00 93.94 696 ARG A N 1
ATOM 5432 C CA . ARG A 1 696 ? -29.761 14.772 25.839 1.00 93.94 696 ARG A CA 1
ATOM 5433 C C . ARG A 1 696 ? -29.039 15.051 27.156 1.00 93.94 696 ARG A C 1
ATOM 5435 O O . ARG A 1 696 ? -29.631 14.881 28.217 1.00 93.94 696 ARG A O 1
ATOM 5442 N N . LEU A 1 697 ? -27.801 15.542 27.110 1.00 91.00 697 LEU A N 1
ATOM 5443 C CA . LEU A 1 697 ? -27.093 15.974 28.320 1.00 91.00 697 LEU A CA 1
ATOM 5444 C C . LEU A 1 697 ? -27.755 17.195 28.978 1.00 91.00 697 LEU A C 1
ATOM 5446 O O . LEU A 1 697 ? -27.789 17.281 30.202 1.00 91.00 697 LEU A O 1
ATOM 5450 N N . GLN A 1 698 ? -28.323 18.117 28.191 1.00 90.31 698 GLN A N 1
ATOM 5451 C CA . GLN A 1 698 ? -29.088 19.259 28.717 1.00 90.31 698 GLN A CA 1
ATOM 5452 C C . GLN A 1 698 ? -30.384 18.829 29.428 1.00 90.31 698 GLN A C 1
ATOM 5454 O O . GLN A 1 698 ? -30.831 19.506 30.350 1.00 90.31 698 GLN A O 1
ATOM 5459 N N . GLU A 1 699 ? -30.944 17.672 29.067 1.00 90.75 699 GLU A N 1
ATOM 5460 C CA . GLU A 1 699 ? -32.056 17.014 29.772 1.00 90.75 699 GLU A CA 1
ATOM 5461 C C . GLU A 1 699 ? -31.600 16.272 31.053 1.00 90.75 699 GLU A C 1
ATOM 5463 O O . GLU A 1 699 ? -32.385 15.550 31.663 1.00 90.75 699 GLU A O 1
ATOM 5468 N N . SER A 1 700 ? -30.343 16.449 31.492 1.00 88.69 700 SER A N 1
ATOM 5469 C CA . SER A 1 700 ? -29.727 15.738 32.629 1.00 88.69 700 SER A CA 1
ATOM 5470 C C . SER A 1 700 ? -29.659 14.214 32.455 1.00 88.69 700 SER A C 1
ATOM 5472 O O . SER A 1 700 ? -29.626 13.471 33.437 1.00 88.69 700 SER A O 1
ATOM 5474 N N . LEU A 1 701 ? -29.636 13.733 31.208 1.00 90.50 701 LEU A N 1
ATOM 5475 C CA . LEU A 1 701 ? -29.473 12.315 30.890 1.00 90.50 701 LEU A CA 1
ATOM 5476 C C . LEU A 1 701 ? -27.986 11.957 30.791 1.00 90.50 701 LEU A C 1
ATOM 5478 O O . LEU A 1 701 ? -27.188 12.729 30.267 1.00 90.50 701 LEU A O 1
ATOM 5482 N N . VAL A 1 702 ? -27.613 10.765 31.251 1.00 91.69 702 VAL A N 1
ATOM 5483 C CA . VAL A 1 702 ? -26.241 10.246 31.180 1.00 91.69 702 VAL A CA 1
ATOM 5484 C C . VAL A 1 702 ? -26.072 9.420 29.913 1.00 91.69 702 VAL A C 1
ATOM 5486 O O . VAL A 1 702 ? -26.851 8.496 29.671 1.00 91.69 702 VAL A O 1
ATOM 5489 N N . ILE A 1 703 ? -25.040 9.732 29.126 1.00 95.50 703 ILE A N 1
ATOM 5490 C CA . ILE A 1 703 ? -24.685 8.988 27.914 1.00 95.50 703 ILE A CA 1
ATOM 5491 C C . ILE A 1 703 ? -23.405 8.205 28.163 1.00 95.50 703 ILE A C 1
ATOM 5493 O O . ILE A 1 703 ? -22.375 8.815 28.450 1.00 95.50 703 ILE A O 1
ATOM 5497 N N . ASN A 1 704 ? -23.465 6.886 27.994 1.00 95.19 704 ASN A N 1
ATOM 5498 C CA . ASN A 1 704 ? -22.318 5.994 28.141 1.00 95.19 704 ASN A CA 1
ATOM 5499 C C . ASN A 1 704 ? -22.008 5.289 26.821 1.00 95.19 704 ASN A C 1
ATOM 5501 O O . ASN A 1 704 ? -22.926 4.840 26.137 1.00 95.19 704 ASN A O 1
ATOM 5505 N N . PHE A 1 705 ? -20.726 5.175 26.483 1.00 94.31 705 PHE A N 1
ATOM 5506 C CA . PHE A 1 705 ? -20.252 4.603 25.225 1.00 94.31 705 PHE A CA 1
ATOM 5507 C C . PHE A 1 705 ? -19.658 3.207 25.393 1.00 94.31 705 PHE A C 1
ATOM 5509 O O . PHE A 1 705 ? -19.004 2.903 26.392 1.00 94.31 705 PHE A O 1
ATOM 5516 N N . TYR A 1 706 ? -19.851 2.390 24.364 1.00 90.25 706 TYR A N 1
ATOM 5517 C CA . TYR A 1 706 ? -19.363 1.024 24.246 1.00 90.25 706 TYR A CA 1
ATOM 5518 C C . TYR A 1 706 ? -18.830 0.830 22.829 1.00 90.25 706 TYR A C 1
ATOM 5520 O O . TYR A 1 706 ? -19.494 1.193 21.854 1.00 90.25 706 TYR A O 1
ATOM 5528 N N . PHE A 1 707 ? -17.640 0.254 22.699 1.00 87.25 707 PHE A N 1
ATOM 5529 C CA . PHE A 1 707 ? -17.029 0.000 21.396 1.00 87.25 707 PHE A CA 1
ATOM 5530 C C . PHE A 1 707 ? -16.706 -1.483 21.229 1.00 87.25 707 PHE A C 1
ATOM 5532 O O . PHE A 1 707 ? -16.263 -2.151 22.160 1.00 87.25 707 PHE A O 1
ATOM 5539 N N . SER A 1 708 ? -16.932 -2.001 20.022 1.00 69.44 708 SER A N 1
ATOM 5540 C CA . SER A 1 708 ? -16.637 -3.381 19.637 1.00 69.44 708 SER A CA 1
ATOM 5541 C C . SER A 1 708 ? -15.733 -3.374 18.402 1.00 69.44 708 SER A C 1
ATOM 5543 O O . SER A 1 708 ? -15.941 -2.554 17.508 1.00 69.44 708 SER A O 1
ATOM 5545 N N . PRO A 1 709 ? -14.740 -4.275 18.301 1.00 52.22 709 PRO A N 1
ATOM 5546 C CA . PRO A 1 709 ? -13.735 -4.227 17.241 1.00 52.22 709 PRO A CA 1
ATOM 5547 C C . PRO A 1 709 ? -14.251 -4.674 15.861 1.00 52.22 709 PRO A C 1
ATOM 5549 O O . PRO A 1 709 ? -13.475 -4.677 14.912 1.00 52.22 709 PRO A O 1
ATOM 5552 N N . LYS A 1 710 ? -15.521 -5.091 15.737 1.00 54.25 710 LYS A N 1
ATOM 5553 C CA . LYS A 1 710 ? -16.025 -5.820 14.559 1.00 54.25 710 LYS A CA 1
ATOM 5554 C C . LYS A 1 710 ? -17.190 -5.197 13.796 1.00 54.25 710 LYS A C 1
ATOM 5556 O O . LYS A 1 710 ? -17.649 -5.813 12.844 1.00 54.25 710 LYS A O 1
ATOM 5561 N N . SER A 1 711 ? -17.640 -4.000 14.141 1.00 50.69 711 SER A N 1
ATOM 5562 C CA . SER A 1 711 ? -18.770 -3.397 13.433 1.00 50.69 711 SER A CA 1
ATOM 5563 C C . SER A 1 711 ? -18.265 -2.302 12.498 1.00 50.69 711 SER A C 1
ATOM 5565 O O . SER A 1 711 ? -18.090 -1.153 12.898 1.00 50.69 711 SER A O 1
ATOM 5567 N N . ILE A 1 712 ? -17.946 -2.672 11.259 1.00 54.81 712 ILE A N 1
ATOM 5568 C CA . ILE A 1 712 ? -17.611 -1.723 10.194 1.00 54.81 712 ILE A CA 1
ATOM 5569 C C . ILE A 1 712 ? -18.785 -1.716 9.231 1.00 54.81 712 ILE A C 1
ATOM 5571 O O . ILE A 1 712 ? -19.101 -2.741 8.640 1.00 54.81 712 ILE A O 1
ATOM 5575 N N . THR A 1 713 ? -19.449 -0.571 9.098 1.00 54.16 713 THR A N 1
ATOM 5576 C CA . THR A 1 713 ? -20.808 -0.566 8.539 1.00 54.16 713 THR A CA 1
ATOM 5577 C C . THR A 1 713 ? -20.888 0.103 7.169 1.00 54.16 713 THR A C 1
ATOM 5579 O O . THR A 1 713 ? -21.752 -0.250 6.370 1.00 54.16 713 THR A O 1
ATOM 5582 N N . THR A 1 714 ? -20.041 1.095 6.850 1.00 55.06 714 THR A N 1
ATOM 5583 C CA . THR A 1 714 ? -20.221 1.890 5.615 1.00 55.06 714 THR A CA 1
ATOM 5584 C C . THR A 1 714 ? -18.934 2.570 5.140 1.00 55.06 714 THR A C 1
ATOM 5586 O O . THR A 1 714 ? -18.156 3.097 5.939 1.00 55.06 714 THR A O 1
ATOM 5589 N N . THR A 1 715 ? -18.724 2.617 3.820 1.00 58.53 715 THR A N 1
ATOM 5590 C CA . THR A 1 715 ? -17.769 3.547 3.203 1.00 58.53 715 THR A CA 1
ATOM 5591 C C . THR A 1 715 ? -18.477 4.846 2.840 1.00 58.53 715 THR A C 1
ATOM 5593 O O . THR A 1 715 ? -19.381 4.827 2.006 1.00 58.53 715 THR A O 1
ATOM 5596 N N . ILE A 1 716 ? -18.065 5.975 3.415 1.00 59.69 716 ILE A N 1
ATOM 5597 C CA . ILE A 1 716 ? -18.523 7.289 2.945 1.00 59.69 716 ILE A CA 1
ATOM 5598 C C . ILE A 1 716 ? -17.531 7.771 1.894 1.00 59.69 716 ILE A C 1
ATOM 5600 O O . ILE A 1 716 ? -16.321 7.771 2.109 1.00 59.69 716 ILE A O 1
ATOM 5604 N N . SER A 1 717 ? -18.047 8.184 0.747 1.00 65.00 717 SER A N 1
ATOM 5605 C CA . SER A 1 717 ? -17.257 8.771 -0.327 1.00 65.00 717 SER A CA 1
ATOM 5606 C C . SER A 1 717 ? -17.490 10.271 -0.352 1.00 65.00 717 SER A C 1
ATOM 5608 O O . SER A 1 717 ? -18.626 10.726 -0.479 1.00 65.00 717 SER A O 1
ATOM 5610 N N . SER A 1 718 ? -16.414 11.044 -0.233 1.00 65.50 718 SER A N 1
ATOM 5611 C CA . SER A 1 718 ? -16.453 12.495 -0.403 1.00 65.50 718 SER A CA 1
ATOM 5612 C C . SER A 1 718 ? -15.596 12.938 -1.588 1.00 65.50 718 SER A C 1
ATOM 5614 O O . SER A 1 718 ? -14.586 12.293 -1.881 1.00 65.50 718 SER A O 1
ATOM 5616 N N . PRO A 1 719 ? -15.963 14.039 -2.269 1.00 71.31 719 PRO A N 1
ATOM 5617 C CA . PRO A 1 719 ? -15.082 14.698 -3.227 1.00 71.31 719 PRO A CA 1
ATOM 5618 C C . PRO A 1 719 ? -13.713 14.989 -2.627 1.00 71.31 719 PRO A C 1
ATOM 5620 O O . PRO A 1 719 ? -13.607 15.607 -1.565 1.00 71.31 719 PRO A O 1
ATOM 5623 N N . ASN A 1 720 ? -12.660 14.592 -3.334 1.00 72.31 720 ASN A N 1
ATOM 5624 C CA . ASN A 1 720 ? -11.308 15.015 -3.014 1.00 72.31 720 ASN A CA 1
ATOM 5625 C C . ASN A 1 720 ? -11.052 16.403 -3.617 1.00 72.31 720 ASN A C 1
ATOM 5627 O O . ASN A 1 720 ? -10.428 16.544 -4.665 1.00 72.31 720 ASN A O 1
ATOM 5631 N N . ASN A 1 721 ? -11.530 17.439 -2.932 1.00 72.06 721 ASN A N 1
ATOM 5632 C CA . ASN A 1 721 ? -11.381 18.829 -3.377 1.00 72.06 721 ASN A CA 1
ATOM 5633 C C . ASN A 1 721 ? -9.974 19.409 -3.140 1.00 72.06 721 ASN A C 1
ATOM 5635 O O . ASN A 1 721 ? -9.747 20.577 -3.443 1.00 72.06 721 ASN A O 1
ATOM 5639 N N . ILE A 1 722 ? -9.054 18.634 -2.553 1.00 72.44 722 ILE A N 1
ATOM 5640 C CA . ILE A 1 722 ? -7.697 19.092 -2.229 1.00 72.44 722 ILE A CA 1
ATOM 5641 C C . ILE A 1 722 ? -6.722 18.658 -3.326 1.00 72.44 722 ILE A C 1
ATOM 5643 O O . ILE A 1 722 ? -6.016 19.496 -3.878 1.00 72.44 722 ILE A O 1
ATOM 5647 N N . THR A 1 723 ? -6.693 17.363 -3.648 1.00 80.31 723 THR A N 1
ATOM 5648 C CA . THR A 1 723 ? -5.721 16.782 -4.593 1.00 80.31 723 THR A CA 1
ATOM 5649 C C . THR A 1 723 ? -6.365 15.922 -5.678 1.00 80.31 723 THR A C 1
ATOM 5651 O O . THR A 1 723 ? -5.660 15.368 -6.519 1.00 80.31 723 THR A O 1
ATOM 5654 N N . GLY A 1 724 ? -7.693 15.792 -5.700 1.00 85.06 724 GLY A N 1
ATOM 5655 C CA . GLY A 1 724 ? -8.388 14.890 -6.614 1.00 85.06 724 GLY A CA 1
ATOM 5656 C C . GLY A 1 724 ? -8.065 15.179 -8.079 1.00 85.06 724 GLY A C 1
ATOM 5657 O O . GLY A 1 724 ? -8.204 16.307 -8.544 1.00 85.06 724 GLY A O 1
ATOM 5658 N N . GLY A 1 725 ? -7.622 14.155 -8.810 1.00 87.50 725 GLY A N 1
ATOM 5659 C CA . GLY A 1 725 ? -7.231 14.271 -10.217 1.00 87.50 725 GLY A CA 1
ATOM 5660 C C . GLY A 1 725 ? -5.866 14.926 -10.455 1.00 87.50 725 GLY A C 1
ATOM 5661 O O . GLY A 1 725 ? -5.462 15.069 -11.607 1.00 87.50 725 GLY A O 1
ATOM 5662 N N . THR A 1 726 ? -5.139 15.300 -9.401 1.00 90.56 726 THR A N 1
ATOM 5663 C CA . THR A 1 726 ? -3.769 15.826 -9.491 1.00 90.56 726 THR A CA 1
ATOM 5664 C C . THR A 1 726 ? -2.737 14.729 -9.226 1.00 90.56 726 THR A C 1
ATOM 5666 O O . THR A 1 726 ? -3.050 13.694 -8.633 1.00 90.56 726 THR A O 1
ATOM 5669 N N . MET A 1 727 ? -1.498 14.943 -9.676 1.00 92.25 727 MET A N 1
ATOM 5670 C CA . MET A 1 727 ? -0.386 14.040 -9.365 1.00 92.25 727 MET A CA 1
ATOM 5671 C C . MET A 1 727 ? -0.205 13.927 -7.850 1.00 92.25 727 MET A C 1
ATOM 5673 O O . MET A 1 727 ? -0.122 14.938 -7.152 1.00 92.25 727 MET A O 1
ATOM 5677 N N . SER A 1 728 ? -0.106 12.698 -7.350 1.00 90.69 728 SER A N 1
ATOM 5678 C CA . SER A 1 728 ? 0.189 12.451 -5.944 1.00 90.69 728 SER A CA 1
ATOM 5679 C C . SER A 1 728 ? 1.566 13.020 -5.610 1.00 90.69 728 SER A C 1
ATOM 5681 O O . SER A 1 728 ? 2.545 12.712 -6.289 1.00 90.69 728 SER A O 1
ATOM 5683 N N . ILE A 1 729 ? 1.666 13.801 -4.531 1.00 88.00 729 ILE A N 1
ATOM 5684 C CA . ILE A 1 729 ? 2.912 14.496 -4.158 1.00 88.00 729 ILE A CA 1
ATOM 5685 C C . ILE A 1 729 ? 4.098 13.538 -3.944 1.00 88.00 729 ILE A C 1
ATOM 5687 O O . ILE A 1 729 ? 5.242 13.874 -4.233 1.00 88.00 729 ILE A O 1
ATOM 5691 N N . PHE A 1 730 ? 3.818 12.315 -3.486 1.00 89.56 730 PHE A N 1
ATOM 5692 C CA . PHE A 1 730 ? 4.831 11.287 -3.271 1.00 89.56 730 PHE A CA 1
ATOM 5693 C C . PHE A 1 730 ? 5.304 10.613 -4.565 1.00 89.56 730 PHE A C 1
ATOM 5695 O O . PHE A 1 730 ? 6.313 9.925 -4.519 1.00 89.56 730 PHE A O 1
ATOM 5702 N N . SER A 1 731 ? 4.613 10.749 -5.701 1.00 93.62 731 SER A N 1
ATOM 5703 C CA . SER A 1 731 ? 4.990 10.046 -6.936 1.00 93.62 731 SER A CA 1
ATOM 5704 C C . SER A 1 731 ? 6.392 10.475 -7.383 1.00 93.62 731 SER A C 1
ATOM 5706 O O . SER A 1 731 ? 6.626 11.664 -7.580 1.00 93.62 731 SER A O 1
ATOM 5708 N N . SER A 1 732 ? 7.323 9.527 -7.537 1.00 93.00 732 SER A N 1
ATOM 5709 C CA . SER A 1 732 ? 8.696 9.813 -7.983 1.00 93.00 732 SER A CA 1
ATOM 5710 C C . SER A 1 732 ? 8.733 10.502 -9.353 1.00 93.00 732 SER A C 1
ATOM 5712 O O . SER A 1 732 ? 7.914 10.206 -10.227 1.00 93.00 732 SER A O 1
ATOM 5714 N N . TRP A 1 733 ? 9.705 11.403 -9.535 1.00 87.38 733 TRP A N 1
ATOM 5715 C CA . TRP A 1 733 ? 9.832 12.256 -10.721 1.00 87.38 733 TRP A CA 1
ATOM 5716 C C . TRP A 1 733 ? 10.990 11.846 -11.638 1.00 87.38 733 TRP A C 1
ATOM 5718 O O . TRP A 1 733 ? 12.034 11.372 -11.186 1.00 87.38 733 TRP A O 1
ATOM 5728 N N . SER A 1 734 ? 10.802 12.121 -12.931 1.00 77.81 734 SER A N 1
ATOM 5729 C CA . SER A 1 734 ? 11.807 12.030 -13.997 1.00 77.81 734 SER A CA 1
ATOM 5730 C C . SER A 1 734 ? 13.002 12.972 -13.786 1.00 77.81 734 SER A C 1
ATOM 5732 O O . SER A 1 734 ? 12.858 13.967 -13.075 1.00 77.81 734 SER A O 1
ATOM 5734 N N . PRO A 1 735 ? 14.112 12.792 -14.521 1.00 88.25 735 PRO A N 1
ATOM 5735 C CA . PRO A 1 735 ? 14.432 11.639 -15.364 1.00 88.25 735 PRO A CA 1
ATOM 5736 C C . PRO A 1 735 ? 15.192 10.558 -14.580 1.00 88.25 735 PRO A C 1
ATOM 5738 O O . PRO A 1 735 ? 15.414 10.685 -13.378 1.00 88.25 735 PRO A O 1
ATOM 5741 N N . THR A 1 736 ? 15.589 9.484 -15.260 1.00 89.69 736 THR A N 1
ATOM 5742 C CA . THR A 1 736 ? 16.608 8.556 -14.755 1.00 89.69 736 THR A CA 1
ATOM 5743 C C . THR A 1 736 ? 17.976 9.257 -14.646 1.00 89.69 736 THR A C 1
ATOM 5745 O O . THR A 1 736 ? 18.149 10.387 -15.115 1.00 89.69 736 THR A O 1
ATOM 5748 N N . ASN A 1 737 ? 18.982 8.590 -14.069 1.00 88.44 737 ASN A N 1
ATOM 5749 C CA . ASN A 1 737 ? 20.348 9.134 -13.986 1.00 88.44 737 ASN A CA 1
ATOM 5750 C C . ASN A 1 737 ? 20.987 9.326 -15.373 1.00 88.44 737 ASN A C 1
ATOM 5752 O O . ASN A 1 737 ? 21.924 10.105 -15.528 1.00 88.44 737 ASN A O 1
ATOM 5756 N N . GLU A 1 738 ? 20.436 8.654 -16.382 1.00 89.31 738 GLU A N 1
ATOM 5757 C CA . GLU A 1 738 ? 20.849 8.700 -17.785 1.00 89.31 738 GLU A CA 1
ATOM 5758 C C . GLU A 1 738 ? 19.971 9.634 -18.634 1.00 89.31 738 GLU A C 1
ATOM 5760 O O . GLU A 1 738 ? 20.031 9.610 -19.860 1.00 89.31 738 GLU A O 1
ATOM 5765 N N . LEU A 1 739 ? 19.149 10.476 -17.994 1.00 90.81 739 LEU A N 1
ATOM 5766 C CA . LEU A 1 739 ? 18.244 11.428 -18.650 1.00 90.81 739 LEU A CA 1
ATOM 5767 C C . LEU A 1 739 ? 17.125 10.780 -19.488 1.00 90.81 739 LEU A C 1
ATOM 5769 O O . LEU A 1 739 ? 16.506 11.453 -20.314 1.00 90.81 739 LEU A O 1
ATOM 5773 N N . ILE A 1 740 ? 16.809 9.506 -19.243 1.00 89.38 740 ILE A N 1
ATOM 5774 C CA . ILE A 1 740 ? 15.642 8.843 -19.838 1.00 89.38 740 ILE A CA 1
ATOM 5775 C C . ILE A 1 740 ? 14.383 9.288 -19.085 1.00 89.38 740 ILE A C 1
ATOM 5777 O O . ILE A 1 740 ? 14.371 9.413 -17.858 1.00 89.38 740 ILE A O 1
ATOM 5781 N N . ILE A 1 741 ? 13.309 9.568 -19.821 1.00 89.69 741 ILE A N 1
ATOM 5782 C CA . ILE A 1 741 ? 12.052 10.058 -19.246 1.00 89.69 741 ILE A CA 1
ATOM 5783 C C . ILE A 1 741 ? 11.255 8.880 -18.672 1.00 89.69 741 ILE A C 1
ATOM 5785 O O . ILE A 1 741 ? 10.859 7.985 -19.409 1.00 89.69 741 ILE A O 1
ATOM 5789 N N . LYS A 1 742 ? 10.995 8.923 -17.359 1.00 89.62 742 LYS A N 1
ATOM 5790 C CA . LYS A 1 742 ? 10.128 8.014 -16.584 1.00 89.62 742 LYS A CA 1
ATOM 5791 C C . LYS A 1 742 ? 9.433 8.808 -15.465 1.00 89.62 742 LYS A C 1
ATOM 5793 O O . LYS A 1 742 ? 10.090 9.688 -14.915 1.00 89.62 742 LYS A O 1
ATOM 5798 N N . PRO A 1 743 ? 8.197 8.498 -15.036 1.00 91.88 743 PRO A N 1
ATOM 5799 C CA . PRO A 1 743 ? 7.276 7.523 -15.619 1.00 91.88 743 PRO A CA 1
ATOM 5800 C C . PRO A 1 743 ? 6.671 7.989 -16.948 1.00 91.88 743 PRO A C 1
ATOM 5802 O O . PRO A 1 743 ? 6.552 9.188 -17.187 1.00 91.88 743 PRO A O 1
ATOM 5805 N N . GLU A 1 744 ? 6.261 7.050 -17.801 1.00 89.19 744 GLU A N 1
ATOM 5806 C CA . GLU A 1 744 ? 5.584 7.353 -19.072 1.00 89.19 744 GLU A CA 1
ATOM 5807 C C . GLU A 1 744 ? 4.116 7.713 -18.896 1.00 89.19 744 GLU A C 1
ATOM 5809 O O . GLU A 1 744 ? 3.553 8.493 -19.664 1.00 89.19 744 GLU A O 1
ATOM 5814 N N . VAL A 1 745 ? 3.474 7.092 -17.912 1.00 94.56 745 VAL A N 1
ATOM 5815 C CA . VAL A 1 745 ? 2.040 7.210 -17.689 1.00 94.56 745 VAL A CA 1
ATOM 5816 C C . VAL A 1 745 ? 1.759 7.250 -16.198 1.00 94.56 745 VAL A C 1
ATOM 5818 O O . VAL A 1 745 ? 2.502 6.698 -15.388 1.00 94.56 745 VAL A O 1
ATOM 5821 N N . SER A 1 746 ? 0.659 7.894 -15.830 1.00 95.75 746 SER A N 1
ATOM 5822 C CA . SER A 1 746 ? 0.167 7.911 -14.459 1.00 95.75 746 SER A CA 1
ATOM 5823 C C . SER A 1 746 ? -1.250 7.364 -14.401 1.00 95.75 746 SER A C 1
ATOM 5825 O O . SER A 1 746 ? -2.024 7.505 -15.349 1.00 95.75 746 SER A O 1
ATOM 5827 N N . ALA A 1 747 ? -1.598 6.752 -13.275 1.00 97.31 747 ALA A N 1
ATOM 5828 C CA . ALA A 1 747 ? -2.913 6.169 -13.042 1.00 97.31 747 ALA A CA 1
ATOM 5829 C C . ALA A 1 747 ? -3.398 6.458 -11.615 1.00 97.31 747 ALA A C 1
ATOM 5831 O O . ALA A 1 747 ? -2.604 6.904 -10.780 1.00 97.31 747 ALA A O 1
ATOM 5832 N N . PRO A 1 748 ? -4.688 6.223 -11.309 1.00 96.31 748 PRO A N 1
ATOM 5833 C CA . PRO A 1 748 ? -5.190 6.337 -9.946 1.00 96.31 748 PRO A CA 1
ATOM 5834 C C . PRO A 1 748 ? -4.368 5.474 -8.978 1.00 96.31 748 PRO A C 1
ATOM 5836 O O . PRO A 1 748 ? -4.344 4.251 -9.091 1.00 96.31 748 PRO A O 1
ATOM 5839 N N . GLY A 1 749 ? -3.693 6.123 -8.032 1.00 93.75 749 GLY A N 1
ATOM 5840 C CA . GLY A 1 749 ? -2.831 5.475 -7.040 1.00 93.75 749 GLY A CA 1
ATOM 5841 C C . GLY A 1 749 ? -2.931 6.080 -5.640 1.00 93.75 749 GLY A C 1
ATOM 5842 O O . GLY A 1 749 ? -2.502 5.451 -4.678 1.00 93.75 749 GLY A O 1
ATOM 5843 N N . GLY A 1 750 ? -3.538 7.261 -5.488 1.00 90.44 750 GLY A N 1
ATOM 5844 C CA . GLY A 1 750 ? -3.826 7.859 -4.184 1.00 90.44 750 GLY A CA 1
ATOM 5845 C C . GLY A 1 750 ? -5.255 7.595 -3.710 1.00 90.44 750 GLY A C 1
ATOM 5846 O O . GLY A 1 750 ? -6.208 7.807 -4.461 1.00 90.44 750 GLY A O 1
ATOM 5847 N N . ASN A 1 751 ? -5.405 7.200 -2.443 1.00 85.44 751 ASN A N 1
ATOM 5848 C CA . ASN A 1 751 ? -6.671 6.914 -1.759 1.00 85.44 751 ASN A CA 1
ATOM 5849 C C . ASN A 1 751 ? -7.490 5.793 -2.423 1.00 85.44 751 ASN A C 1
ATOM 5851 O O . ASN A 1 751 ? -8.693 5.930 -2.653 1.00 85.44 751 ASN A O 1
ATOM 5855 N N . ILE A 1 752 ? -6.840 4.670 -2.728 1.00 89.62 752 ILE A N 1
ATOM 5856 C CA . ILE A 1 752 ? -7.444 3.546 -3.445 1.00 89.62 752 ILE A CA 1
ATOM 5857 C C . ILE A 1 752 ? -7.971 2.502 -2.461 1.00 89.62 752 ILE A C 1
ATOM 5859 O O . ILE A 1 752 ? -7.206 1.895 -1.709 1.00 89.62 752 ILE A O 1
ATOM 5863 N N . LEU A 1 753 ? -9.285 2.273 -2.493 1.00 88.88 753 LEU A N 1
ATOM 5864 C CA . LEU A 1 753 ? -9.936 1.153 -1.814 1.00 88.88 753 LEU A CA 1
ATOM 5865 C C . LEU A 1 753 ? -9.679 -0.142 -2.597 1.00 88.88 753 LEU A C 1
ATOM 5867 O O . LEU A 1 753 ? -9.963 -0.201 -3.790 1.00 88.88 753 LEU A O 1
ATOM 5871 N N . SER A 1 754 ? -9.170 -1.172 -1.925 1.00 92.25 754 SER A N 1
ATOM 5872 C CA . SER A 1 754 ? -8.998 -2.513 -2.493 1.00 92.25 754 SER A CA 1
ATOM 5873 C C . SER A 1 754 ? -9.053 -3.582 -1.395 1.00 92.25 754 SER A C 1
ATOM 5875 O O . SER A 1 754 ? -9.262 -3.270 -0.222 1.00 92.25 754 SER A O 1
ATOM 5877 N N . THR A 1 755 ? -8.897 -4.850 -1.772 1.00 92.38 755 THR A N 1
ATOM 5878 C CA . THR A 1 755 ? -8.843 -5.997 -0.859 1.00 92.38 755 THR A CA 1
ATOM 5879 C C . THR A 1 755 ? -7.636 -5.940 0.077 1.00 92.38 755 THR A C 1
ATOM 5881 O O . THR A 1 755 ? -6.645 -5.266 -0.171 1.00 92.38 755 THR A O 1
ATOM 5884 N N . TYR A 1 756 ? -7.714 -6.656 1.184 1.00 91.69 756 TYR A N 1
ATOM 5885 C CA . TYR A 1 756 ? -6.681 -6.785 2.203 1.00 91.69 756 TYR A CA 1
ATOM 5886 C C . TYR A 1 756 ? -6.867 -8.150 2.894 1.00 91.69 756 TYR A C 1
ATOM 5888 O O . TYR A 1 756 ? -7.937 -8.747 2.759 1.00 91.69 756 TYR A O 1
ATOM 5896 N N . PRO A 1 757 ? -5.876 -8.703 3.610 1.00 90.94 757 PRO A N 1
ATOM 5897 C CA . PRO A 1 757 ? -6.040 -10.007 4.239 1.00 90.94 757 PRO A CA 1
ATOM 5898 C C . PRO A 1 757 ? -7.222 -10.031 5.210 1.00 90.94 757 PRO A C 1
ATOM 5900 O O . PRO A 1 757 ? -7.426 -9.089 5.982 1.00 90.94 757 PRO A O 1
ATOM 5903 N N . LEU A 1 758 ? -7.992 -11.122 5.191 1.00 86.12 758 LEU A N 1
ATOM 5904 C CA . LEU A 1 758 ? -9.232 -11.250 5.966 1.00 86.12 758 LEU A CA 1
ATOM 5905 C C . LEU A 1 758 ? -8.982 -11.103 7.468 1.00 86.12 758 LEU A C 1
ATOM 5907 O O . LEU A 1 758 ? -9.722 -10.417 8.164 1.00 86.12 758 LEU A O 1
ATOM 5911 N N . HIS A 1 759 ? -7.894 -11.695 7.958 1.00 80.06 759 HIS A N 1
ATOM 5912 C CA . HIS A 1 759 ? -7.505 -11.627 9.367 1.00 80.06 759 HIS A CA 1
ATOM 5913 C C . HIS A 1 759 ? -7.088 -10.219 9.824 1.00 80.06 759 HIS A C 1
ATOM 5915 O O . HIS A 1 759 ? -7.045 -9.961 11.024 1.00 80.06 759 HIS A O 1
ATOM 5921 N N . LEU A 1 760 ? -6.793 -9.313 8.886 1.00 77.56 760 LEU A N 1
ATOM 5922 C CA . LEU A 1 760 ? -6.494 -7.909 9.168 1.00 77.56 760 LEU A CA 1
ATOM 5923 C C . LEU A 1 760 ? -7.712 -7.002 8.971 1.00 77.56 760 LEU A C 1
ATOM 5925 O O . LEU A 1 760 ? -7.687 -5.861 9.419 1.00 77.56 760 LEU A O 1
ATOM 5929 N N . GLY A 1 761 ? -8.763 -7.508 8.328 1.00 75.00 761 GLY A N 1
ATOM 5930 C CA . GLY A 1 761 ? -10.051 -6.848 8.167 1.00 75.00 761 GLY A CA 1
ATOM 5931 C C . GLY A 1 761 ? -10.676 -7.062 6.790 1.00 75.00 761 GLY A C 1
ATOM 5932 O O . GLY A 1 761 ? -11.884 -7.014 6.716 1.00 75.00 761 GLY A O 1
ATOM 5933 N N . GLY A 1 762 ? -9.926 -7.393 5.729 1.00 82.94 762 GLY A N 1
ATOM 5934 C CA . GLY A 1 762 ? -10.488 -7.766 4.412 1.00 82.94 762 GLY A CA 1
ATOM 5935 C C . GLY A 1 762 ? -10.380 -6.708 3.303 1.00 82.94 762 GLY A C 1
ATOM 5936 O O . GLY A 1 762 ? -10.217 -7.042 2.137 1.00 82.94 762 GLY A O 1
ATOM 5937 N N . TYR A 1 763 ? -10.396 -5.420 3.618 1.00 84.69 763 TYR A N 1
ATOM 5938 C CA . TYR A 1 763 ? -10.285 -4.331 2.640 1.00 84.69 763 TYR A CA 1
ATOM 5939 C C . TYR A 1 763 ? -9.541 -3.159 3.252 1.00 84.69 763 TYR A C 1
ATOM 5941 O O . TYR A 1 763 ? -9.647 -2.937 4.447 1.00 84.69 763 TYR A O 1
ATOM 5949 N N . ALA A 1 764 ? -8.801 -2.386 2.467 1.00 83.94 764 ALA A N 1
ATOM 5950 C CA . ALA A 1 764 ? -8.090 -1.220 2.974 1.00 83.94 764 ALA A CA 1
ATOM 5951 C C . ALA A 1 764 ? -8.023 -0.096 1.943 1.00 83.94 764 ALA A C 1
ATOM 5953 O O . ALA A 1 764 ? -8.133 -0.324 0.736 1.00 83.94 764 ALA A O 1
ATOM 5954 N N . ILE A 1 765 ? -7.809 1.127 2.427 1.00 85.19 765 ILE A N 1
ATOM 5955 C CA . ILE A 1 765 ? -7.517 2.289 1.583 1.00 85.19 765 ILE A CA 1
ATOM 5956 C C . ILE A 1 765 ? -6.025 2.578 1.683 1.00 85.19 765 ILE A C 1
ATOM 5958 O O . ILE A 1 765 ? -5.547 2.908 2.766 1.00 85.19 765 ILE A O 1
ATOM 5962 N N . LEU A 1 766 ? -5.310 2.457 0.566 1.00 87.19 766 LEU A N 1
ATOM 5963 C CA . LEU A 1 766 ? -3.873 2.717 0.482 1.00 87.19 766 LEU A CA 1
ATOM 5964 C C . LEU A 1 766 ? -3.571 3.764 -0.594 1.00 87.19 766 LEU A C 1
ATOM 5966 O O . LEU A 1 766 ? -4.359 3.975 -1.518 1.00 87.19 766 LEU A O 1
ATOM 5970 N N . SER A 1 767 ? -2.416 4.409 -0.457 1.00 89.75 767 SER A N 1
ATOM 5971 C CA . SER A 1 767 ? -1.889 5.374 -1.419 1.00 89.75 767 SER A CA 1
ATOM 5972 C C . SER A 1 767 ? -0.465 4.992 -1.806 1.00 89.75 767 SER A C 1
ATOM 5974 O O . SER A 1 767 ? 0.351 4.699 -0.932 1.00 89.75 767 SER A O 1
ATOM 5976 N N . GLY A 1 768 ? -0.156 5.026 -3.098 1.00 92.25 768 GLY A N 1
ATOM 5977 C CA . GLY A 1 768 ? 1.175 4.739 -3.618 1.00 92.25 768 GLY A CA 1
ATOM 5978 C C . GLY A 1 768 ? 1.179 4.538 -5.130 1.00 92.25 768 GLY A C 1
ATOM 5979 O O . GLY A 1 768 ? 0.181 4.129 -5.722 1.00 92.25 768 GLY A O 1
ATOM 5980 N N . THR A 1 769 ? 2.339 4.724 -5.763 1.00 94.88 769 THR A N 1
ATOM 5981 C CA . THR A 1 769 ? 2.558 4.239 -7.142 1.00 94.88 769 THR A CA 1
ATOM 5982 C C . THR A 1 769 ? 2.375 2.720 -7.246 1.00 94.88 769 THR A C 1
ATOM 5984 O O . THR A 1 769 ? 1.997 2.217 -8.302 1.00 94.88 769 THR A O 1
ATOM 5987 N N . SER A 1 770 ? 2.515 2.007 -6.123 1.00 95.31 770 SER A N 1
ATOM 5988 C CA . SER A 1 770 ? 2.137 0.602 -5.945 1.00 95.31 770 SER A CA 1
ATOM 5989 C C . SER A 1 770 ? 0.672 0.283 -6.251 1.00 95.31 770 SER A C 1
ATOM 5991 O O . SER A 1 770 ? 0.350 -0.841 -6.607 1.00 95.31 770 SER A O 1
ATOM 5993 N N . MET A 1 771 ? -0.243 1.244 -6.105 1.00 96.50 771 MET A N 1
ATOM 5994 C CA . MET A 1 771 ? -1.656 1.054 -6.449 1.00 96.50 771 MET A CA 1
ATOM 5995 C C . MET A 1 771 ? -1.916 1.406 -7.923 1.00 96.50 771 MET A C 1
ATOM 5997 O O . MET A 1 771 ? -2.782 0.814 -8.563 1.00 96.50 771 MET A O 1
ATOM 6001 N N . ALA A 1 772 ? -1.128 2.325 -8.487 1.00 97.25 772 ALA A N 1
ATOM 6002 C CA . ALA A 1 772 ? -1.243 2.750 -9.879 1.00 97.25 772 ALA A CA 1
ATOM 6003 C C . ALA A 1 772 ? -0.701 1.698 -10.870 1.00 97.25 772 ALA A C 1
ATOM 6005 O O . ALA A 1 772 ? -1.302 1.466 -11.919 1.00 97.25 772 ALA A O 1
ATOM 6006 N N . ALA A 1 773 ? 0.404 1.023 -10.537 1.00 97.50 773 ALA A N 1
ATOM 6007 C CA . ALA A 1 773 ? 0.999 -0.017 -11.381 1.00 97.50 773 ALA A CA 1
ATOM 6008 C C . ALA A 1 773 ? 0.039 -1.176 -11.741 1.00 97.50 773 ALA A C 1
ATOM 6010 O O . ALA A 1 773 ? -0.184 -1.403 -12.935 1.00 97.50 773 ALA A O 1
ATOM 6011 N N . PRO A 1 774 ? -0.605 -1.864 -10.773 1.00 98.19 774 PRO A N 1
ATOM 6012 C CA . PRO A 1 774 ? -1.577 -2.916 -11.078 1.00 98.19 774 PRO A CA 1
ATOM 6013 C C . PRO A 1 774 ? -2.822 -2.396 -11.802 1.00 98.19 774 PRO A C 1
ATOM 6015 O O . PRO A 1 774 ? -3.439 -3.144 -12.561 1.00 98.19 774 PRO A O 1
ATOM 6018 N N . TYR A 1 775 ? -3.190 -1.123 -11.614 1.00 98.31 775 TYR A N 1
ATOM 6019 C CA . TYR A 1 775 ? -4.286 -0.517 -12.366 1.00 98.31 775 TYR A CA 1
ATOM 6020 C C . TYR A 1 775 ? -3.980 -0.542 -13.870 1.00 98.31 775 TYR A C 1
ATOM 6022 O O . TYR A 1 775 ? -4.796 -1.018 -14.660 1.00 98.31 775 TYR A O 1
ATOM 6030 N N . ILE A 1 776 ? -2.781 -0.103 -14.274 1.00 98.19 776 ILE A N 1
ATOM 6031 C CA . ILE A 1 776 ? -2.361 -0.134 -15.683 1.00 98.19 776 ILE A CA 1
ATOM 6032 C C . ILE A 1 776 ? -2.165 -1.564 -16.189 1.00 98.19 776 ILE A C 1
ATOM 6034 O O . ILE A 1 776 ? -2.552 -1.846 -17.321 1.00 98.19 776 ILE A O 1
ATOM 6038 N N . ALA A 1 777 ? -1.677 -2.491 -15.360 1.00 98.31 777 ALA A N 1
ATOM 6039 C CA . ALA A 1 777 ? -1.642 -3.911 -15.719 1.00 98.31 777 ALA A CA 1
ATOM 6040 C C . ALA A 1 777 ? -3.038 -4.433 -16.109 1.00 98.31 777 ALA A C 1
ATOM 6042 O O . ALA A 1 777 ? -3.203 -5.100 -17.131 1.00 98.31 777 ALA A O 1
ATOM 6043 N N . GLY A 1 778 ? -4.065 -4.057 -15.340 1.00 98.19 778 GLY A N 1
ATOM 6044 C CA . GLY A 1 778 ? -5.456 -4.344 -15.670 1.00 98.19 778 GLY A CA 1
ATOM 6045 C C . GLY A 1 778 ? -5.916 -3.672 -16.967 1.00 98.19 778 GLY A C 1
ATOM 6046 O O . GLY A 1 778 ? -6.557 -4.321 -17.789 1.00 98.19 778 GLY A O 1
ATOM 6047 N N . VAL A 1 779 ? -5.558 -2.406 -17.208 1.00 97.88 779 VAL A N 1
ATOM 6048 C CA . VAL A 1 779 ? -5.904 -1.701 -18.460 1.00 97.88 779 VAL A CA 1
ATOM 6049 C C . VAL A 1 779 ? -5.278 -2.392 -19.676 1.00 97.88 779 VAL A C 1
ATOM 6051 O O . VAL A 1 779 ? -5.954 -2.586 -20.688 1.00 97.88 779 VAL A O 1
ATOM 6054 N N . ILE A 1 780 ? -4.019 -2.829 -19.576 1.00 97.50 780 ILE A N 1
ATOM 6055 C CA . ILE A 1 780 ? -3.348 -3.608 -20.627 1.00 97.50 780 ILE A CA 1
ATOM 6056 C C . ILE A 1 780 ? -4.086 -4.934 -20.856 1.00 97.50 780 ILE A C 1
ATOM 6058 O O . ILE A 1 780 ? -4.220 -5.368 -22.001 1.00 97.50 780 ILE A O 1
ATOM 6062 N N . ALA A 1 781 ? -4.617 -5.563 -19.804 1.00 98.25 781 ALA A N 1
ATOM 6063 C CA . ALA A 1 781 ? -5.418 -6.776 -19.941 1.00 98.25 781 ALA A CA 1
ATOM 6064 C C . ALA A 1 781 ? -6.741 -6.522 -20.673 1.00 98.25 781 ALA A C 1
ATOM 6066 O O . ALA A 1 781 ? -7.089 -7.287 -21.569 1.00 98.25 781 ALA A O 1
ATOM 6067 N N . LEU A 1 782 ? -7.441 -5.426 -20.367 1.00 97.88 782 LEU A N 1
ATOM 6068 C CA . LEU A 1 782 ? -8.644 -5.033 -21.109 1.00 97.88 782 LEU A CA 1
ATOM 6069 C C . LEU A 1 782 ? -8.331 -4.764 -22.585 1.00 97.88 782 LEU A C 1
ATOM 6071 O O . LEU A 1 782 ? -9.067 -5.201 -23.464 1.00 97.88 782 LEU A O 1
ATOM 6075 N N . TYR A 1 783 ? -7.205 -4.107 -22.865 1.00 95.19 783 TYR A N 1
ATOM 6076 C CA . TYR A 1 783 ? -6.742 -3.877 -24.231 1.00 95.19 783 TYR A CA 1
ATOM 6077 C C . TYR A 1 783 ? -6.433 -5.181 -24.979 1.00 95.19 783 TYR A C 1
ATOM 6079 O O . TYR A 1 783 ? -6.822 -5.327 -26.136 1.00 95.19 783 TYR A O 1
ATOM 6087 N N . LYS A 1 784 ? -5.755 -6.140 -24.331 1.00 95.06 784 LYS A N 1
ATOM 6088 C CA . LYS A 1 784 ? -5.478 -7.462 -24.915 1.00 95.06 784 LYS A CA 1
ATOM 6089 C C . LYS A 1 784 ? -6.757 -8.273 -25.134 1.00 95.06 784 LYS A C 1
ATOM 6091 O O . LYS A 1 784 ? -6.824 -8.987 -26.118 1.00 95.06 784 LYS A O 1
ATOM 6096 N N . ASN A 1 785 ? -7.747 -8.153 -24.252 1.00 93.81 785 ASN A N 1
ATOM 6097 C CA . ASN A 1 785 ? -9.052 -8.806 -24.380 1.00 93.81 785 ASN A CA 1
ATOM 6098 C C . ASN A 1 785 ? -9.912 -8.209 -25.513 1.00 93.81 785 ASN A C 1
ATOM 6100 O O . ASN A 1 785 ? -10.733 -8.915 -26.091 1.00 93.81 785 ASN A O 1
ATOM 6104 N N . ALA A 1 786 ? -9.717 -6.929 -25.843 1.00 89.50 786 ALA A N 1
ATOM 6105 C CA . ALA A 1 786 ? -10.410 -6.260 -26.945 1.00 89.50 786 ALA A CA 1
ATOM 6106 C C . ALA A 1 786 ? -9.802 -6.516 -28.336 1.00 89.50 786 ALA A C 1
ATOM 6108 O O . ALA A 1 786 ? -10.436 -6.196 -29.344 1.00 89.50 786 ALA A O 1
ATOM 6109 N N . LYS A 1 787 ? -8.576 -7.043 -28.390 1.00 80.56 787 LYS A N 1
ATOM 6110 C CA . LYS A 1 787 ? -7.885 -7.449 -29.617 1.00 80.56 787 LYS A CA 1
ATOM 6111 C C . LYS A 1 787 ? -8.141 -8.915 -29.922 1.00 80.56 787 LYS A C 1
ATOM 6113 O O . LYS A 1 787 ? -8.258 -9.216 -31.130 1.00 80.56 787 LYS A O 1
#

Secondary structure (DSSP, 8-state):
-HHHHHHHHHHHHHHHHHHHHHHHHHHHHHHHHHHHHHHHHHHHHHHHHHHHHHHHHHHHHHHHHHHHHHHHTT---SSHHHHHHHHHHHHHHHHHHHHHHHHHHHHHHHHHHHHHHHHHHHHHHHHHHHHHHHHHHHHHHHHHHHHHHHHHHHHHHHHHHHHHHHHHHHHHHHHHHHHHHHHHHHHHHHHHHHHHHHHHHHHHHHHHHHHHHHHHHHHHHHHHHHHHHHHHHHHTTTTTS-----------GGG-SB-TTT-PBP-TTS--EE-TTT--EE-TGGG-EEEEETTTTEEEEE-HHHHHHH-TT-PPP------SSHHHHHHHHTSTT--------EEEPP---S--EE--TT-------GGG-S--HHHHHHTHHHHHHTT-S-TT-EEEEEES---TTSGGGTS-BSTTSSEEEEEESS-TT--SSSPP--BS----SSSHHHHHHHHHH-B-SS-B-SSTTSEEEEEE---SSSEEEHHHHHHHHHHHHHTT-SEEEE----B---TT-HHHHHHHHHHHTT-EEEEE--S-GGG-SS-PBTTTTSSSSEEEEEEE-SEEEEEEEEEEEEETT-S-EEEEEEESSSPPPTT-EEEEEEES---TT-TTTTSSPPPTTPPP-TTSEEEEE--SS-HHHHHHHHHTTT--EEEEE-SSSSP-PPP--TT-EEEEE-HHHHHHHHHHHHTT--EEEEEEEEEEEEEEEEE-TTTTTSBPTTS--S--TT------EEEEEESEEEE--GGGTSEEEE-SHHHHHHHHHHHHHHHHHH-

Foldseek 3Di:
DVVVVVVVVVVVVVVVVVVVVVVVVVVVVVVVVVVVVVVVVVVVVVVVVVVVVVVVVVVCCVVVVVVVVVVVVPDDPPDPVVVVVVVVVVVVVVVVVVVVVVVVVVVVVVVVVVVVVVVVVVVVVVVVVVVVVVVVVVVVVVVVVVVVVVVVVVVVVVVVVVVVVVVVVVVVVVVVVVVVVVVVVVVVVVVVVVVVVVVVVVVVVVVVVVVVVVVVVVVVVVVVVVVVVVCVVVCVVPVPPDDDDDDDDADDPVVDQAAPPPRHGDDPVFDWDAAPPPRGTHGCVQFVDWFQDDPVRDTGTHGVVVVVVRDPPPDQDDDDDDDPDPVVVVVQVPDPSDPDDDDKDWFWADDFPQWDFAFCPQAPDDDDDPVPPDDDQQCVLVVLVVLVVVVQQLAPAEEEEEHQFAQCCFVQQFRDEDPPGLANAEWELAEAPRAAPDHGDIDRHRHHDNFLSNQLSFLQATDGPVDGHSRVNYRYHYYHQDHNYHTGILVSSLVSVVVCVVVPHQEYEYETFFFAQDCPPPNLVSVLVSVVVRRAYFYEQFQALVVPEQRGTPNLNRPRHAYAFAAAGQKFKFWWFKWWKDKQPDDTDIFIKGKQRDADDQVQDFQWEDEQDLDLPDQCWQLDAGDPPDAQAQRHAYETEHHDDALASSCVRNCVSVHQHYEYEYDDPDDDRHHDDPSHIYIYHYSVVSNVVSVSVVVVIIMTIGHDPHGTHDIDIDGPPPRHRHGDSRTHADDRPVRHHPNPYYGHFHQDWGFGNVVSHTITTGHGSSSGRSSVSSVVSSVVSVD

Radius of gyration: 47.39 Å; chains: 1; bounding box: 109×93×175 Å

pLDDT: mean 81.65, std 15.45, range [31.08, 98.69]